Protein 2RFB (pdb70)

Nearest PDB structures (foldseek):
  2rfb-assembly3_C  TM=9.905E-01  e=2.548E-51  Picrophilus oshimae
  2rfc-assembly1_A  TM=9.617E-01  e=9.115E-51  Picrophilus oshimae
  7zsu-assembly2_B  TM=8.738E-01  e=3.568E-18  Mycobacterium tuberculosis H37Rv
  5kyo-assembly2_B  TM=8.465E-01  e=1.935E-18  Sphingobium yanoikuyae
  5hh3-assembly1_C  TM=8.465E-01  e=1.539E-15  Actinoplanes teichomyceticus

Radius of gyration: 35.55 Å; Cα contacts (8 Å, |Δi|>4): 1580; chains: 3; bounding box: 71×96×98 Å

Sequence (1006 aa):
LNDPVHYDGAWHVYKYSDVKHVLMNDKIFSSNPGNRYSGISFITMDNPEHKEFRDISAPYFLPSKINDYKDFIEETSNDLIKNIDNKDIISEYAVRLPVNIISKILGIPDSDMPLFKLWSDYIIGNKRDENFNYVNNRMVSRLLEIFKSDSHGIINVLAGSSLKNRKLTMDEKIKYIMLLIIGGNETTTNLIGNMIRVIDENPDIIDDALKNRSGFVEETLRYYSPIQFLPHRFAAEDSYINNKKIKKGDQVIVYLGSANRDETFFDEPDLFKIGRREMHLAFGIGIHMCLGAPLARLEASIALNDILNHFKRIKIDYKKSRLLDNKMVLGYDKLFLSMRLNDPVHYDGAWHVYKYSDVKHVLMNDKIFSSNGGISFITMDNPEHKEFRDISAPYFLPSKINDYKDFIEETSNDLIKNIDNKDIISEYAVRLPVNIISKILGIPDSDMPLFKLWSDYIIGNKRDENFNYVNNRMVSRLLEIFKSDSHGIINVLAGSSLKNRKLTMDEKIKYIMLLIIGGNETTTNLIGNMIRVIDENPDIIDDALKNRSGFVEETLRYYSPIQFLPHRFAAEDSYINNKKIKKGDQVIVYLGSANRDETFFDEPDLFKIGRREMHLAFGIGIHMCLGAPLARLEASIALNDILNHFKRIKIDYKKSRLLDNKMVLGYDKLFLSLNDPVHYDGAWHVYKYSDVKHVLMNDKIFSSNGGISFITMDNPEHKEFRDISAPYFLPSKINDYKDFIEETSNDLIKNIDNKDIISEYAVRLPVNIISKILGIPDSDMPLFKLWSDYIIGNKRDENFNYVNNRMVSRLLEIFKSDSHGIINVLAGSSLKNRKLTMDEKIKYIMLLIIGGNETTTNLIGNMIRVIDENPDIIDDALKNRSGFVEETLRYYSPIQFLPHRFAAEDSYINNKKIKKGDQVIVYLGSANRDETFFDEPDLFKIGRREMHLAFGIGIHMCLGAPLARLEASIALNDILNHFKRIKIDYKKSRLLDNKMVLGYDKLFLS

Organism: Picrophilus torridus (strain ATCC 700027 / DSM 9790 / JCM 10055 / NBRC 100828 / KAW 2/3) (NCBI:txid1122961)

InterPro domains:
  IPR001128 Cytochrome P450 [PF00067] (221-320)
  IPR002397 Cytochrome P450, B-class [PR00359] (50-61)
  IPR002397 Cytochrome P450, B-class [PR00359] (93-109)
  IPR002397 Cytochrome P450, B-class [PR00359] (110-125)
  IPR002397 Cytochrome P450, B-class [PR00359] (220-231)
  IPR002397 Cytochrome P450, B-class [PR00359] (238-265)
  IPR002397 Cytochrome P450, B-class [PR00359] (266-281)
  IPR002397 Cytochrome P450, B-class [PR00359] (286-295)
  IPR002397 Cytochrome P450, B-class [PR00359] (295-306)
  IPR017972 Cytochrome P450, conserved site [PS00086] (288-297)
  IPR036396 Cytochrome P450 superfamily [G3DSA:1.10.630.10] (1-343)
  IPR036396 Cytochrome P450 superfamily [SSF48264] (10-340)

Solvent-accessible surface area: 49073 Å² total; per-residue (Å²): 111,68,47,5,12,57,37,89,56,2,25,9,0,39,49,4,57,17,0,69,68,0,4,96,47,27,163,42,1,9,8,61,48,90,123,172,86,88,77,55,19,10,86,41,33,53,44,98,98,4,124,49,12,50,55,12,0,25,58,91,9,91,92,79,99,3,80,115,28,87,100,52,0,70,106,12,0,72,83,21,4,138,99,1,71,148,101,18,2,11,49,58,0,0,24,95,0,3,11,27,0,8,2,88,3,0,16,10,47,133,103,14,34,100,23,0,74,67,0,1,36,14,33,35,48,83,82,200,81,175,73,78,99,130,3,32,86,127,0,45,66,87,0,72,110,10,12,187,71,112,71,141,5,4,3,48,26,0,41,76,19,54,61,154,153,124,175,11,61,73,78,36,33,18,65,0,0,25,21,17,0,60,42,26,2,67,34,6,7,4,4,0,0,0,1,4,40,0,3,36,76,48,97,136,22,44,96,76,0,69,173,64,81,73,11,0,2,54,7,0,4,4,30,21,1,7,43,45,21,39,20,51,22,20,4,48,95,67,19,131,8,79,142,97,97,0,129,152,54,35,21,0,20,0,26,2,8,31,0,0,61,11,135,113,58,3,112,89,9,89,96,24,78,44,64,54,237,86,102,14,0,9,32,10,19,26,50,35,84,46,24,21,6,30,12,16,90,35,4,0,13,9,0,2,41,31,4,13,111,63,30,209,189,15,102,11,25,103,192,108,1,125,76,53,142,84,151,61,20,35,0,2,66,101,0,46,26,98,44,24,22,64,14,4,17,81,58,126,60,4,22,27,1,54,78,3,18,5,0,23,23,0,6,22,2,12,36,8,1,5,3,114,90,24,99,7,11,71,34,30,51,49,105,106,0,98,36,9,35,79,22,0,25,65,98,8,106,74,77,110,2,86,96,62,101,103,63,0,76,111,13,0,70,71,30,8,139,80,6,96,105,107,4,6,9,46,43,2,0,30,79,0,1,8,27,0,6,3,94,5,0,10,8,54,118,105,9,22,95,34,0,73,70,0,1,31,22,30,29,53,85,88,221,77,176,82,72,93,147,9,26,91,148,0,33,55,77,0,57,86,9,23,172,65,133,26,186,7,10,1,59,28,1,42,62,22,42,104,169,154,128,132,16,72,83,70,43,26,12,58,0,0,23,18,19,0,67,40,23,4,51,32,5,10,3,3,0,0,0,1,1,38,1,5,35,82,52,93,143,13,51,104,64,0,67,182,64,113,75,10,0,2,48,7,0,5,4,32,17,1,9,40,47,38,34,36,40,12,62,3,35,84,43,4,56,0,26,84,38,67,0,119,146,53,35,53,0,18,0,53,2,9,54,0,0,68,9,134,91,49,4,96,95,17,83,95,26,76,61,64,45,208,66,112,19,0,9,26,8,16,28,33,34,66,49,25,21,6,27,10,17,86,22,5,0,24,12,0,2,42,30,6,12,89,76,23,178,128,16,129,17,53,113,198,132,3,177,68,50,137,88,172,58,15,33,0,4,87,79,0,47,7,80,196,87,59,1,62,87,142,91,57,0,32,6,1,45,22,1,8,6,0,13,18,0,6,15,0,11,77,12,0,11,6,107,83,62,101,7,11,84,32,31,40,47,111,85,0,78,52,20,33,82,19,1,21,60,92,13,85,86,84,104,3,92,125,56,94,107,90,0,72,114,17,0,65,105,32,7,136,131,7,86,114,77,19,5,10,51,44,1,0,24,95,0,0,6,26,0,10,0,41,4,1,21,6,44,134,96,10,33,97,29,1,65,72,0,0,35,14,28,18,51,75,74,166,58,160,67,75,112,135,7,33,97,112,0,38,67,74,0,75,106,4,27,191,59,163,20,159,11,6,0,63,34,0,26,65,48,47,78,147,175,139,174,10,46,118,82,34,14,16,67,1,0,44,24,20,0,68,43,21,3,60,37,5,9,4,3,1,0,0,4,2,45,0,0,38,84,50,78,130,48,58,99,67,1,88,168,71,97,74,7,0,1,49,5,0,4,4,36,21,1,7,48,47,38,50,26,107,15,59,7,54,60,38,2,41,6,42,78,72,71,1,108,151,49,41,40,1,14,0,40,2,9,49,0,0,66,9,115,86,39,6,118,112,11,98,82,26,114,58,66,47,177,65,102,14,0,10,28,7,18,34,35,35,56,47,24,23,7,24,5,13,94,31,2,0,23,11,0,5,37,20,4,23,117,79,26,216,174,15,118,10,24,126,186,125,16,132,67,54,143,79,174,70,18,35,1,2,48,94,0,30,14,102

B-factor: mean 69.82, std 7.32, range [33.53, 125.56]

CATH classification: 1.10.630.10

Structure (mmCIF, N/CA/C/O backbone):
data_2RFB
#
_entry.id   2RFB
#
_cell.length_a   48.790
_cell.length_b   168.460
_cell.length_c   88.230
_cell.angle_alpha   90.00
_cell.angle_beta   96.25
_cell.angle_gamma   90.00
#
_symmetry.space_group_name_H-M   'P 1 21 1'
#
loop_
_entity.id
_entity.type
_entity.pdbx_description
1 polymer 'Cytochrome P450'
2 non-polymer 'SULFATE ION'
3 non-polymer 'PROTOPORPHYRIN IX CONTAINING FE'
4 water water
#
loop_
_atom_site.group_PDB
_atom_site.id
_atom_site.type_symbol
_atom_site.label_atom_id
_atom_site.label_alt_id
_atom_site.label_comp_id
_atom_site.label_asym_id
_atom_site.label_entity_id
_atom_site.label_seq_id
_atom_site.pdbx_PDB_ins_code
_atom_site.Cartn_x
_atom_site.Cartn_y
_atom_site.Cartn_z
_atom_site.occupancy
_atom_site.B_iso_or_equiv
_atom_site.auth_seq_id
_atom_site.auth_comp_id
_atom_site.auth_asym_id
_atom_site.auth_atom_id
_atom_site.pdbx_PDB_model_num
ATOM 1 N N . LEU A 1 3 ? -3.024 37.739 -65.172 1.00 85.75 12 LEU A N 1
ATOM 2 C CA . LEU A 1 3 ? -2.985 38.705 -64.026 1.00 85.13 12 LEU A CA 1
ATOM 3 C C . LEU A 1 3 ? -1.803 39.690 -64.100 1.00 85.34 12 LEU A C 1
ATOM 4 O O . LEU A 1 3 ? -0.847 39.501 -64.893 1.00 84.84 12 LEU A O 1
ATOM 9 N N . ASN A 1 4 ? -1.904 40.745 -63.275 1.00 84.64 13 ASN A N 1
ATOM 10 C CA . ASN A 1 4 ? -0.935 41.842 -63.263 1.00 83.81 13 ASN A CA 1
ATOM 11 C C . ASN A 1 4 ? 0.215 41.676 -62.230 1.00 81.49 13 ASN A C 1
ATOM 12 O O . ASN A 1 4 ? 0.057 41.102 -61.149 1.00 81.45 13 ASN A O 1
ATOM 17 N N . ASP A 1 5 ? 1.376 42.188 -62.586 1.00 78.86 14 ASP A N 1
ATOM 18 C CA . ASP A 1 5 ? 2.442 42.416 -61.621 1.00 76.34 14 ASP A CA 1
ATOM 19 C C . ASP A 1 5 ? 1.955 43.531 -60.614 1.00 75.09 14 ASP A C 1
ATOM 20 O O . ASP A 1 5 ? 0.954 44.199 -60.890 1.00 73.94 14 ASP A O 1
ATOM 25 N N . PRO A 1 6 ? 2.624 43.694 -59.440 1.00 73.30 15 PRO A N 1
ATOM 26 C CA . PRO A 1 6 ? 2.145 44.584 -58.369 1.00 72.02 15 PRO A CA 1
ATOM 27 C C . PRO A 1 6 ? 2.065 46.031 -58.803 1.00 68.84 15 PRO A C 1
ATOM 28 O O . PRO A 1 6 ? 2.991 46.530 -59.394 1.00 68.54 15 PRO A O 1
ATOM 32 N N . VAL A 1 7 ? 0.963 46.691 -58.523 1.00 66.25 16 VAL A N 1
ATOM 33 C CA . VAL A 1 7 ? 0.875 48.107 -58.790 1.00 64.90 16 VAL A CA 1
ATOM 34 C C . VAL A 1 7 ? 0.660 48.934 -57.517 1.00 64.04 16 VAL A C 1
ATOM 35 O O . VAL A 1 7 ? 0.056 48.471 -56.525 1.00 63.52 16 VAL A O 1
ATOM 39 N N . HIS A 1 8 ? 1.158 50.151 -57.557 1.00 62.97 17 HIS A N 1
ATOM 40 C CA . HIS A 1 8 ? 1.004 51.060 -56.436 1.00 63.97 17 HIS A CA 1
ATOM 41 C C . HIS A 1 8 ? 0.012 52.168 -56.783 1.00 62.89 17 HIS A C 1
ATOM 42 O O . HIS A 1 8 ? 0.274 52.953 -57.697 1.00 61.67 17 HIS A O 1
ATOM 49 N N . TYR A 1 9 ? -1.107 52.215 -56.056 1.00 62.32 18 TYR A N 1
ATOM 50 C CA . TYR A 1 9 ? -2.041 53.344 -56.073 1.00 62.16 18 TYR A CA 1
ATOM 51 C C . TYR A 1 9 ? -2.891 53.366 -54.800 1.00 62.43 18 TYR A C 1
ATOM 52 O O . TYR A 1 9 ? -3.057 52.325 -54.136 1.00 62.46 18 TYR A O 1
ATOM 61 N N . ASP A 1 10 ? -3.482 54.533 -54.502 1.00 62.59 19 ASP A N 1
ATOM 62 C CA . ASP A 1 10 ? -4.249 54.769 -53.265 1.00 63.04 19 ASP A CA 1
ATOM 63 C C . ASP A 1 10 ? -3.495 54.408 -51.977 1.00 62.55 19 ASP A C 1
ATOM 64 O O . ASP A 1 10 ? -4.073 53.781 -51.089 1.00 62.93 19 ASP A O 1
ATOM 69 N N . GLY A 1 11 ? -2.218 54.773 -51.888 1.00 62.06 20 GLY A N 1
ATOM 70 C CA . GLY A 1 11 ? -1.379 54.448 -50.719 1.00 63.40 20 GLY A CA 1
ATOM 71 C C . GLY A 1 11 ? -0.966 52.984 -50.425 1.00 65.16 20 GLY A C 1
ATOM 72 O O . GLY A 1 11 ? -0.345 52.732 -49.380 1.00 66.29 20 GLY A O 1
ATOM 73 N N . ALA A 1 12 ? -1.273 52.030 -51.318 1.00 64.06 21 ALA A N 1
ATOM 74 C CA . ALA A 1 12 ? -0.857 50.644 -51.131 1.00 64.16 21 ALA A CA 1
ATOM 75 C C . ALA A 1 12 ? -0.407 49.962 -52.435 1.00 63.68 21 ALA A C 1
ATOM 76 O O . ALA A 1 12 ? -0.738 50.403 -53.527 1.00 64.34 21 ALA A O 1
ATOM 78 N N . TRP A 1 13 ? 0.343 48.874 -52.295 1.00 62.71 22 TRP A N 1
ATOM 79 C CA . TRP A 1 13 ? 0.742 48.062 -53.416 1.00 61.43 22 TRP A CA 1
ATOM 80 C C . TRP A 1 13 ? -0.426 47.170 -53.542 1.00 60.94 22 TRP A C 1
ATOM 81 O O . TRP A 1 13 ? -0.984 46.809 -52.538 1.00 61.06 22 TRP A O 1
ATOM 92 N N . HIS A 1 14 ? -0.823 46.844 -54.771 1.00 61.45 23 HIS A N 1
ATOM 93 C CA . HIS A 1 14 ? -1.797 45.758 -54.982 1.00 61.53 23 HIS A CA 1
ATOM 94 C C . HIS A 1 14 ? -1.148 44.558 -55.651 1.00 60.96 23 HIS A C 1
ATOM 95 O O . HIS A 1 14 ? -0.394 44.720 -56.635 1.00 60.03 23 HIS A O 1
ATOM 102 N N . VAL A 1 15 ? -1.403 43.384 -55.078 1.00 60.65 24 VAL A N 1
ATOM 103 C CA . VAL A 1 15 ? -0.706 42.139 -55.455 1.00 61.30 24 VAL A CA 1
ATOM 104 C C . VAL A 1 15 ? -1.705 41.115 -55.866 1.00 62.18 24 VAL A C 1
ATOM 105 O O . VAL A 1 15 ? -2.619 40.761 -55.094 1.00 63.11 24 VAL A O 1
ATOM 109 N N . TYR A 1 16 ? -1.556 40.646 -57.094 1.00 62.53 25 TYR A N 1
ATOM 110 C CA . TYR A 1 16 ? -2.604 39.877 -57.769 1.00 62.59 25 TYR A CA 1
ATOM 111 C C . TYR A 1 16 ? -2.235 38.461 -58.159 1.00 62.24 25 TYR A C 1
ATOM 112 O O . TYR A 1 16 ? -3.092 37.600 -58.145 1.00 64.26 25 TYR A O 1
ATOM 121 N N . LYS A 1 17 ? -0.997 38.248 -58.585 1.00 61.99 26 LYS A N 1
ATOM 122 C CA . LYS A 1 17 ? -0.533 36.977 -59.079 1.00 62.72 26 LYS A CA 1
ATOM 123 C C . LYS A 1 17 ? -0.410 36.033 -57.939 1.00 62.32 26 LYS A C 1
ATOM 124 O O . LYS A 1 17 ? -0.011 36.429 -56.848 1.00 62.73 26 LYS A O 1
ATOM 130 N N . TYR A 1 18 ? -0.756 34.774 -58.192 1.00 62.80 27 TYR A N 1
ATOM 131 C CA . TYR A 1 18 ? -0.719 33.733 -57.168 1.00 63.07 27 TYR A CA 1
ATOM 132 C C . TYR A 1 18 ? 0.659 33.607 -56.523 1.00 63.19 27 TYR A C 1
ATOM 133 O O . TYR A 1 18 ? 0.748 33.626 -55.313 1.00 63.57 27 TYR A O 1
ATOM 142 N N . SER A 1 19 ? 1.739 33.507 -57.291 1.00 62.97 28 SER A N 1
ATOM 143 C CA . SER A 1 19 ? 3.022 33.412 -56.626 1.00 64.30 28 SER A CA 1
ATOM 144 C C . SER A 1 19 ? 3.372 34.619 -55.804 1.00 63.70 28 SER A C 1
ATOM 145 O O . SER A 1 19 ? 4.093 34.474 -54.819 1.00 64.18 28 SER A O 1
ATOM 148 N N . ASP A 1 20 ? 2.882 35.804 -56.178 1.00 62.67 29 ASP A N 1
ATOM 149 C CA . ASP A 1 20 ? 3.201 37.002 -55.407 1.00 61.89 29 ASP A CA 1
ATOM 150 C C . ASP A 1 20 ? 2.350 37.069 -54.149 1.00 61.31 29 ASP A C 1
ATOM 151 O O . ASP A 1 20 ? 2.853 37.421 -53.082 1.00 60.91 29 ASP A O 1
ATOM 156 N N . VAL A 1 21 ? 1.062 36.734 -54.257 1.00 60.98 30 VAL A N 1
ATOM 157 C CA . VAL A 1 21 ? 0.205 36.690 -53.072 1.00 60.69 30 VAL A CA 1
ATOM 158 C C . VAL A 1 21 ? 0.834 35.750 -52.047 1.00 61.45 30 VAL A C 1
ATOM 159 O O . VAL A 1 21 ? 1.070 36.129 -50.901 1.00 62.43 30 VAL A O 1
ATOM 163 N N . LYS A 1 22 ? 1.197 34.550 -52.490 1.00 62.33 31 LYS A N 1
ATOM 164 C CA . LYS A 1 22 ? 1.866 33.542 -51.641 1.00 61.98 31 LYS A CA 1
ATOM 165 C C . LYS A 1 22 ? 3.205 33.984 -51.058 1.00 61.36 31 LYS A C 1
ATOM 166 O O . LYS A 1 22 ? 3.469 33.715 -49.872 1.00 61.87 31 LYS A O 1
ATOM 172 N N . HIS A 1 23 ? 4.041 34.641 -51.875 1.00 59.49 32 HIS A N 1
ATOM 173 C CA . HIS A 1 23 ? 5.296 35.167 -51.397 1.00 59.14 32 HIS A CA 1
ATOM 174 C C . HIS A 1 23 ? 4.991 36.131 -50.234 1.00 59.89 32 HIS A C 1
ATOM 175 O O . HIS A 1 23 ? 5.535 36.024 -49.132 1.00 59.44 32 HIS A O 1
ATOM 182 N N . VAL A 1 24 ? 4.079 37.061 -50.469 1.00 60.13 33 VAL A N 1
ATOM 183 C CA . VAL A 1 24 ? 3.765 38.022 -49.416 1.00 60.27 33 VAL A CA 1
ATOM 184 C C . VAL A 1 24 ? 3.279 37.284 -48.157 1.00 61.26 33 VAL A C 1
ATOM 185 O O . VAL A 1 24 ? 3.857 37.435 -47.100 1.00 63.68 33 VAL A O 1
ATOM 189 N N . LEU A 1 25 ? 2.240 36.471 -48.256 1.00 61.60 34 LEU A N 1
ATOM 190 C CA . LEU A 1 25 ? 1.688 35.815 -47.041 1.00 60.97 34 LEU A CA 1
ATOM 191 C C . LEU A 1 25 ? 2.684 34.864 -46.383 1.00 61.05 34 LEU A C 1
ATOM 192 O O . LEU A 1 25 ? 2.660 34.703 -45.194 1.00 60.80 34 LEU A O 1
ATOM 197 N N . MET A 1 26 ? 3.524 34.188 -47.151 1.00 61.58 35 MET A N 1
ATOM 198 C CA . MET A 1 26 ? 4.488 33.249 -46.531 1.00 61.95 35 MET A CA 1
ATOM 199 C C . MET A 1 26 ? 5.652 33.994 -45.852 1.00 61.90 35 MET A C 1
ATOM 200 O O . MET A 1 26 ? 6.426 33.400 -45.087 1.00 61.02 35 MET A O 1
ATOM 205 N N . ASN A 1 27 ? 5.810 35.289 -46.152 1.00 61.87 36 ASN A N 1
ATOM 206 C CA . ASN A 1 27 ? 6.944 36.052 -45.568 1.00 61.01 36 ASN A CA 1
ATOM 207 C C . ASN A 1 27 ? 6.406 37.054 -44.502 1.00 61.02 36 ASN A C 1
ATOM 208 O O . ASN A 1 27 ? 6.478 38.284 -44.639 1.00 59.74 36 ASN A O 1
ATOM 213 N N . ASP A 1 28 ? 5.847 36.461 -43.450 1.00 61.80 37 ASP A N 1
ATOM 214 C CA . ASP A 1 28 ? 5.346 37.161 -42.265 1.00 64.19 37 ASP A CA 1
ATOM 215 C C . ASP A 1 28 ? 6.341 38.124 -41.597 1.00 64.75 37 ASP A C 1
ATOM 216 O O . ASP A 1 28 ? 5.915 39.163 -41.135 1.00 66.12 37 ASP A O 1
ATOM 221 N N . LYS A 1 29 ? 7.631 37.779 -41.532 1.00 65.01 38 LYS A N 1
ATOM 222 C CA . LYS A 1 29 ? 8.684 38.684 -41.050 1.00 66.25 38 LYS A CA 1
ATOM 223 C C . LYS A 1 29 ? 9.046 39.859 -41.956 1.00 65.96 38 LYS A C 1
ATOM 224 O O . LYS A 1 29 ? 9.627 40.852 -41.483 1.00 66.58 38 LYS A O 1
ATOM 230 N N . ILE A 1 30 ? 8.788 39.727 -43.247 1.00 65.50 39 ILE A N 1
ATOM 231 C CA . ILE A 1 30 ? 9.004 40.837 -44.160 1.00 64.29 39 ILE A CA 1
ATOM 232 C C . ILE A 1 30 ? 7.710 41.663 -44.218 1.00 64.89 39 ILE A C 1
ATOM 233 O O . ILE A 1 30 ? 7.742 42.928 -44.137 1.00 63.97 39 ILE A O 1
ATOM 238 N N . PHE A 1 31 ? 6.573 40.956 -44.324 1.00 64.35 40 PHE A N 1
ATOM 239 C CA . PHE A 1 31 ? 5.272 41.632 -44.389 1.00 63.43 40 PHE A CA 1
ATOM 240 C C . PHE A 1 31 ? 4.496 41.357 -43.138 1.00 64.55 40 PHE A C 1
ATOM 241 O O . PHE A 1 31 ? 3.943 40.280 -42.941 1.00 65.08 40 PHE A O 1
ATOM 249 N N . SER A 1 32 ? 4.448 42.374 -42.291 1.00 65.82 41 SER A N 1
ATOM 250 C CA . SER A 1 32 ? 3.863 42.304 -40.967 1.00 66.22 41 SER A CA 1
ATOM 251 C C . SER A 1 32 ? 2.348 42.375 -41.014 1.00 67.83 41 SER A C 1
ATOM 252 O O . SER A 1 32 ? 1.784 42.819 -41.997 1.00 68.69 41 SER A O 1
ATOM 255 N N . SER A 1 33 ? 1.689 42.021 -39.922 1.00 69.85 42 SER A N 1
ATOM 256 C CA . SER A 1 33 ? 0.228 42.112 -39.842 1.00 71.73 42 SER A CA 1
ATOM 257 C C . SER A 1 33 ? -0.383 43.331 -39.125 1.00 74.28 42 SER A C 1
ATOM 258 O O . SER A 1 33 ? -1.624 43.469 -39.111 1.00 74.18 42 SER A O 1
ATOM 261 N N . ASN A 1 34 ? 0.449 44.213 -38.561 1.00 77.48 43 ASN A N 1
ATOM 262 C CA . ASN A 1 34 ? -0.038 45.482 -38.006 1.00 81.17 43 ASN A CA 1
ATOM 263 C C . ASN A 1 34 ? 0.833 46.632 -38.421 1.00 84.23 43 ASN A C 1
ATOM 264 O O . ASN A 1 34 ? 2.025 46.439 -38.581 1.00 84.91 43 ASN A O 1
ATOM 269 N N . PRO A 1 35 ? 0.258 47.849 -38.546 1.00 87.42 44 PRO A N 1
ATOM 270 C CA . PRO A 1 35 ? 0.931 49.105 -39.033 1.00 89.90 44 PRO A CA 1
ATOM 271 C C . PRO A 1 35 ? 2.217 49.579 -38.329 1.00 92.50 44 PRO A C 1
ATOM 272 O O . PRO A 1 35 ? 2.929 48.798 -37.691 1.00 93.11 44 PRO A O 1
ATOM 276 N N . GLY A 1 36 ? 2.507 50.872 -38.472 1.00 94.87 45 GLY A N 1
ATOM 277 C CA . GLY A 1 36 ? 3.430 51.561 -37.581 1.00 97.85 45 GLY A CA 1
ATOM 278 C C . GLY A 1 36 ? 2.665 52.344 -36.514 1.00 100.17 45 GLY A C 1
ATOM 279 O O . GLY A 1 36 ? 3.270 52.860 -35.566 1.00 100.02 45 GLY A O 1
ATOM 280 N N . ASN A 1 37 ? 1.336 52.425 -36.671 1.00 102.34 46 ASN A N 1
ATOM 281 C CA . ASN A 1 37 ? 0.455 53.204 -35.778 1.00 104.46 46 ASN A CA 1
ATOM 282 C C . ASN A 1 37 ? -1.054 52.860 -35.864 1.00 105.90 46 ASN A C 1
ATOM 283 O O . ASN A 1 37 ? -1.505 51.862 -35.282 1.00 106.11 46 ASN A O 1
ATOM 288 N N . ARG A 1 38 ? -1.819 53.683 -36.591 1.00 107.74 47 ARG A N 1
ATOM 289 C CA . ARG A 1 38 ? -3.296 53.636 -36.561 1.00 109.30 47 ARG A CA 1
ATOM 290 C C . ARG A 1 38 ? -3.967 53.756 -37.951 1.00 110.27 47 ARG A C 1
ATOM 291 O O . ARG A 1 38 ? -3.828 54.778 -38.631 1.00 110.61 47 ARG A O 1
ATOM 299 N N . TYR A 1 39 ? -4.700 52.715 -38.359 1.00 111.50 48 TYR A N 1
ATOM 300 C CA . TYR A 1 39 ? -5.417 52.698 -39.654 1.00 112.59 48 TYR A CA 1
ATOM 301 C C . TYR A 1 39 ? -6.661 51.762 -39.644 1.00 112.68 48 TYR A C 1
ATOM 302 O O . TYR A 1 39 ? -7.565 51.892 -40.486 1.00 112.53 48 TYR A O 1
ATOM 311 N N . SER A 1 40 ? -6.678 50.825 -38.690 1.00 112.86 49 SER A N 1
ATOM 312 C CA . SER A 1 40 ? -7.833 49.952 -38.378 1.00 112.77 49 SER A CA 1
ATOM 313 C C . SER A 1 40 ? -8.834 49.751 -39.520 1.00 112.72 49 SER A C 1
ATOM 314 O O . SER A 1 40 ? -8.877 48.691 -40.143 1.00 112.58 49 SER A O 1
ATOM 317 N N . GLY A 1 44 ? -9.681 44.486 -37.485 1.00 82.18 53 GLY A N 1
ATOM 318 C CA . GLY A 1 44 ? -8.725 43.450 -37.063 1.00 80.53 53 GLY A CA 1
ATOM 319 C C . GLY A 1 44 ? -8.413 43.575 -35.584 1.00 79.34 53 GLY A C 1
ATOM 320 O O . GLY A 1 44 ? -7.850 44.580 -35.176 1.00 80.18 53 GLY A O 1
ATOM 321 N N . ILE A 1 45 ? -8.796 42.573 -34.783 1.00 77.61 54 ILE A N 1
ATOM 322 C CA . ILE A 1 45 ? -8.477 42.517 -33.340 1.00 74.86 54 ILE A CA 1
ATOM 323 C C . ILE A 1 45 ? -7.837 41.188 -32.908 1.00 73.02 54 ILE A C 1
ATOM 324 O O . ILE A 1 45 ? -7.829 40.204 -33.658 1.00 72.56 54 ILE A O 1
ATOM 329 N N . SER A 1 46 ? -7.355 41.141 -31.667 1.00 70.73 55 SER A N 1
ATOM 330 C CA . SER A 1 46 ? -6.695 39.953 -31.126 1.00 68.86 55 SER A CA 1
ATOM 331 C C . SER A 1 46 ? -5.518 39.493 -31.985 1.00 68.23 55 SER A C 1
ATOM 332 O O . SER A 1 46 ? -4.777 40.319 -32.509 1.00 68.55 55 SER A O 1
ATOM 335 N N . PHE A 1 47 ? -5.342 38.183 -32.127 1.00 66.84 56 PHE A N 1
ATOM 336 C CA . PHE A 1 47 ? -4.097 37.682 -32.650 1.00 66.03 56 PHE A CA 1
ATOM 337 C C . PHE A 1 47 ? -3.946 37.773 -34.165 1.00 66.60 56 PHE A C 1
ATOM 338 O O . PHE A 1 47 ? -2.847 37.549 -34.687 1.00 67.22 56 PHE A O 1
ATOM 346 N N . ILE A 1 48 ? -5.012 38.133 -34.870 1.00 67.15 57 ILE A N 1
ATOM 347 C CA . ILE A 1 48 ? -4.909 38.365 -36.307 1.00 67.88 57 ILE A CA 1
ATOM 348 C C . ILE A 1 48 ? -3.959 39.505 -36.661 1.00 68.83 57 ILE A C 1
ATOM 349 O O . ILE A 1 48 ? -3.347 39.478 -37.721 1.00 68.64 57 ILE A O 1
ATOM 354 N N . THR A 1 49 ? -3.824 40.492 -35.784 1.00 69.60 58 THR A N 1
ATOM 355 C CA . THR A 1 49 ? -3.005 41.638 -36.096 1.00 71.31 58 THR A CA 1
ATOM 356 C C . THR A 1 49 ? -1.636 41.560 -35.399 1.00 72.18 58 THR A C 1
ATOM 357 O O . THR A 1 49 ? -0.930 42.574 -35.287 1.00 72.54 58 THR A O 1
ATOM 361 N N . MET A 1 50 ? -1.240 40.359 -34.956 1.00 72.28 59 MET A N 1
ATOM 362 C CA . MET A 1 50 ? 0.022 40.184 -34.228 1.00 72.56 59 MET A CA 1
ATOM 363 C C . MET A 1 50 ? 1.067 39.469 -35.044 1.00 72.05 59 MET A C 1
ATOM 364 O O . MET A 1 50 ? 0.742 38.564 -35.796 1.00 73.76 59 MET A O 1
ATOM 369 N N . ASP A 1 51 ? 2.323 39.836 -34.846 1.00 71.50 60 ASP A N 1
ATOM 370 C CA . ASP A 1 51 ? 3.397 39.229 -35.565 1.00 70.56 60 ASP A CA 1
ATOM 371 C C . ASP A 1 51 ? 3.943 38.015 -34.889 1.00 70.94 60 ASP A C 1
ATOM 372 O O . ASP A 1 51 ? 3.748 37.770 -33.707 1.00 69.98 60 ASP A O 1
ATOM 377 N N . ASN A 1 52 ? 4.710 37.309 -35.689 1.00 72.63 61 ASN A N 1
ATOM 378 C CA . ASN A 1 52 ? 4.900 35.887 -35.558 1.00 73.82 61 ASN A CA 1
ATOM 379 C C . ASN A 1 52 ? 5.042 35.299 -34.218 1.00 72.95 61 ASN A C 1
ATOM 380 O O . ASN A 1 52 ? 4.293 34.312 -33.988 1.00 74.39 61 ASN A O 1
ATOM 385 N N . PRO A 1 53 ? 5.920 35.888 -33.335 1.00 71.55 62 PRO A N 1
ATOM 386 C CA . PRO A 1 53 ? 6.197 35.339 -31.992 1.00 70.70 62 PRO A CA 1
ATOM 387 C C . PRO A 1 53 ? 5.022 35.505 -30.970 1.00 70.69 62 PRO A C 1
ATOM 388 O O . PRO A 1 53 ? 4.376 34.518 -30.601 1.00 70.13 62 PRO A O 1
ATOM 392 N N . GLU A 1 54 ? 4.727 36.717 -30.532 1.00 70.70 63 GLU A N 1
ATOM 393 C CA . GLU A 1 54 ? 3.495 36.937 -29.764 1.00 72.86 63 GLU A CA 1
ATOM 394 C C . GLU A 1 54 ? 2.228 36.268 -30.359 1.00 71.78 63 GLU A C 1
ATOM 395 O O . GLU A 1 54 ? 1.338 35.823 -29.615 1.00 71.34 63 GLU A O 1
ATOM 401 N N . HIS A 1 55 ? 2.158 36.177 -31.688 1.00 70.86 64 HIS A N 1
ATOM 402 C CA . HIS A 1 55 ? 0.974 35.616 -32.350 1.00 69.58 64 HIS A CA 1
ATOM 403 C C . HIS A 1 55 ? 0.824 34.110 -32.091 1.00 69.61 64 HIS A C 1
ATOM 404 O O . HIS A 1 55 ? -0.285 33.619 -31.981 1.00 69.79 64 HIS A O 1
ATOM 411 N N . LYS A 1 56 ? 1.935 33.388 -32.006 1.00 69.86 65 LYS A N 1
ATOM 412 C CA . LYS A 1 56 ? 1.909 31.920 -31.892 1.00 70.40 65 LYS A CA 1
ATOM 413 C C . LYS A 1 56 ? 1.447 31.541 -30.498 1.00 70.37 65 LYS A C 1
ATOM 414 O O . LYS A 1 56 ? 0.670 30.592 -30.303 1.00 70.44 65 LYS A O 1
ATOM 420 N N . GLU A 1 57 ? 1.933 32.316 -29.533 1.00 69.94 66 GLU A N 1
ATOM 421 C CA . GLU A 1 57 ? 1.524 32.188 -28.151 1.00 70.29 66 GLU A CA 1
ATOM 422 C C . GLU A 1 57 ? 0.013 32.288 -28.075 1.00 68.92 66 GLU A C 1
ATOM 423 O O . GLU A 1 57 ? -0.628 31.428 -27.492 1.00 69.50 66 GLU A O 1
ATOM 429 N N . PHE A 1 58 ? -0.554 33.312 -28.696 1.00 67.73 67 PHE A N 1
ATOM 430 C CA . PHE A 1 58 ? -2.013 33.469 -28.723 1.00 66.21 67 PHE A CA 1
ATOM 431 C C . PHE A 1 58 ? -2.698 32.348 -29.487 1.00 66.21 67 PHE A C 1
ATOM 432 O O . PHE A 1 58 ? -3.571 31.706 -28.951 1.00 66.96 67 PHE A O 1
ATOM 440 N N . ARG A 1 59 ? -2.297 32.081 -30.725 1.00 65.59 68 ARG A N 1
ATOM 441 C CA . ARG A 1 59 ? -2.990 31.033 -31.505 1.00 65.20 68 ARG A CA 1
ATOM 442 C C . ARG A 1 59 ? -2.958 29.612 -30.865 1.00 65.26 68 ARG A C 1
ATOM 443 O O . ARG A 1 59 ? -3.937 28.875 -30.990 1.00 65.45 68 ARG A O 1
ATOM 451 N N . ASP A 1 60 ? -1.873 29.250 -30.166 1.00 65.47 69 ASP A N 1
ATOM 452 C CA . ASP A 1 60 ? -1.740 27.902 -29.540 1.00 66.53 69 ASP A CA 1
ATOM 453 C C . ASP A 1 60 ? -2.822 27.584 -28.477 1.00 67.14 69 ASP A C 1
ATOM 454 O O . ASP A 1 60 ? -3.216 26.421 -28.284 1.00 67.28 69 ASP A O 1
ATOM 459 N N . ILE A 1 61 ? -3.280 28.621 -27.778 1.00 67.05 70 ILE A N 1
ATOM 460 C CA . ILE A 1 61 ? -4.316 28.465 -26.785 1.00 66.44 70 ILE A CA 1
ATOM 461 C C . ILE A 1 61 ? -5.513 27.719 -27.374 1.00 67.28 70 ILE A C 1
ATOM 462 O O . ILE A 1 61 ? -6.066 26.868 -26.714 1.00 67.91 70 ILE A O 1
ATOM 467 N N . SER A 1 62 ? -5.886 27.994 -28.618 1.00 67.64 71 SER A N 1
ATOM 468 C CA . SER A 1 62 ? -7.086 27.361 -29.183 1.00 68.11 71 SER A CA 1
ATOM 469 C C . SER A 1 62 ? -6.816 26.396 -30.348 1.00 68.90 71 SER A C 1
ATOM 470 O O . SER A 1 62 ? -7.693 25.585 -30.713 1.00 68.91 71 SER A O 1
ATOM 473 N N . ALA A 1 63 ? -5.633 26.521 -30.946 1.00 68.67 72 ALA A N 1
ATOM 474 C CA . ALA A 1 63 ? -5.209 25.654 -32.037 1.00 69.45 72 ALA A CA 1
ATOM 475 C C . ALA A 1 63 ? -5.608 24.166 -31.858 1.00 69.89 72 ALA A C 1
ATOM 476 O O . ALA A 1 63 ? -6.284 23.609 -32.722 1.00 70.69 72 ALA A O 1
ATOM 478 N N . PRO A 1 64 ? -5.200 23.512 -30.756 1.00 70.02 73 PRO A N 1
ATOM 479 C CA . PRO A 1 64 ? -5.607 22.092 -30.645 1.00 70.47 73 PRO A CA 1
ATOM 480 C C . PRO A 1 64 ? -7.113 21.833 -30.798 1.00 70.98 73 PRO A C 1
ATOM 481 O O . PRO A 1 64 ? -7.500 20.775 -31.288 1.00 72.12 73 PRO A O 1
ATOM 485 N N . TYR A 1 65 ? -7.965 22.772 -30.409 1.00 70.61 74 TYR A N 1
ATOM 486 C CA . TYR A 1 65 ? -9.402 22.507 -30.488 1.00 70.24 74 TYR A CA 1
ATOM 487 C C . TYR A 1 65 ? -9.978 22.740 -31.890 1.00 70.32 74 TYR A C 1
ATOM 488 O O . TYR A 1 65 ? -11.105 22.371 -32.174 1.00 71.29 74 TYR A O 1
ATOM 497 N N . PHE A 1 66 ? -9.179 23.315 -32.781 1.00 70.49 75 PHE A N 1
ATOM 498 C CA . PHE A 1 66 ? -9.565 23.482 -34.177 1.00 69.74 75 PHE A CA 1
ATOM 499 C C . PHE A 1 66 ? -8.972 22.478 -35.164 1.00 70.29 75 PHE A C 1
ATOM 500 O O . PHE A 1 66 ? -9.278 22.539 -36.334 1.00 70.94 75 PHE A O 1
ATOM 508 N N . LEU A 1 67 ? -8.136 21.560 -34.706 1.00 71.60 76 LEU A N 1
ATOM 509 C CA . LEU A 1 67 ? -7.662 20.448 -35.556 1.00 72.96 76 LEU A CA 1
ATOM 510 C C . LEU A 1 67 ? -8.847 19.655 -36.130 1.00 73.50 76 LEU A C 1
ATOM 511 O O . LEU A 1 67 ? -9.855 19.450 -35.433 1.00 73.51 76 LEU A O 1
ATOM 516 N N . PRO A 1 68 ? -8.732 19.190 -37.389 1.00 74.04 77 PRO A N 1
ATOM 517 C CA . PRO A 1 68 ? -9.850 18.508 -38.011 1.00 74.86 77 PRO A CA 1
ATOM 518 C C . PRO A 1 68 ? -10.278 17.360 -37.153 1.00 76.32 77 PRO A C 1
ATOM 519 O O . PRO A 1 68 ? -11.417 16.903 -37.254 1.00 77.70 77 PRO A O 1
ATOM 523 N N . SER A 1 69 ? -9.367 16.918 -36.290 1.00 76.86 78 SER A N 1
ATOM 524 C CA . SER A 1 69 ? -9.645 15.859 -35.351 1.00 77.04 78 SER A CA 1
ATOM 525 C C . SER A 1 69 ? -10.646 16.296 -34.304 1.00 77.22 78 SER A C 1
ATOM 526 O O . SER A 1 69 ? -11.641 15.615 -34.091 1.00 77.99 78 SER A O 1
ATOM 529 N N . LYS A 1 70 ? -10.390 17.423 -33.640 1.00 76.88 79 LYS A N 1
ATOM 530 C CA . LYS A 1 70 ? -11.232 17.808 -32.516 1.00 76.82 79 LYS A CA 1
ATOM 531 C C . LYS A 1 70 ? -12.590 18.318 -33.016 1.00 76.36 79 LYS A C 1
ATOM 532 O O . LYS A 1 70 ? -13.643 17.940 -32.477 1.00 76.43 79 LYS A O 1
ATOM 538 N N . ILE A 1 71 ? -12.535 19.158 -34.052 1.00 75.21 80 ILE A N 1
ATOM 539 C CA . ILE A 1 71 ? -13.707 19.672 -34.780 1.00 74.13 80 ILE A CA 1
ATOM 540 C C . ILE A 1 71 ? -14.741 18.612 -35.132 1.00 73.34 80 ILE A C 1
ATOM 541 O O . ILE A 1 71 ? -15.933 18.793 -34.888 1.00 72.04 80 ILE A O 1
ATOM 546 N N . ASN A 1 72 ? -14.262 17.500 -35.676 1.00 73.75 81 ASN A N 1
ATOM 547 C CA . ASN A 1 72 ? -15.121 16.363 -35.998 1.00 74.32 81 ASN A CA 1
ATOM 548 C C . ASN A 1 72 ? -16.049 15.850 -34.896 1.00 73.87 81 ASN A C 1
ATOM 549 O O . ASN A 1 72 ? -17.122 15.316 -35.206 1.00 74.31 81 ASN A O 1
ATOM 554 N N . ASP A 1 73 ? -15.669 16.003 -33.627 1.00 72.98 82 ASP A N 1
ATOM 555 C CA . ASP A 1 73 ? -16.620 15.717 -32.542 1.00 72.46 82 ASP A CA 1
ATOM 556 C C . ASP A 1 73 ? -17.902 16.557 -32.651 1.00 71.71 82 ASP A C 1
ATOM 557 O O . ASP A 1 73 ? -18.901 16.237 -31.995 1.00 72.08 82 ASP A O 1
ATOM 562 N N . TYR A 1 74 ? -17.875 17.624 -33.449 1.00 70.33 83 TYR A N 1
ATOM 563 C CA . TYR A 1 74 ? -19.061 18.473 -33.650 1.00 70.02 83 TYR A CA 1
ATOM 564 C C . TYR A 1 74 ? -19.917 18.072 -34.844 1.00 69.48 83 TYR A C 1
ATOM 565 O O . TYR A 1 74 ? -20.918 18.727 -35.126 1.00 69.72 83 TYR A O 1
ATOM 574 N N . LYS A 1 75 ? -19.546 17.008 -35.547 1.00 68.81 84 LYS A N 1
ATOM 575 C CA . LYS A 1 75 ? -20.315 16.604 -36.733 1.00 68.78 84 LYS A CA 1
ATOM 576 C C . LYS A 1 75 ? -21.836 16.368 -36.462 1.00 68.09 84 LYS A C 1
ATOM 577 O O . LYS A 1 75 ? -22.700 16.928 -37.158 1.00 67.95 84 LYS A O 1
ATOM 583 N N . ASP A 1 76 ? -22.181 15.568 -35.464 1.00 66.51 85 ASP A N 1
ATOM 584 C CA . ASP A 1 76 ? -23.608 15.293 -35.250 1.00 66.01 85 ASP A CA 1
ATOM 585 C C . ASP A 1 76 ? -24.389 16.571 -34.864 1.00 65.44 85 ASP A C 1
ATOM 586 O O . ASP A 1 76 ? -25.519 16.811 -35.350 1.00 63.91 85 ASP A O 1
ATOM 591 N N . PHE A 1 77 ? -23.775 17.393 -34.017 1.00 64.83 86 PHE A N 1
ATOM 592 C CA . PHE A 1 77 ? -24.370 18.666 -33.690 1.00 64.64 86 PHE A CA 1
ATOM 593 C C . PHE A 1 77 ? -24.610 19.555 -34.926 1.00 64.79 86 PHE A C 1
ATOM 594 O O . PHE A 1 77 ? -25.668 20.205 -35.023 1.00 65.05 86 PHE A O 1
ATOM 602 N N . ILE A 1 78 ? -23.669 19.577 -35.871 1.00 64.40 87 ILE A N 1
ATOM 603 C CA . ILE A 1 78 ? -23.832 20.413 -37.065 1.00 64.66 87 ILE A CA 1
ATOM 604 C C . ILE A 1 78 ? -24.910 19.848 -37.990 1.00 65.33 87 ILE A C 1
ATOM 605 O O . ILE A 1 78 ? -25.750 20.592 -38.502 1.00 66.42 87 ILE A O 1
ATOM 610 N N . GLU A 1 79 ? -24.923 18.537 -38.163 1.00 65.86 88 GLU A N 1
ATOM 611 C CA . GLU A 1 79 ? -26.008 17.849 -38.860 1.00 66.60 88 GLU A CA 1
ATOM 612 C C . GLU A 1 79 ? -27.374 18.134 -38.245 1.00 66.66 88 GLU A C 1
ATOM 613 O O . GLU A 1 79 ? -28.300 18.497 -38.953 1.00 66.57 88 GLU A O 1
ATOM 619 N N . GLU A 1 80 ? -27.507 17.927 -36.935 1.00 67.26 89 GLU A N 1
ATOM 620 C CA . GLU A 1 80 ? -28.742 18.268 -36.218 1.00 67.40 89 GLU A CA 1
ATOM 621 C C . GLU A 1 80 ? -29.113 19.723 -36.498 1.00 66.13 89 GLU A C 1
ATOM 622 O O . GLU A 1 80 ? -30.215 20.004 -36.936 1.00 66.03 89 GLU A O 1
ATOM 628 N N . THR A 1 81 ? -28.184 20.645 -36.275 1.00 64.71 90 THR A N 1
ATOM 629 C CA . THR A 1 81 ? -28.505 22.047 -36.484 1.00 63.49 90 THR A CA 1
ATOM 630 C C . THR A 1 81 ? -28.922 22.350 -37.933 1.00 63.73 90 THR A C 1
ATOM 631 O O . THR A 1 81 ? -29.960 23.004 -38.199 1.00 63.54 90 THR A O 1
ATOM 635 N N . SER A 1 82 ? -28.119 21.867 -38.869 1.00 63.39 91 SER A N 1
ATOM 636 C CA . SER A 1 82 ? -28.359 22.192 -40.255 1.00 63.36 91 SER A CA 1
ATOM 637 C C . SER A 1 82 ? -29.726 21.670 -40.642 1.00 64.04 91 SER A C 1
ATOM 638 O O . SER A 1 82 ? -30.489 22.357 -41.340 1.00 65.15 91 SER A O 1
ATOM 641 N N . ASN A 1 83 ? -30.081 20.494 -40.124 1.00 64.67 92 ASN A N 1
ATOM 642 C CA . ASN A 1 83 ? -31.335 19.891 -40.493 1.00 65.01 92 ASN A CA 1
ATOM 643 C C . ASN A 1 83 ? -32.493 20.663 -39.922 1.00 66.01 92 ASN A C 1
ATOM 644 O O . ASN A 1 83 ? -33.473 20.892 -40.621 1.00 66.64 92 ASN A O 1
ATOM 649 N N . ASP A 1 84 ? -32.382 21.087 -38.669 1.00 67.61 93 ASP A N 1
ATOM 650 C CA . ASP A 1 84 ? -33.425 21.901 -38.019 1.00 69.70 93 ASP A CA 1
ATOM 651 C C . ASP A 1 84 ? -33.794 23.162 -38.831 1.00 70.21 93 ASP A C 1
ATOM 652 O O . ASP A 1 84 ? -34.976 23.488 -38.968 1.00 70.66 93 ASP A O 1
ATOM 657 N N . LEU A 1 85 ? -32.780 23.848 -39.372 1.00 70.11 94 LEU A N 1
ATOM 658 C CA . LEU A 1 85 ? -32.960 25.101 -40.101 1.00 70.56 94 LEU A CA 1
ATOM 659 C C . LEU A 1 85 ? -33.361 24.977 -41.558 1.00 71.16 94 LEU A C 1
ATOM 660 O O . LEU A 1 85 ? -33.955 25.906 -42.109 1.00 71.96 94 LEU A O 1
ATOM 665 N N . ILE A 1 86 ? -32.951 23.885 -42.203 1.00 71.37 95 ILE A N 1
ATOM 666 C CA . ILE A 1 86 ? -33.284 23.627 -43.610 1.00 71.20 95 ILE A CA 1
ATOM 667 C C . ILE A 1 86 ? -34.716 23.063 -43.758 1.00 72.46 95 ILE A C 1
ATOM 668 O O . ILE A 1 86 ? -35.313 23.175 -44.838 1.00 73.31 95 ILE A O 1
ATOM 673 N N . LYS A 1 87 ? -35.256 22.471 -42.675 1.00 72.71 96 LYS A N 1
ATOM 674 C CA . LYS A 1 87 ? -36.538 21.729 -42.668 1.00 73.40 96 LYS A CA 1
ATOM 675 C C . LYS A 1 87 ? -37.659 22.417 -43.409 1.00 73.24 96 LYS A C 1
ATOM 676 O O . LYS A 1 87 ? -38.494 21.772 -44.040 1.00 72.78 96 LYS A O 1
ATOM 682 N N . ASN A 1 88 ? -37.675 23.734 -43.285 1.00 73.18 97 ASN A N 1
ATOM 683 C CA . ASN A 1 88 ? -38.862 24.525 -43.533 1.00 74.37 97 ASN A CA 1
ATOM 684 C C . ASN A 1 88 ? -38.397 25.883 -43.986 1.00 73.98 97 ASN A C 1
ATOM 685 O O . ASN A 1 88 ? -38.751 26.913 -43.399 1.00 74.87 97 ASN A O 1
ATOM 690 N N . ILE A 1 89 ? -37.556 25.879 -45.006 1.00 72.18 98 ILE A N 1
ATOM 691 C CA . ILE A 1 89 ? -36.915 27.081 -45.408 1.00 70.56 98 ILE A CA 1
ATOM 692 C C . ILE A 1 89 ? -37.563 27.521 -46.688 1.00 70.17 98 ILE A C 1
ATOM 693 O O . ILE A 1 89 ? -37.503 28.682 -47.043 1.00 70.28 98 ILE A O 1
ATOM 698 N N . ASP A 1 90 ? -38.191 26.577 -47.377 1.00 69.22 99 ASP A N 1
ATOM 699 C CA . ASP A 1 90 ? -38.759 26.853 -48.675 1.00 69.42 99 ASP A CA 1
ATOM 700 C C . ASP A 1 90 ? -39.410 28.233 -48.732 1.00 68.82 99 ASP A C 1
ATOM 701 O O . ASP A 1 90 ? -40.108 28.653 -47.796 1.00 67.75 99 ASP A O 1
ATOM 706 N N . ASN A 1 91 ? -39.146 28.933 -49.835 1.00 68.49 100 ASN A N 1
ATOM 707 C CA . ASN A 1 91 ? -39.755 30.232 -50.128 1.00 67.74 100 ASN A CA 1
ATOM 708 C C . ASN A 1 91 ? -39.169 31.394 -49.378 1.00 66.84 100 ASN A C 1
ATOM 709 O O . ASN A 1 91 ? -39.549 32.532 -49.639 1.00 66.88 100 ASN A O 1
ATOM 714 N N . LYS A 1 92 ? -38.249 31.104 -48.465 1.00 65.56 101 LYS A N 1
ATOM 715 C CA . LYS A 1 92 ? -37.668 32.118 -47.592 1.00 65.55 101 LYS A CA 1
ATOM 716 C C . LYS A 1 92 ? -36.321 32.535 -48.061 1.00 65.14 101 LYS A C 1
ATOM 717 O O . LYS A 1 92 ? -35.783 31.948 -48.998 1.00 64.99 101 LYS A O 1
ATOM 723 N N . ASP A 1 93 ? -35.780 33.546 -47.386 1.00 64.86 102 ASP A N 1
ATOM 724 C CA . ASP A 1 93 ? -34.444 34.049 -47.634 1.00 64.48 102 ASP A CA 1
ATOM 725 C C . ASP A 1 93 ? -33.446 33.061 -47.083 1.00 64.38 102 ASP A C 1
ATOM 726 O O . ASP A 1 93 ? -33.358 32.881 -45.869 1.00 64.51 102 ASP A O 1
ATOM 731 N N . ILE A 1 94 ? -32.691 32.423 -47.972 1.00 64.04 103 ILE A N 1
ATOM 732 C CA . ILE A 1 94 ? -31.783 31.348 -47.573 1.00 64.06 103 ILE A CA 1
ATOM 733 C C . ILE A 1 94 ? -30.605 31.884 -46.748 1.00 63.99 103 ILE A C 1
ATOM 734 O O . ILE A 1 94 ? -29.972 31.164 -45.970 1.00 64.05 103 ILE A O 1
ATOM 739 N N . ILE A 1 95 ? -30.243 33.136 -47.000 1.00 64.00 104 ILE A N 1
ATOM 740 C CA . ILE A 1 95 ? -29.165 33.774 -46.268 1.00 62.75 104 ILE A CA 1
ATOM 741 C C . ILE A 1 95 ? -29.630 34.031 -44.827 1.00 61.99 104 ILE A C 1
ATOM 742 O O . ILE A 1 95 ? -29.102 33.438 -43.887 1.00 62.95 104 ILE A O 1
ATOM 747 N N . SER A 1 96 ? -30.639 34.840 -44.625 1.00 60.58 105 SER A N 1
ATOM 748 C CA . SER A 1 96 ? -30.928 35.140 -43.244 1.00 61.98 105 SER A CA 1
ATOM 749 C C . SER A 1 96 ? -31.535 33.996 -42.402 1.00 62.48 105 SER A C 1
ATOM 750 O O . SER A 1 96 ? -31.431 34.007 -41.183 1.00 62.52 105 SER A O 1
ATOM 753 N N . GLU A 1 97 ? -32.157 33.015 -43.053 1.00 63.54 106 GLU A N 1
ATOM 754 C CA . GLU A 1 97 ? -32.870 31.942 -42.352 1.00 64.25 106 GLU A CA 1
ATOM 755 C C . GLU A 1 97 ? -32.086 30.638 -42.316 1.00 63.99 106 GLU A C 1
ATOM 756 O O . GLU A 1 97 ? -32.436 29.739 -41.574 1.00 64.18 106 GLU A O 1
ATOM 762 N N . TYR A 1 98 ? -31.040 30.520 -43.117 1.00 63.57 107 TYR A N 1
ATOM 763 C CA . TYR A 1 98 ? -30.257 29.327 -43.041 1.00 63.58 107 TYR A CA 1
ATOM 764 C C . TYR A 1 98 ? -28.786 29.683 -42.951 1.00 63.86 107 TYR A C 1
ATOM 765 O O . TYR A 1 98 ? -28.109 29.308 -42.038 1.00 64.16 107 TYR A O 1
ATOM 774 N N . ALA A 1 99 ? -28.284 30.425 -43.917 1.00 64.70 108 ALA A N 1
ATOM 775 C CA . ALA A 1 99 ? -26.838 30.625 -44.012 1.00 64.60 108 ALA A CA 1
ATOM 776 C C . ALA A 1 99 ? -26.207 31.492 -42.878 1.00 64.03 108 ALA A C 1
ATOM 777 O O . ALA A 1 99 ? -25.089 31.220 -42.473 1.00 63.99 108 ALA A O 1
ATOM 779 N N . VAL A 1 100 ? -26.914 32.499 -42.359 1.00 63.49 109 VAL A N 1
ATOM 780 C CA . VAL A 1 100 ? -26.450 33.268 -41.179 1.00 62.99 109 VAL A CA 1
ATOM 781 C C . VAL A 1 100 ? -26.634 32.477 -39.880 1.00 64.23 109 VAL A C 1
ATOM 782 O O . VAL A 1 100 ? -25.861 32.617 -38.946 1.00 64.67 109 VAL A O 1
ATOM 786 N N . ARG A 1 101 ? -27.675 31.666 -39.789 1.00 65.12 110 ARG A N 1
ATOM 787 C CA . ARG A 1 101 ? -28.015 31.095 -38.483 1.00 66.11 110 ARG A CA 1
ATOM 788 C C . ARG A 1 101 ? -27.159 29.886 -38.129 1.00 65.97 110 ARG A C 1
ATOM 789 O O . ARG A 1 101 ? -26.976 29.540 -36.928 1.00 66.29 110 ARG A O 1
ATOM 797 N N . LEU A 1 102 ? -26.679 29.224 -39.169 1.00 65.22 111 LEU A N 1
ATOM 798 C CA . LEU A 1 102 ? -25.973 27.974 -39.011 1.00 65.88 111 LEU A CA 1
ATOM 799 C C . LEU A 1 102 ? -24.645 28.225 -38.296 1.00 65.06 111 LEU A C 1
ATOM 800 O O . LEU A 1 102 ? -24.436 27.699 -37.219 1.00 65.07 111 LEU A O 1
ATOM 805 N N . PRO A 1 103 ? -23.750 29.036 -38.875 1.00 65.33 112 PRO A N 1
ATOM 806 C CA . PRO A 1 103 ? -22.431 29.313 -38.261 1.00 64.83 112 PRO A CA 1
ATOM 807 C C . PRO A 1 103 ? -22.540 29.949 -36.871 1.00 64.91 112 PRO A C 1
ATOM 808 O O . PRO A 1 103 ? -21.722 29.663 -36.000 1.00 66.14 112 PRO A O 1
ATOM 812 N N . VAL A 1 104 ? -23.573 30.745 -36.618 1.00 63.49 113 VAL A N 1
ATOM 813 C CA . VAL A 1 104 ? -23.716 31.318 -35.297 1.00 61.62 113 VAL A CA 1
ATOM 814 C C . VAL A 1 104 ? -24.142 30.314 -34.234 1.00 61.64 113 VAL A C 1
ATOM 815 O O . VAL A 1 104 ? -23.806 30.480 -33.080 1.00 61.56 113 VAL A O 1
ATOM 819 N N . ASN A 1 105 ? -24.910 29.287 -34.597 1.00 62.19 114 ASN A N 1
ATOM 820 C CA . ASN A 1 105 ? -25.230 28.198 -33.645 1.00 62.35 114 ASN A CA 1
ATOM 821 C C . ASN A 1 105 ? -24.009 27.344 -33.348 1.00 62.84 114 ASN A C 1
ATOM 822 O O . ASN A 1 105 ? -23.760 26.981 -32.210 1.00 62.20 114 ASN A O 1
ATOM 827 N N . ILE A 1 106 ? -23.222 27.047 -34.385 1.00 63.95 115 ILE A N 1
ATOM 828 C CA . ILE A 1 106 ? -22.125 26.121 -34.246 1.00 64.97 115 ILE A CA 1
ATOM 829 C C . ILE A 1 106 ? -21.064 26.765 -33.370 1.00 65.41 115 ILE A C 1
ATOM 830 O O . ILE A 1 106 ? -20.528 26.123 -32.446 1.00 65.49 115 ILE A O 1
ATOM 835 N N . ILE A 1 107 ? -20.787 28.037 -33.642 1.00 65.07 116 ILE A N 1
ATOM 836 C CA . ILE A 1 107 ? -19.764 28.735 -32.918 1.00 65.67 116 ILE A CA 1
ATOM 837 C C . ILE A 1 107 ? -20.134 28.949 -31.445 1.00 65.98 116 ILE A C 1
ATOM 838 O O . ILE A 1 107 ? -19.288 28.787 -30.553 1.00 66.36 116 ILE A O 1
ATOM 843 N N . SER A 1 108 ? -21.396 29.227 -31.143 1.00 65.97 117 SER A N 1
ATOM 844 C CA . SER A 1 108 ? -21.750 29.278 -29.741 1.00 66.54 117 SER A CA 1
ATOM 845 C C . SER A 1 108 ? -21.559 27.931 -29.022 1.00 66.86 117 SER A C 1
ATOM 846 O O . SER A 1 108 ? -21.279 27.895 -27.795 1.00 66.31 117 SER A O 1
ATOM 849 N N . LYS A 1 109 ? -21.733 26.821 -29.747 1.00 66.78 118 LYS A N 1
ATOM 850 C CA . LYS A 1 109 ? -21.550 25.513 -29.106 1.00 67.79 118 LYS A CA 1
ATOM 851 C C . LYS A 1 109 ? -20.085 25.298 -28.782 1.00 67.61 118 LYS A C 1
ATOM 852 O O . LYS A 1 109 ? -19.755 24.905 -27.678 1.00 67.42 118 LYS A O 1
ATOM 858 N N . ILE A 1 110 ? -19.232 25.544 -29.769 1.00 67.20 119 ILE A N 1
ATOM 859 C CA . ILE A 1 110 ? -17.800 25.469 -29.602 1.00 67.15 119 ILE A CA 1
ATOM 860 C C . ILE A 1 110 ? -17.348 26.450 -28.524 1.00 66.45 119 ILE A C 1
ATOM 861 O O . ILE A 1 110 ? -16.551 26.082 -27.681 1.00 66.63 119 ILE A O 1
ATOM 866 N N . LEU A 1 111 ? -17.862 27.681 -28.506 1.00 65.48 120 LEU A N 1
ATOM 867 C CA . LEU A 1 111 ? -17.431 28.613 -27.448 1.00 64.57 120 LEU A CA 1
ATOM 868 C C . LEU A 1 111 ? -17.763 28.109 -26.036 1.00 64.00 120 LEU A C 1
ATOM 869 O O . LEU A 1 111 ? -16.994 28.306 -25.098 1.00 63.25 120 LEU A O 1
ATOM 874 N N . GLY A 1 112 ? -18.902 27.441 -25.914 1.00 64.08 121 GLY A N 1
ATOM 875 C CA . GLY A 1 112 ? -19.482 27.067 -24.615 1.00 63.85 121 GLY A CA 1
ATOM 876 C C . GLY A 1 112 ? -20.580 28.019 -24.134 1.00 64.38 121 GLY A C 1
ATOM 877 O O . GLY A 1 112 ? -20.845 28.086 -22.960 1.00 64.46 121 GLY A O 1
ATOM 878 N N . ILE A 1 113 ? -21.216 28.777 -25.025 1.00 64.98 122 ILE A N 1
ATOM 879 C CA . ILE A 1 113 ? -22.262 29.679 -24.582 1.00 65.44 122 ILE A CA 1
ATOM 880 C C . ILE A 1 113 ? -23.417 28.809 -24.096 1.00 67.18 122 ILE A C 1
ATOM 881 O O . ILE A 1 113 ? -23.881 27.939 -24.831 1.00 67.53 122 ILE A O 1
ATOM 886 N N . PRO A 1 114 ? -23.869 29.011 -22.845 1.00 68.46 123 PRO A N 1
ATOM 887 C CA . PRO A 1 114 ? -25.033 28.302 -22.325 1.00 69.37 123 PRO A CA 1
ATOM 888 C C . PRO A 1 114 ? -26.299 28.427 -23.158 1.00 70.78 123 PRO A C 1
ATOM 889 O O . PRO A 1 114 ? -26.540 29.448 -23.811 1.00 71.33 123 PRO A O 1
ATOM 893 N N . ASP A 1 115 ? -27.094 27.362 -23.132 1.00 72.30 124 ASP A N 1
ATOM 894 C CA . ASP A 1 115 ? -28.441 27.336 -23.709 1.00 73.20 124 ASP A CA 1
ATOM 895 C C . ASP A 1 115 ? -29.219 28.606 -23.385 1.00 73.11 124 ASP A C 1
ATOM 896 O O . ASP A 1 115 ? -29.687 29.300 -24.285 1.00 73.43 124 ASP A O 1
ATOM 901 N N . SER A 1 116 ? -29.358 28.903 -22.091 1.00 72.92 125 SER A N 1
ATOM 902 C CA . SER A 1 116 ? -30.146 30.059 -21.633 1.00 72.18 125 SER A CA 1
ATOM 903 C C . SER A 1 116 ? -29.623 31.449 -22.082 1.00 71.79 125 SER A C 1
ATOM 904 O O . SER A 1 116 ? -30.259 32.468 -21.799 1.00 72.16 125 SER A O 1
ATOM 907 N N . ASP A 1 117 ? -28.487 31.488 -22.774 1.00 70.40 126 ASP A N 1
ATOM 908 C CA . ASP A 1 117 ? -27.874 32.751 -23.176 1.00 69.61 126 ASP A CA 1
ATOM 909 C C . ASP A 1 117 ? -27.843 32.881 -24.673 1.00 68.55 126 ASP A C 1
ATOM 910 O O . ASP A 1 117 ? -27.380 33.877 -25.223 1.00 67.60 126 ASP A O 1
ATOM 915 N N . MET A 1 118 ? -28.371 31.851 -25.313 1.00 68.47 127 MET A N 1
ATOM 916 C CA . MET A 1 118 ? -28.388 31.724 -26.751 1.00 68.32 127 MET A CA 1
ATOM 917 C C . MET A 1 118 ? -29.110 32.889 -27.441 1.00 66.76 127 MET A C 1
ATOM 918 O O . MET A 1 118 ? -28.544 33.472 -28.362 1.00 67.43 127 MET A O 1
ATOM 923 N N . PRO A 1 119 ? -30.336 33.247 -27.008 1.00 65.82 128 PRO A N 1
ATOM 924 C CA . PRO A 1 119 ? -30.965 34.399 -27.694 1.00 65.48 128 PRO A CA 1
ATOM 925 C C . PRO A 1 119 ? -30.121 35.693 -27.680 1.00 65.22 128 PRO A C 1
ATOM 926 O O . PRO A 1 119 ? -30.003 36.368 -28.717 1.00 65.99 128 PRO A O 1
ATOM 930 N N . LEU A 1 120 ? -29.527 36.022 -26.544 1.00 64.81 129 LEU A N 1
ATOM 931 C CA . LEU A 1 120 ? -28.749 37.236 -26.426 1.00 65.53 129 LEU A CA 1
ATOM 932 C C . LEU A 1 120 ? -27.431 37.118 -27.194 1.00 66.40 129 LEU A C 1
ATOM 933 O O . LEU A 1 120 ? -27.012 38.071 -27.877 1.00 65.88 129 LEU A O 1
ATOM 938 N N . PHE A 1 121 ? -26.791 35.949 -27.105 1.00 66.68 130 PHE A N 1
ATOM 939 C CA . PHE A 1 121 ? -25.583 35.721 -27.883 1.00 67.75 130 PHE A CA 1
ATOM 940 C C . PHE A 1 121 ? -25.808 35.939 -29.384 1.00 68.31 130 PHE A C 1
ATOM 941 O O . PHE A 1 121 ? -24.978 36.516 -30.063 1.00 67.76 130 PHE A O 1
ATOM 949 N N . LYS A 1 122 ? -26.946 35.502 -29.884 1.00 69.45 131 LYS A N 1
ATOM 950 C CA . LYS A 1 122 ? -27.224 35.661 -31.304 1.00 70.74 131 LYS A CA 1
ATOM 951 C C . LYS A 1 122 ? -27.460 37.139 -31.673 1.00 70.28 131 LYS A C 1
ATOM 952 O O . LYS A 1 122 ? -27.003 37.601 -32.722 1.00 71.46 131 LYS A O 1
ATOM 958 N N . LEU A 1 123 ? -28.139 37.888 -30.816 1.00 69.51 132 LEU A N 1
ATOM 959 C CA . LEU A 1 123 ? -28.314 39.324 -31.047 1.00 69.17 132 LEU A CA 1
ATOM 960 C C . LEU A 1 123 ? -26.945 40.028 -31.021 1.00 69.18 132 LEU A C 1
ATOM 961 O O . LEU A 1 123 ? -26.571 40.728 -31.958 1.00 69.94 132 LEU A O 1
ATOM 966 N N . TRP A 1 124 ? -26.166 39.784 -29.981 1.00 68.61 133 TRP A N 1
ATOM 967 C CA . TRP A 1 124 ? -24.841 40.344 -29.886 1.00 68.10 133 TRP A CA 1
ATOM 968 C C . TRP A 1 124 ? -24.005 39.948 -31.080 1.00 68.73 133 TRP A C 1
ATOM 969 O O . TRP A 1 124 ? -23.398 40.795 -31.742 1.00 69.21 133 TRP A O 1
ATOM 980 N N . SER A 1 125 ? -23.955 38.662 -31.375 1.00 69.53 134 SER A N 1
ATOM 981 C CA . SER A 1 125 ? -23.258 38.211 -32.591 1.00 70.12 134 SER A CA 1
ATOM 982 C C . SER A 1 125 ? -23.663 39.006 -33.889 1.00 69.96 134 SER A C 1
ATOM 983 O O . SER A 1 125 ? -22.807 39.482 -34.624 1.00 68.94 134 SER A O 1
ATOM 986 N N . ASP A 1 126 ? -24.952 39.190 -34.136 1.00 70.69 135 ASP A N 1
ATOM 987 C CA . ASP A 1 126 ? -25.389 40.028 -35.264 1.00 72.29 135 ASP A CA 1
ATOM 988 C C . ASP A 1 126 ? -24.843 41.462 -35.254 1.00 72.45 135 ASP A C 1
ATOM 989 O O . ASP A 1 126 ? -24.340 41.952 -36.278 1.00 73.76 135 ASP A O 1
ATOM 994 N N . TYR A 1 127 ? -24.938 42.144 -34.124 1.00 71.15 136 TYR A N 1
ATOM 995 C CA . TYR A 1 127 ? -24.326 43.458 -34.018 1.00 71.14 136 TYR A CA 1
ATOM 996 C C . TYR A 1 127 ? -22.837 43.483 -34.330 1.00 72.41 136 TYR A C 1
ATOM 997 O O . TYR A 1 127 ? -22.328 44.457 -34.896 1.00 73.55 136 TYR A O 1
ATOM 1006 N N . ILE A 1 128 ? -22.138 42.431 -33.943 1.00 73.10 137 ILE A N 1
ATOM 1007 C CA . ILE A 1 128 ? -20.687 42.494 -33.776 1.00 74.60 137 ILE A CA 1
ATOM 1008 C C . ILE A 1 128 ? -20.015 42.108 -35.087 1.00 75.82 137 ILE A C 1
ATOM 1009 O O . ILE A 1 128 ? -18.994 42.675 -35.456 1.00 76.37 137 ILE A O 1
ATOM 1014 N N . ILE A 1 129 ? -20.608 41.145 -35.800 1.00 76.73 138 ILE A N 1
ATOM 1015 C CA . ILE A 1 129 ? -20.161 40.784 -37.123 1.00 76.75 138 ILE A CA 1
ATOM 1016 C C . ILE A 1 129 ? -20.630 41.855 -38.106 1.00 79.15 138 ILE A C 1
ATOM 1017 O O . ILE A 1 129 ? -20.196 41.886 -39.255 1.00 78.83 138 ILE A O 1
ATOM 1022 N N . GLY A 1 130 ? -21.540 42.720 -37.658 1.00 81.38 139 GLY A N 1
ATOM 1023 C CA . GLY A 1 130 ? -22.056 43.795 -38.506 1.00 84.40 139 GLY A CA 1
ATOM 1024 C C . GLY A 1 130 ? -23.399 43.591 -39.204 1.00 86.56 139 GLY A C 1
ATOM 1025 O O . GLY A 1 130 ? -23.883 44.516 -39.850 1.00 87.52 139 GLY A O 1
ATOM 1026 N N . ASN A 1 131 ? -24.011 42.409 -39.067 1.00 88.53 140 ASN A N 1
ATOM 1027 C CA . ASN A 1 131 ? -25.347 42.109 -39.613 1.00 90.01 140 ASN A CA 1
ATOM 1028 C C . ASN A 1 131 ? -26.486 43.004 -39.066 1.00 90.51 140 ASN A C 1
ATOM 1029 O O . ASN A 1 131 ? -27.564 43.065 -39.656 1.00 90.46 140 ASN A O 1
ATOM 1034 N N . LYS A 1 132 ? -26.229 43.701 -37.951 1.00 90.97 141 LYS A N 1
ATOM 1035 C CA . LYS A 1 132 ? -27.168 44.649 -37.306 1.00 91.51 141 LYS A CA 1
ATOM 1036 C C . LYS A 1 132 ? -26.442 45.931 -36.878 1.00 92.11 141 LYS A C 1
ATOM 1037 O O . LYS A 1 132 ? -25.231 45.908 -36.611 1.00 92.13 141 LYS A O 1
ATOM 1043 N N . ARG A 1 133 ? -27.195 47.031 -36.787 1.00 92.97 142 ARG A N 1
ATOM 1044 C CA . ARG A 1 133 ? -26.691 48.334 -36.304 1.00 93.83 142 ARG A CA 1
ATOM 1045 C C . ARG A 1 133 ? -27.880 49.125 -35.772 1.00 93.05 142 ARG A C 1
ATOM 1046 O O . ARG A 1 133 ? -28.896 49.235 -36.456 1.00 92.90 142 ARG A O 1
ATOM 1054 N N . ASP A 1 134 ? -27.761 49.655 -34.552 1.00 92.43 143 ASP A N 1
ATOM 1055 C CA . ASP A 1 134 ? -28.915 50.219 -33.821 1.00 91.20 143 ASP A CA 1
ATOM 1056 C C . ASP A 1 134 ? -28.507 51.121 -32.681 1.00 90.36 143 ASP A C 1
ATOM 1057 O O . ASP A 1 134 ? -27.331 51.277 -32.372 1.00 90.52 143 ASP A O 1
ATOM 1062 N N . GLU A 1 135 ? -29.520 51.697 -32.049 1.00 89.46 144 GLU A N 1
ATOM 1063 C CA . GLU A 1 135 ? -29.410 52.283 -30.720 1.00 88.30 144 GLU A CA 1
ATOM 1064 C C . GLU A 1 135 ? -29.087 51.187 -29.692 1.00 86.81 144 GLU A C 1
ATOM 1065 O O . GLU A 1 135 ? -28.201 51.349 -28.836 1.00 86.81 144 GLU A O 1
ATOM 1071 N N . ASN A 1 136 ? -29.839 50.089 -29.788 1.00 84.52 145 ASN A N 1
ATOM 1072 C CA . ASN A 1 136 ? -29.689 48.917 -28.936 1.00 82.16 145 ASN A CA 1
ATOM 1073 C C . ASN A 1 136 ? -28.275 48.328 -28.845 1.00 79.64 145 ASN A C 1
ATOM 1074 O O . ASN A 1 136 ? -28.027 47.445 -28.034 1.00 79.12 145 ASN A O 1
ATOM 1079 N N . PHE A 1 137 ? -27.343 48.798 -29.660 1.00 77.13 146 PHE A N 1
ATOM 1080 C CA . PHE A 1 137 ? -26.036 48.149 -29.670 1.00 75.02 146 PHE A CA 1
ATOM 1081 C C . PHE A 1 137 ? -25.419 48.209 -28.271 1.00 73.32 146 PHE A C 1
ATOM 1082 O O . PHE A 1 137 ? -25.213 47.180 -27.622 1.00 73.23 146 PHE A O 1
ATOM 1090 N N . ASN A 1 138 ? -25.155 49.425 -27.817 1.00 70.66 147 ASN A N 1
ATOM 1091 C CA . ASN A 1 138 ? -24.568 49.662 -26.519 1.00 68.51 147 ASN A CA 1
ATOM 1092 C C . ASN A 1 138 ? -25.223 48.802 -25.434 1.00 66.62 147 ASN A C 1
ATOM 1093 O O . ASN A 1 138 ? -24.539 48.143 -24.659 1.00 65.93 147 ASN A O 1
ATOM 1098 N N . TYR A 1 139 ? -26.550 48.792 -25.411 1.00 64.98 148 TYR A N 1
ATOM 1099 C CA . TYR A 1 139 ? -27.294 48.001 -24.450 1.00 63.58 148 TYR A CA 1
ATOM 1100 C C . TYR A 1 139 ? -26.975 46.518 -24.569 1.00 63.13 148 TYR A C 1
ATOM 1101 O O . TYR A 1 139 ? -26.701 45.866 -23.586 1.00 63.47 148 TYR A O 1
ATOM 1110 N N . VAL A 1 140 ? -27.002 45.995 -25.776 1.00 62.76 149 VAL A N 1
ATOM 1111 C CA . VAL A 1 140 ? -26.867 44.575 -25.987 1.00 62.43 149 VAL A CA 1
ATOM 1112 C C . VAL A 1 140 ? -25.441 44.110 -25.721 1.00 62.90 149 VAL A C 1
ATOM 1113 O O . VAL A 1 140 ? -25.227 43.082 -25.080 1.00 63.53 149 VAL A O 1
ATOM 1117 N N . ASN A 1 141 ? -24.467 44.887 -26.182 1.00 62.68 150 ASN A N 1
ATOM 1118 C CA . ASN A 1 141 ? -23.075 44.632 -25.874 1.00 61.93 150 ASN A CA 1
ATOM 1119 C C . ASN A 1 141 ? -22.834 44.643 -24.357 1.00 62.47 150 ASN A C 1
ATOM 1120 O O . ASN A 1 141 ? -21.995 43.898 -23.853 1.00 63.19 150 ASN A O 1
ATOM 1125 N N . ASN A 1 142 ? -23.541 45.490 -23.627 1.00 61.37 151 ASN A N 1
ATOM 1126 C CA . ASN A 1 142 ? -23.227 45.600 -22.227 1.00 61.24 151 ASN A CA 1
ATOM 1127 C C . ASN A 1 142 ? -23.809 44.402 -21.527 1.00 61.91 151 ASN A C 1
ATOM 1128 O O . ASN A 1 142 ? -23.213 43.866 -20.596 1.00 62.53 151 ASN A O 1
ATOM 1133 N N . ARG A 1 143 ? -24.983 43.990 -21.999 1.00 62.15 152 ARG A N 1
ATOM 1134 C CA . ARG A 1 143 ? -25.645 42.822 -21.504 1.00 61.96 152 ARG A CA 1
ATOM 1135 C C . ARG A 1 143 ? -24.844 41.569 -21.816 1.00 62.40 152 ARG A C 1
ATOM 1136 O O . ARG A 1 143 ? -24.646 40.760 -20.917 1.00 63.39 152 ARG A O 1
ATOM 1144 N N . MET A 1 144 ? -24.353 41.407 -23.043 1.00 61.95 153 MET A N 1
ATOM 1145 C CA . MET A 1 144 ? -23.625 40.195 -23.374 1.00 62.53 153 MET A CA 1
ATOM 1146 C C . MET A 1 144 ? -22.309 40.056 -22.608 1.00 62.61 153 MET A C 1
ATOM 1147 O O . MET A 1 144 ? -21.952 38.966 -22.185 1.00 63.10 153 MET A O 1
ATOM 1152 N N . VAL A 1 145 ? -21.595 41.168 -22.445 1.00 61.93 154 VAL A N 1
ATOM 1153 C CA . VAL A 1 145 ? -20.288 41.203 -21.808 1.00 60.48 154 VAL A CA 1
ATOM 1154 C C . VAL A 1 145 ? -20.477 40.871 -20.347 1.00 60.47 154 VAL A C 1
ATOM 1155 O O . VAL A 1 145 ? -19.736 40.112 -19.749 1.00 60.83 154 VAL A O 1
ATOM 1159 N N . SER A 1 146 ? -21.500 41.440 -19.765 1.00 60.39 155 SER A N 1
ATOM 1160 C CA . SER A 1 146 ? -21.883 41.027 -18.441 1.00 59.66 155 SER A CA 1
ATOM 1161 C C . SER A 1 146 ? -22.051 39.485 -18.332 1.00 59.49 155 SER A C 1
ATOM 1162 O O . SER A 1 146 ? -21.396 38.864 -17.509 1.00 59.60 155 SER A O 1
ATOM 1165 N N . ARG A 1 147 ? -22.883 38.861 -19.163 1.00 59.64 156 ARG A N 1
ATOM 1166 C CA . ARG A 1 147 ? -23.021 37.394 -19.126 1.00 59.96 156 ARG A CA 1
ATOM 1167 C C . ARG A 1 147 ? -21.687 36.694 -19.358 1.00 59.69 156 ARG A C 1
ATOM 1168 O O . ARG A 1 147 ? -21.372 35.718 -18.687 1.00 59.40 156 ARG A O 1
ATOM 1176 N N . LEU A 1 148 ? -20.903 37.208 -20.292 1.00 59.65 157 LEU A N 1
ATOM 1177 C CA . LEU A 1 148 ? -19.598 36.626 -20.595 1.00 60.56 157 LEU A CA 1
ATOM 1178 C C . LEU A 1 148 ? -18.727 36.439 -19.361 1.00 61.11 157 LEU A C 1
ATOM 1179 O O . LEU A 1 148 ? -18.062 35.411 -19.211 1.00 61.64 157 LEU A O 1
ATOM 1184 N N . LEU A 1 149 ? -18.735 37.439 -18.490 1.00 61.30 158 LEU A N 1
ATOM 1185 C CA . LEU A 1 149 ? -17.918 37.420 -17.311 1.00 62.18 158 LEU A CA 1
ATOM 1186 C C . LEU A 1 149 ? -18.400 36.354 -16.338 1.00 62.85 158 LEU A C 1
ATOM 1187 O O . LEU A 1 149 ? -17.602 35.702 -15.682 1.00 62.86 158 LEU A O 1
ATOM 1192 N N . GLU A 1 150 ? -19.710 36.168 -16.254 1.00 64.11 159 GLU A N 1
ATOM 1193 C CA . GLU A 1 150 ? -20.263 35.081 -15.455 1.00 65.25 159 GLU A CA 1
ATOM 1194 C C . GLU A 1 150 ? -19.835 33.716 -16.018 1.00 65.82 159 GLU A C 1
ATOM 1195 O O . GLU A 1 150 ? -19.448 32.837 -15.278 1.00 66.05 159 GLU A O 1
ATOM 1201 N N . ILE A 1 151 ? -19.846 33.563 -17.331 1.00 66.94 160 ILE A N 1
ATOM 1202 C CA . ILE A 1 151 ? -19.526 32.285 -17.927 1.00 68.21 160 ILE A CA 1
ATOM 1203 C C . ILE A 1 151 ? -18.071 31.934 -17.688 1.00 69.87 160 ILE A C 1
ATOM 1204 O O . ILE A 1 151 ? -17.761 30.825 -17.236 1.00 70.40 160 ILE A O 1
ATOM 1209 N N . PHE A 1 152 ? -17.188 32.893 -17.949 1.00 71.41 161 PHE A N 1
ATOM 1210 C CA . PHE A 1 152 ? -15.768 32.717 -17.677 1.00 73.07 161 PHE A CA 1
ATOM 1211 C C . PHE A 1 152 ? -15.469 32.138 -16.296 1.00 74.52 161 PHE A C 1
ATOM 1212 O O . PHE A 1 152 ? -14.438 31.489 -16.103 1.00 74.55 161 PHE A O 1
ATOM 1220 N N . LYS A 1 153 ? -16.364 32.356 -15.336 1.00 76.43 162 LYS A N 1
ATOM 1221 C CA . LYS A 1 153 ? -16.087 31.907 -13.976 1.00 78.36 162 LYS A CA 1
ATOM 1222 C C . LYS A 1 153 ? -16.786 30.617 -13.577 1.00 79.05 162 LYS A C 1
ATOM 1223 O O . LYS A 1 153 ? -16.371 29.963 -12.639 1.00 79.17 162 LYS A O 1
ATOM 1229 N N . SER A 1 154 ? -17.804 30.216 -14.326 1.00 80.72 163 SER A N 1
ATOM 1230 C CA . SER A 1 154 ? -18.314 28.848 -14.234 1.00 82.50 163 SER A CA 1
ATOM 1231 C C . SER A 1 154 ? -17.336 27.952 -15.002 1.00 83.91 163 SER A C 1
ATOM 1232 O O . SER A 1 154 ? -16.138 28.271 -15.066 1.00 84.54 163 SER A O 1
ATOM 1235 N N . ASP A 1 155 ? -17.823 26.862 -15.609 1.00 85.19 164 ASP A N 1
ATOM 1236 C CA . ASP A 1 155 ? -16.970 26.024 -16.494 1.00 85.98 164 ASP A CA 1
ATOM 1237 C C . ASP A 1 155 ? -17.733 25.186 -17.527 1.00 86.45 164 ASP A C 1
ATOM 1238 O O . ASP A 1 155 ? -18.867 24.757 -17.271 1.00 86.55 164 ASP A O 1
ATOM 1243 N N . SER A 1 156 ? -17.111 24.965 -18.689 1.00 86.66 165 SER A N 1
ATOM 1244 C CA . SER A 1 156 ? -17.531 23.887 -19.597 1.00 86.96 165 SER A CA 1
ATOM 1245 C C . SER A 1 156 ? -16.337 23.213 -20.268 1.00 86.86 165 SER A C 1
ATOM 1246 O O . SER A 1 156 ? -15.233 23.245 -19.725 1.00 87.38 165 SER A O 1
ATOM 1249 N N . HIS A 1 157 ? -16.542 22.568 -21.416 1.00 86.49 166 HIS A N 1
ATOM 1250 C CA . HIS A 1 157 ? -15.390 22.003 -22.148 1.00 85.35 166 HIS A CA 1
ATOM 1251 C C . HIS A 1 157 ? -14.981 22.889 -23.317 1.00 83.69 166 HIS A C 1
ATOM 1252 O O . HIS A 1 157 ? -13.833 22.758 -23.819 1.00 84.50 166 HIS A O 1
ATOM 1259 N N . GLY A 1 158 ? -15.886 23.813 -23.694 1.00 80.37 167 GLY A N 1
ATOM 1260 C CA . GLY A 1 158 ? -15.681 24.733 -24.819 1.00 76.28 167 GLY A CA 1
ATOM 1261 C C . GLY A 1 158 ? -14.527 25.720 -24.692 1.00 73.69 167 GLY A C 1
ATOM 1262 O O . GLY A 1 158 ? -13.802 25.705 -23.697 1.00 72.89 167 GLY A O 1
ATOM 1263 N N . ILE A 1 159 ? -14.375 26.595 -25.698 1.00 71.31 168 ILE A N 1
ATOM 1264 C CA . ILE A 1 159 ? -13.274 27.566 -25.735 1.00 69.36 168 ILE A CA 1
ATOM 1265 C C . ILE A 1 159 ? -13.287 28.579 -24.604 1.00 68.21 168 ILE A C 1
ATOM 1266 O O . ILE A 1 159 ? -12.239 28.920 -24.067 1.00 67.86 168 ILE A O 1
ATOM 1271 N N . ILE A 1 160 ? -14.461 29.086 -24.253 1.00 67.08 169 ILE A N 1
ATOM 1272 C CA . ILE A 1 160 ? -14.528 30.009 -23.127 1.00 66.21 169 ILE A CA 1
ATOM 1273 C C . ILE A 1 160 ? -13.796 29.410 -21.947 1.00 65.86 169 ILE A C 1
ATOM 1274 O O . ILE A 1 160 ? -12.925 30.057 -21.379 1.00 65.67 169 ILE A O 1
ATOM 1279 N N . ASN A 1 161 ? -14.108 28.156 -21.614 1.00 65.75 170 ASN A N 1
ATOM 1280 C CA . ASN A 1 161 ? -13.458 27.495 -20.480 1.00 65.56 170 ASN A CA 1
ATOM 1281 C C . ASN A 1 161 ? -11.953 27.332 -20.649 1.00 65.74 170 ASN A C 1
ATOM 1282 O O . ASN A 1 161 ? -11.206 27.292 -19.662 1.00 66.14 170 ASN A O 1
ATOM 1287 N N . VAL A 1 162 ? -11.516 27.209 -21.894 1.00 65.96 171 VAL A N 1
ATOM 1288 C CA . VAL A 1 162 ? -10.116 27.005 -22.202 1.00 65.84 171 VAL A CA 1
ATOM 1289 C C . VAL A 1 162 ? -9.395 28.323 -22.086 1.00 66.20 171 VAL A C 1
ATOM 1290 O O . VAL A 1 162 ? -8.240 28.364 -21.670 1.00 66.91 171 VAL A O 1
ATOM 1294 N N . LEU A 1 163 ? -10.067 29.399 -22.476 1.00 66.49 172 LEU A N 1
ATOM 1295 C CA . LEU A 1 163 ? -9.483 30.737 -22.400 1.00 66.92 172 LEU A CA 1
ATOM 1296 C C . LEU A 1 163 ? -9.365 31.156 -20.945 1.00 68.04 172 LEU A C 1
ATOM 1297 O O . LEU A 1 163 ? -8.499 31.951 -20.589 1.00 68.24 172 LEU A O 1
ATOM 1302 N N . ALA A 1 164 ? -10.240 30.604 -20.105 1.00 69.00 173 ALA A N 1
ATOM 1303 C CA . ALA A 1 164 ? -10.215 30.881 -18.676 1.00 70.37 173 ALA A CA 1
ATOM 1304 C C . ALA A 1 164 ? -8.964 30.298 -18.023 1.00 71.49 173 ALA A C 1
ATOM 1305 O O . ALA A 1 164 ? -8.315 30.959 -17.218 1.00 71.06 173 ALA A O 1
ATOM 1307 N N . GLY A 1 165 ? -8.632 29.061 -18.379 1.00 73.14 174 GLY A N 1
ATOM 1308 C CA . GLY A 1 165 ? -7.516 28.350 -17.751 1.00 75.31 174 GLY A CA 1
ATOM 1309 C C . GLY A 1 165 ? -6.198 28.571 -18.473 1.00 76.66 174 GLY A C 1
ATOM 1310 O O . GLY A 1 165 ? -5.212 27.880 -18.207 1.00 76.30 174 GLY A O 1
ATOM 1311 N N . SER A 1 166 ? -6.195 29.550 -19.375 1.00 78.15 175 SER A N 1
ATOM 1312 C CA . SER A 1 166 ? -5.065 29.794 -20.259 1.00 79.84 175 SER A CA 1
ATOM 1313 C C . SER A 1 166 ? -4.140 30.917 -19.828 1.00 80.59 175 SER A C 1
ATOM 1314 O O . SER A 1 166 ? -4.535 31.886 -19.173 1.00 80.79 175 SER A O 1
ATOM 1317 N N . SER A 1 167 ? -2.898 30.754 -20.237 1.00 81.67 176 SER A N 1
ATOM 1318 C CA . SER A 1 167 ? -1.901 31.792 -20.219 1.00 82.93 176 SER A CA 1
ATOM 1319 C C . SER A 1 167 ? -1.099 31.489 -21.467 1.00 83.84 176 SER A C 1
ATOM 1320 O O . SER A 1 167 ? -1.367 30.506 -22.166 1.00 83.89 176 SER A O 1
ATOM 1323 N N . LEU A 1 168 ? -0.107 32.309 -21.765 1.00 85.06 177 LEU A N 1
ATOM 1324 C CA . LEU A 1 168 ? 0.956 31.800 -22.611 1.00 86.29 177 LEU A CA 1
ATOM 1325 C C . LEU A 1 168 ? 2.266 32.523 -22.326 1.00 86.30 177 LEU A C 1
ATOM 1326 O O . LEU A 1 168 ? 2.323 33.751 -22.383 1.00 86.79 177 LEU A O 1
ATOM 1331 N N . LYS A 1 169 ? 3.288 31.732 -21.993 1.00 86.36 178 LYS A N 1
ATOM 1332 C CA . LYS A 1 169 ? 4.675 32.182 -21.765 1.00 85.99 178 LYS A CA 1
ATOM 1333 C C . LYS A 1 169 ? 4.780 33.305 -20.744 1.00 85.45 178 LYS A C 1
ATOM 1334 O O . LYS A 1 169 ? 4.673 34.479 -21.083 1.00 85.65 178 LYS A O 1
ATOM 1340 N N . ASN A 1 170 ? 4.963 32.931 -19.487 1.00 85.09 179 ASN A N 1
ATOM 1341 C CA . ASN A 1 170 ? 5.275 33.883 -18.411 1.00 84.86 179 ASN A CA 1
ATOM 1342 C C . ASN A 1 170 ? 4.336 35.098 -18.334 1.00 83.95 179 ASN A C 1
ATOM 1343 O O . ASN A 1 170 ? 4.806 36.236 -18.207 1.00 84.01 179 ASN A O 1
ATOM 1348 N N . ARG A 1 171 ? 3.021 34.848 -18.408 1.00 82.68 180 ARG A N 1
ATOM 1349 C CA . ARG A 1 171 ? 2.003 35.908 -18.340 1.00 81.15 180 ARG A CA 1
ATOM 1350 C C . ARG A 1 171 ? 0.581 35.406 -18.558 1.00 80.15 180 ARG A C 1
ATOM 1351 O O . ARG A 1 171 ? 0.304 34.723 -19.549 1.00 80.12 180 ARG A O 1
ATOM 1359 N N . LYS A 1 172 ? -0.312 35.792 -17.646 1.00 78.86 181 LYS A N 1
ATOM 1360 C CA . LYS A 1 172 ? -1.753 35.494 -17.710 1.00 77.26 181 LYS A CA 1
ATOM 1361 C C . LYS A 1 172 ? -2.444 36.297 -18.801 1.00 76.30 181 LYS A C 1
ATOM 1362 O O . LYS A 1 172 ? -2.037 37.420 -19.107 1.00 76.14 181 LYS A O 1
ATOM 1368 N N . LEU A 1 173 ? -3.503 35.736 -19.380 1.00 74.94 182 LEU A N 1
ATOM 1369 C CA . LEU A 1 173 ? -4.335 36.506 -20.299 1.00 73.64 182 LEU A CA 1
ATOM 1370 C C . LEU A 1 173 ? -5.193 37.538 -19.575 1.00 72.66 182 LEU A C 1
ATOM 1371 O O . LEU A 1 173 ? -5.860 37.243 -18.575 1.00 72.31 182 LEU A O 1
ATOM 1376 N N . THR A 1 174 ? -5.147 38.750 -20.107 1.00 71.37 183 THR A N 1
ATOM 1377 C CA . THR A 1 174 ? -6.056 39.834 -19.756 1.00 70.00 183 THR A CA 1
ATOM 1378 C C . THR A 1 174 ? -7.537 39.487 -20.081 1.00 69.24 183 THR A C 1
ATOM 1379 O O . THR A 1 174 ? -7.826 38.618 -20.907 1.00 69.25 183 THR A O 1
ATOM 1383 N N . MET A 1 175 ? -8.466 40.148 -19.409 1.00 68.28 184 MET A N 1
ATOM 1384 C CA . MET A 1 175 ? -9.877 39.924 -19.650 1.00 67.67 184 MET A CA 1
ATOM 1385 C C . MET A 1 175 ? -10.300 40.600 -20.952 1.00 67.26 184 MET A C 1
ATOM 1386 O O . MET A 1 175 ? -11.209 40.127 -21.613 1.00 67.71 184 MET A O 1
ATOM 1391 N N . ASP A 1 176 ? -9.619 41.674 -21.345 1.00 66.52 185 ASP A N 1
ATOM 1392 C CA . ASP A 1 176 ? -9.855 42.289 -22.642 1.00 66.33 185 ASP A CA 1
ATOM 1393 C C . ASP A 1 176 ? -9.337 41.394 -23.771 1.00 65.74 185 ASP A C 1
ATOM 1394 O O . ASP A 1 176 ? -9.817 41.446 -24.915 1.00 65.71 185 ASP A O 1
ATOM 1399 N N . GLU A 1 177 ? -8.345 40.576 -23.449 1.00 64.57 186 GLU A N 1
ATOM 1400 C CA . GLU A 1 177 ? -7.781 39.678 -24.426 1.00 63.27 186 GLU A CA 1
ATOM 1401 C C . GLU A 1 177 ? -8.676 38.481 -24.586 1.00 63.20 186 GLU A C 1
ATOM 1402 O O . GLU A 1 177 ? -8.868 38.000 -25.695 1.00 63.13 186 GLU A O 1
ATOM 1408 N N . LYS A 1 178 ? -9.257 38.017 -23.481 1.00 62.79 187 LYS A N 1
ATOM 1409 C CA . LYS A 1 178 ? -10.170 36.908 -23.564 1.00 62.37 187 LYS A CA 1
ATOM 1410 C C . LYS A 1 178 ? -11.401 37.292 -24.399 1.00 62.67 187 LYS A C 1
ATOM 1411 O O . LYS A 1 178 ? -11.826 36.508 -25.255 1.00 63.33 187 LYS A O 1
ATOM 1417 N N . ILE A 1 179 ? -11.979 38.480 -24.171 1.00 62.81 188 ILE A N 1
ATOM 1418 C CA . ILE A 1 179 ? -13.167 38.881 -24.937 1.00 62.75 188 ILE A CA 1
ATOM 1419 C C . ILE A 1 179 ? -12.817 39.021 -26.411 1.00 63.33 188 ILE A C 1
ATOM 1420 O O . ILE A 1 179 ? -13.517 38.465 -27.292 1.00 62.86 188 ILE A O 1
ATOM 1425 N N . LYS A 1 180 ? -11.723 39.739 -26.682 1.00 63.45 189 LYS A N 1
ATOM 1426 C CA . LYS A 1 180 ? -11.350 39.993 -28.060 1.00 64.27 189 LYS A CA 1
ATOM 1427 C C . LYS A 1 180 ? -11.077 38.671 -28.783 1.00 64.47 189 LYS A C 1
ATOM 1428 O O . LYS A 1 180 ? -11.431 38.531 -29.966 1.00 65.47 189 LYS A O 1
ATOM 1434 N N . TYR A 1 181 ? -10.507 37.698 -28.070 1.00 63.68 190 TYR A N 1
ATOM 1435 C CA . TYR A 1 181 ? -10.195 36.364 -28.638 1.00 64.02 190 TYR A CA 1
ATOM 1436 C C . TYR A 1 181 ? -11.468 35.720 -29.154 1.00 63.91 190 TYR A C 1
ATOM 1437 O O . TYR A 1 181 ? -11.544 35.296 -30.302 1.00 63.81 190 TYR A O 1
ATOM 1446 N N . ILE A 1 182 ? -12.475 35.685 -28.288 1.00 63.98 191 ILE A N 1
ATOM 1447 C CA . ILE A 1 182 ? -13.808 35.195 -28.626 1.00 64.26 191 ILE A CA 1
ATOM 1448 C C . ILE A 1 182 ? -14.411 36.028 -29.741 1.00 64.60 191 ILE A C 1
ATOM 1449 O O . ILE A 1 182 ? -14.899 35.480 -30.720 1.00 65.03 191 ILE A O 1
ATOM 1454 N N . MET A 1 183 ? -14.317 37.347 -29.639 1.00 64.77 192 MET A N 1
ATOM 1455 C CA . MET A 1 183 ? -14.778 38.196 -30.726 1.00 65.70 192 MET A CA 1
ATOM 1456 C C . MET A 1 183 ? -14.146 37.859 -32.070 1.00 65.80 192 MET A C 1
ATOM 1457 O O . MET A 1 183 ? -14.823 37.851 -33.086 1.00 65.83 192 MET A O 1
ATOM 1462 N N . LEU A 1 184 ? -12.851 37.566 -32.082 1.00 66.99 193 LEU A N 1
ATOM 1463 C CA . LEU A 1 184 ? -12.173 37.229 -33.333 1.00 67.17 193 LEU A CA 1
ATOM 1464 C C . LEU A 1 184 ? -12.678 35.933 -33.862 1.00 67.81 193 LEU A C 1
ATOM 1465 O O . LEU A 1 184 ? -12.871 35.816 -35.049 1.00 69.99 193 LEU A O 1
ATOM 1470 N N . LEU A 1 185 ? -12.919 34.947 -33.018 1.00 68.23 194 LEU A N 1
ATOM 1471 C CA . LEU A 1 185 ? -13.562 33.710 -33.507 1.00 68.64 194 LEU A CA 1
ATOM 1472 C C . LEU A 1 185 ? -14.959 33.890 -34.108 1.00 68.43 194 LEU A C 1
ATOM 1473 O O . LEU A 1 185 ? -15.345 33.180 -35.068 1.00 69.72 194 LEU A O 1
ATOM 1478 N N . ILE A 1 186 ? -15.727 34.812 -33.559 1.00 67.40 195 ILE A N 1
ATOM 1479 C CA . ILE A 1 186 ? -17.099 34.943 -33.988 1.00 67.40 195 ILE A CA 1
ATOM 1480 C C . ILE A 1 186 ? -17.072 35.686 -35.308 1.00 68.77 195 ILE A C 1
ATOM 1481 O O . ILE A 1 186 ? -17.771 35.350 -36.239 1.00 68.32 195 ILE A O 1
ATOM 1486 N N . ILE A 1 187 ? -16.235 36.710 -35.388 1.00 70.50 196 ILE A N 1
ATOM 1487 C CA . ILE A 1 187 ? -16.274 37.576 -36.540 1.00 70.62 196 ILE A CA 1
ATOM 1488 C C . ILE A 1 187 ? -15.648 36.890 -37.716 1.00 71.96 196 ILE A C 1
ATOM 1489 O O . ILE A 1 187 ? -16.167 37.010 -38.806 1.00 74.15 196 ILE A O 1
ATOM 1494 N N . GLY A 1 188 ? -14.578 36.130 -37.514 1.00 72.18 197 GLY A N 1
ATOM 1495 C CA . GLY A 1 188 ? -13.924 35.494 -38.644 1.00 72.16 197 GLY A CA 1
ATOM 1496 C C . GLY A 1 188 ? -14.608 34.246 -39.144 1.00 73.69 197 GLY A C 1
ATOM 1497 O O . GLY A 1 188 ? -14.324 33.768 -40.237 1.00 74.80 197 GLY A O 1
ATOM 1498 N N . GLY A 1 189 ? -15.511 33.675 -38.371 1.00 73.84 198 GLY A N 1
ATOM 1499 C CA . GLY A 1 189 ? -16.163 32.478 -38.874 1.00 74.33 198 GLY A CA 1
ATOM 1500 C C . GLY A 1 189 ? -17.599 32.625 -39.399 1.00 74.62 198 GLY A C 1
ATOM 1501 O O . GLY A 1 189 ? -18.078 31.734 -40.127 1.00 75.84 198 GLY A O 1
ATOM 1502 N N . ASN A 1 190 ? -18.287 33.707 -39.031 1.00 72.19 199 ASN A N 1
ATOM 1503 C CA . ASN A 1 190 ? -19.699 33.855 -39.379 1.00 71.13 199 ASN A CA 1
ATOM 1504 C C . ASN A 1 190 ? -19.918 34.298 -40.831 1.00 70.81 199 ASN A C 1
ATOM 1505 O O . ASN A 1 190 ? -20.300 33.482 -41.646 1.00 70.53 199 ASN A O 1
ATOM 1510 N N . GLU A 1 191 ?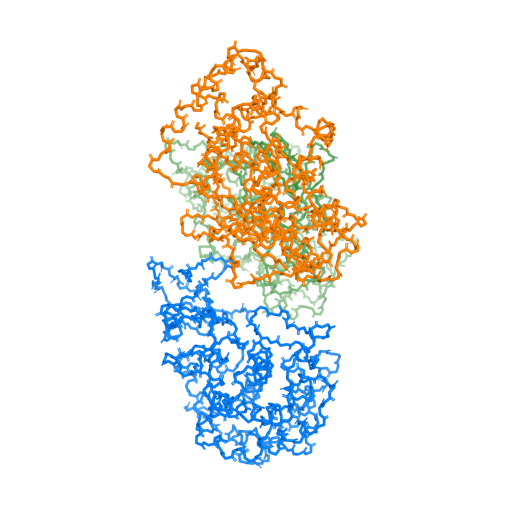 -19.647 35.570 -41.164 1.00 70.29 200 GLU A N 1
ATOM 1511 C CA . GLU A 1 191 ? -19.926 36.079 -42.501 1.00 71.23 200 GLU A CA 1
ATOM 1512 C C . GLU A 1 191 ? -19.260 35.256 -43.569 1.00 70.19 200 GLU A C 1
ATOM 1513 O O . GLU A 1 191 ? -19.839 35.041 -44.635 1.00 71.73 200 GLU A O 1
ATOM 1519 N N . THR A 1 192 ? -18.042 34.819 -43.325 1.00 68.90 201 THR A N 1
ATOM 1520 C CA . THR A 1 192 ? -17.355 34.068 -44.335 1.00 69.21 201 THR A CA 1
ATOM 1521 C C . THR A 1 192 ? -18.068 32.760 -44.649 1.00 68.77 201 THR A C 1
ATOM 1522 O O . THR A 1 192 ? -18.217 32.440 -45.801 1.00 69.16 201 THR A O 1
ATOM 1526 N N . THR A 1 193 ? -18.497 32.009 -43.636 1.00 68.47 202 THR A N 1
ATOM 1527 C CA . THR A 1 193 ? -19.238 30.764 -43.836 1.00 67.76 202 THR A CA 1
ATOM 1528 C C . THR A 1 193 ? -20.601 31.030 -44.476 1.00 68.55 202 THR A C 1
ATOM 1529 O O . THR A 1 193 ? -21.134 30.171 -45.219 1.00 69.04 202 THR A O 1
ATOM 1533 N N . THR A 1 194 ? -21.198 32.184 -44.159 1.00 67.51 203 THR A N 1
ATOM 1534 C CA . THR A 1 194 ? -22.506 32.479 -44.678 1.00 67.16 203 THR A CA 1
ATOM 1535 C C . THR A 1 194 ? -22.296 32.767 -46.163 1.00 66.41 203 THR A C 1
ATOM 1536 O O . THR A 1 194 ? -23.091 32.364 -47.043 1.00 66.72 203 THR A O 1
ATOM 1540 N N . ASN A 1 195 ? -21.239 33.500 -46.453 1.00 65.52 204 ASN A N 1
ATOM 1541 C CA . ASN A 1 195 ? -20.981 33.884 -47.849 1.00 63.74 204 ASN A CA 1
ATOM 1542 C C . ASN A 1 195 ? -20.680 32.638 -48.712 1.00 62.45 204 ASN A C 1
ATOM 1543 O O . ASN A 1 195 ? -21.175 32.516 -49.807 1.00 63.36 204 ASN A O 1
ATOM 1548 N N . LEU A 1 196 ? -19.956 31.682 -48.177 1.00 61.89 205 LEU A N 1
ATOM 1549 C CA . LEU A 1 196 ? -19.629 30.435 -48.888 1.00 62.86 205 LEU A CA 1
ATOM 1550 C C . LEU A 1 196 ? -20.854 29.616 -49.228 1.00 62.93 205 LEU A C 1
ATOM 1551 O O . LEU A 1 196 ? -20.986 29.080 -50.335 1.00 63.63 205 LEU A O 1
ATOM 1556 N N . ILE A 1 197 ? -21.748 29.506 -48.256 1.00 62.69 206 ILE A N 1
ATOM 1557 C CA . ILE A 1 197 ? -22.960 28.755 -48.453 1.00 61.49 206 ILE A CA 1
ATOM 1558 C C . ILE A 1 197 ? -23.744 29.330 -49.630 1.00 62.13 206 ILE A C 1
ATOM 1559 O O . ILE A 1 197 ? -24.169 28.568 -50.512 1.00 62.87 206 ILE A O 1
ATOM 1564 N N . GLY A 1 198 ? -23.886 30.656 -49.679 1.00 61.73 207 GLY A N 1
ATOM 1565 C CA . GLY A 1 198 ? -24.550 31.315 -50.801 1.00 61.47 207 GLY A CA 1
ATOM 1566 C C . GLY A 1 198 ? -23.737 31.154 -52.072 1.00 63.05 207 GLY A C 1
ATOM 1567 O O . GLY A 1 198 ? -24.306 31.001 -53.146 1.00 64.08 207 GLY A O 1
ATOM 1568 N N . ASN A 1 199 ? -22.404 31.153 -51.981 1.00 62.95 208 ASN A N 1
ATOM 1569 C CA . ASN A 1 199 ? -21.634 30.970 -53.183 1.00 63.28 208 ASN A CA 1
ATOM 1570 C C . ASN A 1 199 ? -21.710 29.510 -53.723 1.00 64.70 208 ASN A C 1
ATOM 1571 O O . ASN A 1 199 ? -21.691 29.316 -54.960 1.00 64.79 208 ASN A O 1
ATOM 1576 N N . MET A 1 200 ? -21.842 28.497 -52.856 1.00 64.10 209 MET A N 1
ATOM 1577 C CA . MET A 1 200 ? -22.068 27.127 -53.370 1.00 64.81 209 MET A CA 1
ATOM 1578 C C . MET A 1 200 ? -23.427 27.021 -54.065 1.00 65.07 209 MET A C 1
ATOM 1579 O O . MET A 1 200 ? -23.608 26.223 -55.017 1.00 64.09 209 MET A O 1
ATOM 1584 N N . ILE A 1 201 ? -24.378 27.843 -53.618 1.00 64.61 210 ILE A N 1
ATOM 1585 C CA . ILE A 1 201 ? -25.717 27.734 -54.197 1.00 64.51 210 ILE A CA 1
ATOM 1586 C C . ILE A 1 201 ? -25.594 28.374 -55.582 1.00 64.38 210 ILE A C 1
ATOM 1587 O O . ILE A 1 201 ? -26.122 27.863 -56.559 1.00 64.20 210 ILE A O 1
ATOM 1592 N N . ARG A 1 202 ? -24.841 29.456 -55.673 1.00 63.76 211 ARG A N 1
ATOM 1593 C CA . ARG A 1 202 ? -24.566 30.049 -56.961 1.00 64.44 211 ARG A CA 1
ATOM 1594 C C . ARG A 1 202 ? -23.839 29.095 -57.957 1.00 64.80 211 ARG A C 1
ATOM 1595 O O . ARG A 1 202 ? -24.115 29.071 -59.159 1.00 65.43 211 ARG A O 1
ATOM 1603 N N . VAL A 1 203 ? -22.894 28.298 -57.492 1.00 64.95 212 VAL A N 1
ATOM 1604 C CA . VAL A 1 203 ? -22.270 27.379 -58.451 1.00 63.39 212 VAL A CA 1
ATOM 1605 C C . VAL A 1 203 ? -23.366 26.454 -58.981 1.00 63.56 212 VAL A C 1
ATOM 1606 O O . VAL A 1 203 ? -23.477 26.250 -60.207 1.00 64.05 212 VAL A O 1
ATOM 1610 N N . ILE A 1 204 ? -24.163 25.891 -58.072 1.00 62.82 213 ILE A N 1
ATOM 1611 C CA . ILE A 1 204 ? -25.196 24.937 -58.478 1.00 63.98 213 ILE A CA 1
ATOM 1612 C C . ILE A 1 204 ? -26.159 25.565 -59.510 1.00 64.82 213 ILE A C 1
ATOM 1613 O O . ILE A 1 204 ? -26.382 24.990 -60.578 1.00 65.09 213 ILE A O 1
ATOM 1618 N N . ASP A 1 205 ? -26.721 26.731 -59.175 1.00 64.62 214 ASP A N 1
ATOM 1619 C CA . ASP A 1 205 ? -27.497 27.556 -60.095 1.00 65.13 214 ASP A CA 1
ATOM 1620 C C . ASP A 1 205 ? -26.837 27.689 -61.457 1.00 65.45 214 ASP A C 1
ATOM 1621 O O . ASP A 1 205 ? -27.510 27.627 -62.468 1.00 65.23 214 ASP A O 1
ATOM 1626 N N . GLU A 1 206 ? -25.522 27.892 -61.494 1.00 66.38 215 GLU A N 1
ATOM 1627 C CA . GLU A 1 206 ? -24.836 28.168 -62.772 1.00 66.94 215 GLU A CA 1
ATOM 1628 C C . GLU A 1 206 ? -24.408 26.901 -63.500 1.00 67.62 215 GLU A C 1
ATOM 1629 O O . GLU A 1 206 ? -24.170 26.909 -64.695 1.00 68.11 215 GLU A O 1
ATOM 1635 N N . ASN A 1 207 ? -24.343 25.791 -62.787 1.00 68.84 216 ASN A N 1
ATOM 1636 C CA . ASN A 1 207 ? -23.855 24.551 -63.382 1.00 68.74 216 ASN A CA 1
ATOM 1637 C C . ASN A 1 207 ? -24.775 23.431 -62.969 1.00 69.04 216 ASN A C 1
ATOM 1638 O O . ASN A 1 207 ? -24.430 22.602 -62.157 1.00 69.17 216 ASN A O 1
ATOM 1643 N N . PRO A 1 208 ? -25.996 23.428 -63.486 1.00 70.13 217 PRO A N 1
ATOM 1644 C CA . PRO A 1 208 ? -26.945 22.448 -62.949 1.00 70.85 217 PRO A CA 1
ATOM 1645 C C . PRO A 1 208 ? -26.621 20.945 -63.125 1.00 72.27 217 PRO A C 1
ATOM 1646 O O . 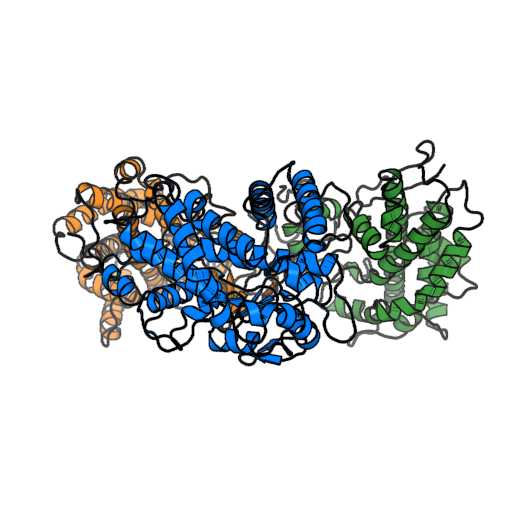PRO A 1 208 ? -27.234 20.110 -62.462 1.00 73.21 217 PRO A O 1
ATOM 1650 N N . ASP A 1 209 ? -25.711 20.533 -63.985 1.00 72.81 218 ASP A N 1
ATOM 1651 C CA . ASP A 1 209 ? -25.507 19.089 -63.942 1.00 73.91 218 ASP A CA 1
ATOM 1652 C C . ASP A 1 209 ? -24.292 18.668 -63.112 1.00 73.84 218 ASP A C 1
ATOM 1653 O O . ASP A 1 209 ? -23.868 17.502 -63.151 1.00 74.08 218 ASP A O 1
ATOM 1658 N N . ILE A 1 210 ? -23.779 19.622 -62.329 1.00 73.54 219 ILE A N 1
ATOM 1659 C CA . ILE A 1 210 ? -22.653 19.400 -61.422 1.00 72.74 219 ILE A CA 1
ATOM 1660 C C . ILE A 1 210 ? -23.136 18.609 -60.210 1.00 71.93 219 ILE A C 1
ATOM 1661 O O . ILE A 1 210 ? -22.328 18.110 -59.436 1.00 71.61 219 ILE A O 1
ATOM 1666 N N . ILE A 1 211 ? -24.450 18.522 -60.054 1.00 70.98 220 ILE A N 1
ATOM 1667 C CA . ILE A 1 211 ? -25.047 18.100 -58.799 1.00 71.76 220 ILE A CA 1
ATOM 1668 C C . ILE A 1 211 ? -24.606 16.702 -58.347 1.00 72.03 220 ILE A C 1
ATOM 1669 O O . ILE A 1 211 ? -24.156 16.544 -57.215 1.00 71.52 220 ILE A O 1
ATOM 1674 N N . ASP A 1 212 ? -24.734 15.712 -59.234 1.00 72.37 221 ASP A N 1
ATOM 1675 C CA . ASP A 1 212 ? -24.256 14.364 -58.980 1.00 73.11 221 ASP A CA 1
ATOM 1676 C C . ASP A 1 212 ? -22.788 14.357 -58.556 1.00 73.09 221 ASP A C 1
ATOM 1677 O O . ASP A 1 212 ? -22.439 13.715 -57.555 1.00 73.43 221 ASP A O 1
ATOM 1682 N N . ASP A 1 213 ? -21.920 15.061 -59.279 1.00 72.32 222 ASP A N 1
ATOM 1683 C CA . ASP A 1 213 ? -20.526 15.024 -58.868 1.00 72.31 222 ASP A CA 1
ATOM 1684 C C . ASP A 1 213 ? -20.346 15.656 -57.500 1.00 71.82 222 ASP A C 1
ATOM 1685 O O . ASP A 1 213 ? -19.533 15.189 -56.712 1.00 72.98 222 ASP A O 1
ATOM 1690 N N . ALA A 1 214 ? -21.092 16.719 -57.220 1.00 70.65 223 ALA A N 1
ATOM 1691 C CA . ALA A 1 214 ? -21.011 17.396 -55.920 1.00 69.47 223 ALA A CA 1
ATOM 1692 C C . ALA A 1 214 ? -21.361 16.422 -54.800 1.00 68.75 223 ALA A C 1
ATOM 1693 O O . ALA A 1 214 ? -20.729 16.436 -53.757 1.00 68.70 223 ALA A O 1
ATOM 1695 N N . LEU A 1 215 ? -22.371 15.582 -55.030 1.00 67.91 224 LEU A N 1
ATOM 1696 C CA . LEU A 1 215 ? -22.810 14.618 -54.027 1.00 67.41 224 LEU A CA 1
ATOM 1697 C C . LEU A 1 215 ? -21.768 13.549 -53.758 1.00 66.92 224 LEU A C 1
ATOM 1698 O O . LEU A 1 215 ? -21.676 13.081 -52.637 1.00 66.71 224 LEU A O 1
ATOM 1703 N N . LYS A 1 216 ? -21.004 13.184 -54.786 1.00 66.03 225 LYS A N 1
ATOM 1704 C CA . LYS A 1 216 ? -20.048 12.120 -54.695 1.00 66.26 225 LYS A CA 1
ATOM 1705 C C . LYS A 1 216 ? -18.744 12.614 -54.110 1.00 66.48 225 LYS A C 1
ATOM 1706 O O . LYS A 1 216 ? -17.900 11.815 -53.726 1.00 67.09 225 LYS A O 1
ATOM 1712 N N . ASN A 1 217 ? -18.559 13.925 -54.075 1.00 66.75 226 ASN A N 1
ATOM 1713 C CA . ASN A 1 217 ? -17.368 14.510 -53.477 1.00 66.95 226 ASN A CA 1
ATOM 1714 C C . ASN A 1 217 ? -17.677 15.882 -52.936 1.00 66.04 226 ASN A C 1
ATOM 1715 O O . ASN A 1 217 ? -17.312 16.880 -53.515 1.00 66.41 226 ASN A O 1
ATOM 1720 N N . ARG A 1 218 ? -18.316 15.929 -51.788 1.00 66.29 227 ARG A N 1
ATOM 1721 C CA . ARG A 1 218 ? -18.647 17.201 -51.158 1.00 66.64 227 ARG A CA 1
ATOM 1722 C C . ARG A 1 218 ? -17.424 18.059 -50.877 1.00 66.95 227 ARG A C 1
ATOM 1723 O O . ARG A 1 218 ? -17.401 19.241 -51.269 1.00 66.61 227 ARG A O 1
ATOM 1731 N N . SER A 1 219 ? -16.413 17.466 -50.239 1.00 66.43 228 SER A N 1
ATOM 1732 C CA . SER A 1 219 ? -15.156 18.158 -49.980 1.00 68.01 228 SER A CA 1
ATOM 1733 C C . SER A 1 219 ? -14.618 18.861 -51.194 1.00 68.05 228 SER A C 1
ATOM 1734 O O . SER A 1 219 ? -14.333 20.068 -51.144 1.00 69.02 228 SER A O 1
ATOM 1737 N N . GLY A 1 220 ? -14.524 18.109 -52.287 1.00 67.69 229 GLY A N 1
ATOM 1738 C CA . GLY A 1 220 ? -14.010 18.607 -53.544 1.00 66.72 229 GLY A CA 1
ATOM 1739 C C . GLY A 1 220 ? -14.797 19.767 -54.062 1.00 66.47 229 GLY A C 1
ATOM 1740 O O . GLY A 1 220 ? -14.200 20.741 -54.527 1.00 67.98 229 GLY A O 1
ATOM 1741 N N . PHE A 1 221 ? -16.127 19.696 -53.963 1.00 65.61 230 PHE A N 1
ATOM 1742 C CA . PHE A 1 221 ? -16.986 20.810 -54.394 1.00 65.53 230 PHE A CA 1
ATOM 1743 C C . PHE A 1 221 ? -16.757 22.063 -53.525 1.00 65.61 230 PHE A C 1
ATOM 1744 O O . PHE A 1 221 ? -16.732 23.207 -54.018 1.00 66.78 230 PHE A O 1
ATOM 1752 N N . VAL A 1 222 ? -16.540 21.853 -52.236 1.00 65.69 231 VAL A N 1
ATOM 1753 C CA . VAL A 1 222 ? -16.356 22.960 -51.295 1.00 65.08 231 VAL A CA 1
ATOM 1754 C C . VAL A 1 222 ? -15.025 23.606 -51.617 1.00 66.35 231 VAL A C 1
ATOM 1755 O O . VAL A 1 222 ? -14.954 24.857 -51.707 1.00 66.65 231 VAL A O 1
ATOM 1759 N N . GLU A 1 223 ? -13.994 22.776 -51.872 1.00 65.79 232 GLU A N 1
ATOM 1760 C CA . GLU A 1 223 ? -12.685 23.324 -52.224 1.00 66.89 232 GLU A CA 1
ATOM 1761 C C . GLU A 1 223 ? -12.785 24.157 -53.497 1.00 66.61 232 GLU A C 1
ATOM 1762 O O . GLU A 1 223 ? -12.213 25.244 -53.553 1.00 67.14 232 GLU A O 1
ATOM 1768 N N . GLU A 1 224 ? -13.500 23.672 -54.515 1.00 65.68 233 GLU A N 1
ATOM 1769 C CA . GLU A 1 224 ? -13.499 24.424 -55.766 1.00 65.42 233 GLU A CA 1
ATOM 1770 C C . GLU A 1 224 ? -14.345 25.693 -55.637 1.00 66.07 233 GLU A C 1
ATOM 1771 O O . GLU A 1 224 ? -14.069 26.705 -56.312 1.00 66.56 233 GLU A O 1
ATOM 1777 N N . THR A 1 225 ? -15.346 25.690 -54.750 1.00 66.18 234 THR A N 1
ATOM 1778 C CA . THR A 1 225 ? -16.073 26.950 -54.552 1.00 65.99 234 THR A CA 1
ATOM 1779 C C . THR A 1 225 ? -15.142 28.003 -53.930 1.00 65.42 234 THR A C 1
ATOM 1780 O O . THR A 1 225 ? -15.208 29.193 -54.278 1.00 66.31 234 THR A O 1
ATOM 1784 N N . LEU A 1 226 ? -14.327 27.570 -52.975 1.00 64.61 235 LEU A N 1
ATOM 1785 C CA . LEU A 1 226 ? -13.419 28.452 -52.204 1.00 64.59 235 LEU A CA 1
ATOM 1786 C C . LEU A 1 226 ? -12.494 29.128 -53.178 1.00 64.80 235 LEU A C 1
ATOM 1787 O O . LEU A 1 226 ? -12.245 30.343 -53.130 1.00 64.62 235 LEU A O 1
ATOM 1792 N N . ARG A 1 227 ? -12.019 28.321 -54.098 1.00 63.96 236 ARG A N 1
ATOM 1793 C CA . ARG A 1 227 ? -11.174 28.827 -55.146 1.00 64.93 236 ARG A CA 1
ATOM 1794 C C . ARG A 1 227 ? -11.924 29.794 -56.082 1.00 64.67 236 ARG A C 1
ATOM 1795 O O . ARG A 1 227 ? -11.382 30.848 -56.503 1.00 64.80 236 ARG A O 1
ATOM 1803 N N . TYR A 1 228 ? -13.150 29.424 -56.426 1.00 63.06 237 TYR A N 1
ATOM 1804 C CA . TYR A 1 228 ? -13.751 30.021 -57.583 1.00 63.84 237 TYR A CA 1
ATOM 1805 C C . TYR A 1 228 ? -14.573 31.268 -57.234 1.00 63.98 237 TYR A C 1
ATOM 1806 O O . TYR A 1 228 ? -14.527 32.252 -57.981 1.00 64.04 237 TYR A O 1
ATOM 1815 N N . TYR A 1 229 ? -15.285 31.226 -56.102 1.00 63.95 238 TYR A N 1
ATOM 1816 C CA . TYR A 1 229 ? -16.032 32.377 -55.552 1.00 63.96 238 TYR A CA 1
ATOM 1817 C C . TYR A 1 229 ? -15.573 32.617 -54.080 1.00 64.70 238 TYR A C 1
ATOM 1818 O O . TYR A 1 229 ? -16.285 32.291 -53.108 1.00 63.68 238 TYR A O 1
ATOM 1827 N N . SER A 1 230 ? -14.347 33.145 -53.932 1.00 64.85 239 SER A N 1
ATOM 1828 C CA . SER A 1 230 ? -13.687 33.221 -52.637 1.00 63.98 239 SER A CA 1
ATOM 1829 C C . SER A 1 230 ? -14.442 34.183 -51.736 1.00 64.54 239 SER A C 1
ATOM 1830 O O . SER A 1 230 ? -14.629 35.335 -52.082 1.00 64.36 239 SER A O 1
ATOM 1833 N N . PRO A 1 231 ? -14.893 33.706 -50.565 1.00 64.52 240 PRO A N 1
ATOM 1834 C CA . PRO A 1 231 ? -15.678 34.605 -49.675 1.00 63.96 240 PRO A CA 1
ATOM 1835 C C . PRO A 1 231 ? -14.930 35.904 -49.358 1.00 63.99 240 PRO A C 1
ATOM 1836 O O . PRO A 1 231 ? -15.529 37.022 -49.351 1.00 64.70 240 PRO A O 1
ATOM 1840 N N . ILE A 1 232 ? -13.637 35.778 -49.162 1.00 63.64 241 ILE A N 1
ATOM 1841 C CA . ILE A 1 232 ? -12.776 36.948 -48.951 1.00 65.13 241 ILE A CA 1
ATOM 1842 C C . ILE A 1 232 ? -11.944 37.241 -50.192 1.00 65.28 241 ILE A C 1
ATOM 1843 O O . ILE A 1 232 ? -11.137 36.406 -50.618 1.00 65.24 241 ILE A O 1
ATOM 1848 N N . GLN A 1 233 ? -12.140 38.427 -50.761 1.00 65.05 242 GLN A N 1
ATOM 1849 C CA . GLN A 1 233 ? -11.517 38.770 -52.032 1.00 65.02 242 GLN A CA 1
ATOM 1850 C C . GLN A 1 233 ? -10.128 39.339 -51.920 1.00 65.43 242 GLN A C 1
ATOM 1851 O O . GLN A 1 233 ? -9.289 39.134 -52.823 1.00 66.24 242 GLN A O 1
ATOM 1857 N N . PHE A 1 234 ? -9.882 40.106 -50.847 1.00 65.96 243 PHE A N 1
ATOM 1858 C CA . PHE A 1 234 ? -8.540 40.629 -50.561 1.00 64.57 243 PHE A CA 1
ATOM 1859 C C . PHE A 1 234 ? -8.301 40.825 -49.074 1.00 65.87 243 PHE A C 1
ATOM 1860 O O . PHE A 1 234 ? -9.242 40.859 -48.290 1.00 66.73 243 PHE A O 1
ATOM 1868 N N . LEU A 1 235 ? -7.021 40.880 -48.680 1.00 66.57 244 LEU A N 1
ATOM 1869 C CA . LEU A 1 235 ? -6.602 41.150 -47.308 1.00 65.59 244 LEU A CA 1
ATOM 1870 C C . LEU A 1 235 ? -5.855 42.466 -47.398 1.00 65.92 244 LEU A C 1
ATOM 1871 O O . LEU A 1 235 ? -4.782 42.485 -47.983 1.00 67.24 244 LEU A O 1
ATOM 1876 N N . PRO A 1 236 ? -6.402 43.547 -46.833 1.00 66.05 245 PRO A N 1
ATOM 1877 C CA . PRO A 1 236 ? -5.731 44.858 -46.955 1.00 66.79 245 PRO A CA 1
ATOM 1878 C C . PRO A 1 236 ? -4.591 45.134 -45.979 1.00 67.41 245 PRO A C 1
ATOM 1879 O O . PRO A 1 236 ? -3.830 46.093 -46.179 1.00 67.16 245 PRO A O 1
ATOM 1883 N N . HIS A 1 237 ? -4.452 44.338 -44.926 1.00 68.53 246 HIS A N 1
ATOM 1884 C CA . HIS A 1 237 ? -3.534 44.766 -43.860 1.00 69.95 246 HIS A CA 1
ATOM 1885 C C . HIS A 1 237 ? -2.228 43.983 -43.828 1.00 68.91 246 HIS A C 1
ATOM 1886 O O . HIS A 1 237 ? -2.134 42.988 -43.102 1.00 70.99 246 HIS A O 1
ATOM 1893 N N . ARG A 1 238 ? -1.271 44.351 -44.682 1.00 66.38 247 ARG A N 1
ATOM 1894 C CA . ARG A 1 238 ? 0.121 43.889 -44.559 1.00 63.73 247 ARG A CA 1
ATOM 1895 C C . ARG A 1 238 ? 0.958 45.113 -44.730 1.00 62.39 247 ARG A C 1
ATOM 1896 O O . ARG A 1 238 ? 0.596 46.004 -45.482 1.00 61.54 247 ARG A O 1
ATOM 1904 N N . PHE A 1 239 ? 2.079 45.162 -44.032 1.00 60.91 248 PHE A N 1
ATOM 1905 C CA . PHE A 1 239 ? 2.926 46.296 -44.127 1.00 60.75 248 PHE A CA 1
ATOM 1906 C C . PHE A 1 239 ? 4.325 45.759 -44.163 1.00 61.41 248 PHE A C 1
ATOM 1907 O O . PHE A 1 239 ? 4.684 44.812 -43.443 1.00 62.62 248 PHE A O 1
ATOM 1915 N N . ALA A 1 240 ? 5.124 46.362 -45.012 1.00 60.52 249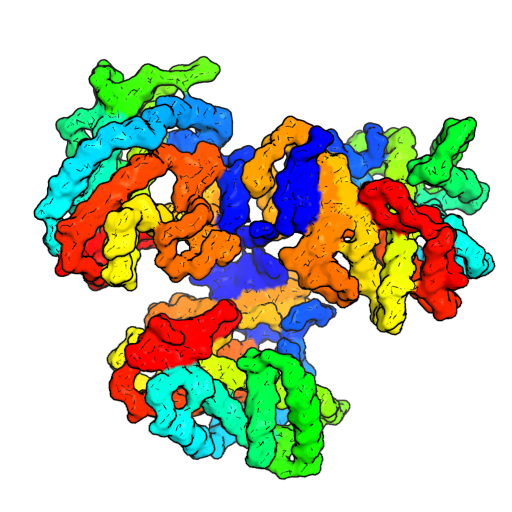 ALA A N 1
ATOM 1916 C CA . ALA A 1 240 ? 6.478 45.972 -45.143 1.00 60.45 249 ALA A CA 1
ATOM 1917 C C . ALA A 1 240 ? 7.240 46.384 -43.866 1.00 60.98 249 ALA A C 1
ATOM 1918 O O . ALA A 1 240 ? 7.314 47.576 -43.528 1.00 60.81 249 ALA A O 1
ATOM 1920 N N . ALA A 1 241 ? 7.815 45.387 -43.182 1.00 60.87 250 ALA A N 1
ATOM 1921 C CA . ALA A 1 241 ? 8.667 45.610 -42.009 1.00 60.46 250 ALA A CA 1
ATOM 1922 C C . ALA A 1 241 ? 10.059 46.012 -42.437 1.00 60.81 250 ALA A C 1
ATOM 1923 O O . ALA A 1 241 ? 10.793 46.606 -41.657 1.00 60.75 250 ALA A O 1
ATOM 1925 N N . GLU A 1 242 ? 10.431 45.680 -43.673 1.00 61.35 251 GLU A N 1
ATOM 1926 C CA . GLU A 1 242 ? 11.731 46.100 -44.232 1.00 62.52 251 GLU A CA 1
ATOM 1927 C C . GLU A 1 242 ? 11.613 46.148 -45.740 1.00 62.27 251 GLU A C 1
ATOM 1928 O O . GLU A 1 242 ? 10.754 45.495 -46.307 1.00 63.71 251 GLU A O 1
ATOM 1934 N N . ASP A 1 243 ? 12.482 46.908 -46.378 1.00 62.31 252 ASP A N 1
ATOM 1935 C CA . ASP A 1 243 ? 12.598 46.973 -47.828 1.00 62.41 252 ASP A CA 1
ATOM 1936 C C . ASP A 1 243 ? 12.763 45.602 -48.445 1.00 62.51 252 ASP A C 1
ATOM 1937 O O . ASP A 1 243 ? 13.453 44.758 -47.893 1.00 63.05 252 ASP A O 1
ATOM 1942 N N . SER A 1 244 ? 12.136 45.387 -49.601 1.00 62.99 253 SER A N 1
ATOM 1943 C CA . SER A 1 244 ? 12.305 44.153 -50.372 1.00 63.35 253 SER A CA 1
ATOM 1944 C C . SER A 1 244 ? 11.665 44.295 -51.734 1.00 64.48 253 SER A C 1
ATOM 1945 O O . SER A 1 244 ? 10.902 45.233 -51.992 1.00 65.51 253 SER A O 1
ATOM 1948 N N . TYR A 1 245 ? 11.974 43.340 -52.597 1.00 65.34 254 TYR A N 1
ATOM 1949 C CA . TYR A 1 245 ? 11.684 43.442 -53.999 1.00 65.81 254 TYR A CA 1
ATOM 1950 C C . TYR A 1 245 ? 10.690 42.400 -54.430 1.00 66.73 254 TYR A C 1
ATOM 1951 O O . TYR A 1 245 ? 10.759 41.248 -54.036 1.00 67.77 254 TYR A O 1
ATOM 1960 N N . ILE A 1 246 ? 9.722 42.819 -55.219 1.00 67.52 255 ILE A N 1
ATOM 1961 C CA . ILE A 1 246 ? 8.850 41.880 -55.893 1.00 67.37 255 ILE A CA 1
ATOM 1962 C C . ILE A 1 246 ? 8.893 42.278 -57.356 1.00 68.61 255 ILE A C 1
ATOM 1963 O O . ILE A 1 246 ? 8.974 43.478 -57.663 1.00 69.10 255 ILE A O 1
ATOM 1968 N N . ASN A 1 247 ? 8.923 41.297 -58.260 1.00 69.26 256 ASN A N 1
ATOM 1969 C CA . ASN A 1 247 ? 8.989 41.611 -59.680 1.00 69.90 256 ASN A CA 1
ATOM 1970 C C . ASN A 1 247 ? 9.832 42.852 -59.906 1.00 69.60 256 ASN A C 1
ATOM 1971 O O . ASN A 1 247 ? 9.409 43.788 -60.569 1.00 69.56 256 ASN A O 1
ATOM 1976 N N . ASN A 1 248 ? 11.012 42.863 -59.283 1.00 70.41 257 ASN A N 1
ATOM 1977 C CA . ASN A 1 248 ? 12.032 43.920 -59.431 1.00 70.53 257 ASN A CA 1
ATOM 1978 C C . ASN A 1 248 ? 11.663 45.355 -59.013 1.00 70.80 257 ASN A C 1
ATOM 1979 O O . ASN A 1 248 ? 12.332 46.319 -59.401 1.00 70.08 257 ASN A O 1
ATOM 1984 N N . LYS A 1 249 ? 10.596 45.462 -58.220 1.00 71.47 258 LYS A N 1
ATOM 1985 C CA . LYS A 1 249 ? 10.121 46.699 -57.608 1.00 71.40 258 LYS A CA 1
ATOM 1986 C C . LYS A 1 249 ? 10.528 46.663 -56.155 1.00 70.83 258 LYS A C 1
ATOM 1987 O O . LYS A 1 249 ? 10.266 45.656 -55.476 1.00 71.30 258 LYS A O 1
ATOM 1993 N N . LYS A 1 250 ? 11.112 47.756 -55.665 1.00 69.67 259 LYS A N 1
ATOM 1994 C CA . LYS A 1 250 ? 11.338 47.941 -54.229 1.00 68.98 259 LYS A CA 1
ATOM 1995 C C . LYS A 1 250 ? 10.060 48.328 -53.488 1.00 68.47 259 LYS A C 1
ATOM 1996 O O . LYS A 1 250 ? 9.528 49.403 -53.710 1.00 68.24 259 LYS A O 1
ATOM 2002 N N . ILE A 1 251 ? 9.567 47.422 -52.636 1.00 68.04 260 ILE A N 1
ATOM 2003 C CA . ILE A 1 251 ? 8.527 47.713 -51.645 1.00 67.54 260 ILE A CA 1
ATOM 2004 C C . ILE A 1 251 ? 9.236 48.241 -50.407 1.00 67.59 260 ILE A C 1
ATOM 2005 O O . ILE A 1 251 ? 9.930 47.477 -49.722 1.00 67.88 260 ILE A O 1
ATOM 2010 N N . LYS A 1 252 ? 9.098 49.538 -50.132 1.00 66.62 261 LYS A N 1
ATOM 2011 C CA . LYS A 1 252 ? 9.821 50.149 -49.013 1.00 65.90 261 LYS A CA 1
ATOM 2012 C C . LYS A 1 252 ? 9.202 49.800 -47.665 1.00 65.03 261 LYS A C 1
ATOM 2013 O O . LYS A 1 252 ? 8.011 49.491 -47.572 1.00 63.47 261 LYS A O 1
ATOM 2019 N N . LYS A 1 253 ? 10.031 49.847 -46.627 1.00 64.48 262 LYS A N 1
ATOM 2020 C CA . LYS A 1 253 ? 9.573 49.737 -45.250 1.00 64.36 262 LYS A CA 1
ATOM 2021 C C . LYS A 1 253 ? 8.429 50.745 -44.983 1.00 63.47 262 LYS A C 1
ATOM 2022 O O . LYS A 1 253 ? 8.559 51.937 -45.283 1.00 63.42 262 LYS A O 1
ATOM 2028 N N . GLY A 1 254 ? 7.312 50.253 -44.451 1.00 62.71 263 GLY A N 1
ATOM 2029 C CA . GLY A 1 254 ? 6.143 51.077 -44.134 1.00 61.93 263 GLY A CA 1
ATOM 2030 C C . GLY A 1 254 ? 4.967 50.940 -45.093 1.00 62.42 263 GLY A C 1
ATOM 2031 O O . GLY A 1 254 ? 3.812 51.247 -44.742 1.00 61.72 263 GLY A O 1
ATOM 2032 N N . ASP A 1 255 ? 5.267 50.482 -46.310 1.00 62.37 264 ASP A N 1
ATOM 2033 C CA . ASP A 1 255 ? 4.317 50.431 -47.402 1.00 62.28 264 ASP A CA 1
ATOM 2034 C C . ASP A 1 255 ? 3.247 49.420 -47.089 1.00 61.80 264 ASP A C 1
ATOM 2035 O O . ASP A 1 255 ? 3.540 48.303 -46.679 1.00 61.82 264 ASP A O 1
ATOM 2040 N N . GLN A 1 256 ? 2.000 49.825 -47.261 1.00 61.27 265 GLN A N 1
ATOM 2041 C CA . GLN A 1 256 ? 0.906 48.892 -47.166 1.00 61.95 265 GLN A CA 1
ATOM 2042 C C . GLN A 1 256 ? 0.884 48.001 -48.431 1.00 62.22 265 GLN A C 1
ATOM 2043 O O . GLN A 1 256 ? 1.191 48.449 -49.547 1.00 61.65 265 GLN A O 1
ATOM 2049 N N . VAL A 1 257 ? 0.526 46.747 -48.225 1.00 62.53 266 VAL A N 1
ATOM 2050 C CA . VAL A 1 257 ? 0.551 45.742 -49.258 1.00 63.52 266 VAL A CA 1
ATOM 2051 C C . VAL A 1 257 ? -0.756 45.003 -49.246 1.00 64.13 266 VAL A C 1
ATOM 2052 O O . VAL A 1 257 ? -1.076 44.304 -48.271 1.00 65.72 266 VAL A O 1
ATOM 2056 N N . ILE A 1 258 ? -1.546 45.181 -50.296 1.00 64.21 267 ILE A N 1
ATOM 2057 C CA . ILE A 1 258 ? -2.839 44.508 -50.353 1.00 63.20 267 ILE A CA 1
ATOM 2058 C C . ILE A 1 258 ? -2.770 43.332 -51.346 1.00 63.96 267 ILE A C 1
ATOM 2059 O O . ILE A 1 258 ? -2.359 43.477 -52.489 1.00 65.82 267 ILE A O 1
ATOM 2064 N N . VAL A 1 259 ? -3.269 42.206 -50.913 1.00 63.93 268 VAL A N 1
ATOM 2065 C CA . VAL A 1 259 ? -3.073 40.942 -51.533 1.00 64.45 268 VAL A CA 1
ATOM 2066 C C . VAL A 1 259 ? -4.483 40.411 -51.915 1.00 65.18 268 VAL A C 1
ATOM 2067 O O . VAL A 1 259 ? -5.409 40.392 -51.065 1.00 65.12 268 VAL A O 1
ATOM 2071 N N . TYR A 1 260 ? -4.661 40.063 -53.203 1.00 64.43 269 TYR A N 1
ATOM 2072 C CA . TYR A 1 260 ? -5.954 39.705 -53.739 1.00 63.66 269 TYR A CA 1
ATOM 2073 C C . TYR A 1 260 ? -6.114 38.226 -53.943 1.00 64.13 269 TYR A C 1
ATOM 2074 O O . TYR A 1 260 ? -5.624 37.706 -54.907 1.00 64.41 269 TYR A O 1
ATOM 2083 N N . LEU A 1 261 ? -6.873 37.581 -53.056 1.00 64.66 270 LEU A N 1
ATOM 2084 C CA . LEU A 1 261 ? -6.991 36.118 -52.998 1.00 65.80 270 LEU A CA 1
ATOM 2085 C C . LEU A 1 261 ? -7.847 35.603 -54.139 1.00 66.79 270 LEU A C 1
ATOM 2086 O O . LEU A 1 261 ? -7.546 34.572 -54.753 1.00 65.85 270 LEU A O 1
ATOM 2091 N N . GLY A 1 262 ? -8.936 36.322 -54.400 1.00 66.16 271 GLY A N 1
ATOM 2092 C CA . GLY A 1 262 ? -9.838 35.893 -55.422 1.00 67.04 271 GLY A CA 1
ATOM 2093 C C . GLY A 1 262 ? -9.138 35.911 -56.755 1.00 67.32 271 GLY A C 1
ATOM 2094 O O . GLY A 1 262 ? -9.252 34.981 -57.565 1.00 68.24 271 GLY A O 1
ATOM 2095 N N . SER A 1 263 ? -8.408 36.976 -56.975 1.00 66.51 272 SER A N 1
ATOM 2096 C CA . SER A 1 263 ? -7.682 37.164 -58.202 1.00 67.65 272 SER A CA 1
ATOM 2097 C C . SER A 1 263 ? -6.555 36.118 -58.344 1.00 68.06 272 SER A C 1
ATOM 2098 O O . SER A 1 263 ? -6.368 35.554 -59.437 1.00 67.87 272 SER A O 1
ATOM 2101 N N . ALA A 1 264 ? -5.856 35.812 -57.244 1.00 67.49 273 ALA A N 1
ATOM 2102 C CA . ALA A 1 264 ? -4.794 34.783 -57.279 1.00 66.61 273 ALA A CA 1
ATOM 2103 C C . ALA A 1 264 ? -5.347 33.396 -57.585 1.00 66.03 273 ALA A C 1
ATOM 2104 O O . ALA A 1 264 ? -4.660 32.574 -58.225 1.00 65.37 273 ALA A O 1
ATOM 2106 N N . ASN A 1 265 ? -6.575 33.161 -57.133 1.00 64.20 274 ASN A N 1
ATOM 2107 C CA . ASN A 1 265 ? -7.271 31.895 -57.314 1.00 63.73 274 ASN A CA 1
ATOM 2108 C C . ASN A 1 265 ? -7.763 31.684 -58.751 1.00 63.93 274 ASN A C 1
ATOM 2109 O O . ASN A 1 265 ? -8.281 30.608 -59.064 1.00 63.46 274 ASN A O 1
ATOM 2114 N N . ARG A 1 266 ? -7.652 32.726 -59.584 1.00 64.09 275 ARG A N 1
ATOM 2115 C CA . ARG A 1 266 ? -7.977 32.677 -61.019 1.00 65.67 275 ARG A CA 1
ATOM 2116 C C . ARG A 1 266 ? -6.734 32.771 -61.929 1.0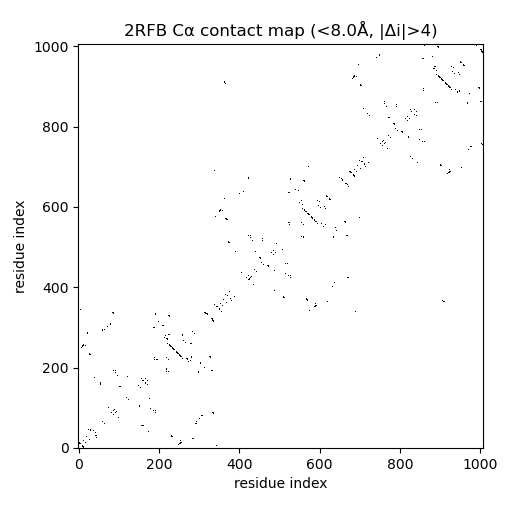0 67.09 275 ARG A C 1
ATOM 2117 O O . ARG A 1 266 ? -6.878 32.985 -63.145 1.00 67.31 275 ARG A O 1
ATOM 2125 N N . ASP A 1 267 ? -5.533 32.668 -61.348 1.00 68.20 276 ASP A N 1
ATOM 2126 C CA . ASP A 1 267 ? -4.265 32.681 -62.080 1.00 69.28 276 ASP A CA 1
ATOM 2127 C C . ASP A 1 267 ? -4.028 31.424 -62.955 1.00 70.72 276 ASP A C 1
ATOM 2128 O O . ASP A 1 267 ? -3.836 30.304 -62.460 1.00 70.51 276 ASP A O 1
ATOM 2133 N N . GLU A 1 268 ? -4.032 31.640 -64.266 1.00 73.10 277 GLU A N 1
ATOM 2134 C CA . GLU A 1 268 ? -3.812 30.590 -65.284 1.00 75.53 277 GLU A CA 1
ATOM 2135 C C . GLU A 1 268 ? -2.479 29.876 -65.166 1.00 75.76 277 GLU A C 1
ATOM 2136 O O . GLU A 1 268 ? -2.327 28.756 -65.642 1.00 76.58 277 GLU A O 1
ATOM 2142 N N . THR A 1 269 ? -1.515 30.520 -64.530 1.00 75.61 278 THR A N 1
ATOM 2143 C CA . THR A 1 269 ? -0.228 29.909 -64.273 1.00 75.20 278 THR A CA 1
ATOM 2144 C C . THR A 1 269 ? -0.302 28.776 -63.263 1.00 75.13 278 THR A C 1
ATOM 2145 O O . THR A 1 269 ? 0.519 27.900 -63.272 1.00 75.54 278 THR A O 1
ATOM 2149 N N . PHE A 1 270 ? -1.282 28.794 -62.372 1.00 75.67 279 PHE A N 1
ATOM 2150 C CA . PHE A 1 270 ? -1.395 27.741 -61.378 1.00 74.94 279 PHE A CA 1
ATOM 2151 C C . PHE A 1 270 ? -2.617 26.886 -61.581 1.00 74.87 279 PHE A C 1
ATOM 2152 O O . PHE A 1 270 ? -2.671 25.751 -61.103 1.00 75.56 279 PHE A O 1
ATOM 2160 N N . PHE A 1 271 ? -3.612 27.404 -62.275 1.00 73.63 280 PHE A N 1
ATOM 2161 C CA . PHE A 1 271 ? -4.786 26.599 -62.485 1.00 73.10 280 PHE A CA 1
ATOM 2162 C C . PHE A 1 271 ? -5.073 26.521 -63.959 1.00 74.46 280 PHE A C 1
ATOM 2163 O O . PHE A 1 271 ? -5.209 27.550 -64.623 1.00 75.52 280 PHE A O 1
ATOM 2171 N N . ASP A 1 272 ? -5.164 25.310 -64.488 1.00 75.91 281 ASP A N 1
ATOM 2172 C CA . ASP A 1 272 ? -5.557 25.147 -65.894 1.00 77.30 281 ASP A CA 1
ATOM 2173 C C . ASP A 1 272 ? -7.030 25.535 -65.982 1.00 77.08 281 ASP A C 1
ATOM 2174 O O . ASP A 1 272 ? -7.851 25.079 -65.181 1.00 77.30 281 ASP A O 1
ATOM 2179 N N . GLU A 1 273 ? -7.351 26.416 -66.921 1.00 76.50 282 GLU A N 1
ATOM 2180 C CA . GLU A 1 273 ? -8.712 26.857 -67.153 1.00 76.22 282 GLU A CA 1
ATOM 2181 C C . GLU A 1 273 ? -9.332 27.450 -65.904 1.00 74.54 282 GLU A C 1
ATOM 2182 O O . GLU A 1 273 ? -10.358 26.974 -65.402 1.00 74.33 282 GLU A O 1
ATOM 2188 N N . PRO A 1 274 ? -8.722 28.534 -65.404 1.00 73.42 283 PRO A N 1
ATOM 2189 C CA . PRO A 1 274 ? -9.119 29.203 -64.136 1.00 71.09 283 PRO A CA 1
ATOM 2190 C C . PRO A 1 274 ? -10.578 29.624 -64.078 1.00 70.20 283 PRO A C 1
ATOM 2191 O O . PRO A 1 274 ? -11.210 29.508 -63.027 1.00 69.15 283 PRO A O 1
ATOM 2195 N N . ASP A 1 275 ? -11.156 30.065 -65.186 1.00 70.28 284 ASP A N 1
ATOM 2196 C CA . ASP A 1 275 ? -12.575 30.500 -65.147 1.00 70.52 284 ASP A CA 1
ATOM 2197 C C . ASP A 1 275 ? -13.631 29.404 -65.274 1.00 70.23 284 ASP A C 1
ATOM 2198 O O . ASP A 1 275 ? -14.820 29.694 -65.383 1.00 70.96 284 ASP A O 1
ATOM 2203 N N . LEU A 1 276 ? -13.204 28.154 -65.170 1.00 69.74 285 LEU A N 1
ATOM 2204 C CA . LEU A 1 276 ? -14.131 27.046 -65.124 1.00 70.76 285 LEU A CA 1
ATOM 2205 C C . LEU A 1 276 ? -14.151 26.325 -63.758 1.00 70.99 285 LEU A C 1
ATOM 2206 O O . LEU A 1 276 ? -13.131 26.181 -63.092 1.00 72.41 285 LEU A O 1
ATOM 2211 N N . PHE A 1 277 ? -15.305 25.811 -63.391 1.00 70.33 286 PHE A N 1
ATOM 2212 C CA . PHE A 1 277 ? -15.456 25.046 -62.194 1.00 70.09 286 PHE A CA 1
ATOM 2213 C C . PHE A 1 277 ? -15.137 23.577 -62.414 1.00 70.79 286 PHE A C 1
ATOM 2214 O O . PHE A 1 277 ? -15.890 22.848 -63.053 1.00 71.11 286 PHE A O 1
ATOM 2222 N N . LYS A 1 278 ? -14.035 23.130 -61.845 1.00 71.63 287 LYS A N 1
ATOM 2223 C CA . LYS A 1 278 ? -13.616 21.742 -61.967 1.00 72.48 287 LYS A CA 1
ATOM 2224 C C . LYS A 1 278 ? -13.268 21.249 -60.579 1.00 72.42 287 LYS A C 1
ATOM 2225 O O . LYS A 1 278 ? -12.311 21.769 -59.949 1.00 72.39 287 LYS A O 1
ATOM 2231 N N . ILE A 1 279 ? -14.064 20.297 -60.091 1.00 71.59 288 ILE A N 1
ATOM 2232 C CA . ILE A 1 279 ? -13.775 19.571 -58.863 1.00 71.97 288 ILE A CA 1
ATOM 2233 C C . ILE A 1 279 ? -12.525 18.751 -59.130 1.00 72.13 288 ILE A C 1
ATOM 2234 O O . ILE A 1 279 ? -12.386 18.203 -60.217 1.00 72.64 288 ILE A O 1
ATOM 2239 N N . GLY A 1 280 ? -11.649 18.648 -58.131 1.00 73.03 289 GLY A N 1
ATOM 2240 C CA . GLY A 1 280 ? -10.488 17.750 -58.149 1.00 73.79 289 GLY A CA 1
ATOM 2241 C C . GLY A 1 280 ? -9.220 18.366 -58.695 1.00 75.08 289 GLY A C 1
ATOM 2242 O O . GLY A 1 280 ? -8.352 17.646 -59.178 1.00 76.02 289 GLY A O 1
ATOM 2243 N N . ARG A 1 281 ? -9.102 19.693 -58.638 1.00 75.61 290 ARG A N 1
ATOM 2244 C CA . ARG A 1 281 ? -7.850 20.375 -58.986 1.00 75.87 290 ARG A CA 1
ATOM 2245 C C . ARG A 1 281 ? -6.731 20.097 -57.979 1.00 77.53 290 ARG A C 1
ATOM 2246 O O . ARG A 1 281 ? -6.988 19.847 -56.788 1.00 77.72 290 ARG A O 1
ATOM 2254 N N . ARG A 1 282 ? -5.491 20.195 -58.468 1.00 78.77 291 ARG A N 1
ATOM 2255 C CA . ARG A 1 282 ? -4.293 19.715 -57.759 1.00 79.55 291 ARG A CA 1
ATOM 2256 C C . ARG A 1 282 ? -3.658 20.784 -56.884 1.00 79.32 291 ARG A C 1
ATOM 2257 O O . ARG A 1 282 ? -3.111 20.482 -55.799 1.00 79.46 291 ARG A O 1
ATOM 2265 N N . GLU A 1 283 ? -3.707 22.025 -57.367 1.00 77.92 292 GLU A N 1
ATOM 2266 C CA . GLU A 1 283 ? -3.008 23.089 -56.688 1.00 77.19 292 GLU A CA 1
ATOM 2267 C C . GLU A 1 283 ? -3.906 23.610 -55.569 1.00 75.33 292 GLU A C 1
ATOM 2268 O O . GLU A 1 283 ? -5.097 23.495 -55.668 1.00 74.45 292 GLU A O 1
ATOM 2274 N N . MET A 1 284 ? -3.305 24.111 -54.498 1.00 73.26 293 MET A N 1
ATOM 2275 C CA . MET A 1 284 ? -4.011 24.660 -53.378 1.00 73.41 293 MET A CA 1
ATOM 2276 C C . MET A 1 284 ? -4.487 26.085 -53.753 1.00 70.58 293 MET A C 1
ATOM 2277 O O . MET A 1 284 ? -3.754 26.838 -54.385 1.00 70.16 293 MET A O 1
ATOM 2282 N N . HIS A 1 285 ? -5.710 26.432 -53.360 1.00 67.65 294 HIS A N 1
ATOM 2283 C CA . HIS A 1 285 ? -6.218 27.761 -53.517 1.00 65.36 294 HIS A CA 1
ATOM 2284 C C . HIS A 1 285 ? -5.754 28.542 -52.272 1.00 64.62 294 HIS A C 1
ATOM 2285 O O . HIS A 1 285 ? -5.364 27.945 -51.278 1.00 64.66 294 HIS A O 1
ATOM 2292 N N . LEU A 1 286 ? -5.843 29.868 -52.332 1.00 63.57 295 LEU A N 1
ATOM 2293 C CA . LEU A 1 286 ? -5.493 30.760 -51.245 1.00 63.56 295 LEU A CA 1
ATOM 2294 C C . LEU A 1 286 ? -6.708 31.442 -50.584 1.00 64.45 295 LEU A C 1
ATOM 2295 O O . LEU A 1 286 ? -6.555 32.447 -49.920 1.00 65.33 295 LEU A O 1
ATOM 2300 N N . ALA A 1 287 ? -7.914 30.921 -50.776 1.00 65.20 296 ALA A N 1
ATOM 2301 C CA . ALA A 1 287 ? -9.126 31.482 -50.154 1.00 65.18 296 ALA A CA 1
ATOM 2302 C C . ALA A 1 287 ? -8.996 31.614 -48.636 1.00 65.91 296 ALA A C 1
ATOM 2303 O O . ALA A 1 287 ? -9.529 32.579 -48.064 1.00 66.45 296 ALA A O 1
ATOM 2305 N N . PHE A 1 288 ? -8.288 30.665 -48.002 1.00 64.70 297 PHE A N 1
ATOM 2306 C CA . PHE A 1 288 ? -8.001 30.681 -46.562 1.00 64.81 297 PHE A CA 1
ATOM 2307 C C . PHE A 1 288 ? -6.609 31.344 -46.236 1.00 65.68 297 PHE A C 1
ATOM 2308 O O . PHE A 1 288 ? -6.117 31.278 -45.072 1.00 65.02 297 PHE A O 1
ATOM 2316 N N . GLY A 1 289 ? -5.977 31.984 -47.223 1.00 65.15 298 GLY A N 1
ATOM 2317 C CA . GLY A 1 289 ? -4.609 32.541 -46.989 1.00 64.66 298 GLY A CA 1
ATOM 2318 C C . GLY A 1 289 ? -3.571 31.411 -46.935 1.00 65.04 298 GLY A C 1
ATOM 2319 O O . GLY A 1 289 ? -3.824 30.286 -47.423 1.00 63.57 298 GLY A O 1
ATOM 2320 N N . ILE A 1 290 ? -2.417 31.693 -46.331 1.00 64.98 299 ILE A N 1
ATOM 2321 C CA . ILE A 1 290 ? -1.365 30.699 -46.190 1.00 65.64 299 ILE A CA 1
ATOM 2322 C C . ILE A 1 290 ? -0.257 31.266 -45.284 1.00 66.60 299 ILE A C 1
ATOM 2323 O O . ILE A 1 290 ? -0.155 32.484 -45.102 1.00 67.41 299 ILE A O 1
ATOM 2328 N N . GLY A 1 291 ? 0.569 30.401 -44.716 1.00 66.78 300 GLY A N 1
ATOM 2329 C CA . GLY A 1 291 ? 1.508 30.850 -43.716 1.00 67.42 300 GLY A CA 1
ATOM 2330 C C . GLY A 1 291 ? 0.942 30.795 -42.292 1.00 67.25 300 GLY A C 1
ATOM 2331 O O . GLY A 1 291 ? 0.048 30.005 -41.981 1.00 67.75 300 GLY A O 1
ATOM 2332 N N . ILE A 1 292 ? 1.497 31.630 -41.420 1.00 66.42 301 ILE A N 1
ATOM 2333 C CA . ILE A 1 292 ? 1.299 31.501 -40.004 1.00 64.80 301 ILE A CA 1
ATOM 2334 C C . ILE A 1 292 ? -0.081 32.003 -39.657 1.00 65.57 301 ILE A C 1
ATOM 2335 O O . ILE A 1 292 ? -0.594 31.662 -38.606 1.00 65.43 301 ILE A O 1
ATOM 2340 N N . HIS A 1 293 ? -0.693 32.785 -40.552 1.00 65.41 302 HIS A N 1
ATOM 2341 C CA . HIS A 1 293 ? -2.058 33.261 -40.303 1.00 65.85 302 HIS A CA 1
ATOM 2342 C C . HIS A 1 293 ? -3.089 32.439 -41.072 1.00 67.01 302 HIS A C 1
ATOM 2343 O O . HIS A 1 293 ? -4.273 32.793 -41.076 1.00 66.60 302 HIS A O 1
ATOM 2350 N N . MET A 1 294 ? -2.655 31.354 -41.730 1.00 67.38 303 MET A N 1
ATOM 2351 C CA . MET A 1 294 ? -3.629 30.515 -42.409 1.00 68.03 303 MET A CA 1
ATOM 2352 C C . MET A 1 294 ? -4.851 30.288 -41.480 1.00 66.05 303 MET A C 1
ATOM 2353 O O . MET A 1 294 ? -4.689 29.936 -40.304 1.00 64.92 303 MET A O 1
ATOM 2358 N N . CYS A 1 295 ? -6.047 30.472 -42.025 1.00 65.71 304 CYS A N 1
ATOM 2359 C CA . CYS A 1 295 ? -7.343 30.389 -41.288 1.00 65.85 304 CYS A CA 1
ATOM 2360 C C . CYS A 1 295 ? -7.383 29.311 -40.212 1.00 65.99 304 CYS A C 1
ATOM 2361 O O . CYS A 1 295 ? -7.300 28.126 -40.520 1.00 66.65 304 CYS A O 1
ATOM 2364 N N . LEU A 1 296 ? -7.504 29.752 -38.970 1.00 65.71 305 LEU A N 1
ATOM 2365 C CA . LEU A 1 296 ? -7.680 28.893 -37.846 1.00 67.63 305 LEU A CA 1
ATOM 2366 C C . LEU A 1 296 ? -8.955 28.051 -37.990 1.00 68.33 305 LEU A C 1
ATOM 2367 O O . LEU A 1 296 ? -8.951 26.886 -37.603 1.00 69.29 305 LEU A O 1
ATOM 2372 N N . GLY A 1 297 ? -10.023 28.621 -38.540 1.00 68.39 306 GLY A N 1
ATOM 2373 C CA . GLY A 1 297 ? -11.294 27.896 -38.671 1.00 69.37 306 GLY A CA 1
ATOM 2374 C C . GLY A 1 297 ? -11.509 27.082 -39.949 1.00 70.35 306 GLY A C 1
ATOM 2375 O O . GLY A 1 297 ? -12.621 26.615 -40.220 1.00 71.38 306 GLY A O 1
ATOM 2376 N N . ALA A 1 298 ? -10.465 26.900 -40.751 1.00 70.20 307 ALA A N 1
ATOM 2377 C CA . ALA A 1 298 ? -10.614 26.183 -42.014 1.00 69.57 307 ALA A CA 1
ATOM 2378 C C . ALA A 1 298 ? -11.244 24.780 -41.892 1.00 69.31 307 ALA A C 1
ATOM 2379 O O . ALA A 1 298 ? -12.119 24.469 -42.686 1.00 70.36 307 ALA A O 1
ATOM 2381 N N . PRO A 1 299 ? -10.749 23.887 -40.981 1.00 69.18 308 PRO A N 1
ATOM 2382 C CA . PRO A 1 299 ? -11.453 22.606 -40.754 1.00 68.03 308 PRO A CA 1
ATOM 2383 C C . PRO A 1 299 ? -12.894 22.747 -40.324 1.00 67.93 308 PRO A C 1
ATOM 2384 O O . PRO A 1 299 ? -13.712 21.967 -40.753 1.00 69.00 308 PRO A O 1
ATOM 2388 N N . LEU A 1 300 ? -13.217 23.723 -39.483 1.00 68.07 309 LEU A N 1
ATOM 2389 C CA . LEU A 1 300 ? -14.597 23.889 -39.073 1.00 67.91 309 LEU A CA 1
ATOM 2390 C C . LEU A 1 300 ? -15.406 24.353 -40.275 1.00 67.93 309 LEU A C 1
ATOM 2391 O O . LEU A 1 300 ? -16.487 23.816 -40.495 1.00 67.46 309 LEU A O 1
ATOM 2396 N N . ALA A 1 301 ? -14.895 25.354 -41.023 1.00 67.77 310 ALA A N 1
ATOM 2397 C CA . ALA A 1 301 ? -15.581 25.876 -42.219 1.00 67.77 310 ALA A CA 1
ATOM 2398 C C . ALA A 1 301 ? -15.788 24.766 -43.258 1.00 68.60 310 ALA A C 1
ATOM 2399 O O . ALA A 1 301 ? -16.877 24.616 -43.816 1.00 68.95 310 ALA A O 1
ATOM 2401 N N . ARG A 1 302 ? -14.771 23.961 -43.473 1.00 68.34 311 ARG A N 1
ATOM 2402 C CA . ARG A 1 302 ? -14.872 22.839 -44.417 1.00 69.82 311 ARG A CA 1
ATOM 2403 C C . ARG A 1 302 ? -15.979 21.917 -44.029 1.00 68.73 311 ARG A C 1
ATOM 2404 O O . ARG A 1 302 ? -16.740 21.498 -44.889 1.00 69.49 311 ARG A O 1
ATOM 2412 N N . LEU A 1 303 ? -16.071 21.593 -42.741 1.00 68.34 312 LEU A N 1
ATOM 2413 C CA . LEU A 1 303 ? -17.071 20.628 -42.294 1.00 68.01 312 LEU A CA 1
ATOM 2414 C C . LEU A 1 303 ? -18.492 21.217 -42.346 1.00 67.92 312 LEU A C 1
ATOM 2415 O O . LEU A 1 303 ? -19.439 20.491 -42.657 1.00 70.01 312 LEU A O 1
ATOM 2420 N N . GLU A 1 304 ? -18.653 22.502 -42.014 1.00 66.47 313 GLU A N 1
ATOM 2421 C CA . GLU A 1 304 ? -19.943 23.165 -42.125 1.00 67.11 313 GLU A CA 1
ATOM 2422 C C . GLU A 1 304 ? -20.442 23.294 -43.543 1.00 65.49 313 GLU A C 1
ATOM 2423 O O . GLU A 1 304 ? -21.617 23.121 -43.785 1.00 66.41 313 GLU A O 1
ATOM 2429 N N . ALA A 1 305 ? -19.582 23.667 -44.462 1.00 63.89 314 ALA A N 1
ATOM 2430 C CA . ALA A 1 305 ? -19.981 23.807 -45.853 1.00 63.79 314 ALA A CA 1
ATOM 2431 C C . ALA A 1 305 ? -20.381 22.434 -46.403 1.00 63.61 314 ALA A C 1
ATOM 2432 O O . ALA A 1 305 ? -21.440 22.269 -47.082 1.00 63.40 314 ALA A O 1
ATOM 2434 N N . SER A 1 306 ? -19.576 21.441 -46.065 1.00 62.19 315 SER A N 1
ATOM 2435 C CA . SER A 1 306 ? -19.837 20.100 -46.574 1.00 63.02 315 SER A CA 1
ATOM 2436 C C . SER A 1 306 ? -21.239 19.575 -46.166 1.00 63.18 315 SER A C 1
ATOM 2437 O O . SER A 1 306 ? -21.954 18.927 -46.974 1.00 63.26 315 SER A O 1
ATOM 2440 N N . ILE A 1 307 ? -21.644 19.849 -44.922 1.00 62.63 316 ILE A N 1
ATOM 2441 C CA . ILE A 1 307 ? -22.935 19.357 -44.475 1.00 61.81 316 ILE A CA 1
ATOM 2442 C C . ILE A 1 307 ? -23.999 20.257 -45.115 1.00 62.18 316 ILE A C 1
ATOM 2443 O O . ILE A 1 307 ? -25.060 19.755 -45.520 1.00 61.96 316 ILE A O 1
ATOM 2448 N N . ALA A 1 308 ? -23.715 21.569 -45.194 1.00 61.43 317 ALA A N 1
ATOM 2449 C CA . ALA A 1 308 ? -24.656 22.520 -45.809 1.00 62.23 317 ALA A CA 1
ATOM 2450 C C . ALA A 1 308 ? -24.961 22.127 -47.242 1.00 62.26 317 ALA A C 1
ATOM 2451 O O . ALA A 1 308 ? -26.109 22.020 -47.626 1.00 62.01 317 ALA A O 1
ATOM 2453 N N . LEU A 1 309 ? -23.917 21.885 -48.026 1.00 63.07 318 LEU A N 1
ATOM 2454 C CA . LEU A 1 309 ? -24.090 21.329 -49.371 1.00 63.36 318 LEU A CA 1
ATOM 2455 C C . LEU A 1 309 ? -24.940 20.064 -49.363 1.00 63.66 318 LEU A C 1
ATOM 2456 O O . LEU A 1 309 ? -25.971 19.989 -50.047 1.00 65.01 318 LEU A O 1
ATOM 2461 N N . ASN A 1 310 ? -24.552 19.075 -48.586 1.00 62.21 319 ASN A N 1
ATOM 2462 C CA . ASN A 1 310 ? -25.356 17.901 -48.584 1.00 62.82 319 ASN A CA 1
ATOM 2463 C C . ASN A 1 310 ? -26.850 18.180 -48.274 1.00 63.44 319 ASN A C 1
ATOM 2464 O O . ASN A 1 310 ? -27.766 17.731 -48.999 1.00 63.01 319 ASN A O 1
ATOM 2469 N N . ASP A 1 311 ? -27.095 18.915 -47.205 1.00 63.51 320 ASP A N 1
ATOM 2470 C CA . ASP A 1 311 ? -28.454 19.241 -46.843 1.00 64.96 320 ASP A CA 1
ATOM 2471 C C . ASP A 1 311 ? -29.188 20.065 -47.893 1.00 64.81 320 ASP A C 1
ATOM 2472 O O . ASP A 1 311 ? -30.390 19.841 -48.111 1.00 65.39 320 ASP A O 1
ATOM 2477 N N . ILE A 1 312 ? -28.501 21.012 -48.536 1.00 63.60 321 ILE A N 1
ATOM 2478 C CA . ILE A 1 312 ? -29.186 21.839 -49.511 1.00 63.29 321 ILE A CA 1
ATOM 2479 C C . ILE A 1 312 ? -29.474 20.959 -50.690 1.00 62.42 321 ILE A C 1
ATOM 2480 O O . ILE A 1 312 ? -30.547 20.962 -51.225 1.00 62.57 321 ILE A O 1
ATOM 2485 N N . LEU A 1 313 ? -28.518 20.162 -51.094 1.00 63.32 322 LEU A N 1
ATOM 2486 C CA . LEU A 1 313 ? -28.768 19.345 -52.267 1.00 63.06 322 LEU A CA 1
ATOM 2487 C C . LEU A 1 313 ? -29.865 18.311 -52.067 1.00 63.49 322 LEU A C 1
ATOM 2488 O O . LEU A 1 313 ? -30.587 18.027 -53.031 1.00 63.44 322 LEU A O 1
ATOM 2493 N N . ASN A 1 314 ? -30.035 17.772 -50.850 1.00 63.07 323 ASN A N 1
ATOM 2494 C CA . ASN A 1 314 ? -31.092 16.764 -50.635 1.00 63.82 323 ASN A CA 1
ATOM 2495 C C . ASN A 1 314 ? -32.478 17.361 -50.353 1.00 64.77 323 ASN A C 1
ATOM 2496 O O . ASN A 1 314 ? -33.471 16.654 -50.353 1.00 64.52 323 ASN A O 1
ATOM 2501 N N . HIS A 1 315 ? -32.532 18.652 -50.061 1.00 65.71 324 HIS A N 1
ATOM 2502 C CA . HIS A 1 315 ? -33.786 19.301 -49.756 1.00 67.16 324 HIS A CA 1
ATOM 2503 C C . HIS A 1 315 ? -34.490 19.828 -51.013 1.00 67.64 324 HIS A C 1
ATOM 2504 O O . HIS A 1 315 ? -35.695 19.716 -51.132 1.00 67.80 324 HIS A O 1
ATOM 2511 N N . PHE A 1 316 ? -33.735 20.386 -51.952 1.00 68.66 325 PHE A N 1
ATOM 2512 C CA . PHE A 1 316 ? -34.322 20.905 -53.194 1.00 69.84 325 PHE A CA 1
ATOM 2513 C C . PHE A 1 316 ? -34.131 19.952 -54.405 1.00 70.58 325 PHE A C 1
ATOM 2514 O O . PHE A 1 316 ? -33.115 19.304 -54.519 1.00 70.65 325 PHE A O 1
ATOM 2522 N N . LYS A 1 317 ? -35.104 19.867 -55.302 1.00 72.06 326 LYS A N 1
ATOM 2523 C CA . LYS A 1 317 ? -34.938 19.066 -56.527 1.00 74.04 326 LYS A CA 1
ATOM 2524 C C . LYS A 1 317 ? -34.299 19.929 -57.626 1.00 74.78 326 LYS A C 1
ATOM 2525 O O . LYS A 1 317 ? -33.472 19.456 -58.410 1.00 75.79 326 LYS A O 1
ATOM 2531 N N . ARG A 1 318 ? -34.702 21.197 -57.659 1.00 74.73 327 ARG A N 1
ATOM 2532 C CA . ARG A 1 318 ? -34.276 22.149 -58.661 1.00 74.61 327 ARG A CA 1
ATOM 2533 C C . ARG A 1 318 ? -33.760 23.358 -57.884 1.00 73.72 327 ARG A C 1
ATOM 2534 O O . ARG A 1 318 ? -34.386 23.781 -56.891 1.00 74.07 327 ARG A O 1
ATOM 2542 N N . ILE A 1 319 ? -32.618 23.889 -58.313 1.00 71.56 328 ILE A N 1
ATOM 2543 C CA . ILE A 1 319 ? -32.014 25.053 -57.667 1.00 70.60 328 ILE A CA 1
ATOM 2544 C C . ILE A 1 319 ? -31.755 26.181 -58.683 1.00 69.50 328 ILE A C 1
ATOM 2545 O O . ILE A 1 319 ? -30.739 26.185 -59.321 1.00 69.24 328 ILE A O 1
ATOM 2550 N N . LYS A 1 320 ? -32.716 27.090 -58.852 1.00 69.30 329 LYS A N 1
ATOM 2551 C CA . LYS A 1 320 ? -32.559 28.343 -59.624 1.00 68.93 329 LYS A CA 1
ATOM 2552 C C . LYS A 1 320 ? -32.605 29.520 -58.669 1.00 67.68 329 LYS A C 1
ATOM 2553 O O . LYS A 1 320 ? -33.515 29.628 -57.840 1.00 68.29 329 LYS A O 1
ATOM 2559 N N . ILE A 1 321 ? -31.653 30.421 -58.777 1.00 66.00 330 ILE A N 1
ATOM 2560 C CA . ILE A 1 321 ? -31.665 31.601 -57.936 1.00 64.37 330 ILE A CA 1
ATOM 2561 C C . ILE A 1 321 ? -32.632 32.596 -58.533 1.00 64.33 330 ILE A C 1
ATOM 2562 O O . ILE A 1 321 ? -32.587 32.850 -59.709 1.00 64.03 330 ILE A O 1
ATOM 2567 N N . ASP A 1 322 ? -33.530 33.149 -57.737 1.00 64.74 331 ASP A N 1
ATOM 2568 C CA . ASP A 1 322 ? -34.419 34.179 -58.281 1.00 65.00 331 ASP A CA 1
ATOM 2569 C C . ASP A 1 322 ? -33.763 35.549 -58.247 1.00 64.84 331 ASP A C 1
ATOM 2570 O O . ASP A 1 322 ? -33.737 36.189 -57.217 1.00 65.85 331 ASP A O 1
ATOM 2575 N N . TYR A 1 323 ? -33.308 36.024 -59.393 1.00 64.36 332 TYR A N 1
ATOM 2576 C CA . TYR A 1 323 ? -32.539 37.261 -59.436 1.00 64.44 332 TYR A CA 1
ATOM 2577 C C . TYR A 1 323 ? -33.332 38.566 -59.403 1.00 65.12 332 TYR A C 1
ATOM 2578 O O . TYR A 1 323 ? -32.727 39.647 -59.366 1.00 65.60 332 TYR A O 1
ATOM 2587 N N . LYS A 1 324 ? -34.662 38.470 -59.447 1.00 65.35 333 LYS A N 1
ATOM 2588 C CA . LYS A 1 324 ? -35.527 39.622 -59.290 1.00 66.03 333 LYS A CA 1
ATOM 2589 C C . LYS A 1 324 ? -35.735 39.965 -57.803 1.00 65.94 333 LYS A C 1
ATOM 2590 O O . LYS A 1 324 ? -36.411 40.945 -57.488 1.00 66.15 333 LYS A O 1
ATOM 2596 N N . LYS A 1 325 ? -35.210 39.120 -56.904 1.00 65.96 334 LYS A N 1
ATOM 2597 C CA . LYS A 1 325 ? -35.242 39.364 -55.456 1.00 65.86 334 LYS A CA 1
ATOM 2598 C C . LYS A 1 325 ? -33.877 39.162 -54.789 1.00 67.07 334 LYS A C 1
ATOM 2599 O O . LYS A 1 325 ? -33.686 39.598 -53.677 1.00 68.88 334 LYS A O 1
ATOM 2605 N N . SER A 1 326 ? -32.925 38.530 -55.445 1.00 66.78 335 SER A N 1
ATOM 2606 C CA . SER A 1 326 ? -31.667 38.251 -54.794 1.00 68.70 335 SER A CA 1
ATOM 2607 C C . SER A 1 326 ? -30.635 39.254 -55.247 1.00 69.95 335 SER A C 1
ATOM 2608 O O . SER A 1 326 ? -30.691 39.717 -56.374 1.00 71.60 335 SER A O 1
ATOM 2611 N N . ARG A 1 327 ? -29.683 39.569 -54.385 1.00 70.51 336 ARG A N 1
ATOM 2612 C CA . ARG A 1 327 ? -28.724 40.591 -54.685 1.00 71.43 336 ARG A CA 1
ATOM 2613 C C . ARG A 1 327 ? -27.451 40.182 -54.061 1.00 71.42 336 ARG A C 1
ATOM 2614 O O . ARG A 1 327 ? -27.457 39.599 -52.994 1.00 71.50 336 ARG A O 1
ATOM 2622 N N . LEU A 1 328 ? -26.359 40.511 -54.746 1.00 71.71 337 LEU A N 1
ATOM 2623 C CA . LEU A 1 328 ? -25.054 40.324 -54.224 1.00 72.58 337 LEU A CA 1
ATOM 2624 C C . LEU A 1 328 ? -24.783 41.398 -53.230 1.00 72.38 337 LEU A C 1
ATOM 2625 O O . LEU A 1 328 ? -25.312 42.460 -53.336 1.00 73.55 337 LEU A O 1
ATOM 2630 N N . LEU A 1 329 ? -23.964 41.102 -52.246 1.00 73.78 338 LEU A N 1
ATOM 2631 C CA . LEU A 1 329 ? -23.449 42.101 -51.341 1.00 74.57 338 LEU A CA 1
ATOM 2632 C C . LEU A 1 329 ? -22.713 43.188 -52.138 1.00 76.38 338 LEU A C 1
ATOM 2633 O O . LEU A 1 329 ? -22.146 42.918 -53.213 1.00 76.12 338 LEU A O 1
ATOM 2638 N N . ASP A 1 330 ? -22.716 44.401 -51.598 1.00 77.74 339 ASP A N 1
ATOM 2639 C CA . ASP A 1 330 ? -22.023 45.530 -52.216 1.00 80.05 339 ASP A CA 1
ATOM 2640 C C . ASP A 1 330 ? -20.513 45.662 -51.906 1.00 80.17 339 ASP A C 1
ATOM 2641 O O . ASP A 1 330 ? -19.781 46.275 -52.698 1.00 81.84 339 ASP A O 1
ATOM 2646 N N . ASN A 1 331 ? -20.036 45.096 -50.797 1.00 79.13 340 ASN A N 1
ATOM 2647 C CA . ASN A 1 331 ? -18.669 45.325 -50.350 1.00 78.16 340 ASN A CA 1
ATOM 2648 C C . ASN A 1 331 ? -17.614 44.605 -51.246 1.00 77.84 340 ASN A C 1
ATOM 2649 O O . ASN A 1 331 ? -17.697 43.392 -51.461 1.00 77.50 340 ASN A O 1
ATOM 2654 N N . LYS A 1 332 ? -16.614 45.322 -51.755 1.00 76.81 341 LYS A N 1
ATOM 2655 C CA . LYS A 1 332 ? -15.674 44.681 -52.687 1.00 76.62 341 LYS A CA 1
ATOM 2656 C C . LYS A 1 332 ? -14.688 43.711 -52.032 1.00 74.81 341 LYS A C 1
ATOM 2657 O O . LYS A 1 332 ? -14.121 42.839 -52.667 1.00 74.16 341 LYS A O 1
ATOM 2663 N N . MET A 1 333 ? -14.536 43.826 -50.733 1.00 73.71 342 MET A N 1
ATOM 2664 C CA . MET A 1 333 ? -13.630 42.977 -50.010 1.00 72.74 342 MET A CA 1
ATOM 2665 C C . MET A 1 333 ? -14.140 41.520 -49.848 1.00 70.72 342 MET A C 1
ATOM 2666 O O . MET A 1 333 ? -13.353 40.630 -49.573 1.00 70.30 342 MET A O 1
ATOM 2671 N N . VAL A 1 334 ? -15.434 41.279 -50.021 1.00 68.31 343 VAL A N 1
ATOM 2672 C CA . VAL A 1 334 ? -15.984 39.925 -49.766 1.00 66.60 343 VAL A CA 1
ATOM 2673 C C . VAL A 1 334 ? -16.887 39.573 -50.945 1.00 66.60 343 VAL A C 1
ATOM 2674 O O . VAL A 1 334 ? -17.177 40.440 -51.774 1.00 66.63 343 VAL A O 1
ATOM 2678 N N . LEU A 1 335 ? -17.336 38.332 -51.031 1.00 64.89 344 LEU A N 1
ATOM 2679 C CA . LEU A 1 335 ? -18.191 37.964 -52.124 1.00 64.24 344 LEU A CA 1
ATOM 2680 C C . LEU A 1 335 ? -19.309 37.035 -51.655 1.00 64.52 344 LEU A C 1
ATOM 2681 O O . LEU A 1 335 ? -19.059 35.914 -51.161 1.00 65.35 344 LEU A O 1
ATOM 2686 N N . GLY A 1 336 ? -20.553 37.474 -51.806 1.00 63.97 345 GLY A N 1
ATOM 2687 C CA . GLY A 1 336 ? -21.662 36.714 -51.288 1.00 63.77 345 GLY A CA 1
ATOM 2688 C C . GLY A 1 336 ? -22.948 37.441 -51.524 1.00 65.56 345 GLY A C 1
ATOM 2689 O O . GLY A 1 336 ? -22.966 38.566 -52.088 1.00 66.18 345 GLY A O 1
ATOM 2690 N N . TYR A 1 337 ? -24.037 36.822 -51.093 1.00 65.72 346 TYR A N 1
ATOM 2691 C CA . TYR A 1 337 ? -25.357 37.383 -51.338 1.00 66.53 346 TYR A CA 1
ATOM 2692 C C . TYR A 1 337 ? -25.792 38.208 -50.146 1.00 66.87 346 TYR A C 1
ATOM 2693 O O . TYR A 1 337 ? -25.455 37.910 -49.005 1.00 67.87 346 TYR A O 1
ATOM 2702 N N . ASP A 1 338 ? -26.531 39.260 -50.420 1.00 66.63 347 ASP A N 1
ATOM 2703 C CA . ASP A 1 338 ? -27.108 40.028 -49.375 1.00 67.05 347 ASP A CA 1
ATOM 2704 C C . ASP A 1 338 ? -28.350 39.258 -48.947 1.00 67.23 347 ASP A C 1
ATOM 2705 O O . ASP A 1 338 ? -28.535 39.006 -47.754 1.00 67.44 347 ASP A O 1
ATOM 2710 N N . LYS A 1 339 ? -29.165 38.877 -49.938 1.00 66.00 348 LYS A N 1
ATOM 2711 C CA . LYS A 1 339 ? -30.333 38.059 -49.775 1.00 65.42 348 LYS A CA 1
ATOM 2712 C C . LYS A 1 339 ? -30.365 37.073 -50.932 1.00 65.57 348 LYS A C 1
ATOM 2713 O O . LYS A 1 339 ? -29.953 37.406 -52.073 1.00 64.78 348 LYS A O 1
ATOM 2719 N N . LEU A 1 340 ? -30.891 35.876 -50.670 1.00 64.77 349 LEU A N 1
ATOM 2720 C CA . LEU A 1 340 ? -30.929 34.833 -51.685 1.00 64.43 349 LEU A CA 1
ATOM 2721 C C . LEU A 1 340 ? -32.274 34.117 -51.662 1.00 65.21 349 LEU A C 1
ATOM 2722 O O . LEU A 1 340 ? -32.652 33.501 -50.659 1.00 66.01 349 LEU A O 1
ATOM 2727 N N . PHE A 1 341 ? -32.999 34.209 -52.764 1.00 65.35 350 PHE A N 1
ATOM 2728 C CA . PHE A 1 341 ? -34.299 33.569 -52.867 1.00 67.04 350 PHE A CA 1
ATOM 2729 C C . PHE A 1 341 ? -34.259 32.632 -54.029 1.00 67.51 350 PHE A C 1
ATOM 2730 O O . PHE A 1 341 ? -33.777 32.966 -55.116 1.00 67.33 350 PHE A O 1
ATOM 2738 N N . LEU A 1 342 ? -34.792 31.458 -53.775 1.00 68.63 351 LEU A N 1
ATOM 2739 C CA . LEU A 1 342 ? -34.751 30.379 -54.708 1.00 70.50 351 LEU A CA 1
ATOM 2740 C C . LEU A 1 342 ? -35.910 30.357 -55.674 1.00 71.91 351 LEU A C 1
ATOM 2741 O O . LEU A 1 342 ? -37.030 30.690 -55.367 1.00 71.85 351 LEU A O 1
ATOM 2746 N N . SER A 1 343 ? -35.576 29.924 -56.873 1.00 74.82 352 SER A N 1
ATOM 2747 C CA . SER A 1 343 ? -36.526 29.341 -57.814 1.00 76.13 352 SER A CA 1
ATOM 2748 C C . SER A 1 343 ? -37.051 30.430 -58.662 1.00 76.67 352 SER A C 1
ATOM 2749 O O . SER A 1 343 ? -36.500 30.704 -59.737 1.00 76.92 352 SER A O 1
ATOM 2753 N N . MET B 1 1 ? -17.244 64.271 -58.014 1.00 82.74 10 MET B N 1
ATOM 2754 C CA . MET B 1 1 ? -15.900 64.399 -58.663 1.00 83.27 10 MET B CA 1
ATOM 2755 C C . MET B 1 1 ? -14.928 64.873 -57.610 1.00 82.02 10 MET B C 1
ATOM 2756 O O . MET B 1 1 ? -15.212 65.797 -56.845 1.00 82.78 10 MET B O 1
ATOM 2761 N N . ARG B 1 2 ? -13.771 64.235 -57.579 1.00 80.82 11 ARG B N 1
ATOM 2762 C CA . ARG B 1 2 ? -12.860 64.367 -56.466 1.00 78.88 11 ARG B CA 1
ATOM 2763 C C . ARG B 1 2 ? -11.461 63.942 -56.887 1.00 77.92 11 ARG B C 1
ATOM 2764 O O . ARG B 1 2 ? -10.531 63.951 -56.051 1.00 78.16 11 ARG B O 1
ATOM 2766 N N . LEU B 1 3 ? -11.325 63.576 -58.171 1.00 75.45 12 LEU B N 1
ATOM 2767 C CA . LEU B 1 3 ? -10.097 63.001 -58.751 1.00 74.01 12 LEU B CA 1
ATOM 2768 C C . LEU B 1 3 ? -9.403 61.905 -57.916 1.00 73.09 12 LEU B C 1
ATOM 2769 O O . LEU B 1 3 ? -9.138 62.062 -56.720 1.00 72.63 12 LEU B O 1
ATOM 2774 N N . ASN B 1 4 ? -9.130 60.785 -58.574 1.00 72.20 13 ASN B N 1
ATOM 2775 C CA . ASN B 1 4 ? -8.479 59.642 -57.942 1.00 71.15 13 ASN B CA 1
ATOM 2776 C C . ASN B 1 4 ? -7.150 59.288 -58.569 1.00 70.10 13 ASN B C 1
ATOM 2777 O O . ASN B 1 4 ? -6.831 59.729 -59.660 1.00 70.18 13 ASN B O 1
ATOM 2782 N N . ASP B 1 5 ? -6.369 58.496 -57.862 1.00 69.25 14 ASP B N 1
ATOM 2783 C CA . ASP B 1 5 ? -5.100 58.013 -58.373 1.00 68.41 14 ASP B CA 1
ATOM 2784 C C . ASP B 1 5 ? -5.253 57.231 -59.694 1.00 67.69 14 ASP B C 1
ATOM 2785 O O . ASP B 1 5 ? -5.995 56.240 -59.751 1.00 67.57 14 ASP B O 1
ATOM 2790 N N . PRO B 1 6 ? -4.592 57.705 -60.767 1.00 66.65 15 PRO B N 1
ATOM 2791 C CA . PRO B 1 6 ? -4.332 56.817 -61.888 1.00 65.98 15 PRO B CA 1
ATOM 2792 C C . PRO B 1 6 ? -3.284 55.789 -61.458 1.00 65.70 15 PRO B C 1
ATOM 2793 O O . PRO B 1 6 ? -2.518 56.024 -60.513 1.00 65.16 15 PRO B O 1
ATOM 2797 N N . VAL B 1 7 ? -3.231 54.667 -62.147 1.00 64.76 16 VAL B N 1
ATOM 2798 C CA . VAL B 1 7 ? -2.200 53.724 -61.828 1.00 65.07 16 VAL B CA 1
ATOM 2799 C C . VAL B 1 7 ? -1.207 53.598 -62.978 1.00 64.01 16 VAL B C 1
ATOM 2800 O O . VAL B 1 7 ? -1.591 53.438 -64.120 1.00 63.81 16 VAL B O 1
ATOM 2804 N N . HIS B 1 8 ? 0.074 53.721 -62.659 1.00 63.78 17 HIS B N 1
ATOM 2805 C CA . HIS B 1 8 ? 1.088 53.519 -63.647 1.00 63.99 17 HIS B CA 1
ATOM 2806 C C . HIS B 1 8 ? 1.362 52.020 -63.741 1.00 64.35 17 HIS B C 1
ATOM 2807 O O . HIS B 1 8 ? 1.763 51.364 -62.779 1.00 64.12 17 HIS B O 1
ATOM 2814 N N . TYR B 1 9 ? 1.124 51.474 -64.909 1.00 64.58 18 TYR B N 1
ATOM 2815 C CA . TYR B 1 9 ? 1.305 50.063 -65.090 1.00 65.09 18 TYR B CA 1
ATOM 2816 C C . TYR B 1 9 ? 1.780 49.875 -66.512 1.00 65.06 18 TYR B C 1
ATOM 2817 O O . TYR B 1 9 ? 1.255 50.531 -67.425 1.00 65.38 18 TYR B O 1
ATOM 2826 N N . ASP B 1 10 ? 2.787 49.019 -66.695 1.00 64.94 19 ASP B N 1
ATOM 2827 C CA . ASP B 1 10 ? 3.207 48.582 -68.031 1.00 65.59 19 ASP B CA 1
ATOM 2828 C C . ASP B 1 10 ? 3.648 49.769 -68.897 1.00 65.07 19 ASP B C 1
ATOM 2829 O O . ASP B 1 10 ? 3.221 49.906 -70.051 1.00 64.71 19 ASP B O 1
ATOM 2834 N N . GLY B 1 11 ? 4.462 50.650 -68.326 1.00 64.24 20 GLY B N 1
ATOM 2835 C CA . GLY B 1 11 ? 4.911 51.838 -69.052 1.00 63.60 20 GLY B CA 1
ATOM 2836 C C . GLY B 1 11 ? 3.918 52.957 -69.331 1.00 63.60 20 GLY B C 1
ATOM 2837 O O . GLY B 1 11 ? 4.241 53.885 -70.072 1.00 64.57 20 GLY B O 1
ATOM 2838 N N . ALA B 1 12 ? 2.717 52.911 -68.752 1.00 62.91 21 ALA B N 1
ATOM 2839 C CA . ALA B 1 12 ? 1.757 53.992 -68.957 1.00 62.52 21 ALA B CA 1
ATOM 2840 C C . ALA B 1 12 ? 0.829 54.222 -67.768 1.00 62.69 21 ALA B C 1
ATOM 2841 O O . ALA B 1 12 ? 0.694 53.358 -66.913 1.00 64.13 21 ALA B O 1
ATOM 2843 N N . TRP B 1 13 ? 0.201 55.390 -67.722 1.00 62.10 22 TRP B N 1
ATOM 2844 C CA . TRP B 1 13 ? -0.840 55.675 -66.741 1.00 62.27 22 TRP B CA 1
ATOM 2845 C C . TRP B 1 13 ? -2.182 55.140 -67.194 1.00 62.20 22 TRP B C 1
ATOM 2846 O O . TRP B 1 13 ? -2.495 55.230 -68.370 1.00 62.99 22 TRP B O 1
ATOM 2857 N N . HIS B 1 14 ? -2.986 54.616 -66.276 1.00 61.47 23 HIS B N 1
ATOM 2858 C CA . HIS B 1 14 ? -4.311 54.146 -66.656 1.00 62.08 23 HIS B CA 1
ATOM 2859 C C . HIS B 1 14 ? -5.342 54.903 -65.868 1.00 63.34 23 HIS B C 1
ATOM 2860 O O . HIS B 1 14 ? -5.377 54.850 -64.641 1.00 64.41 23 HIS B O 1
ATOM 2867 N N . VAL B 1 15 ? -6.172 55.628 -66.587 1.00 63.81 24 VAL B N 1
ATOM 2868 C CA . VAL B 1 15 ? -7.136 56.528 -65.990 1.00 64.59 24 VAL B CA 1
ATOM 2869 C C . VAL B 1 15 ? -8.521 55.968 -66.286 1.00 64.94 24 VAL B C 1
ATOM 2870 O O . VAL B 1 15 ? -8.939 55.870 -67.439 1.00 65.63 24 VAL B O 1
ATOM 2874 N N . TYR B 1 16 ? -9.217 55.569 -65.247 1.00 65.32 25 TYR B N 1
ATOM 2875 C CA . TYR B 1 16 ? -10.380 54.742 -65.428 1.00 66.22 25 TYR B CA 1
ATOM 2876 C C . TYR B 1 16 ? -11.643 55.268 -64.715 1.00 66.99 25 TYR B C 1
ATOM 2877 O O . TYR B 1 16 ? -12.699 54.666 -64.861 1.00 67.29 25 TYR B O 1
ATOM 2886 N N . LYS B 1 17 ? -11.535 56.365 -63.951 1.00 67.51 26 LYS B N 1
ATOM 2887 C CA . LYS B 1 17 ? -12.703 56.970 -63.279 1.00 67.88 26 LYS B CA 1
ATOM 2888 C C . LYS B 1 17 ? -13.159 58.179 -64.050 1.00 67.58 26 LYS B C 1
ATOM 2889 O O . LYS B 1 17 ? -12.336 58.949 -64.556 1.00 68.37 26 LYS B O 1
ATOM 2895 N N . TYR B 1 18 ? -14.472 58.363 -64.102 1.00 66.89 27 TYR B N 1
ATOM 2896 C CA . TYR B 1 18 ? -15.137 59.369 -64.959 1.00 66.10 27 TYR B CA 1
ATOM 2897 C C . TYR B 1 18 ? -14.594 60.808 -64.912 1.00 66.37 27 TYR B C 1
ATOM 2898 O O . TYR B 1 18 ? -14.379 61.443 -65.956 1.00 66.58 27 TYR B O 1
ATOM 2907 N N . SER B 1 19 ? -14.391 61.322 -63.711 1.00 66.41 28 SER B N 1
ATOM 2908 C CA . SER B 1 19 ? -13.969 62.695 -63.544 1.00 67.24 28 SER B CA 1
ATOM 2909 C C . SER B 1 19 ? -12.555 62.844 -64.111 1.00 67.44 28 SER B C 1
ATOM 2910 O O . SER B 1 19 ? -12.166 63.892 -64.642 1.00 66.77 28 SER B O 1
ATOM 2913 N N . ASP B 1 20 ? -11.808 61.751 -64.029 1.00 68.02 29 ASP B N 1
ATOM 2914 C CA . ASP B 1 20 ? -10.418 61.718 -64.426 1.00 69.02 29 ASP B CA 1
ATOM 2915 C C . ASP B 1 20 ? -10.248 61.606 -65.943 1.00 68.55 29 ASP B C 1
ATOM 2916 O O . ASP B 1 20 ? -9.370 62.250 -66.552 1.00 68.57 29 ASP B O 1
ATOM 2921 N N . VAL B 1 21 ? -11.100 60.796 -66.553 1.00 67.69 30 VAL B N 1
ATOM 2922 C CA . VAL B 1 21 ? -11.106 60.683 -67.984 1.00 66.66 30 VAL B CA 1
ATOM 2923 C C . VAL B 1 21 ? -11.579 62.021 -68.567 1.00 66.38 30 VAL B C 1
ATOM 2924 O O . VAL B 1 21 ? -11.021 62.512 -69.529 1.00 65.56 30 VAL B O 1
ATOM 2928 N N . LYS B 1 22 ? -12.579 62.641 -67.963 1.00 66.96 31 LYS B N 1
ATOM 2929 C CA . LYS B 1 22 ? -13.021 63.954 -68.480 1.00 67.38 31 LYS B CA 1
ATOM 2930 C C . LYS B 1 22 ? -11.894 64.982 -68.353 1.00 67.96 31 LYS B C 1
ATOM 2931 O O . LYS B 1 22 ? -11.670 65.782 -69.268 1.00 68.79 31 LYS B O 1
ATOM 2937 N N . HIS B 1 23 ? -11.156 64.932 -67.249 1.00 67.74 32 HIS B N 1
ATOM 2938 C CA . HIS B 1 23 ? -10.074 65.878 -67.045 1.00 67.81 32 HIS B CA 1
ATOM 2939 C C . HIS B 1 23 ? -8.982 65.806 -68.129 1.00 67.82 32 HIS B C 1
ATOM 2940 O O . HIS B 1 23 ? -8.592 66.832 -68.702 1.00 67.84 32 HIS B O 1
ATOM 2947 N N . VAL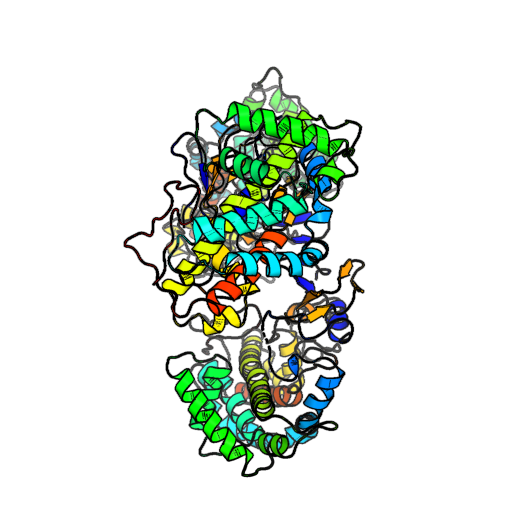 B 1 24 ? -8.514 64.594 -68.412 1.00 67.56 33 VAL B N 1
ATOM 2948 C CA . VAL B 1 24 ? -7.518 64.358 -69.443 1.00 67.37 33 VAL B CA 1
ATOM 2949 C C . VAL B 1 24 ? -7.999 64.769 -70.841 1.00 67.43 33 VAL B C 1
ATOM 2950 O O . VAL B 1 24 ? -7.289 65.455 -71.595 1.00 68.25 33 VAL B O 1
ATOM 2954 N N . LEU B 1 25 ? -9.194 64.322 -71.205 1.00 66.66 34 LEU B N 1
ATOM 2955 C CA . LEU B 1 25 ? -9.710 64.588 -72.533 1.00 65.80 34 LEU B CA 1
ATOM 2956 C C . LEU B 1 25 ? -9.979 66.095 -72.727 1.00 65.90 34 LEU B C 1
ATOM 2957 O O . LEU B 1 25 ? -9.746 66.638 -73.802 1.00 66.08 34 LEU B O 1
ATOM 2962 N N . MET B 1 26 ? -10.445 66.769 -71.678 1.00 65.93 35 MET B N 1
ATOM 2963 C CA . MET B 1 26 ? -10.695 68.216 -71.722 1.00 65.56 35 MET B CA 1
ATOM 2964 C C . MET B 1 26 ? -9.421 69.041 -71.780 1.00 65.67 35 MET B C 1
ATOM 2965 O O . MET B 1 26 ? -9.434 70.202 -72.169 1.00 65.54 35 MET B O 1
ATOM 2970 N N . ASN B 1 27 ? -8.309 68.433 -71.407 1.00 66.27 36 ASN B N 1
ATOM 2971 C CA . ASN B 1 27 ? -7.080 69.177 -71.238 1.00 67.06 36 ASN B CA 1
ATOM 2972 C C . ASN B 1 27 ? -6.053 68.901 -72.315 1.00 67.40 36 ASN B C 1
ATOM 2973 O O . ASN B 1 27 ? -4.954 68.408 -72.029 1.00 68.03 36 ASN B O 1
ATOM 2978 N N . ASP B 1 28 ? -6.427 69.245 -73.546 1.00 67.88 37 ASP B N 1
ATOM 2979 C CA . ASP B 1 28 ? -5.653 68.928 -74.742 1.00 68.55 37 ASP B CA 1
ATOM 2980 C C . ASP B 1 28 ? -4.270 69.585 -74.811 1.00 69.32 37 ASP B C 1
ATOM 2981 O O . ASP B 1 28 ? -3.357 69.064 -75.462 1.00 69.70 37 ASP B O 1
ATOM 2986 N N . LYS B 1 29 ? -4.133 70.735 -74.158 1.00 69.56 38 LYS B N 1
ATOM 2987 C CA . LYS B 1 29 ? -2.848 71.397 -73.980 1.00 70.43 38 LYS B CA 1
ATOM 2988 C C . LYS B 1 29 ? -1.912 70.598 -73.060 1.00 70.45 38 LYS B C 1
ATOM 2989 O O . LYS B 1 29 ? -0.746 70.388 -73.394 1.00 70.63 38 LYS B O 1
ATOM 2995 N N . ILE B 1 30 ? -2.418 70.149 -71.909 1.00 70.09 39 ILE B N 1
ATOM 2996 C CA . ILE B 1 30 ? -1.631 69.281 -71.024 1.00 69.48 39 ILE B CA 1
ATOM 2997 C C . ILE B 1 30 ? -1.507 67.825 -71.546 1.00 69.33 39 ILE B C 1
ATOM 2998 O O . ILE B 1 30 ? -0.412 67.250 -71.535 1.00 68.98 39 ILE B O 1
ATOM 3003 N N . PHE B 1 31 ? -2.611 67.237 -72.000 1.00 68.95 40 PHE B N 1
ATOM 3004 C CA . PHE B 1 31 ? -2.533 65.913 -72.616 1.00 69.05 40 PHE B CA 1
ATOM 3005 C C . PHE B 1 31 ? -2.737 65.880 -74.138 1.00 68.97 40 PHE B C 1
ATOM 3006 O O . PHE B 1 31 ? -3.857 65.930 -74.664 1.00 69.23 40 PHE B O 1
ATOM 3014 N N . SER B 1 32 ? -1.610 65.745 -74.816 1.00 68.56 41 SER B N 1
ATOM 3015 C CA . SER B 1 32 ? -1.522 65.895 -76.236 1.00 68.46 41 SER B CA 1
ATOM 3016 C C . SER B 1 32 ? -1.908 64.608 -76.992 1.00 68.77 41 SER B C 1
ATOM 3017 O O . SER B 1 32 ? -1.639 63.485 -76.548 1.00 68.71 41 SER B O 1
ATOM 3020 N N . SER B 1 33 ? -2.534 64.779 -78.146 1.00 69.04 42 SER B N 1
ATOM 3021 C CA . SER B 1 33 ? -2.884 63.647 -78.974 1.00 69.57 42 SER B CA 1
ATOM 3022 C C . SER B 1 33 ? -1.749 63.165 -79.891 1.00 70.78 42 SER B C 1
ATOM 3023 O O . SER B 1 33 ? -1.891 62.136 -80.539 1.00 70.74 42 SER B O 1
ATOM 3026 N N . ASN B 1 34 ? -0.619 63.879 -79.929 1.00 72.42 43 ASN B N 1
ATOM 3027 C CA . ASN B 1 34 ? 0.507 63.467 -80.788 1.00 73.43 43 ASN B CA 1
ATOM 3028 C C . ASN B 1 34 ? 1.146 62.174 -80.265 1.00 73.64 43 ASN B C 1
ATOM 3029 O O . ASN B 1 34 ? 2.333 61.902 -80.469 1.00 73.78 43 ASN B O 1
ATOM 3034 N N . GLY B 1 43 ? 1.015 61.873 -90.399 1.00 83.08 52 GLY B N 1
ATOM 3035 C CA . GLY B 1 43 ? 0.856 60.441 -90.290 1.00 83.19 52 GLY B CA 1
ATOM 3036 C C . GLY B 1 43 ? -0.540 60.109 -90.744 1.00 83.20 52 GLY B C 1
ATOM 3037 O O . GLY B 1 43 ? -1.280 61.020 -91.117 1.00 82.97 52 GLY B O 1
ATOM 3038 N N . GLY B 1 44 ? -0.893 58.814 -90.663 1.00 83.57 53 GLY B N 1
ATOM 3039 C CA . GLY B 1 44 ? -2.135 58.219 -91.243 1.00 83.41 53 GLY B CA 1
ATOM 3040 C C . GLY B 1 44 ? -3.370 58.286 -90.369 1.00 83.17 53 GLY B C 1
ATOM 3041 O O . GLY B 1 44 ? -4.532 58.045 -90.773 1.00 83.32 53 GLY B O 1
ATOM 3042 N N . ILE B 1 45 ? -3.105 58.627 -89.136 1.00 82.52 54 ILE B N 1
ATOM 3043 C CA . ILE B 1 45 ? -4.147 58.929 -88.226 1.00 81.61 54 ILE B CA 1
ATOM 3044 C C . ILE B 1 45 ? -4.654 60.363 -88.565 1.00 80.33 54 ILE B C 1
ATOM 3045 O O . ILE B 1 45 ? -5.735 60.749 -88.154 1.00 80.94 54 ILE B O 1
ATOM 3050 N N . SER B 1 46 ? -3.918 61.112 -89.390 1.00 78.36 55 SER B N 1
ATOM 3051 C CA . SER B 1 46 ? -4.410 62.387 -89.927 1.00 76.40 55 SER B CA 1
ATOM 3052 C C . SER B 1 46 ? -4.626 63.365 -88.781 1.00 75.39 55 SER B C 1
ATOM 3053 O O . SER B 1 46 ? -3.723 63.538 -87.952 1.00 76.09 55 SER B O 1
ATOM 3056 N N . PHE B 1 47 ? -5.795 64.000 -88.689 1.00 73.48 56 PHE B N 1
ATOM 3057 C CA . PHE B 1 47 ? -5.979 65.029 -87.638 1.00 71.60 56 PHE B CA 1
ATOM 3058 C C . PHE B 1 47 ? -6.287 64.556 -86.201 1.00 70.50 56 PHE B C 1
ATOM 3059 O O . PHE B 1 47 ? -6.144 65.318 -85.235 1.00 69.78 56 PHE B O 1
ATOM 3067 N N . ILE B 1 48 ? -6.677 63.293 -86.072 1.00 69.32 57 ILE B N 1
ATOM 3068 C CA . ILE B 1 48 ? -6.899 62.677 -84.765 1.00 68.69 57 ILE B CA 1
ATOM 3069 C C . ILE B 1 48 ? -5.619 62.668 -83.911 1.00 69.22 57 ILE B C 1
ATOM 3070 O O . ILE B 1 48 ? -5.688 62.633 -82.700 1.00 69.58 57 ILE B O 1
ATOM 3075 N N . THR B 1 49 ? -4.456 62.703 -84.542 1.00 69.51 58 THR B N 1
ATOM 3076 C CA . THR B 1 49 ? -3.205 62.793 -83.801 1.00 70.65 58 THR B CA 1
ATOM 3077 C C . THR B 1 49 ? -2.544 64.171 -83.960 1.00 71.42 58 THR B C 1
ATOM 3078 O O . THR B 1 49 ? -1.326 64.267 -84.137 1.00 72.39 58 THR B O 1
ATOM 3082 N N . MET B 1 50 ? -3.346 65.233 -83.899 1.00 71.54 59 MET B N 1
ATOM 3083 C CA . MET B 1 50 ? -2.850 66.591 -84.054 1.00 71.52 59 MET B CA 1
ATOM 3084 C C . MET B 1 50 ? -3.309 67.405 -82.875 1.00 70.96 59 MET B C 1
ATOM 3085 O O . MET B 1 50 ? -4.353 67.130 -82.299 1.00 71.25 59 MET B O 1
ATOM 3090 N N . ASP B 1 51 ? -2.533 68.411 -82.516 1.00 70.38 60 ASP B N 1
ATOM 3091 C CA . ASP B 1 51 ? -2.881 69.195 -81.365 1.00 70.35 60 ASP B CA 1
ATOM 3092 C C . ASP B 1 51 ? -3.576 70.460 -81.757 1.00 70.87 60 ASP B C 1
ATOM 3093 O O . ASP B 1 51 ? -3.540 70.881 -82.927 1.00 70.09 60 ASP B O 1
ATOM 3098 N N . ASN B 1 52 ? -4.148 71.084 -80.727 1.00 71.75 61 ASN B N 1
ATOM 3099 C CA . ASN B 1 52 ? -5.093 72.212 -80.862 1.00 72.22 61 ASN B CA 1
ATOM 3100 C C . ASN B 1 52 ? -5.141 73.019 -82.123 1.00 71.37 61 ASN B C 1
ATOM 3101 O O . ASN B 1 52 ? -6.180 72.936 -82.786 1.00 71.59 61 ASN B O 1
ATOM 3106 N N . PRO B 1 53 ? -4.053 73.776 -82.468 1.00 70.91 62 PRO B N 1
ATOM 3107 C CA . PRO B 1 53 ? -4.167 74.715 -83.634 1.00 70.54 62 PRO B CA 1
ATOM 3108 C C . PRO B 1 53 ? -4.203 74.012 -85.015 1.00 70.16 62 PRO B C 1
ATOM 3109 O O . PRO B 1 53 ? -5.250 74.029 -85.667 1.00 69.58 62 PRO B O 1
ATOM 3113 N N . GLU B 1 54 ? -3.094 73.400 -85.444 1.00 70.21 63 GLU B N 1
ATOM 3114 C CA . GLU B 1 54 ? -3.079 72.519 -86.642 1.00 71.26 63 GLU B CA 1
ATOM 3115 C C . GLU B 1 54 ? -4.349 71.685 -86.819 1.00 70.35 63 GLU B C 1
ATOM 3116 O O . GLU B 1 54 ? -4.890 71.594 -87.925 1.00 70.09 63 GLU B O 1
ATOM 3122 N N . HIS B 1 55 ? -4.807 71.079 -85.721 1.00 69.68 64 HIS B N 1
ATOM 3123 C CA . HIS B 1 55 ? -5.966 70.191 -85.749 1.00 69.15 64 HIS B CA 1
ATOM 3124 C C . HIS B 1 55 ? -7.310 70.901 -86.002 1.00 69.56 64 HIS B C 1
ATOM 3125 O O . HIS B 1 55 ? -8.053 70.497 -86.899 1.00 69.61 64 HIS B O 1
ATOM 3132 N N . LYS B 1 56 ? -7.634 71.926 -85.210 1.00 69.95 65 LYS B N 1
ATOM 3133 C CA . LYS B 1 56 ? -8.902 72.650 -85.399 1.00 69.86 65 LYS B CA 1
ATOM 3134 C C . LYS B 1 56 ? -8.645 73.593 -86.532 1.00 69.63 65 LYS B C 1
ATOM 3135 O O . LYS B 1 56 ? -8.587 74.805 -86.317 1.00 70.51 65 LYS B O 1
ATOM 3141 N N . GLU B 1 57 ? -8.473 72.995 -87.717 1.00 68.52 66 GLU B N 1
ATOM 3142 C CA . GLU B 1 57 ? -8.068 73.626 -88.975 1.00 68.02 66 GLU B CA 1
ATOM 3143 C C . GLU B 1 57 ? -8.096 72.530 -90.034 1.00 67.57 66 GLU B C 1
ATOM 3144 O O . GLU B 1 57 ? -8.475 72.759 -91.186 1.00 67.39 66 GLU B O 1
ATOM 3150 N N . PHE B 1 58 ? -7.675 71.331 -89.640 1.00 67.26 67 PHE B N 1
ATOM 3151 C CA . PHE B 1 58 ? -8.005 70.141 -90.404 1.00 66.41 67 PHE B CA 1
ATOM 3152 C C . PHE B 1 58 ? -9.472 69.774 -90.175 1.00 66.03 67 PHE B C 1
ATOM 3153 O O . PHE B 1 58 ? -10.182 69.480 -91.120 1.00 65.97 67 PHE B O 1
ATOM 3161 N N . ARG B 1 59 ? -9.935 69.814 -88.929 1.00 66.00 68 ARG B N 1
ATOM 3162 C CA . ARG B 1 59 ? -11.321 69.423 -88.621 1.00 66.22 68 ARG B CA 1
ATOM 3163 C C . ARG B 1 59 ? -12.328 70.286 -89.353 1.00 66.74 68 ARG B C 1
ATOM 3164 O O . ARG B 1 59 ? -13.254 69.762 -89.961 1.00 67.26 68 ARG B O 1
ATOM 3172 N N . ASP B 1 60 ? -12.108 71.600 -89.349 1.00 67.37 69 ASP B N 1
ATOM 3173 C CA . ASP B 1 60 ? -13.060 72.565 -89.930 1.00 67.72 69 ASP B CA 1
ATOM 3174 C C . ASP B 1 60 ? -13.348 72.419 -91.433 1.00 68.17 69 ASP B C 1
ATOM 3175 O O . ASP B 1 60 ? -14.350 72.941 -91.940 1.00 68.26 69 ASP B O 1
ATOM 3180 N N . ILE B 1 61 ? -12.479 71.727 -92.157 1.00 68.56 70 ILE B N 1
ATOM 3181 C CA . ILE B 1 61 ? -12.745 71.487 -93.569 1.00 69.13 70 ILE B CA 1
ATOM 3182 C C . ILE B 1 61 ? -14.014 70.640 -93.717 1.00 68.93 70 ILE B C 1
ATOM 3183 O O . ILE B 1 61 ? -14.876 70.957 -94.536 1.00 69.04 70 ILE B O 1
ATOM 3188 N N . SER B 1 62 ? -14.132 69.586 -92.911 1.00 68.59 71 SER B N 1
ATOM 3189 C CA . SER B 1 62 ? -15.244 68.641 -93.044 1.00 68.46 71 SER B CA 1
ATOM 3190 C C . SER B 1 62 ? -16.335 68.867 -92.007 1.00 68.60 71 SER B C 1
ATOM 3191 O O . SER B 1 62 ? -17.484 68.485 -92.221 1.00 68.93 71 SER B O 1
ATOM 3194 N N . ALA B 1 63 ? -15.969 69.462 -90.880 1.00 68.32 72 ALA B N 1
ATOM 3195 C CA . ALA B 1 63 ? -16.924 69.727 -89.815 1.00 68.74 72 ALA B CA 1
ATOM 3196 C C . ALA B 1 63 ? -18.322 70.154 -90.324 1.00 69.29 72 ALA B C 1
ATOM 3197 O O . ALA B 1 63 ? -19.290 69.439 -90.078 1.00 69.65 72 ALA B O 1
ATOM 3199 N N . PRO B 1 64 ? -18.436 71.291 -91.056 1.00 69.41 73 PRO B N 1
ATOM 3200 C CA . PRO B 1 64 ? -19.809 71.777 -91.276 1.00 69.68 73 PRO B CA 1
ATOM 3201 C C . PRO B 1 64 ? -20.672 70.760 -92.003 1.00 69.73 73 PRO B C 1
ATOM 3202 O O . PRO B 1 64 ? -21.901 70.842 -91.948 1.00 69.73 73 PRO B O 1
ATOM 3206 N N . TYR B 1 65 ? -20.020 69.819 -92.682 1.00 69.81 74 TYR B N 1
ATOM 3207 C CA . TYR B 1 65 ? -20.725 68.796 -93.437 1.00 70.06 74 TYR B CA 1
ATOM 3208 C C . TYR B 1 65 ? -21.185 67.667 -92.537 1.00 70.37 74 TYR B C 1
ATOM 3209 O O . TYR B 1 65 ? -22.059 66.889 -92.913 1.00 70.04 74 TYR B O 1
ATOM 3218 N N . PHE B 1 66 ? -20.612 67.608 -91.337 1.00 71.22 75 PHE B N 1
ATOM 3219 C CA . PHE B 1 66 ? -20.959 66.578 -90.360 1.00 71.94 75 PHE B CA 1
ATOM 3220 C C . PHE B 1 66 ? -21.944 66.986 -89.288 1.00 72.34 75 PHE B C 1
ATOM 3221 O O . PHE B 1 66 ? -22.422 66.140 -88.543 1.00 71.94 75 PHE B O 1
ATOM 3229 N N . LEU B 1 67 ? -22.265 68.278 -89.247 1.00 73.60 76 LEU B N 1
ATOM 3230 C CA . LEU B 1 67 ? -23.289 68.809 -88.349 1.00 74.82 76 LEU B CA 1
ATOM 3231 C C . LEU B 1 67 ? -24.591 68.005 -88.485 1.00 75.33 76 LEU B C 1
ATOM 3232 O O . LEU B 1 67 ? -24.901 67.535 -89.581 1.00 75.16 76 LEU B O 1
ATOM 3237 N N . PRO B 1 68 ? -25.348 67.846 -87.372 1.00 76.03 77 PRO B N 1
ATOM 3238 C CA . PRO B 1 68 ? -26.558 67.024 -87.299 1.00 76.43 77 PRO B CA 1
ATOM 3239 C C . PRO B 1 68 ? -27.542 67.226 -88.433 1.00 76.96 77 PRO B C 1
ATOM 3240 O O . PRO B 1 68 ? -27.893 66.254 -89.094 1.00 77.27 77 PRO B O 1
ATOM 3244 N N . SER B 1 69 ? -27.961 68.469 -88.663 1.00 77.34 78 SER B N 1
ATOM 3245 C CA . SER B 1 69 ? -28.957 68.784 -89.684 1.00 77.69 78 SER B CA 1
ATOM 3246 C C . SER B 1 69 ? -28.522 68.357 -91.075 1.00 77.98 78 SER B C 1
ATOM 3247 O O . SER B 1 69 ? -29.350 67.968 -91.908 1.00 78.42 78 SER B O 1
ATOM 3250 N N . LYS B 1 70 ? -27.225 68.456 -91.340 1.00 77.92 79 LYS B N 1
ATOM 3251 C CA . LYS B 1 70 ? -26.733 68.134 -92.661 1.00 77.95 79 LYS B CA 1
ATOM 3252 C C . LYS B 1 70 ? -26.633 66.607 -92.837 1.00 78.30 79 LYS B C 1
ATOM 3253 O O . LYS B 1 70 ? -26.841 66.096 -93.945 1.00 78.51 79 LYS B O 1
ATOM 3259 N N . ILE B 1 71 ? -26.340 65.893 -91.744 1.00 78.20 80 ILE B N 1
ATOM 3260 C CA . ILE B 1 71 ? -26.419 64.425 -91.704 1.00 78.03 80 ILE B CA 1
ATOM 3261 C C . ILE B 1 71 ? -27.866 63.943 -91.836 1.00 78.26 80 ILE B C 1
ATOM 3262 O O . ILE B 1 71 ? -28.124 62.908 -92.468 1.00 78.56 80 ILE B O 1
ATOM 3267 N N . ASN B 1 72 ? -28.809 64.702 -91.278 1.00 77.93 81 ASN B N 1
ATOM 3268 C CA . ASN B 1 72 ? -30.214 64.351 -91.395 1.00 78.28 81 ASN B CA 1
ATOM 3269 C C . ASN B 1 72 ? -30.658 64.251 -92.855 1.00 78.27 81 ASN B C 1
ATOM 3270 O O . ASN B 1 72 ? -31.625 63.550 -93.165 1.00 78.45 81 ASN B O 1
ATOM 3275 N N . ASP B 1 73 ? -29.940 64.935 -93.749 1.00 77.98 82 ASP B N 1
ATOM 3276 C CA . ASP B 1 73 ? -30.183 64.813 -95.182 1.00 77.76 82 ASP B CA 1
ATOM 3277 C C . ASP B 1 73 ? -30.152 63.349 -95.592 1.00 77.70 82 ASP B C 1
ATOM 3278 O O . ASP B 1 73 ? -31.099 62.853 -96.185 1.00 77.66 82 ASP B O 1
ATOM 3283 N N . TYR B 1 74 ? -29.075 62.653 -95.218 1.00 77.88 83 TYR B N 1
ATOM 3284 C CA . TYR B 1 74 ? -28.833 61.262 -95.629 1.00 77.52 83 TYR B CA 1
ATOM 3285 C C . TYR B 1 74 ? -29.838 60.245 -95.079 1.00 76.95 83 TYR B C 1
ATOM 3286 O O . TYR B 1 74 ? -29.903 59.118 -95.572 1.00 76.72 83 TYR B O 1
ATOM 3295 N N . LYS B 1 75 ? -30.628 60.648 -94.079 1.00 76.39 84 LYS B N 1
ATOM 3296 C CA . LYS B 1 75 ? -31.624 59.765 -93.450 1.00 75.65 84 LYS B CA 1
ATOM 3297 C C . LYS B 1 75 ? -32.323 58.875 -94.479 1.00 74.91 84 LYS B C 1
ATOM 3298 O O . LYS B 1 75 ? -32.388 57.659 -94.310 1.00 74.75 84 LYS B O 1
ATOM 3304 N N . ASP B 1 76 ? -32.820 59.495 -95.547 1.00 74.32 85 ASP B N 1
ATOM 3305 C CA . ASP B 1 76 ? -33.449 58.784 -96.670 1.00 73.49 85 ASP B CA 1
ATOM 3306 C C . ASP B 1 76 ? -32.602 57.617 -97.152 1.00 72.70 85 ASP B C 1
ATOM 3307 O O . ASP B 1 76 ? -32.998 56.463 -97.006 1.00 72.37 85 ASP B O 1
ATOM 3312 N N . PHE B 1 77 ? -31.428 57.935 -97.701 1.00 72.07 86 PHE B N 1
ATOM 3313 C CA . PHE B 1 77 ? -30.519 56.940 -98.289 1.00 71.61 86 PHE B CA 1
ATOM 3314 C C . PHE B 1 77 ? -30.042 55.846 -97.315 1.00 71.11 86 PHE B C 1
ATOM 3315 O O . PHE B 1 77 ? -29.737 54.726 -97.741 1.00 70.79 86 PHE B O 1
ATOM 3323 N N . ILE B 1 78 ? -29.965 56.176 -96.026 1.00 70.57 87 ILE B N 1
ATOM 3324 C CA . ILE B 1 78 ? -29.630 55.185 -95.001 1.00 70.23 87 ILE B CA 1
ATOM 3325 C C . ILE B 1 78 ? -30.747 54.149 -94.827 1.00 70.35 87 ILE B C 1
ATOM 3326 O O . ILE B 1 78 ? -30.486 52.951 -94.933 1.00 70.00 87 ILE B O 1
ATOM 3331 N N . GLU B 1 79 ? -31.974 54.619 -94.571 1.00 70.64 88 GLU B N 1
ATOM 3332 C CA . GLU B 1 79 ? -33.125 53.744 -94.280 1.00 71.11 88 GLU B CA 1
ATOM 3333 C C . GLU B 1 79 ? -33.281 52.662 -95.345 1.00 71.05 88 GLU B C 1
ATOM 3334 O O . GLU B 1 79 ? -33.569 51.502 -95.036 1.00 70.73 88 GLU B O 1
ATOM 3340 N N . GLU B 1 80 ? -33.055 53.064 -96.593 1.00 71.34 89 GLU B N 1
ATOM 3341 C CA . GLU B 1 80 ? -33.123 52.176 -97.733 1.00 72.08 89 GLU B CA 1
ATOM 3342 C C . GLU B 1 80 ? -32.077 51.079 -97.631 1.00 71.68 89 GLU B C 1
ATOM 3343 O O . GLU B 1 80 ? -32.387 49.891 -97.829 1.00 71.97 89 GLU B O 1
ATOM 3349 N N . THR B 1 81 ? -30.845 51.492 -97.321 1.00 70.93 90 THR B N 1
ATOM 3350 C CA . THR B 1 81 ? -29.683 50.618 -97.348 1.00 70.20 90 THR B CA 1
ATOM 3351 C C . THR B 1 81 ? -29.852 49.558 -96.280 1.00 70.69 90 THR B C 1
ATOM 3352 O O . THR B 1 81 ? -29.683 48.362 -96.535 1.00 70.50 90 THR B O 1
ATOM 3356 N N . SER B 1 82 ? -30.211 50.022 -95.088 1.00 71.34 91 SER B N 1
ATOM 3357 C CA . SER B 1 82 ? -30.507 49.167 -93.950 1.00 71.96 91 SER B CA 1
ATOM 3358 C C . SER B 1 82 ? -31.517 48.111 -94.345 1.00 72.21 91 SER B C 1
ATOM 3359 O O . SER B 1 82 ? -31.313 46.928 -94.088 1.00 71.98 91 SER B O 1
ATOM 3362 N N . ASN B 1 83 ? -32.586 48.562 -94.997 1.00 73.10 92 ASN B N 1
ATOM 3363 C CA . ASN B 1 83 ? -33.681 47.702 -95.429 1.00 74.11 92 ASN B CA 1
ATOM 3364 C C . ASN B 1 83 ? -33.202 46.568 -96.341 1.00 75.06 92 ASN B C 1
ATOM 3365 O O . ASN B 1 83 ? -33.427 45.394 -96.045 1.00 75.14 92 ASN B O 1
ATOM 3370 N N . ASP B 1 84 ? -32.521 46.917 -97.429 1.00 76.21 93 ASP B N 1
ATOM 3371 C CA . ASP B 1 84 ? -32.086 45.914 -98.397 1.00 77.38 93 ASP B CA 1
ATOM 3372 C C . ASP B 1 84 ? -31.211 44.867 -97.740 1.00 78.02 93 ASP B C 1
ATOM 3373 O O . ASP B 1 84 ? -31.538 43.680 -97.748 1.00 77.96 93 ASP B O 1
ATOM 3378 N N . LEU B 1 85 ? -30.122 45.331 -97.136 1.00 79.15 94 LEU B N 1
ATOM 3379 C CA . LEU B 1 85 ? -29.142 44.468 -96.484 1.00 80.12 94 LEU B CA 1
ATOM 3380 C C . LEU B 1 85 ? -29.719 43.603 -95.366 1.00 80.62 94 LEU B C 1
ATOM 3381 O O . LEU B 1 85 ? -29.029 42.733 -94.846 1.00 80.80 94 LEU B O 1
ATOM 3386 N N . ILE B 1 86 ? -30.976 43.827 -95.000 1.00 81.28 95 ILE B N 1
ATOM 3387 C CA . ILE B 1 86 ? -31.587 43.014 -93.956 1.00 82.04 95 ILE B CA 1
ATOM 3388 C C . ILE B 1 86 ? -32.540 41.942 -94.481 1.00 82.55 95 ILE B C 1
ATOM 3389 O O . ILE B 1 86 ? -32.903 41.029 -93.737 1.00 82.57 95 ILE B O 1
ATOM 3394 N N . LYS B 1 87 ? -32.919 42.042 -95.755 1.00 83.29 96 LYS B N 1
ATOM 3395 C CA . LYS B 1 87 ? -33.897 41.126 -96.362 1.00 84.13 96 LYS B CA 1
ATOM 3396 C C . LYS B 1 87 ? -33.390 39.684 -96.463 1.00 84.46 96 LYS B C 1
ATOM 3397 O O . LYS B 1 87 ? -34.178 38.738 -96.485 1.00 84.63 96 LYS B O 1
ATOM 3403 N N . ASN B 1 88 ? -32.070 39.541 -96.529 1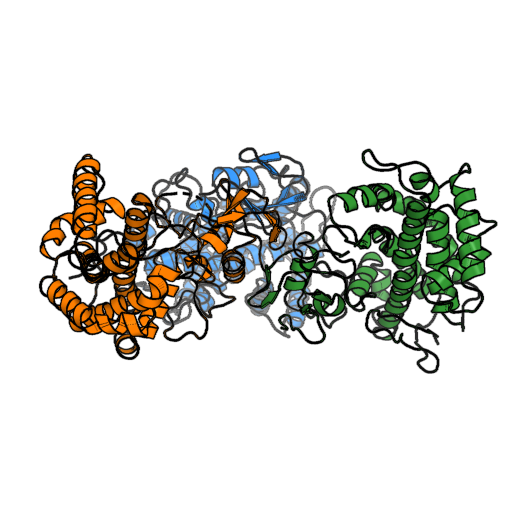.00 84.99 97 ASN B N 1
ATOM 3404 C CA . ASN B 1 88 ? -31.385 38.261 -96.727 1.00 85.28 97 ASN B CA 1
ATOM 3405 C C . ASN B 1 88 ? -30.466 37.967 -95.532 1.00 85.48 97 ASN B C 1
ATOM 3406 O O . ASN B 1 88 ? -29.238 38.167 -95.599 1.00 85.46 97 ASN B O 1
ATOM 3411 N N . ILE B 1 89 ? -31.057 37.500 -94.431 1.00 85.30 98 ILE B N 1
ATOM 3412 C CA . ILE B 1 89 ? -30.348 37.543 -93.149 1.00 85.08 98 ILE B CA 1
ATOM 3413 C C . ILE B 1 89 ? -30.425 36.276 -92.291 1.00 84.72 98 ILE B C 1
ATOM 3414 O O . ILE B 1 89 ? -29.388 35.782 -91.838 1.00 84.69 98 ILE B O 1
ATOM 3419 N N . ASP B 1 90 ? -31.637 35.759 -92.083 1.00 84.05 99 ASP B N 1
ATOM 3420 C CA . ASP B 1 90 ? -31.890 34.591 -91.221 1.00 83.60 99 ASP B CA 1
ATOM 3421 C C . ASP B 1 90 ? -30.814 33.507 -91.302 1.00 83.17 99 ASP B C 1
ATOM 3422 O O . ASP B 1 90 ? -30.356 33.164 -92.396 1.00 83.35 99 ASP B O 1
ATOM 3427 N N . ASN B 1 91 ? -30.434 32.962 -90.146 1.00 82.42 100 ASN B N 1
ATOM 3428 C CA . ASN B 1 91 ? -29.428 31.895 -90.067 1.00 81.84 100 ASN B CA 1
ATOM 3429 C C . ASN B 1 91 ? -28.005 32.411 -90.297 1.00 81.56 100 ASN B C 1
ATOM 3430 O O . ASN B 1 91 ? -27.095 32.051 -89.549 1.00 81.84 100 ASN B O 1
ATOM 3435 N N . LYS B 1 92 ? -27.821 33.250 -91.320 1.00 80.76 101 LYS B N 1
ATOM 3436 C CA . LYS B 1 92 ? -26.513 33.829 -91.662 1.00 80.00 101 LYS B CA 1
ATOM 3437 C C . LYS B 1 92 ? -25.989 34.788 -90.586 1.00 79.14 101 LYS B C 1
ATOM 3438 O O . LYS B 1 92 ? -26.714 35.129 -89.651 1.00 79.14 101 LYS B O 1
ATOM 3444 N N . ASP B 1 93 ? -24.737 35.226 -90.735 1.00 78.12 102 ASP B N 1
ATOM 3445 C CA . ASP B 1 93 ? -24.062 36.078 -89.739 1.00 77.10 102 ASP B CA 1
ATOM 3446 C C . ASP B 1 93 ? -24.386 37.570 -89.873 1.00 76.31 102 ASP B C 1
ATOM 3447 O O . ASP B 1 93 ? -24.059 38.206 -90.881 1.00 76.14 102 ASP B O 1
ATOM 3452 N N . ILE B 1 94 ? -25.006 38.113 -88.827 1.00 75.21 103 ILE B N 1
ATOM 3453 C CA . ILE B 1 94 ? -25.398 39.521 -88.758 1.00 74.25 103 ILE B CA 1
ATOM 3454 C C . ILE B 1 94 ? -24.192 40.458 -88.903 1.00 73.69 103 ILE B C 1
ATOM 3455 O O . ILE B 1 94 ? -24.262 41.497 -89.571 1.00 73.17 103 ILE B O 1
ATOM 3460 N N . ILE B 1 95 ? -23.082 40.092 -88.285 1.00 72.83 104 ILE B N 1
ATOM 3461 C CA . ILE B 1 95 ? -21.934 40.938 -88.411 1.00 72.65 104 ILE B CA 1
ATOM 3462 C C . ILE B 1 95 ? -21.564 41.062 -89.873 1.00 72.33 104 ILE B C 1
ATOM 3463 O O . ILE B 1 95 ? -21.767 42.114 -90.475 1.00 72.62 104 ILE B O 1
ATOM 3468 N N . SER B 1 96 ? -21.051 39.979 -90.438 1.00 72.09 105 SER B N 1
ATOM 3469 C CA . SER B 1 96 ? -20.554 39.963 -91.809 1.00 71.98 105 SER B CA 1
ATOM 3470 C C . SER B 1 96 ? -21.590 40.365 -92.872 1.00 71.76 105 SER B C 1
ATOM 3471 O O . SER B 1 96 ? -21.255 41.053 -93.839 1.00 71.67 105 SER B O 1
ATOM 3474 N N . GLU B 1 97 ? -22.841 39.953 -92.684 1.00 71.64 106 GLU B N 1
ATOM 3475 C CA . GLU B 1 97 ? -23.873 40.174 -93.696 1.00 71.61 106 GLU B CA 1
ATOM 3476 C C . GLU B 1 97 ? -24.656 41.473 -93.533 1.00 71.43 106 GLU B C 1
ATOM 3477 O O . GLU B 1 97 ? -25.446 41.843 -94.404 1.00 71.60 106 GLU B O 1
ATOM 3483 N N . TYR B 1 98 ? -24.462 42.165 -92.421 1.00 71.04 107 TYR B N 1
ATOM 3484 C CA . TYR B 1 98 ? -25.245 43.367 -92.186 1.00 70.67 107 TYR B CA 1
ATOM 3485 C C . TYR B 1 98 ? -24.480 44.478 -91.475 1.00 70.10 107 TYR B C 1
ATOM 3486 O O . TYR B 1 98 ? -24.418 45.604 -91.968 1.00 69.87 107 TYR B O 1
ATOM 3495 N N . ALA B 1 99 ? -23.906 44.163 -90.321 1.00 69.71 108 ALA B N 1
ATOM 3496 C CA . ALA B 1 99 ? -23.319 45.204 -89.466 1.00 69.67 108 ALA B CA 1
ATOM 3497 C C . ALA B 1 99 ? -22.035 45.820 -90.044 1.00 69.38 108 ALA B C 1
ATOM 3498 O O . ALA B 1 99 ? -21.756 46.993 -89.840 1.00 69.30 108 ALA B O 1
ATOM 3500 N N . VAL B 1 100 ? -21.267 45.024 -90.769 1.00 69.11 109 VAL B N 1
ATOM 3501 C CA . VAL B 1 100 ? -20.096 45.524 -91.465 1.00 68.69 109 VAL B CA 1
ATOM 3502 C C . VAL B 1 100 ? -20.562 46.351 -92.679 1.00 68.89 109 VAL B C 1
ATOM 3503 O O . VAL B 1 100 ? -19.987 47.396 -93.010 1.00 68.67 109 VAL B O 1
ATOM 3507 N N . ARG B 1 101 ? -21.650 45.907 -93.290 1.00 68.95 110 ARG B N 1
ATOM 3508 C CA . ARG B 1 101 ? -22.061 46.416 -94.593 1.00 69.33 110 ARG B CA 1
ATOM 3509 C C . ARG B 1 101 ? -22.671 47.811 -94.527 1.00 68.77 110 ARG B C 1
ATOM 3510 O O . ARG B 1 101 ? -22.425 48.657 -95.396 1.00 68.71 110 ARG B O 1
ATOM 3518 N N . LEU B 1 102 ? -23.467 48.047 -93.492 1.00 68.41 111 LEU B N 1
ATOM 3519 C CA . LEU B 1 102 ? -24.276 49.253 -93.415 1.00 67.93 111 LEU B CA 1
ATOM 3520 C C . LEU B 1 102 ? -23.416 50.523 -93.317 1.00 67.74 111 LEU B C 1
ATOM 3521 O O . LEU B 1 102 ? -23.625 51.462 -94.077 1.00 68.38 111 LEU B O 1
ATOM 3526 N N . PRO B 1 103 ? -22.423 50.543 -92.424 1.00 66.80 112 PRO B N 1
ATOM 3527 C CA . PRO B 1 103 ? -21.580 51.728 -92.390 1.00 66.92 112 PRO B CA 1
ATOM 3528 C C . PRO B 1 103 ? -20.723 51.932 -93.664 1.00 67.02 112 PRO B C 1
ATOM 3529 O O . PRO B 1 103 ? -20.468 53.085 -94.071 1.00 66.78 112 PRO B O 1
ATOM 3533 N N . VAL B 1 104 ? -20.283 50.840 -94.282 1.00 66.92 113 VAL B N 1
ATOM 3534 C CA . VAL B 1 104 ? -19.396 50.965 -95.437 1.00 67.30 113 VAL B CA 1
ATOM 3535 C C . VAL B 1 104 ? -20.117 51.551 -96.679 1.00 67.44 113 VAL B C 1
ATOM 3536 O O . VAL B 1 104 ? -19.529 52.326 -97.440 1.00 67.43 113 VAL B O 1
ATOM 3540 N N . ASN B 1 105 ? -21.390 51.221 -96.863 1.00 67.53 114 ASN B N 1
ATOM 3541 C CA . ASN B 1 105 ? -22.122 51.823 -97.976 1.00 68.21 114 ASN B CA 1
ATOM 3542 C C . ASN B 1 105 ? -22.409 53.308 -97.743 1.00 67.78 114 ASN B C 1
ATOM 3543 O O . ASN B 1 105 ? -22.251 54.135 -98.639 1.00 67.56 114 ASN B O 1
ATOM 3548 N N . ILE B 1 106 ? -22.791 53.628 -96.515 1.00 67.74 115 ILE B N 1
ATOM 3549 C CA . ILE B 1 106 ? -23.154 54.975 -96.116 1.00 67.59 115 ILE B CA 1
ATOM 3550 C C . ILE B 1 106 ? -21.990 55.947 -96.265 1.00 67.63 115 ILE B C 1
ATOM 3551 O O . ILE B 1 106 ? -22.136 57.038 -96.820 1.00 67.18 115 ILE B O 1
ATOM 3556 N N . ILE B 1 107 ? -20.830 55.528 -95.773 1.00 68.08 116 ILE B N 1
ATOM 3557 C CA . ILE B 1 107 ? -19.617 56.343 -95.803 1.00 68.38 116 ILE B CA 1
ATOM 3558 C C . ILE B 1 107 ? -19.158 56.615 -97.243 1.00 68.27 116 ILE B C 1
ATOM 3559 O O . ILE B 1 107 ? -18.837 57.767 -97.619 1.00 68.63 116 ILE B O 1
ATOM 3564 N N . SER B 1 108 ? -19.165 55.565 -98.053 1.00 67.28 117 SER B N 1
ATOM 3565 C CA . SER B 1 108 ? -18.825 55.727 -99.444 1.00 66.97 117 SER B CA 1
ATOM 3566 C C . SER B 1 108 ? -19.730 56.772 -100.098 1.00 66.69 117 SER B C 1
ATOM 3567 O O . SER B 1 108 ? -19.255 57.583 -100.903 1.00 66.47 117 SER B O 1
ATOM 3570 N N . LYS B 1 109 ? -21.019 56.765 -99.760 1.00 66.07 118 LYS B N 1
ATOM 3571 C CA . LYS B 1 109 ? -21.912 57.778 -100.314 1.00 66.84 118 LYS B CA 1
ATOM 3572 C C . LYS B 1 109 ? -21.464 59.199 -99.966 1.00 66.67 118 LYS B C 1
ATOM 3573 O O . LYS B 1 109 ? -21.472 60.086 -100.817 1.00 66.29 118 LYS B O 1
ATOM 3579 N N . ILE B 1 110 ? -21.068 59.387 -98.709 1.00 67.04 119 ILE B N 1
ATOM 3580 C CA . ILE B 1 110 ? -20.644 60.678 -98.178 1.00 66.69 119 ILE B CA 1
ATOM 3581 C C . ILE B 1 110 ? -19.290 61.149 -98.744 1.00 66.35 119 ILE B C 1
ATOM 3582 O O . ILE B 1 110 ? -19.090 62.343 -99.000 1.00 66.07 119 ILE B O 1
ATOM 3587 N N . LEU B 1 111 ? -18.365 60.220 -98.946 1.00 65.63 120 LEU B N 1
ATOM 3588 C CA . LEU B 1 111 ? -17.055 60.597 -99.461 1.00 65.48 120 LEU B CA 1
ATOM 3589 C C . LEU B 1 111 ? -17.135 61.100 -100.895 1.00 64.60 120 LEU B C 1
ATOM 3590 O O . LEU B 1 111 ? -16.294 61.879 -101.331 1.00 64.80 120 LEU B O 1
ATOM 3595 N N . GLY B 1 112 ? -18.153 60.641 -101.612 1.00 63.45 121 GLY B N 1
ATOM 3596 C CA . GLY B 1 112 ? -18.249 60.853 -103.042 1.00 62.39 121 GLY B CA 1
ATOM 3597 C C . GLY B 1 112 ? -17.688 59.704 -103.863 1.00 61.55 121 GLY B C 1
ATOM 3598 O O . GLY B 1 112 ? -17.246 59.923 -104.992 1.00 61.59 121 GLY B O 1
ATOM 3599 N N . ILE B 1 113 ? -17.695 58.490 -103.302 1.00 60.85 122 ILE B N 1
ATOM 3600 C CA . ILE B 1 113 ? -17.193 57.283 -103.994 1.00 60.11 122 ILE B CA 1
ATOM 3601 C C . ILE B 1 113 ? -18.189 56.792 -105.072 1.00 59.59 122 ILE B C 1
ATOM 3602 O O . ILE B 1 113 ? -19.316 56.419 -104.744 1.00 58.60 122 ILE B O 1
ATOM 3607 N N . PRO B 1 114 ? -17.765 56.787 -106.360 1.00 59.70 123 PRO B N 1
ATOM 3608 C CA . PRO B 1 114 ? -18.667 56.332 -107.443 1.00 59.91 123 PRO B CA 1
ATOM 3609 C C . PRO B 1 114 ? -19.057 54.868 -107.219 1.00 60.05 123 PRO B C 1
ATOM 3610 O O . PRO B 1 114 ? -18.221 54.051 -106.827 1.00 60.27 123 PRO B O 1
ATOM 3614 N N . ASP B 1 115 ? -20.331 54.572 -107.426 1.00 60.07 124 ASP B N 1
ATOM 3615 C CA . ASP B 1 115 ? -20.919 53.264 -107.124 1.00 60.33 124 ASP B CA 1
ATOM 3616 C C . ASP B 1 115 ? -20.179 52.079 -107.764 1.00 59.67 124 ASP B C 1
ATOM 3617 O O . ASP B 1 115 ? -20.157 50.980 -107.212 1.00 59.53 124 ASP B O 1
ATOM 3622 N N . SER B 1 116 ? -19.576 52.310 -108.924 1.00 58.97 125 SER B N 1
ATOM 3623 C CA . SER B 1 116 ? -18.882 51.251 -109.641 1.00 58.33 125 SER B CA 1
ATOM 3624 C C . SER B 1 116 ? -17.501 50.937 -109.050 1.00 58.34 125 SER B C 1
ATOM 3625 O O . SER B 1 116 ? -16.869 49.937 -109.440 1.00 56.98 125 SER B O 1
ATOM 3628 N N . ASP B 1 117 ? -17.052 51.783 -108.107 1.00 58.13 126 ASP B N 1
ATOM 3629 C CA . ASP B 1 117 ? -15.804 51.544 -107.384 1.00 58.60 126 ASP B CA 1
ATOM 3630 C C . ASP B 1 117 ? -16.009 50.738 -106.112 1.00 58.79 126 ASP B C 1
ATOM 3631 O O . ASP B 1 117 ? -15.043 50.335 -105.459 1.00 59.27 126 ASP B O 1
ATOM 3636 N N . MET B 1 118 ? -17.268 50.478 -105.772 1.00 59.29 127 MET B N 1
ATOM 3637 C CA . MET B 1 118 ? -17.612 49.924 -104.454 1.00 59.75 127 MET B CA 1
ATOM 3638 C C . MET B 1 118 ? -16.960 48.582 -104.130 1.00 59.19 127 MET B C 1
ATOM 3639 O O . MET B 1 118 ? -16.645 48.345 -102.972 1.00 59.51 127 MET B O 1
ATOM 3644 N N . PRO B 1 119 ? -16.803 47.683 -105.127 1.00 58.26 128 PRO B N 1
ATOM 3645 C CA . PRO B 1 119 ? -16.089 46.461 -104.790 1.00 58.16 128 PRO B CA 1
ATOM 3646 C C . PRO B 1 119 ? -14.603 46.679 -104.498 1.00 58.39 128 PRO B C 1
ATOM 3647 O O . PRO B 1 119 ? -14.012 45.893 -103.758 1.00 58.66 128 PRO B O 1
ATOM 3651 N N . LEU B 1 120 ? -14.007 47.735 -105.043 1.00 58.69 129 LEU B N 1
ATOM 3652 C CA . LEU B 1 120 ? -12.619 48.053 -104.722 1.00 59.10 129 LEU B CA 1
ATOM 3653 C C . LEU B 1 120 ? -12.558 48.710 -103.350 1.00 59.99 129 LEU B C 1
ATOM 3654 O O . LEU B 1 120 ? -11.644 48.441 -102.549 1.00 60.43 129 LEU B O 1
ATOM 3659 N N . PHE B 1 121 ? -13.550 49.563 -103.093 1.00 59.98 130 PHE B N 1
ATOM 3660 C CA . PHE B 1 121 ? -13.660 50.314 -101.851 1.00 60.30 130 PHE B CA 1
ATOM 3661 C C . PHE B 1 121 ? -14.014 49.487 -100.620 1.00 60.66 130 PHE B C 1
ATOM 3662 O O . PHE B 1 121 ? -13.453 49.714 -99.574 1.00 61.14 130 PHE B O 1
ATOM 3670 N N . LYS B 1 122 ? -14.953 48.553 -100.736 1.00 61.89 131 LYS B N 1
ATOM 3671 C CA . LYS B 1 122 ? -15.179 47.520 -99.711 1.00 63.29 131 LYS B CA 1
ATOM 3672 C C . LYS B 1 122 ? -13.887 46.768 -99.369 1.00 63.00 131 LYS B C 1
ATOM 3673 O O . LYS B 1 122 ? -13.488 46.724 -98.219 1.00 63.45 131 LYS B O 1
ATOM 3679 N N . LEU B 1 123 ? -13.226 46.193 -100.368 1.00 63.04 132 LEU B N 1
ATOM 3680 C CA . LEU B 1 123 ? -11.929 45.548 -100.154 1.00 63.11 132 LEU B CA 1
ATOM 3681 C C . LEU B 1 123 ? -10.896 46.476 -99.470 1.00 63.16 132 LEU B C 1
ATOM 3682 O O . LEU B 1 123 ? -10.269 46.109 -98.479 1.00 62.70 132 LEU B O 1
ATOM 3687 N N . TRP B 1 124 ? -10.742 47.689 -99.982 1.00 63.15 133 TRP B N 1
ATOM 3688 C CA . TRP B 1 124 ? -9.803 48.609 -99.395 1.00 63.52 133 TRP B CA 1
ATOM 3689 C C . TRP B 1 124 ? -10.125 48.923 -97.941 1.00 64.74 133 TRP B C 1
ATOM 3690 O O . TRP B 1 124 ? -9.222 48.935 -97.071 1.00 65.17 133 TRP B O 1
ATOM 3701 N N . SER B 1 125 ? -11.406 49.198 -97.687 1.00 65.67 134 SER B N 1
ATOM 3702 C CA . SER B 1 125 ? -11.891 49.516 -96.350 1.00 66.10 134 SER B CA 1
ATOM 3703 C C . SER B 1 125 ? -11.588 48.367 -95.386 1.00 66.45 134 SER B C 1
ATOM 3704 O O . SER B 1 125 ? -11.063 48.613 -94.299 1.00 67.93 134 SER B O 1
ATOM 3707 N N . ASP B 1 126 ? -11.898 47.130 -95.769 1.00 66.08 135 ASP B N 1
ATOM 3708 C CA . ASP B 1 126 ? -11.621 45.982 -94.895 1.00 66.74 135 ASP B CA 1
ATOM 3709 C C . ASP B 1 126 ? -10.163 45.884 -94.444 1.00 66.75 135 ASP B C 1
ATOM 3710 O O . ASP B 1 126 ? -9.898 45.559 -93.297 1.00 67.00 135 ASP B O 1
ATOM 3715 N N . TYR B 1 127 ? -9.223 46.168 -95.333 1.00 66.65 136 TYR B N 1
ATOM 3716 C CA . TYR B 1 127 ? -7.823 46.134 -94.955 1.00 66.97 136 TYR B CA 1
ATOM 3717 C C . TYR B 1 127 ? -7.497 47.253 -93.991 1.00 67.48 136 TYR B C 1
ATOM 3718 O O . TYR B 1 127 ? -6.864 47.047 -92.963 1.00 68.01 136 TYR B O 1
ATOM 3727 N N . ILE B 1 128 ? -7.946 48.439 -94.357 1.00 68.02 137 ILE B N 1
ATOM 3728 C CA . ILE B 1 128 ? -7.578 49.683 -93.723 1.00 68.31 137 ILE B CA 1
ATOM 3729 C C . ILE B 1 128 ? -8.163 49.783 -92.322 1.00 69.16 137 ILE B C 1
ATOM 3730 O O . ILE B 1 128 ? -7.559 50.408 -91.446 1.00 69.18 137 ILE B O 1
ATOM 3735 N N . ILE B 1 129 ? -9.321 49.165 -92.096 1.00 69.59 138 ILE B N 1
ATOM 3736 C CA . ILE B 1 129 ? -9.858 49.100 -90.730 1.00 70.78 138 ILE B CA 1
ATOM 3737 C C . ILE B 1 129 ? -9.407 47.844 -89.956 1.00 72.15 138 ILE B C 1
ATOM 3738 O O . ILE B 1 129 ? -9.677 47.727 -88.770 1.00 71.75 138 ILE B O 1
ATOM 3743 N N . GLY B 1 130 ? -8.732 46.909 -90.632 1.00 73.40 139 GLY B N 1
ATOM 3744 C CA . GLY B 1 130 ? -8.236 45.689 -89.993 1.00 75.50 139 GLY B CA 1
ATOM 3745 C C . GLY B 1 130 ? -9.109 44.434 -89.990 1.00 76.76 139 GLY B C 1
ATOM 3746 O O . GLY B 1 130 ? -8.794 43.461 -89.303 1.00 76.83 139 GLY B O 1
ATOM 3747 N N . ASN B 1 131 ? -10.204 44.441 -90.738 1.00 78.10 140 ASN B N 1
ATOM 3748 C CA . ASN B 1 131 ? -10.938 43.206 -90.983 1.00 79.82 140 ASN B CA 1
ATOM 3749 C C . ASN B 1 131 ? -10.087 42.199 -91.745 1.00 80.55 140 ASN B C 1
ATOM 3750 O O . ASN B 1 131 ? -9.722 41.157 -91.194 1.00 81.09 140 ASN B O 1
ATOM 3755 N N . LYS B 1 132 ? -9.767 42.510 -93.002 1.00 81.25 141 LYS B N 1
ATOM 3756 C CA . LYS B 1 132 ? -8.851 41.674 -93.782 1.00 81.93 141 LYS B CA 1
ATOM 3757 C C . LYS B 1 132 ? -7.449 41.921 -93.253 1.00 82.21 141 LYS B C 1
ATOM 3758 O O . LYS B 1 132 ? -7.143 43.019 -92.769 1.00 82.48 141 LYS B O 1
ATOM 3764 N N . ARG B 1 133 ? -6.625 40.883 -93.334 1.00 82.41 142 ARG B N 1
ATOM 3765 C CA . ARG B 1 133 ? -5.189 40.972 -93.136 1.00 83.01 142 ARG B CA 1
ATOM 3766 C C . ARG B 1 133 ? -4.565 39.968 -94.124 1.00 82.56 142 ARG B C 1
ATOM 3767 O O . ARG B 1 133 ? -4.931 38.781 -94.130 1.00 82.80 142 ARG B O 1
ATOM 3775 N N . ASP B 1 134 ? -3.652 40.444 -94.978 1.00 81.71 143 ASP B N 1
ATOM 3776 C CA . ASP B 1 134 ? -3.206 39.663 -96.148 1.00 80.37 143 ASP B CA 1
ATOM 3777 C C . ASP B 1 134 ? -1.864 40.033 -96.692 1.00 79.42 143 ASP B C 1
ATOM 3778 O O . ASP B 1 134 ? -1.325 41.099 -96.403 1.00 79.32 143 ASP B O 1
ATOM 3783 N N . GLU B 1 135 ? -1.371 39.154 -97.553 1.00 78.26 144 GLU B N 1
ATOM 3784 C CA . GLU B 1 135 ? -0.304 39.486 -98.485 1.00 77.44 144 GLU B CA 1
ATOM 3785 C C . GLU B 1 135 ? -0.774 40.529 -99.516 1.00 76.17 144 GLU B C 1
ATOM 3786 O O . GLU B 1 135 ? 0.052 41.205 -100.140 1.00 76.34 144 GLU B O 1
ATOM 3792 N N . ASN B 1 136 ? -2.095 40.651 -99.686 1.00 74.25 145 ASN B N 1
ATOM 3793 C CA . ASN B 1 136 ? -2.680 41.400 -100.793 1.00 72.34 145 ASN B CA 1
ATOM 3794 C C . ASN B 1 136 ? -2.953 42.859 -100.476 1.00 71.24 145 ASN B C 1
ATOM 3795 O O . ASN B 1 136 ? -3.648 43.532 -101.239 1.00 70.99 145 ASN B O 1
ATOM 3800 N N . PHE B 1 137 ? -2.430 43.354 -99.362 1.00 69.85 146 PHE B N 1
ATOM 3801 C CA . PHE B 1 137 ? -2.732 44.718 -98.961 1.00 68.43 146 PHE B CA 1
ATOM 3802 C C . PHE B 1 137 ? -2.223 45.718 -99.988 1.00 67.13 146 PHE B C 1
ATOM 3803 O O . PHE B 1 137 ? -2.960 46.601 -100.423 1.00 66.99 146 PHE B O 1
ATOM 3811 N N . ASN B 1 138 ? -0.961 45.568 -100.364 1.00 65.49 147 ASN B N 1
ATOM 3812 C CA . ASN B 1 138 ? -0.290 46.503 -101.253 1.00 64.44 147 ASN B CA 1
ATOM 3813 C C . ASN B 1 138 ? -0.961 46.665 -102.617 1.00 63.26 147 ASN B C 1
ATOM 3814 O O . ASN B 1 138 ? -1.254 47.786 -103.023 1.00 63.20 147 ASN B O 1
ATOM 3819 N N . TYR B 1 139 ? -1.190 45.546 -103.311 1.00 61.30 148 TYR B N 1
ATOM 3820 C CA . TYR B 1 139 ? -2.027 45.519 -104.503 1.00 59.56 148 TYR B CA 1
ATOM 3821 C C . TYR B 1 139 ? -3.368 46.270 -104.365 1.00 59.20 148 TYR B C 1
ATOM 3822 O O . TYR B 1 139 ? -3.707 47.097 -105.208 1.00 59.32 148 TYR B O 1
ATOM 3831 N N . VAL B 1 140 ? -4.130 45.976 -103.323 1.00 58.47 149 VAL B N 1
ATOM 3832 C CA . VAL B 1 140 ? -5.432 46.588 -103.164 1.00 58.31 149 VAL B CA 1
ATOM 3833 C C . VAL B 1 140 ? -5.271 48.075 -102.936 1.00 58.77 149 VAL B C 1
ATOM 3834 O O . VAL B 1 140 ? -5.950 48.888 -103.566 1.00 59.43 149 VAL B O 1
ATOM 3838 N N . ASN B 1 141 ? -4.370 48.412 -102.026 1.00 58.94 150 ASN B N 1
ATOM 3839 C CA . ASN B 1 141 ? -4.105 49.786 -101.626 1.00 58.69 150 ASN B CA 1
ATOM 3840 C C . ASN B 1 141 ? -3.605 50.647 -102.789 1.00 58.13 150 ASN B C 1
ATOM 3841 O O . ASN B 1 141 ? -4.043 51.782 -102.935 1.00 57.04 150 ASN B O 1
ATOM 3846 N N . ASN B 1 142 ? -2.710 50.100 -103.613 1.00 57.83 151 ASN B N 1
ATOM 3847 C CA . ASN B 1 142 ? -2.177 50.838 -104.752 1.00 59.11 151 ASN B CA 1
ATOM 3848 C C . ASN B 1 142 ? -3.210 51.002 -105.859 1.00 59.99 151 ASN B C 1
ATOM 3849 O O . ASN B 1 142 ? -3.161 51.970 -106.631 1.00 60.08 151 ASN B O 1
ATOM 3854 N N . ARG B 1 143 ? -4.131 50.049 -105.970 1.00 60.45 152 ARG B N 1
ATOM 3855 C CA . ARG B 1 143 ? -5.204 50.238 -106.923 1.00 60.92 152 ARG B CA 1
ATOM 3856 C C . ARG B 1 143 ? -6.135 51.327 -106.420 1.00 60.67 152 ARG B C 1
ATOM 3857 O O . ARG B 1 143 ? -6.492 52.223 -107.173 1.00 61.12 152 ARG B O 1
ATOM 3865 N N . MET B 1 144 ? -6.491 51.281 -105.144 1.00 60.75 153 MET B N 1
ATOM 3866 C CA . MET B 1 144 ? -7.522 52.177 -104.637 1.00 61.22 153 MET B CA 1
ATOM 3867 C C . MET B 1 144 ? -7.023 53.613 -104.530 1.00 62.01 153 MET B C 1
ATOM 3868 O O . MET B 1 144 ? -7.779 54.548 -104.793 1.00 62.10 153 MET B O 1
ATOM 3873 N N . VAL B 1 145 ? -5.755 53.785 -104.155 1.00 62.70 154 VAL B N 1
ATOM 3874 C CA . VAL B 1 145 ? -5.162 55.131 -104.079 1.00 63.21 154 VAL B CA 1
ATOM 3875 C C . VAL B 1 145 ? -5.100 55.753 -105.471 1.00 62.84 154 VAL B C 1
ATOM 3876 O O . VAL B 1 145 ? -5.621 56.854 -105.700 1.00 62.68 154 VAL B O 1
ATOM 3880 N N . SER B 1 146 ? -4.475 55.047 -106.402 1.00 62.53 155 SER B N 1
ATOM 3881 C CA . SER B 1 146 ? -4.380 55.581 -107.737 1.00 62.99 155 SER B CA 1
ATOM 3882 C C . SER B 1 146 ? -5.778 55.816 -108.283 1.00 62.90 155 SER B C 1
ATOM 3883 O O . SER B 1 146 ? -5.970 56.680 -109.135 1.00 63.18 155 SER B O 1
ATOM 3886 N N . ARG B 1 147 ? -6.753 55.062 -107.780 1.00 63.15 156 ARG B N 1
ATOM 3887 C CA . ARG B 1 147 ? -8.160 55.338 -108.083 1.00 63.58 156 ARG B CA 1
ATOM 3888 C C . ARG B 1 147 ? -8.639 56.656 -107.445 1.00 63.42 156 ARG B C 1
ATOM 3889 O O . ARG B 1 147 ? -9.276 57.485 -108.102 1.00 63.02 156 ARG B O 1
ATOM 3897 N N . LEU B 1 148 ? -8.317 56.863 -106.178 1.00 63.48 157 LEU B N 1
ATOM 3898 C CA . LEU B 1 148 ? -8.740 58.089 -105.499 1.00 64.15 157 LEU B CA 1
ATOM 3899 C C . LEU B 1 148 ? -8.179 59.297 -106.222 1.00 64.42 157 LEU B C 1
ATOM 3900 O O . LEU B 1 148 ? -8.835 60.335 -106.306 1.00 64.49 157 LEU B O 1
ATOM 3905 N N . LEU B 1 149 ? -6.979 59.134 -106.776 1.00 64.55 158 LEU B N 1
ATOM 3906 C CA . LEU B 1 149 ? -6.340 60.194 -107.538 1.00 65.05 158 LEU B CA 1
ATOM 3907 C C . LEU B 1 149 ? -7.127 60.565 -108.799 1.00 65.51 158 LEU B C 1
ATOM 3908 O O . LEU B 1 149 ? -7.215 61.745 -109.152 1.00 65.65 158 LEU B O 1
ATOM 3913 N N . GLU B 1 150 ? -7.686 59.557 -109.470 1.00 65.87 159 GLU B N 1
ATOM 3914 C CA . GLU B 1 150 ? -8.576 59.777 -110.610 1.00 66.30 159 GLU B CA 1
ATOM 3915 C C . GLU B 1 150 ? -9.799 60.546 -110.150 1.00 65.99 159 GLU B C 1
ATOM 3916 O O . GLU B 1 150 ? -10.135 61.579 -110.705 1.00 66.21 159 GLU B O 1
ATOM 3922 N N . ILE B 1 151 ? -10.447 60.043 -109.110 1.00 65.95 160 ILE B N 1
ATOM 3923 C CA . ILE B 1 151 ? -11.643 60.660 -108.590 1.00 65.89 160 ILE B CA 1
ATOM 3924 C C . ILE B 1 151 ? -11.358 62.079 -108.143 1.00 66.44 160 ILE B C 1
ATOM 3925 O O . ILE B 1 151 ? -12.257 62.914 -108.128 1.00 66.74 160 ILE B O 1
ATOM 3930 N N . PHE B 1 152 ? -10.101 62.360 -107.811 1.00 66.88 161 PHE B N 1
ATOM 3931 C CA . PHE B 1 152 ? -9.712 63.723 -107.469 1.00 67.42 161 PHE B CA 1
ATOM 3932 C C . PHE B 1 152 ? -9.689 64.664 -108.663 1.00 67.97 161 PHE B C 1
ATOM 3933 O O . PHE B 1 152 ? -10.074 65.827 -108.534 1.00 67.97 161 PHE B O 1
ATOM 3941 N N . LYS B 1 153 ? -9.252 64.144 -109.812 1.00 68.74 162 LYS B N 1
ATOM 3942 C CA . LYS B 1 153 ? -9.167 64.888 -111.075 1.00 69.56 162 LYS B CA 1
ATOM 3943 C C . LYS B 1 153 ? -10.533 65.117 -111.734 1.00 70.09 162 LYS B C 1
ATOM 3944 O O . LYS B 1 153 ? -10.641 65.872 -112.705 1.00 70.42 162 LYS B O 1
ATOM 3950 N N . SER B 1 154 ? -11.562 64.428 -111.248 1.00 70.76 163 SER B N 1
ATOM 3951 C CA . SER B 1 154 ? -12.926 64.611 -111.748 1.00 71.34 163 SER B CA 1
ATOM 3952 C C . SER B 1 154 ? -13.581 65.688 -110.889 1.00 71.84 163 SER B C 1
ATOM 3953 O O . SER B 1 154 ? -12.887 66.407 -110.173 1.00 72.15 163 SER B O 1
ATOM 3956 N N . ASP B 1 155 ? -14.901 65.818 -110.958 1.00 72.15 164 ASP B N 1
ATOM 3957 C CA . ASP B 1 155 ? -15.633 66.469 -109.870 1.00 72.66 164 ASP B CA 1
ATOM 3958 C C . ASP B 1 155 ? -16.575 65.442 -109.260 1.00 73.11 164 ASP B C 1
ATOM 3959 O O . ASP B 1 155 ? -17.435 64.899 -109.967 1.00 73.16 164 ASP B O 1
ATOM 3964 N N . SER B 1 156 ? -16.399 65.149 -107.969 1.00 73.36 165 SER B N 1
ATOM 3965 C CA . SER B 1 156 ? -17.314 64.235 -107.284 1.00 73.64 165 SER B CA 1
ATOM 3966 C C . SER B 1 156 ? -18.302 65.011 -106.426 1.00 73.68 165 SER B C 1
ATOM 3967 O O . SER B 1 156 ? -18.208 66.234 -106.353 1.00 73.92 165 SER B O 1
ATOM 3970 N N . HIS B 1 157 ? -19.264 64.331 -105.800 1.00 73.77 166 HIS B N 1
ATOM 3971 C CA . HIS B 1 157 ? -20.265 65.066 -105.012 1.00 73.97 166 HIS B CA 1
ATOM 3972 C C . HIS B 1 157 ? -20.187 64.909 -103.480 1.00 73.49 166 HIS B C 1
ATOM 3973 O O . HIS B 1 157 ? -21.122 65.282 -102.745 1.00 74.25 166 HIS B O 1
ATOM 3980 N N . GLY B 1 158 ? -19.072 64.395 -102.982 1.00 71.98 167 GLY B N 1
ATOM 3981 C CA . GLY B 1 158 ? -18.986 64.189 -101.557 1.00 70.62 167 GLY B CA 1
ATOM 3982 C C . GLY B 1 158 ? -17.820 64.884 -100.908 1.00 69.61 167 GLY B C 1
ATOM 3983 O O . GLY B 1 158 ? -17.333 65.901 -101.402 1.00 69.13 167 GLY B O 1
ATOM 3984 N N . ILE B 1 159 ? -17.368 64.310 -99.800 1.00 68.59 168 ILE B N 1
ATOM 3985 C CA . ILE B 1 159 ? -16.311 64.904 -99.004 1.00 68.14 168 ILE B CA 1
ATOM 3986 C C . ILE B 1 159 ? -15.051 65.085 -99.849 1.00 67.98 168 ILE B C 1
ATOM 3987 O O . ILE B 1 159 ? -14.235 65.984 -99.577 1.00 67.82 168 ILE B O 1
ATOM 3992 N N . ILE B 1 160 ? -14.919 64.240 -100.875 1.00 67.34 169 ILE B N 1
ATOM 3993 C CA . ILE B 1 160 ? -13.760 64.246 -101.765 1.00 67.17 169 ILE B CA 1
ATOM 3994 C C . ILE B 1 160 ? -13.625 65.569 -102.531 1.00 67.49 169 ILE B C 1
ATOM 3995 O O . ILE B 1 160 ? -12.528 66.124 -102.639 1.00 67.34 169 ILE B O 1
ATOM 4000 N N . ASN B 1 161 ? -14.746 66.063 -103.044 1.00 67.96 170 ASN B N 1
ATOM 4001 C CA . ASN B 1 161 ? -14.789 67.348 -103.733 1.00 68.69 170 ASN B CA 1
ATOM 4002 C C . ASN B 1 161 ? -14.389 68.462 -102.756 1.00 68.91 170 ASN B C 1
ATOM 4003 O O . ASN B 1 161 ? -13.515 69.282 -103.053 1.00 68.98 170 ASN B O 1
ATOM 4008 N N . VAL B 1 162 ? -15.009 68.453 -101.578 1.00 69.04 171 VAL B N 1
ATOM 4009 C CA . VAL B 1 162 ? -14.703 69.408 -100.523 1.00 69.07 171 VAL B CA 1
ATOM 4010 C C . VAL B 1 162 ? -13.197 69.490 -100.266 1.00 69.76 171 VAL B C 1
ATOM 4011 O O . VAL B 1 162 ? -12.629 70.592 -100.253 1.00 69.98 171 VAL B O 1
ATOM 4015 N N . LEU B 1 163 ? -12.562 68.328 -100.091 1.00 70.26 172 LEU B N 1
ATOM 4016 C CA . LEU B 1 163 ? -11.105 68.227 -99.929 1.00 70.90 172 LEU B CA 1
ATOM 4017 C C . LEU B 1 163 ? -10.313 68.810 -101.094 1.00 71.83 172 LEU B C 1
ATOM 4018 O O . LEU B 1 163 ? -9.355 69.565 -100.892 1.00 71.95 172 LEU B O 1
ATOM 4023 N N . ALA B 1 164 ? -10.715 68.462 -102.311 1.00 72.72 173 ALA B N 1
ATOM 4024 C CA . ALA B 1 164 ? -10.054 68.969 -103.505 1.00 73.59 173 ALA B CA 1
ATOM 4025 C C . ALA B 1 164 ? -9.910 70.501 -103.483 1.00 74.27 173 ALA B C 1
ATOM 4026 O O . ALA B 1 164 ? -8.836 71.023 -103.785 1.00 74.06 173 ALA B O 1
ATOM 4028 N N . GLY B 1 165 ? -10.978 71.204 -103.101 1.00 75.33 174 GLY B N 1
ATOM 4029 C CA . GLY B 1 165 ? -10.962 72.667 -103.022 1.00 76.85 174 GLY B CA 1
ATOM 4030 C C . GLY B 1 165 ? -11.062 73.197 -101.600 1.00 78.16 174 GLY B C 1
ATOM 4031 O O . GLY B 1 165 ? -12.085 73.778 -101.222 1.00 78.32 174 GLY B O 1
ATOM 4032 N N . SER B 1 166 ? -10.006 72.985 -100.812 1.00 79.06 175 SER B N 1
ATOM 4033 C CA . SER B 1 166 ? -9.933 73.489 -99.441 1.00 80.01 175 SER B CA 1
ATOM 4034 C C . SER B 1 166 ? -8.485 73.651 -98.971 1.00 80.68 175 SER B C 1
ATOM 4035 O O . SER B 1 166 ? -7.575 73.009 -99.506 1.00 80.56 175 SER B O 1
ATOM 4038 N N . SER B 1 167 ? -8.290 74.513 -97.967 1.00 81.68 176 SER B N 1
ATOM 4039 C CA . SER B 1 167 ? -6.956 74.891 -97.479 1.00 82.54 176 SER B CA 1
ATOM 4040 C C . SER B 1 167 ? -6.990 75.454 -96.058 1.00 83.07 176 SER B C 1
ATOM 4041 O O . SER B 1 167 ? -7.740 74.971 -95.207 1.00 83.10 176 SER B O 1
ATOM 4044 N N . LEU B 1 168 ? -6.128 76.454 -95.830 1.00 83.90 177 LEU B N 1
ATOM 4045 C CA . LEU B 1 168 ? -6.181 77.424 -94.713 1.00 84.45 177 LEU B CA 1
ATOM 4046 C C . LEU B 1 168 ? -4.821 78.124 -94.485 1.00 84.56 177 LEU B C 1
ATOM 4047 O O . LEU B 1 168 ? -3.937 78.055 -95.348 1.00 84.74 177 LEU B O 1
ATOM 4052 N N . LYS B 1 169 ? -4.711 78.832 -93.348 1.00 84.42 178 LYS B N 1
ATOM 4053 C CA . LYS B 1 169 ? -3.481 79.437 -92.774 1.00 83.93 178 LYS B CA 1
ATOM 4054 C C . LYS B 1 169 ? -2.311 79.836 -93.703 1.00 83.58 178 LYS B C 1
ATOM 4055 O O . LYS B 1 169 ? -1.294 80.360 -93.223 1.00 83.57 178 LYS B O 1
ATOM 4061 N N . ASN B 1 170 ? -2.476 79.625 -95.010 1.00 82.87 179 ASN B N 1
ATOM 4062 C CA . ASN B 1 170 ? -1.420 79.790 -96.024 1.00 82.35 179 ASN B CA 1
ATOM 4063 C C . ASN B 1 170 ? -0.754 78.463 -96.394 1.00 81.71 179 ASN B C 1
ATOM 4064 O O . ASN B 1 170 ? 0.454 78.293 -96.199 1.00 81.45 179 ASN B O 1
ATOM 4069 N N . ARG B 1 171 ? -1.540 77.535 -96.940 1.00 81.08 180 ARG B N 1
ATOM 4070 C CA . ARG B 1 171 ? -1.038 76.198 -97.275 1.00 80.56 180 ARG B CA 1
ATOM 4071 C C . ARG B 1 171 ? -2.125 75.295 -97.866 1.00 80.17 180 ARG B C 1
ATOM 4072 O O . ARG B 1 171 ? -3.130 75.008 -97.203 1.00 80.26 180 ARG B O 1
ATOM 4080 N N . LYS B 1 172 ? -1.918 74.857 -99.111 1.00 79.59 181 LYS B N 1
ATOM 4081 C CA . LYS B 1 172 ? -2.758 73.825 -99.738 1.00 78.94 181 LYS B CA 1
ATOM 4082 C C . LYS B 1 172 ? -2.387 72.447 -99.200 1.00 78.26 181 LYS B C 1
ATOM 4083 O O . LYS B 1 172 ? -1.229 72.197 -98.848 1.00 78.33 181 LYS B O 1
ATOM 4089 N N . LEU B 1 173 ? -3.380 71.565 -99.129 1.00 77.43 182 LEU B N 1
ATOM 4090 C CA . LEU B 1 173 ? -3.213 70.206 -98.600 1.00 76.27 182 LEU B CA 1
ATOM 4091 C C . LEU B 1 173 ? -2.398 69.302 -99.505 1.00 75.39 182 LEU B C 1
ATOM 4092 O O . LEU B 1 173 ? -2.739 69.120 -100.671 1.00 75.10 182 LEU B O 1
ATOM 4097 N N . THR B 1 174 ? -1.334 68.728 -98.953 1.00 74.53 183 THR B N 1
ATOM 4098 C CA . THR B 1 174 ? -0.608 67.612 -99.582 1.00 73.74 183 THR B CA 1
ATOM 4099 C C . THR B 1 174 ? -1.546 66.470 -100.033 1.00 73.34 183 THR B C 1
ATOM 4100 O O . THR B 1 174 ? -2.673 66.333 -99.540 1.00 72.96 183 THR B O 1
ATOM 4104 N N . MET B 1 175 ? -1.074 65.684 -100.998 1.00 73.06 184 MET B N 1
ATOM 4105 C CA . MET B 1 175 ? -1.827 64.564 -101.564 1.00 72.73 184 MET B CA 1
ATOM 4106 C C . MET B 1 175 ? -1.984 63.394 -100.599 1.00 72.22 184 MET B C 1
ATOM 4107 O O . MET B 1 175 ? -3.071 62.798 -100.518 1.00 71.76 184 MET B O 1
ATOM 4112 N N . ASP B 1 176 ? -0.911 63.061 -99.874 1.00 71.52 185 ASP B N 1
ATOM 4113 C CA . ASP B 1 176 ? -1.020 62.043 -98.836 1.00 70.79 185 ASP B CA 1
ATOM 4114 C C . ASP B 1 176 ? -1.973 62.504 -97.733 1.00 69.62 185 ASP B C 1
ATOM 4115 O O . ASP B 1 176 ? -2.626 61.674 -97.107 1.00 69.36 185 ASP B O 1
ATOM 4120 N N . GLU B 1 177 ? -2.083 63.821 -97.541 1.00 68.35 186 GLU B N 1
ATOM 4121 C CA . GLU B 1 177 ? -2.972 64.397 -96.524 1.00 67.04 186 GLU B CA 1
ATOM 4122 C C . GLU B 1 177 ? -4.438 64.237 -96.896 1.00 66.18 186 GLU B C 1
ATOM 4123 O O . GLU B 1 177 ? -5.281 63.957 -96.051 1.00 65.58 186 GLU B O 1
ATOM 4129 N N . LYS B 1 178 ? -4.747 64.405 -98.169 1.00 65.30 187 LYS B N 1
ATOM 4130 C CA . LYS B 1 178 ? -6.116 64.172 -98.601 1.00 64.66 187 LYS B CA 1
ATOM 4131 C C . LYS B 1 178 ? -6.524 62.683 -98.447 1.00 64.43 187 LYS B C 1
ATOM 4132 O O . LYS B 1 178 ? -7.620 62.355 -97.963 1.00 63.73 187 LYS B O 1
ATOM 4138 N N . ILE B 1 179 ? -5.608 61.799 -98.832 1.00 64.33 188 ILE B N 1
ATOM 4139 C CA . ILE B 1 179 ? -5.837 60.363 -98.780 1.00 64.19 188 ILE B CA 1
ATOM 4140 C C . ILE B 1 179 ? -6.002 59.956 -97.338 1.00 64.13 188 ILE B C 1
ATOM 4141 O O . ILE B 1 179 ? -6.934 59.244 -97.017 1.00 64.77 188 ILE B O 1
ATOM 4146 N N . LYS B 1 180 ? -5.142 60.467 -96.466 1.00 63.62 189 LYS B N 1
ATOM 4147 C CA . LYS B 1 180 ? -5.213 60.153 -95.050 1.00 63.22 189 LYS B CA 1
ATOM 4148 C C . LYS B 1 180 ? -6.389 60.763 -94.276 1.00 62.59 189 LYS B C 1
ATOM 4149 O O . LYS B 1 180 ? -6.848 60.199 -93.270 1.00 62.86 189 LYS B O 1
ATOM 4155 N N . TYR B 1 181 ? -6.912 61.879 -94.758 1.00 61.57 190 TYR B N 1
ATOM 4156 C CA . TYR B 1 181 ? -8.128 62.445 -94.200 1.00 61.58 190 TYR B CA 1
ATOM 4157 C C . TYR B 1 181 ? -9.263 61.476 -94.453 1.00 61.65 190 TYR B C 1
ATOM 4158 O O . TYR B 1 181 ? -10.069 61.172 -93.565 1.00 61.22 190 TYR B O 1
ATOM 4167 N N . ILE B 1 182 ? -9.302 61.003 -95.695 1.00 62.11 191 ILE B N 1
ATOM 4168 C CA . ILE B 1 182 ? -10.305 60.056 -96.160 1.00 62.33 191 ILE B CA 1
ATOM 4169 C C . ILE B 1 182 ? -10.183 58.764 -95.359 1.00 62.56 191 ILE B C 1
ATOM 4170 O O . ILE B 1 182 ? -11.183 58.264 -94.825 1.00 62.50 191 ILE B O 1
ATOM 4175 N N . MET B 1 183 ? -8.958 58.273 -95.227 1.00 62.49 192 MET B N 1
ATOM 4176 C CA . MET B 1 183 ? -8.693 57.088 -94.434 1.00 64.51 192 MET B CA 1
ATOM 4177 C C . MET B 1 183 ? -9.203 57.268 -92.995 1.00 64.81 192 MET B C 1
ATOM 4178 O O . MET B 1 183 ? -9.765 56.335 -92.424 1.00 65.29 192 MET B O 1
ATOM 4183 N N . LEU B 1 184 ? -9.058 58.471 -92.431 1.00 64.86 193 LEU B N 1
ATOM 4184 C CA . LEU B 1 184 ? -9.565 58.716 -91.086 1.00 64.96 193 LEU B CA 1
ATOM 4185 C C . LEU B 1 184 ? -11.082 58.623 -90.914 1.00 64.78 193 LEU B C 1
ATOM 4186 O O . LEU B 1 184 ? -11.541 58.119 -89.926 1.00 64.84 193 LEU B O 1
ATOM 4191 N N . LEU B 1 185 ? -11.865 59.133 -91.843 1.00 65.60 194 LEU B N 1
ATOM 4192 C CA . LEU B 1 185 ? -13.318 58.978 -91.723 1.00 66.36 194 LEU B CA 1
ATOM 4193 C C . LEU B 1 185 ? -13.771 57.505 -91.834 1.00 66.40 194 LEU B C 1
ATOM 4194 O O . LEU B 1 185 ? -14.753 57.099 -91.235 1.00 66.73 194 LEU B O 1
ATOM 4199 N N . ILE B 1 186 ? -13.041 56.701 -92.589 1.00 66.14 195 ILE B N 1
ATOM 4200 C CA . ILE B 1 186 ? -13.469 55.347 -92.799 1.00 66.53 195 ILE B CA 1
ATOM 4201 C C . ILE B 1 186 ? -13.243 54.571 -91.495 1.00 67.68 195 ILE B C 1
ATOM 4202 O O . ILE B 1 186 ? -14.156 53.940 -90.968 1.00 67.19 195 ILE B O 1
ATOM 4207 N N . ILE B 1 187 ? -12.020 54.643 -90.986 1.00 68.77 196 ILE B N 1
ATOM 4208 C CA . ILE B 1 187 ? -11.628 53.903 -89.818 1.00 69.99 196 ILE B CA 1
ATOM 4209 C C . ILE B 1 187 ? -12.419 54.312 -88.588 1.00 70.80 196 ILE B C 1
ATOM 4210 O O . ILE B 1 187 ? -12.851 53.452 -87.825 1.00 71.59 196 ILE B O 1
ATOM 4215 N N . GLY B 1 188 ? -12.624 55.614 -88.397 1.00 71.05 197 GLY B N 1
ATOM 4216 C CA . GLY B 1 188 ? -13.374 56.100 -87.244 1.00 71.77 197 GLY B CA 1
ATOM 4217 C C . GLY B 1 188 ? -14.829 55.646 -87.258 1.00 72.58 197 GLY B C 1
ATOM 4218 O O . GLY B 1 188 ? -15.425 55.366 -86.218 1.00 73.23 197 GLY B O 1
ATOM 4219 N N . GLY B 1 189 ? -15.405 55.564 -88.448 1.00 72.44 198 GLY B N 1
ATOM 4220 C CA . GLY B 1 189 ? -16.795 55.234 -88.564 1.00 72.10 198 GLY B CA 1
ATOM 4221 C C . GLY B 1 189 ? -17.128 53.766 -88.668 1.00 71.78 198 GLY B C 1
ATOM 4222 O O . GLY B 1 189 ? -18.139 53.353 -88.140 1.00 72.86 198 GLY B O 1
ATOM 4223 N N . ASN B 1 190 ? -16.304 52.973 -89.332 1.00 70.94 199 ASN B N 1
ATOM 4224 C CA . ASN B 1 190 ? -16.739 51.627 -89.693 1.00 70.70 199 ASN B CA 1
ATOM 4225 C C . ASN B 1 190 ? -16.880 50.654 -88.546 1.00 70.10 199 ASN B C 1
ATOM 4226 O O . ASN B 1 190 ? -17.991 50.286 -88.211 1.00 69.61 199 ASN B O 1
ATOM 4231 N N . GLU B 1 191 ? -15.762 50.234 -87.957 1.00 70.60 200 GLU B N 1
ATOM 4232 C CA . GLU B 1 191 ? -15.767 49.207 -86.905 1.00 70.91 200 GLU B CA 1
ATOM 4233 C C . GLU B 1 191 ? -16.608 49.595 -85.683 1.00 70.62 200 GLU B C 1
ATOM 4234 O O . GLU B 1 191 ? -17.264 48.733 -85.077 1.00 70.66 200 GLU B O 1
ATOM 4240 N N . THR B 1 192 ? -16.577 50.887 -85.338 1.00 69.38 201 THR B N 1
ATOM 4241 C CA . THR B 1 192 ? -17.309 51.419 -84.220 1.00 68.88 201 THR B CA 1
ATOM 4242 C C . THR B 1 192 ? -18.815 51.215 -84.418 1.00 68.18 201 THR B C 1
ATOM 4243 O O . THR B 1 192 ? -19.547 50.777 -83.520 1.00 67.86 201 THR B O 1
ATOM 4247 N N . THR B 1 193 ? -19.280 51.541 -85.607 1.00 67.34 202 THR B N 1
ATOM 4248 C CA . THR B 1 193 ? -20.680 51.432 -85.891 1.00 67.04 202 THR B CA 1
ATOM 4249 C C . THR B 1 193 ? -21.076 49.962 -85.984 1.00 66.70 202 THR B C 1
ATOM 4250 O O . THR B 1 193 ? -22.118 49.568 -85.453 1.00 66.19 202 THR B O 1
ATOM 4254 N N . THR B 1 194 ? -20.230 49.150 -86.620 1.00 66.14 203 THR B N 1
ATOM 4255 C CA . THR B 1 194 ? -20.441 47.699 -86.653 1.00 65.89 203 THR B CA 1
ATOM 4256 C C . THR B 1 194 ? -20.510 47.114 -85.245 1.00 65.42 203 THR B C 1
ATOM 4257 O O . THR B 1 194 ? -21.346 46.254 -84.969 1.00 66.42 203 THR B O 1
ATOM 4261 N N . ASN B 1 195 ? -19.639 47.585 -84.363 1.00 64.34 204 ASN B N 1
ATOM 4262 C CA . ASN B 1 195 ? -19.609 47.121 -82.973 1.00 63.43 204 ASN B CA 1
ATOM 4263 C C . ASN B 1 195 ? -20.825 47.547 -82.126 1.00 62.84 204 ASN B C 1
ATOM 4264 O O . ASN B 1 195 ? -21.423 46.729 -81.410 1.00 61.86 204 ASN B O 1
ATOM 4269 N N . LEU B 1 196 ? -21.173 48.831 -82.213 1.00 62.37 205 LEU B N 1
ATOM 4270 C CA . LEU B 1 196 ? -22.405 49.336 -81.606 1.00 62.31 205 LEU B CA 1
ATOM 4271 C C . LEU B 1 196 ? -23.650 48.514 -82.001 1.00 62.20 205 LEU B C 1
ATOM 4272 O O . LEU B 1 196 ? -24.429 48.125 -81.148 1.00 61.87 205 LEU B O 1
ATOM 4277 N N . ILE B 1 197 ? -23.820 48.265 -83.300 1.00 62.46 206 ILE B N 1
ATOM 4278 C CA . ILE B 1 197 ? -25.018 47.607 -83.817 1.00 62.30 206 ILE B CA 1
ATOM 4279 C C . ILE B 1 197 ? -25.215 46.209 -83.231 1.00 62.42 206 ILE B C 1
ATOM 4280 O O . ILE B 1 197 ? -26.344 45.822 -82.919 1.00 62.33 206 ILE B O 1
ATOM 4285 N N . GLY B 1 198 ? -24.117 45.464 -83.095 1.00 62.19 207 GLY B N 1
ATOM 4286 C CA . GLY B 1 198 ? -24.141 44.112 -82.550 1.00 62.25 207 GLY B CA 1
ATOM 4287 C C . GLY B 1 198 ? -24.330 44.184 -81.058 1.00 62.65 207 GLY B C 1
ATOM 4288 O O . GLY B 1 198 ? -24.973 43.317 -80.444 1.00 63.49 207 GLY B O 1
ATOM 4289 N N . ASN B 1 199 ? -23.783 45.236 -80.473 1.00 62.46 208 ASN B N 1
ATOM 4290 C CA . ASN B 1 199 ? -23.937 45.468 -79.049 1.00 62.82 208 ASN B CA 1
ATOM 4291 C C . ASN B 1 199 ? -25.391 45.786 -78.672 1.00 62.62 208 ASN B C 1
ATOM 4292 O O . ASN B 1 199 ? -25.875 45.321 -77.627 1.00 62.94 208 ASN B O 1
ATOM 4297 N N . MET B 1 200 ? -26.095 46.545 -79.519 1.00 62.19 209 MET B N 1
ATOM 4298 C CA . MET B 1 200 ? -27.542 46.750 -79.305 1.00 62.32 209 MET B CA 1
ATOM 4299 C C . MET B 1 200 ? -28.279 45.413 -79.181 1.00 62.66 209 MET B C 1
ATOM 4300 O O . MET B 1 200 ? -28.991 45.206 -78.211 1.00 62.81 209 MET B O 1
ATOM 4305 N N . ILE B 1 201 ? -28.054 44.494 -80.117 1.00 63.08 210 ILE B N 1
ATOM 4306 C CA . ILE B 1 201 ? -28.607 43.144 -79.997 1.00 63.64 210 ILE B CA 1
ATOM 4307 C C . ILE B 1 201 ? -28.306 42.519 -78.642 1.00 63.98 210 ILE B C 1
ATOM 4308 O O . ILE B 1 201 ? -29.190 41.952 -78.016 1.00 64.52 210 ILE B O 1
ATOM 4313 N N . ARG B 1 202 ? -27.065 42.625 -78.186 1.00 64.26 211 ARG B N 1
ATOM 4314 C CA . ARG B 1 202 ? -26.665 41.968 -76.950 1.00 64.47 211 ARG B CA 1
ATOM 4315 C C . ARG B 1 202 ? -27.537 42.418 -75.789 1.00 64.77 211 ARG B C 1
ATOM 4316 O O . ARG B 1 202 ? -27.991 41.582 -75.003 1.00 65.34 211 ARG B O 1
ATOM 4324 N N . VAL B 1 203 ? -27.762 43.734 -75.694 1.00 64.79 212 VAL B N 1
ATOM 4325 C CA . VAL B 1 203 ? -28.623 44.353 -74.673 1.00 64.53 212 VAL B CA 1
ATOM 4326 C C . VAL B 1 203 ? -30.030 43.753 -74.697 1.00 64.74 212 VAL B C 1
ATOM 4327 O O . VAL B 1 203 ? -30.598 43.450 -73.651 1.00 64.60 212 VAL B O 1
ATOM 4331 N N . ILE B 1 204 ? -30.564 43.584 -75.900 1.00 64.84 213 ILE B N 1
ATOM 4332 C CA . ILE B 1 204 ? -31.848 42.934 -76.102 1.00 65.73 213 ILE B CA 1
ATOM 4333 C C . ILE B 1 204 ? -31.846 41.449 -75.687 1.00 66.18 213 ILE B C 1
ATOM 4334 O O . ILE B 1 204 ? -32.625 41.066 -74.805 1.00 66.68 213 ILE B O 1
ATOM 4339 N N . ASP B 1 205 ? -30.985 40.624 -76.286 1.00 66.48 214 ASP B N 1
ATOM 4340 C CA . ASP B 1 205 ? -30.912 39.206 -75.913 1.00 67.00 214 ASP B CA 1
ATOM 4341 C C . ASP B 1 205 ? -30.760 38.989 -74.408 1.00 67.75 214 ASP B C 1
ATOM 4342 O O . ASP B 1 205 ? -31.254 37.995 -73.869 1.00 67.72 214 ASP B O 1
ATOM 4347 N N . GLU B 1 206 ? -30.086 39.924 -73.742 1.00 68.58 215 GLU B N 1
ATOM 4348 C CA . GLU B 1 206 ? -29.876 39.849 -72.297 1.00 69.86 215 GLU B CA 1
ATOM 4349 C C . GLU B 1 206 ? -31.046 40.408 -71.473 1.00 70.60 215 GLU B C 1
ATOM 4350 O O . GLU B 1 206 ? -31.352 39.900 -70.386 1.00 70.30 215 GLU B O 1
ATOM 4356 N N . ASN B 1 207 ? -31.683 41.455 -71.999 1.00 71.68 216 ASN B N 1
ATOM 4357 C CA . ASN B 1 207 ? -32.853 42.051 -71.371 1.00 72.74 216 ASN B CA 1
ATOM 4358 C C . ASN B 1 207 ? -34.060 41.875 -72.292 1.00 73.86 216 ASN B C 1
ATOM 4359 O O . ASN B 1 207 ? -34.387 42.784 -73.063 1.00 74.29 216 ASN B O 1
ATOM 4364 N N . PRO B 1 208 ? -34.724 40.700 -72.214 1.00 74.54 217 PRO B N 1
ATOM 4365 C CA . PRO B 1 208 ? -35.699 40.227 -73.214 1.00 75.25 217 PRO B CA 1
ATOM 4366 C C . PRO B 1 208 ? -36.940 41.112 -73.355 1.00 75.86 217 PRO B C 1
ATOM 4367 O O . PRO B 1 208 ? -37.565 41.171 -74.462 1.00 76.16 217 PRO B O 1
ATOM 4371 N N . ASP B 1 209 ? -37.304 41.775 -72.240 1.00 76.50 218 ASP B N 1
ATOM 4372 C CA . ASP B 1 209 ? -38.431 42.692 -72.260 1.00 76.82 218 ASP B CA 1
ATOM 4373 C C . ASP B 1 209 ? -37.953 44.121 -71.999 1.00 77.16 218 ASP B C 1
ATOM 4374 O O . ASP B 1 209 ? -38.203 44.703 -70.896 1.00 77.23 218 ASP B O 1
ATOM 4379 N N . ILE B 1 210 ? -37.219 44.641 -73.025 1.00 77.09 219 ILE B N 1
ATOM 4380 C CA . ILE B 1 210 ? -36.923 46.063 -73.131 1.00 77.19 219 ILE B CA 1
ATOM 4381 C C . ILE B 1 210 ? -37.335 46.572 -74.526 1.00 77.30 219 ILE B C 1
ATOM 4382 O O . ILE B 1 210 ? -37.358 47.787 -74.784 1.00 77.35 219 ILE B O 1
ATOM 4387 N N . ILE B 1 211 ? -37.666 45.623 -75.408 1.00 77.34 220 ILE B N 1
ATOM 4388 C CA . ILE B 1 211 ? -38.049 45.892 -76.802 1.00 77.37 220 ILE B CA 1
ATOM 4389 C C . ILE B 1 211 ? -39.073 47.036 -76.958 1.00 77.34 220 ILE B C 1
ATOM 4390 O O . ILE B 1 211 ? -38.854 47.969 -77.750 1.00 77.32 220 ILE B O 1
ATOM 4395 N N . ASP B 1 212 ? -40.175 46.950 -76.203 1.00 77.05 221 ASP B N 1
ATOM 4396 C CA . ASP B 1 212 ? -41.189 48.014 -76.139 1.00 76.80 221 ASP B CA 1
ATOM 4397 C C . ASP B 1 212 ? -40.522 49.392 -75.916 1.00 76.45 221 ASP B C 1
ATOM 4398 O O . ASP B 1 212 ? -40.451 50.264 -76.849 1.00 76.44 221 ASP B O 1
ATOM 4403 N N . ASP B 1 213 ? -39.986 49.540 -74.671 1.00 75.94 222 ASP B N 1
ATOM 4404 C CA . ASP B 1 213 ? -39.248 50.739 -74.229 1.00 75.52 222 ASP B CA 1
ATOM 4405 C C . ASP B 1 213 ? -38.323 51.301 -75.309 1.00 74.93 222 ASP B C 1
ATOM 4406 O O . ASP B 1 213 ? -38.276 52.523 -75.520 1.00 74.95 222 ASP B O 1
ATOM 4411 N N . ALA B 1 214 ? -37.595 50.396 -75.982 1.00 74.27 223 ALA B N 1
ATOM 4412 C CA . ALA B 1 214 ? -36.674 50.757 -77.064 1.00 73.77 223 ALA B CA 1
ATOM 4413 C C . ALA B 1 214 ? -37.419 51.428 -78.216 1.00 73.40 223 ALA B C 1
ATOM 4414 O O . ALA B 1 214 ? -37.036 52.538 -78.673 1.00 73.54 223 ALA B O 1
ATOM 4416 N N . LEU B 1 215 ? -38.498 50.758 -78.673 1.00 73.13 224 LEU B N 1
ATOM 4417 C CA . LEU B 1 215 ? -39.246 51.298 -79.808 1.00 72.78 224 LEU B CA 1
ATOM 4418 C C . LEU B 1 215 ? -39.753 52.723 -79.571 1.00 72.75 224 LEU B C 1
ATOM 4419 O O . LEU B 1 215 ? -39.666 53.573 -80.498 1.00 72.84 224 LEU B O 1
ATOM 4424 N N . LYS B 1 216 ? -40.236 52.973 -78.325 1.00 72.51 225 LYS B N 1
ATOM 4425 C CA . LYS B 1 216 ? -40.633 54.312 -77.846 1.00 72.17 225 LYS B CA 1
ATOM 4426 C C . LYS B 1 216 ? -39.557 55.403 -78.009 1.00 72.21 225 LYS B C 1
ATOM 4427 O O . LYS B 1 216 ? -39.899 56.564 -78.403 1.00 72.17 225 LYS B O 1
ATOM 4433 N N . ASN B 1 217 ? -38.272 55.040 -77.691 1.00 72.08 226 ASN B N 1
ATOM 4434 C CA . ASN B 1 217 ? -37.235 56.059 -77.629 1.00 72.04 226 ASN B CA 1
ATOM 4435 C C . ASN B 1 217 ? -35.964 55.562 -78.283 1.00 72.08 226 ASN B C 1
ATOM 4436 O O . ASN B 1 217 ? -35.057 55.037 -77.622 1.00 72.12 226 ASN B O 1
ATOM 4441 N N . ARG B 1 218 ? -35.903 55.740 -79.598 1.00 71.91 227 ARG B N 1
ATOM 4442 C CA . ARG B 1 218 ? -34.784 55.236 -80.369 1.00 71.52 227 ARG B CA 1
ATOM 4443 C C . ARG B 1 218 ? -33.444 55.863 -79.933 1.00 71.33 227 ARG B C 1
ATOM 4444 O O . ARG B 1 218 ? -32.498 55.132 -79.653 1.00 71.01 227 ARG B O 1
ATOM 4452 N N . SER B 1 219 ? -33.389 57.194 -79.832 1.00 71.09 228 SER B N 1
ATOM 4453 C CA . SER B 1 219 ? -32.215 57.912 -79.304 1.00 70.63 228 SER B CA 1
ATOM 4454 C C . SER B 1 219 ? -31.744 57.344 -77.975 1.00 70.04 228 SER B C 1
ATOM 4455 O O . SER B 1 219 ? -30.559 56.986 -77.828 1.00 70.64 228 SER B O 1
ATOM 4458 N N . GLY B 1 220 ? -32.671 57.280 -77.018 1.00 68.90 229 GLY B N 1
ATOM 4459 C CA . GLY B 1 220 ? -32.393 56.863 -75.646 1.00 67.45 229 GLY B CA 1
ATOM 4460 C C . GLY B 1 220 ? -31.741 55.495 -75.530 1.00 66.81 229 GLY B C 1
ATOM 4461 O O . GLY B 1 220 ? -30.751 55.350 -74.806 1.00 67.00 229 GLY B O 1
ATOM 4462 N N . PHE B 1 221 ? -32.281 54.498 -76.242 1.00 65.85 230 PHE B N 1
ATOM 4463 C CA . PHE B 1 221 ? -31.686 53.155 -76.270 1.00 65.07 230 PHE B CA 1
ATOM 4464 C C . PHE B 1 221 ? -30.264 53.153 -76.872 1.00 64.85 230 PHE B C 1
ATOM 4465 O O . PHE B 1 221 ? -29.345 52.576 -76.294 1.00 64.80 230 PHE B O 1
ATOM 4473 N N . VAL B 1 222 ? -30.104 53.796 -78.030 1.00 64.95 231 VAL B N 1
ATOM 4474 C CA . VAL B 1 222 ? -28.809 53.967 -78.691 1.00 65.01 231 VAL B CA 1
ATOM 4475 C C . VAL B 1 222 ? -27.828 54.588 -77.703 1.00 65.38 231 VAL B C 1
ATOM 4476 O O . VAL B 1 222 ? -26.728 54.087 -77.483 1.00 65.08 231 VAL B O 1
ATOM 4480 N N . GLU B 1 223 ? -28.284 55.668 -77.083 1.00 65.98 232 GLU B N 1
ATOM 4481 C CA . GLU B 1 223 ? -27.493 56.462 -76.164 1.00 65.93 232 GLU B CA 1
ATOM 4482 C C . GLU B 1 223 ? -27.125 55.682 -74.907 1.00 65.71 232 GLU B C 1
ATOM 4483 O O . GLU B 1 223 ? -26.007 55.823 -74.407 1.00 66.40 232 GLU B O 1
ATOM 4489 N N . GLU B 1 224 ? -28.035 54.842 -74.415 1.00 65.07 233 GLU B N 1
ATOM 4490 C CA . GLU B 1 224 ? -27.730 53.996 -73.255 1.00 64.53 233 GLU B CA 1
ATOM 4491 C C . GLU B 1 224 ? -26.806 52.828 -73.612 1.00 63.95 233 GLU B C 1
ATOM 4492 O O . GLU B 1 224 ? -25.972 52.418 -72.807 1.00 64.07 233 GLU B O 1
ATOM 4498 N N . THR B 1 225 ? -26.924 52.311 -74.829 1.00 63.28 234 THR B N 1
ATOM 4499 C CA . THR B 1 225 ? -26.027 51.250 -75.260 1.00 62.35 234 THR B CA 1
ATOM 4500 C C . THR B 1 225 ? -24.605 51.800 -75.434 1.00 62.09 234 THR B C 1
ATOM 4501 O O . THR B 1 225 ? -23.633 51.161 -75.016 1.00 62.32 234 THR B O 1
ATOM 4505 N N . LEU B 1 226 ? -24.483 52.987 -76.027 1.00 61.41 235 LEU B N 1
ATOM 4506 C CA . LEU B 1 226 ? -23.183 53.657 -76.150 1.00 61.12 235 LEU B CA 1
ATOM 4507 C C . LEU B 1 226 ? -22.482 53.740 -74.791 1.00 61.26 235 LEU B C 1
ATOM 4508 O O . LEU B 1 226 ? -21.263 53.565 -74.685 1.00 61.21 235 LEU B O 1
ATOM 4513 N N . ARG B 1 227 ? -23.271 53.983 -73.748 1.00 61.14 236 ARG B N 1
ATOM 4514 C CA . ARG B 1 227 ? -22.737 54.058 -72.404 1.00 60.69 236 ARG B CA 1
ATOM 4515 C C . ARG B 1 227 ? -22.498 52.688 -71.777 1.00 60.44 236 ARG B C 1
ATOM 4516 O O . ARG B 1 227 ? -21.517 52.500 -71.073 1.00 60.58 236 ARG B O 1
ATOM 4524 N N . TYR B 1 228 ? -23.383 51.738 -72.035 1.00 60.00 237 TYR B N 1
ATOM 4525 C CA . TYR B 1 228 ? -23.312 50.456 -71.357 1.00 60.51 237 TYR B CA 1
ATOM 4526 C C . TYR B 1 228 ? -22.336 49.457 -71.966 1.00 60.83 237 TYR B C 1
ATOM 4527 O O . TYR B 1 228 ? -21.729 48.683 -71.219 1.00 60.75 237 TYR B O 1
ATOM 4536 N N . TYR B 1 229 ? -22.247 49.416 -73.298 1.00 60.84 238 TYR B N 1
ATOM 4537 C CA . TYR B 1 229 ? -21.246 48.595 -73.998 1.00 61.56 238 TYR B CA 1
ATOM 4538 C C . TYR B 1 229 ? -20.489 49.455 -75.032 1.00 62.25 238 TYR B C 1
ATOM 4539 O O . TYR B 1 229 ? -20.754 49.414 -76.244 1.00 62.21 238 TYR B O 1
ATOM 4548 N N . SER B 1 230 ? -19.569 50.259 -74.537 1.00 62.91 239 SER B N 1
ATOM 4549 C CA . SER B 1 230 ? -18.936 51.248 -75.370 1.00 63.87 239 SER B CA 1
ATOM 4550 C C . SER B 1 230 ? -18.147 50.505 -76.413 1.00 64.10 2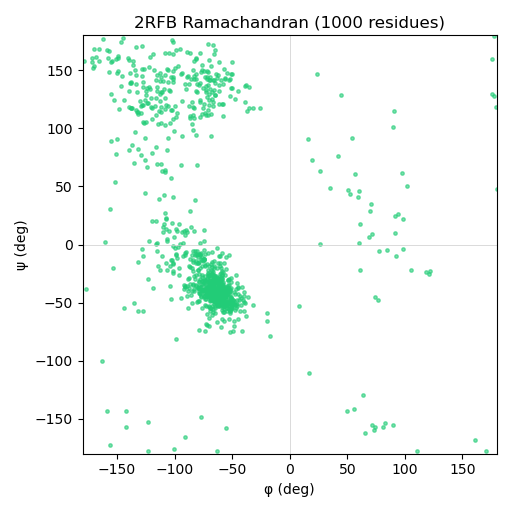39 SER B C 1
ATOM 4551 O O . SER B 1 230 ? -17.409 49.575 -76.087 1.00 64.37 239 SER B O 1
ATOM 4554 N N . PRO B 1 231 ? -18.363 50.874 -77.683 1.00 63.94 240 PRO B N 1
ATOM 4555 C CA . PRO B 1 231 ? -17.660 50.292 -78.798 1.00 63.55 240 PRO B CA 1
ATOM 4556 C C . PRO B 1 231 ? -16.160 50.456 -78.628 1.00 63.89 240 PRO B C 1
ATOM 4557 O O . PRO B 1 231 ? -15.424 49.473 -78.886 1.00 63.72 240 PRO B O 1
ATOM 4561 N N . ILE B 1 232 ? -15.717 51.663 -78.230 1.00 63.69 241 ILE B N 1
ATOM 4562 C CA . ILE B 1 232 ? -14.300 51.931 -77.886 1.00 64.90 241 ILE B CA 1
ATOM 4563 C C . ILE B 1 232 ? -14.072 51.889 -76.368 1.00 65.77 241 ILE B C 1
ATOM 4564 O O . ILE B 1 232 ? -14.507 52.798 -75.624 1.00 66.82 241 ILE B O 1
ATOM 4569 N N . GLN B 1 233 ? -13.374 50.862 -75.901 1.00 66.05 242 GLN B N 1
ATOM 4570 C CA . GLN B 1 233 ? -13.156 50.700 -74.453 1.00 66.09 242 GLN B CA 1
ATOM 4571 C C . GLN B 1 233 ? -12.117 51.673 -73.905 1.00 66.25 242 GLN B C 1
ATOM 4572 O O . GLN B 1 233 ? -12.272 52.178 -72.803 1.00 66.75 242 GLN B O 1
ATOM 4578 N N . PHE B 1 234 ? -11.046 51.923 -74.654 1.00 66.02 243 PHE B N 1
ATOM 4579 C CA . PHE B 1 234 ? -10.021 52.848 -74.172 1.00 65.82 243 PHE B CA 1
ATOM 4580 C C . PHE B 1 234 ? -9.357 53.565 -75.313 1.00 66.29 243 PHE B C 1
ATOM 4581 O O . PHE B 1 234 ? -9.292 53.027 -76.427 1.00 65.85 243 PHE B O 1
ATOM 4589 N N . LEU B 1 235 ? -8.918 54.795 -75.039 1.00 65.57 244 LEU B N 1
ATOM 4590 C CA . LEU B 1 235 ? -8.074 55.517 -75.977 1.00 65.77 244 LEU B CA 1
ATOM 4591 C C . LEU B 1 235 ? -6.635 55.467 -75.497 1.00 66.07 244 LEU B C 1
ATOM 4592 O O . LEU B 1 235 ? -6.329 55.996 -74.438 1.00 66.15 244 LEU B O 1
ATOM 4597 N N . PRO B 1 236 ? -5.737 54.822 -76.267 1.00 66.41 245 PRO B N 1
ATOM 4598 C CA . PRO B 1 236 ? -4.366 54.665 -75.736 1.00 67.01 245 PRO B CA 1
ATOM 4599 C C . PRO B 1 236 ? -3.430 55.842 -75.981 1.00 67.90 245 PRO B C 1
ATOM 4600 O O . PRO B 1 236 ? -2.323 55.860 -75.470 1.00 68.25 245 PRO B O 1
ATOM 4604 N N . HIS B 1 237 ? -3.836 56.802 -76.787 1.00 69.53 246 HIS B N 1
ATOM 4605 C CA . HIS B 1 237 ? -2.820 57.695 -77.332 1.00 71.64 246 HIS B CA 1
ATOM 4606 C C . HIS B 1 237 ? -2.881 59.155 -76.783 1.00 70.58 246 HIS B C 1
ATOM 4607 O O . HIS B 1 237 ? -3.167 60.098 -77.506 1.00 71.55 246 HIS B O 1
ATOM 4614 N N . ARG B 1 238 ? -2.658 59.314 -75.489 1.00 69.54 247 ARG B N 1
ATOM 4615 C CA . ARG B 1 238 ? -2.434 60.633 -74.923 1.00 68.84 247 ARG B CA 1
ATOM 4616 C C . ARG B 1 238 ? -1.023 60.662 -74.383 1.00 68.31 247 ARG B C 1
ATOM 4617 O O . ARG B 1 238 ? -0.477 59.631 -73.935 1.00 67.54 247 ARG B O 1
ATOM 4625 N N . PHE B 1 239 ? -0.418 61.839 -74.482 1.00 68.00 248 PHE B N 1
ATOM 4626 C CA . PHE B 1 239 ? 0.927 62.056 -73.966 1.00 68.29 248 PHE B CA 1
ATOM 4627 C C . PHE B 1 239 ? 1.041 63.388 -73.295 1.00 68.30 248 PHE B C 1
ATOM 4628 O O . PHE B 1 239 ? 0.599 64.412 -73.833 1.00 68.77 248 PHE B O 1
ATOM 4636 N N . ALA B 1 240 ? 1.615 63.366 -72.100 1.00 68.41 249 ALA B N 1
ATOM 4637 C CA . ALA B 1 240 ? 1.745 64.573 -71.308 1.00 68.45 249 ALA B CA 1
ATOM 4638 C C . ALA B 1 240 ? 2.700 65.506 -72.020 1.00 68.59 249 ALA B C 1
ATOM 4639 O O . ALA B 1 240 ? 3.848 65.164 -72.256 1.00 68.43 249 ALA B O 1
ATOM 4641 N N . ALA B 1 241 ? 2.214 66.682 -72.382 1.00 69.43 250 ALA B N 1
ATOM 4642 C CA . ALA B 1 241 ? 3.047 67.665 -73.076 1.00 70.05 250 ALA B CA 1
ATOM 4643 C C . ALA B 1 241 ? 3.912 68.416 -72.082 1.00 70.48 250 ALA B C 1
ATOM 4644 O O . ALA B 1 241 ? 4.803 69.174 -72.465 1.00 70.91 250 ALA B O 1
ATOM 4646 N N . GLU B 1 242 ? 3.632 68.192 -70.801 1.00 70.98 251 GLU B N 1
ATOM 4647 C CA . GLU B 1 242 ? 4.334 68.831 -69.685 1.00 71.23 251 GLU B CA 1
ATOM 4648 C C . GLU B 1 242 ? 3.891 68.125 -68.422 1.00 71.09 251 GLU B C 1
ATOM 4649 O O . GLU B 1 242 ? 2.793 67.557 -68.385 1.00 71.64 251 GLU B O 1
ATOM 4655 N N . ASP B 1 243 ? 4.754 68.138 -67.408 1.00 70.78 252 ASP B N 1
ATOM 4656 C CA . ASP B 1 243 ? 4.441 67.626 -66.067 1.00 70.43 252 ASP B CA 1
ATOM 4657 C C . ASP B 1 243 ? 3.150 68.207 -65.489 1.00 70.31 252 ASP B C 1
ATOM 4658 O O . ASP B 1 243 ? 2.852 69.394 -65.687 1.00 70.45 252 ASP B O 1
ATOM 4663 N N . SER B 1 244 ? 2.395 67.365 -64.781 1.00 69.87 253 SER B N 1
ATOM 4664 C CA . SER B 1 244 ? 1.180 67.776 -64.075 1.00 69.90 253 SER B CA 1
ATOM 4665 C C . SER B 1 244 ? 0.751 66.697 -63.084 1.00 70.01 253 SER B C 1
ATOM 4666 O O . SER B 1 244 ? 1.261 65.573 -63.125 1.00 70.71 253 SER B O 1
ATOM 4669 N N . TYR B 1 245 ? -0.190 67.034 -62.204 1.00 69.83 254 TYR B N 1
ATOM 4670 C CA . TYR B 1 245 ? -0.625 66.145 -61.126 1.00 69.48 254 TYR B CA 1
ATOM 4671 C C . TYR B 1 245 ? -2.070 65.734 -61.238 1.00 69.65 254 TYR B C 1
ATOM 4672 O O . TYR B 1 245 ? -2.910 66.545 -61.596 1.00 69.39 254 TYR B O 1
ATOM 4681 N N . ILE B 1 246 ? -2.352 64.471 -60.915 1.00 70.41 255 ILE B N 1
ATOM 4682 C CA . ILE B 1 246 ? -3.720 63.974 -60.766 1.00 71.08 255 ILE B CA 1
ATOM 4683 C C . ILE B 1 246 ? -3.828 63.265 -59.431 1.00 71.92 255 ILE B C 1
ATOM 4684 O O . ILE B 1 246 ? -3.201 62.221 -59.216 1.00 72.33 255 ILE B O 1
ATOM 4689 N N . ASN B 1 247 ? -4.623 63.855 -58.542 1.00 73.05 256 ASN B N 1
ATOM 4690 C CA . ASN B 1 247 ? -4.748 63.457 -57.130 1.00 73.65 256 ASN B CA 1
ATOM 4691 C C . ASN B 1 247 ? -3.627 62.614 -56.542 1.00 73.45 256 ASN B C 1
ATOM 4692 O O . ASN B 1 247 ? -3.823 61.425 -56.301 1.00 74.58 256 ASN B O 1
ATOM 4697 N N . ASN B 1 248 ? -2.467 63.205 -56.291 1.00 72.62 257 ASN B N 1
ATOM 4698 C CA . ASN B 1 248 ? -1.344 62.488 -55.610 1.00 71.47 257 ASN B CA 1
ATOM 4699 C C . ASN B 1 248 ? -0.447 61.654 -56.516 1.00 70.52 257 ASN B C 1
ATOM 4700 O O . ASN B 1 248 ? 0.559 61.103 -56.052 1.00 70.51 257 ASN B O 1
ATOM 4705 N N . LYS B 1 249 ? -0.802 61.556 -57.798 1.00 68.89 258 LYS B N 1
ATOM 4706 C CA . LYS B 1 249 ? 0.141 61.026 -58.771 1.00 67.30 258 LYS B CA 1
ATOM 4707 C C . LYS B 1 249 ? 0.569 62.103 -59.749 1.00 66.60 258 LYS B C 1
ATOM 4708 O O . LYS B 1 249 ? -0.219 62.948 -60.159 1.00 65.86 258 LYS B O 1
ATOM 4714 N N . LYS B 1 250 ? 1.849 62.067 -60.088 1.00 66.45 259 LYS B N 1
ATOM 4715 C CA . LYS B 1 250 ? 2.443 63.045 -60.980 1.00 66.09 259 LYS B CA 1
ATOM 4716 C C . LYS B 1 250 ? 2.713 62.364 -62.294 1.00 65.43 259 LYS B C 1
ATOM 4717 O O . LYS B 1 250 ? 3.467 61.400 -62.349 1.00 64.55 259 LYS B O 1
ATOM 4723 N N . ILE B 1 251 ? 2.081 62.896 -63.339 1.00 65.39 260 ILE B N 1
ATOM 4724 C CA . ILE B 1 251 ? 2.277 62.478 -64.706 1.00 64.85 260 ILE B CA 1
ATOM 4725 C C . ILE B 1 251 ? 3.331 63.385 -65.315 1.00 64.44 260 ILE B C 1
ATOM 4726 O O . ILE B 1 251 ? 3.187 64.594 -65.312 1.00 64.38 260 ILE B O 1
ATOM 4731 N N . LYS B 1 252 ? 4.393 62.778 -65.828 1.00 64.14 261 LYS B N 1
ATOM 4732 C CA . LYS B 1 252 ? 5.584 63.485 -66.286 1.00 63.93 261 LYS B CA 1
ATOM 4733 C C . LYS B 1 252 ? 5.543 63.713 -67.793 1.00 63.86 261 LYS B C 1
ATOM 4734 O O . LYS B 1 252 ? 4.932 62.926 -68.532 1.00 64.18 261 LYS B O 1
ATOM 4740 N N . LYS B 1 253 ? 6.223 64.759 -68.257 1.00 63.13 262 LYS B N 1
ATOM 4741 C CA . LYS B 1 253 ? 6.353 65.013 -69.683 1.00 63.08 262 LYS B CA 1
ATOM 4742 C C . LYS B 1 253 ? 6.755 63.732 -70.439 1.00 62.74 262 LYS B C 1
ATOM 4743 O O . LYS B 1 253 ? 7.751 63.087 -70.100 1.00 63.22 262 LYS B O 1
ATOM 4749 N N . GLY B 1 254 ? 5.968 63.372 -71.450 1.00 62.09 263 GLY B N 1
ATOM 4750 C CA . GLY B 1 254 ? 6.224 62.192 -72.277 1.00 61.57 263 GLY B CA 1
ATOM 4751 C C . GLY B 1 254 ? 5.534 60.901 -71.828 1.00 61.05 263 GLY B C 1
ATOM 4752 O O . GLY B 1 254 ? 5.568 59.902 -72.542 1.00 60.91 263 GLY B O 1
ATOM 4753 N N . ASP B 1 255 ? 4.942 60.908 -70.634 1.00 60.69 264 ASP B N 1
ATOM 4754 C CA . ASP B 1 255 ? 4.197 59.751 -70.124 1.00 60.25 264 ASP B CA 1
ATOM 4755 C C . ASP B 1 255 ? 2.983 59.494 -70.997 1.00 60.03 264 ASP B C 1
ATOM 4756 O O . ASP B 1 255 ? 2.207 60.405 -71.312 1.00 60.19 264 ASP B O 1
ATOM 4761 N N . GLN B 1 256 ? 2.842 58.253 -71.433 1.00 59.73 265 GLN B N 1
ATOM 4762 C CA . GLN B 1 256 ? 1.641 57.862 -72.101 1.00 59.37 265 GLN B CA 1
ATOM 4763 C C . GLN B 1 256 ? 0.517 57.810 -71.067 1.00 59.53 265 GLN B C 1
ATOM 4764 O O . GLN B 1 256 ? 0.723 57.330 -69.947 1.00 59.98 265 GLN B O 1
ATOM 4770 N N . VAL B 1 257 ? -0.653 58.325 -71.433 1.00 59.71 266 VAL B N 1
ATOM 4771 C CA . VAL B 1 257 ? -1.837 58.321 -70.569 1.00 60.07 266 VAL B CA 1
ATOM 4772 C C . VAL B 1 257 ? -2.984 57.637 -71.275 1.00 61.18 266 VAL B C 1
ATOM 4773 O O . VAL B 1 257 ? -3.391 58.048 -72.378 1.00 61.67 266 VAL B O 1
ATOM 4777 N N . ILE B 1 258 ? -3.516 56.584 -70.661 1.00 61.79 267 ILE B N 1
ATOM 4778 C CA . ILE B 1 258 ? -4.505 55.750 -71.350 1.00 61.78 267 ILE B CA 1
ATOM 4779 C C . ILE B 1 258 ? -5.792 55.884 -70.619 1.00 62.32 267 ILE B C 1
ATOM 4780 O O . ILE B 1 258 ? -5.829 55.737 -69.393 1.00 63.68 267 ILE B O 1
ATOM 4785 N N . VAL B 1 259 ? -6.852 56.113 -71.373 1.00 62.20 268 VAL B N 1
ATOM 4786 C CA . VAL B 1 259 ? -8.100 56.543 -70.817 1.00 63.47 268 VAL B CA 1
ATOM 4787 C C . VAL B 1 259 ? -9.143 55.472 -71.064 1.00 63.55 268 VAL B C 1
ATOM 4788 O O . VAL B 1 259 ? -9.310 55.056 -72.195 1.00 64.71 268 VAL B O 1
ATOM 4792 N N . TYR B 1 260 ? -9.816 55.009 -70.012 1.00 63.35 269 TYR B N 1
ATOM 4793 C CA . TYR B 1 260 ? -10.765 53.909 -70.129 1.00 63.44 269 TYR B CA 1
ATOM 4794 C C . TYR B 1 260 ? -12.222 54.349 -70.180 1.00 64.16 269 TYR B C 1
ATOM 4795 O O . TYR B 1 260 ? -12.859 54.564 -69.147 1.00 64.86 269 TYR B O 1
ATOM 4804 N N . LEU B 1 261 ? -12.744 54.437 -71.402 1.00 64.61 270 LEU B N 1
ATOM 4805 C CA . LEU B 1 261 ? -14.068 54.995 -71.676 1.00 64.66 270 LEU B CA 1
ATOM 4806 C C . LEU B 1 261 ? -15.191 54.152 -71.126 1.00 65.19 270 LEU B C 1
ATOM 4807 O O . LEU B 1 261 ? -16.103 54.686 -70.506 1.00 65.56 270 LEU B O 1
ATOM 4812 N N . GLY B 1 262 ? -15.116 52.837 -71.332 1.00 66.15 271 GLY B N 1
ATOM 4813 C CA . GLY B 1 262 ? -16.159 51.897 -70.880 1.00 66.59 271 GLY B CA 1
ATOM 4814 C C . GLY B 1 262 ? -16.200 51.822 -69.367 1.00 67.68 271 GLY B C 1
ATOM 4815 O O . GLY B 1 262 ? -17.283 51.788 -68.742 1.00 67.82 271 GLY B O 1
ATOM 4816 N N . SER B 1 263 ? -15.004 51.807 -68.784 1.00 68.18 272 SER B N 1
ATOM 4817 C CA . SER B 1 263 ? -14.826 51.825 -67.334 1.00 68.39 272 SER B CA 1
ATOM 4818 C C . SER B 1 263 ? -15.361 53.133 -66.725 1.00 67.65 272 SER B C 1
ATOM 4819 O O . SER B 1 263 ? -16.014 53.097 -65.703 1.00 67.16 272 SER B O 1
ATOM 4822 N N . ALA B 1 264 ? -15.107 54.273 -67.373 1.00 67.60 273 ALA B N 1
ATOM 4823 C CA . ALA B 1 264 ? -15.627 55.589 -66.914 1.00 67.25 273 ALA B CA 1
ATOM 4824 C C . ALA B 1 264 ? -17.127 55.682 -67.050 1.00 67.73 273 ALA B C 1
ATOM 4825 O O . ALA B 1 264 ? -17.782 56.392 -66.294 1.00 68.02 273 ALA B O 1
ATOM 4827 N N . ASN B 1 265 ? -17.666 54.988 -68.046 1.00 68.42 274 ASN B N 1
ATOM 4828 C CA . ASN B 1 265 ? -19.097 54.985 -68.297 1.00 68.89 274 ASN B CA 1
ATOM 4829 C C . ASN B 1 265 ? -19.851 54.133 -67.281 1.00 69.45 274 ASN B C 1
ATOM 4830 O O . ASN B 1 265 ? -21.075 54.096 -67.308 1.00 70.10 274 ASN B O 1
ATOM 4835 N N . ARG B 1 266 ? -19.127 53.447 -66.395 1.00 69.99 275 ARG B N 1
ATOM 4836 C CA . ARG B 1 266 ? -19.748 52.681 -65.313 1.00 70.80 275 ARG B CA 1
ATOM 4837 C C . ARG B 1 266 ? -19.409 53.277 -63.938 1.00 71.87 275 ARG B C 1
ATOM 4838 O O . ARG B 1 266 ? -19.193 52.543 -62.967 1.00 72.09 275 ARG B O 1
ATOM 4846 N N . ASP B 1 267 ? -19.382 54.605 -63.857 1.00 72.96 276 ASP B N 1
ATOM 4847 C CA . ASP B 1 267 ? -18.977 55.307 -62.651 1.00 74.28 276 ASP B CA 1
ATOM 4848 C C . ASP B 1 267 ? -20.155 55.552 -61.662 1.00 75.23 276 ASP B C 1
ATOM 4849 O O . ASP B 1 267 ? -21.132 56.232 -62.011 1.00 75.53 276 ASP B O 1
ATOM 4854 N N . GLU B 1 268 ? -20.060 55.000 -60.443 1.00 75.96 277 GLU B N 1
ATOM 4855 C CA . GLU B 1 268 ? -21.054 55.236 -59.367 1.00 76.99 277 GLU B CA 1
ATOM 4856 C C . GLU B 1 268 ? -21.260 56.724 -59.141 1.00 77.37 277 GLU B C 1
ATOM 4857 O O . GLU B 1 268 ? -22.360 57.175 -58.839 1.00 77.29 277 GLU B O 1
ATOM 4863 N N . THR B 1 269 ? -20.177 57.476 -59.299 1.00 78.24 278 THR B N 1
ATOM 4864 C CA . THR B 1 269 ? -20.161 58.906 -59.024 1.00 78.83 278 THR B CA 1
ATOM 4865 C C . THR B 1 269 ? -20.944 59.686 -60.076 1.00 78.90 278 THR B C 1
ATOM 4866 O O . THR B 1 269 ? -21.306 60.843 -59.856 1.00 79.14 278 THR B O 1
ATOM 4870 N N . PHE B 1 270 ? -21.211 59.049 -61.212 1.00 78.77 279 PHE B N 1
ATOM 4871 C CA . PHE B 1 270 ? -21.931 59.711 -62.285 1.00 78.73 279 PHE B CA 1
ATOM 4872 C C . PHE B 1 270 ? -23.209 59.013 -62.747 1.00 78.29 279 PHE B C 1
ATOM 4873 O O . PHE B 1 270 ? -24.138 59.673 -63.212 1.00 78.31 279 PHE B O 1
ATOM 4881 N N . PHE B 1 271 ? -23.255 57.690 -62.625 1.00 77.64 280 PHE B N 1
ATOM 4882 C CA . PHE B 1 271 ? -24.460 56.935 -62.973 1.00 77.00 280 PHE B CA 1
ATOM 4883 C C . PHE B 1 271 ? -24.923 56.077 -61.800 1.00 77.11 280 PHE B C 1
ATOM 4884 O O . PHE B 1 271 ? -24.115 55.365 -61.186 1.00 76.93 280 PHE B O 1
ATOM 4892 N N . ASP B 1 272 ? -26.221 56.156 -61.497 1.00 77.09 281 ASP B N 1
ATOM 4893 C CA . ASP B 1 272 ? -26.831 55.353 -60.432 1.00 77.49 281 ASP B CA 1
ATOM 4894 C C . ASP B 1 272 ? -27.139 53.942 -60.951 1.00 77.35 281 ASP B C 1
ATOM 4895 O O . ASP B 1 272 ? -27.741 53.780 -62.033 1.00 77.48 281 ASP B O 1
ATOM 4900 N N . GLU B 1 273 ? -26.747 52.935 -60.158 1.00 77.20 282 GLU B N 1
ATOM 4901 C CA . GLU B 1 273 ? -26.759 51.533 -60.592 1.00 76.99 282 GLU B CA 1
ATOM 4902 C C . GLU B 1 273 ? -26.233 51.433 -62.033 1.00 76.89 282 GLU B C 1
ATOM 4903 O O . GLU B 1 273 ? -27.006 51.260 -62.989 1.00 76.84 282 GLU B O 1
ATOM 4909 N N . PRO B 1 274 ? -24.896 51.555 -62.173 1.00 76.58 283 PRO B N 1
ATOM 4910 C CA . PRO B 1 274 ? -24.166 51.843 -63.409 1.00 76.24 283 PRO B CA 1
ATOM 4911 C C . PRO B 1 274 ? -24.095 50.659 -64.348 1.00 75.89 283 PRO B C 1
ATOM 4912 O O . PRO B 1 274 ? -24.031 50.847 -65.562 1.00 75.26 283 PRO B O 1
ATOM 4916 N N . ASP B 1 275 ? -24.092 49.450 -63.789 1.00 75.69 284 ASP B N 1
ATOM 4917 C CA . ASP B 1 275 ? -24.165 48.251 -64.613 1.00 75.49 284 ASP B CA 1
ATOM 4918 C C . ASP B 1 275 ? -25.569 47.694 -64.607 1.00 75.39 284 ASP B C 1
ATOM 4919 O O . ASP B 1 275 ? -25.766 46.485 -64.512 1.00 75.60 284 ASP B O 1
ATOM 4924 N N . LEU B 1 276 ? -26.539 48.600 -64.689 1.00 75.12 285 LEU B N 1
ATOM 4925 C CA . LEU B 1 276 ? -27.886 48.257 -65.101 1.00 75.00 285 LEU B CA 1
ATOM 4926 C C . LEU B 1 276 ? -28.280 49.220 -66.220 1.00 74.98 285 LEU B C 1
ATOM 4927 O O . LEU B 1 276 ? -27.860 50.384 -66.223 1.00 74.86 285 LEU B O 1
ATOM 4932 N N . PHE B 1 277 ? -29.055 48.709 -67.180 1.00 75.06 286 PHE B N 1
ATOM 4933 C CA . PHE B 1 277 ? -29.439 49.437 -68.396 1.00 74.79 286 PHE B CA 1
ATOM 4934 C C . PHE B 1 277 ? -30.659 50.329 -68.125 1.00 74.84 286 PHE B C 1
ATOM 4935 O O . PHE B 1 277 ? -31.766 49.836 -67.885 1.00 74.47 286 PHE B O 1
ATOM 4943 N N . LYS B 1 278 ? -30.440 51.644 -68.154 1.00 74.82 287 LYS B N 1
ATOM 4944 C CA . LYS B 1 278 ? -31.475 52.632 -67.831 1.00 74.76 287 LYS B CA 1
ATOM 4945 C C . LYS B 1 278 ? -31.667 53.644 -68.956 1.00 74.55 287 LYS B C 1
ATOM 4946 O O . LYS B 1 278 ? -30.854 54.546 -69.144 1.00 74.88 287 LYS B O 1
ATOM 4952 N N . ILE B 1 279 ? -32.757 53.497 -69.692 1.00 74.35 288 ILE B N 1
ATOM 4953 C CA . ILE B 1 279 ? -33.081 54.384 -70.805 1.00 74.04 288 ILE B CA 1
ATOM 4954 C C . ILE B 1 279 ? -33.500 55.762 -70.276 1.00 73.96 288 ILE B C 1
ATOM 4955 O O . ILE B 1 279 ? -34.556 55.901 -69.656 1.00 73.61 288 ILE B O 1
ATOM 4960 N N . GLY B 1 280 ? -32.661 56.766 -70.515 1.00 73.74 289 GLY B N 1
ATOM 4961 C CA . GLY B 1 280 ? -32.972 58.142 -70.155 1.00 73.63 289 GLY B CA 1
ATOM 4962 C C . GLY B 1 280 ? -32.282 58.612 -68.892 1.00 73.87 289 GLY B C 1
ATOM 4963 O O . GLY B 1 280 ? -32.928 59.141 -67.977 1.00 74.01 289 GLY B O 1
ATOM 4964 N N . ARG B 1 281 ? -30.969 58.411 -68.833 1.00 73.83 290 ARG B N 1
ATOM 4965 C CA . ARG B 1 281 ? -30.155 58.956 -67.753 1.00 73.78 290 ARG B CA 1
ATOM 4966 C C . ARG B 1 281 ? -29.855 60.416 -68.072 1.00 73.89 290 ARG B C 1
ATOM 4967 O O . ARG B 1 281 ? -29.725 60.785 -69.242 1.00 73.60 290 ARG B O 1
ATOM 4975 N N . ARG B 1 282 ? -29.751 61.246 -67.038 1.00 74.03 291 ARG B N 1
ATOM 4976 C CA . ARG B 1 282 ? -29.584 62.684 -67.254 1.00 74.22 291 ARG B CA 1
ATOM 4977 C C . ARG B 1 282 ? -28.202 63.021 -67.815 1.00 73.94 291 ARG B C 1
ATOM 4978 O O . ARG B 1 282 ? -28.050 63.946 -68.613 1.00 74.23 291 ARG B O 1
ATOM 4986 N N . GLU B 1 283 ? -27.205 62.243 -67.421 1.00 73.40 292 GLU B N 1
ATOM 4987 C CA . GLU B 1 283 ? -25.821 62.693 -67.518 1.00 72.91 292 GLU B CA 1
ATOM 4988 C C . GLU B 1 283 ? -25.069 62.111 -68.730 1.00 72.18 292 GLU B C 1
ATOM 4989 O O . GLU B 1 283 ? -25.255 60.952 -69.108 1.00 71.69 292 GLU B O 1
ATOM 4995 N N . MET B 1 284 ? -24.262 62.954 -69.365 1.00 71.36 293 MET B N 1
ATOM 4996 C CA . MET B 1 284 ? -23.631 62.594 -70.627 1.00 71.44 293 MET B CA 1
ATOM 4997 C C . MET B 1 284 ? -22.561 61.527 -70.411 1.00 69.34 293 MET B C 1
ATOM 4998 O O . MET B 1 284 ? -21.862 61.556 -69.395 1.00 69.11 293 MET B O 1
ATOM 5003 N N . HIS B 1 285 ? -22.465 60.577 -71.349 1.00 67.30 294 HIS B N 1
ATOM 5004 C CA . HIS B 1 285 ? -21.500 59.476 -71.263 1.00 65.18 294 HIS B CA 1
ATOM 5005 C C . HIS B 1 285 ? -20.265 59.865 -72.068 1.00 64.59 294 HIS B C 1
ATOM 5006 O O . HIS B 1 285 ? -20.315 60.827 -72.835 1.00 64.06 294 HIS B O 1
ATOM 5013 N N . LEU B 1 286 ? -19.174 59.112 -71.927 1.00 63.74 295 LEU B N 1
ATOM 5014 C CA . LEU B 1 286 ? -17.910 59.470 -72.583 1.00 63.21 295 LEU B CA 1
ATOM 5015 C C . LEU B 1 286 ? -17.512 58.652 -73.817 1.00 62.97 295 LEU B C 1
ATOM 5016 O O . LEU B 1 286 ? -16.372 58.770 -74.297 1.00 63.16 295 LEU B O 1
ATOM 5021 N N . ALA B 1 287 ? -18.444 57.855 -74.338 1.00 62.16 296 ALA B N 1
ATOM 5022 C CA . ALA B 1 287 ? -18.149 56.904 -75.417 1.00 62.11 296 ALA B CA 1
ATOM 5023 C C . ALA B 1 287 ? -17.679 57.554 -76.703 1.00 62.16 296 ALA B C 1
ATOM 5024 O O . ALA B 1 287 ? -16.920 56.941 -77.447 1.00 61.69 296 ALA B O 1
ATOM 5026 N N . PHE B 1 288 ? -18.150 58.782 -76.951 1.00 62.18 297 PHE B N 1
ATOM 5027 C CA . PHE B 1 288 ? -17.699 59.614 -78.067 1.00 62.09 297 PHE B CA 1
ATOM 5028 C C . PHE B 1 288 ? -16.539 60.508 -77.674 1.00 62.38 297 PHE B C 1
ATOM 5029 O O . PHE B 1 288 ? -16.133 61.388 -78.449 1.00 63.29 297 PHE B O 1
ATOM 5037 N N . GLY B 1 289 ? -16.008 60.298 -76.472 1.00 62.33 298 GLY B N 1
ATOM 5038 C CA . GLY B 1 289 ? -15.016 61.204 -75.907 1.00 61.87 298 GLY B CA 1
ATOM 5039 C C . GLY B 1 289 ? -15.701 62.476 -75.464 1.00 62.20 298 GLY B C 1
ATOM 5040 O O . GLY B 1 289 ? -16.930 62.500 -75.195 1.00 62.02 298 GLY B O 1
ATOM 5041 N N . ILE B 1 290 ? -14.885 63.524 -75.384 1.00 62.46 299 ILE B N 1
ATOM 5042 C CA . ILE B 1 290 ? -15.294 64.887 -75.050 1.00 61.87 299 ILE B CA 1
ATOM 5043 C C . ILE B 1 290 ? -14.129 65.840 -75.350 1.00 62.29 299 ILE B C 1
ATOM 5044 O O . ILE B 1 290 ? -12.966 65.392 -75.498 1.00 61.96 299 ILE B O 1
ATOM 5049 N N . GLY B 1 291 ? -14.450 67.141 -75.469 1.00 62.33 300 GLY B N 1
ATOM 5050 C CA . GLY B 1 291 ? -13.470 68.169 -75.782 1.00 62.49 300 GLY B CA 1
ATOM 5051 C C . GLY B 1 291 ? -13.160 68.240 -77.264 1.00 63.25 300 GLY B C 1
ATOM 5052 O O . GLY B 1 291 ? -13.956 67.786 -78.101 1.00 63.82 300 GLY B O 1
ATOM 5053 N N . ILE B 1 292 ? -11.985 68.769 -77.597 1.00 63.47 301 ILE B N 1
ATOM 5054 C CA . ILE B 1 292 ? -11.684 69.144 -78.972 1.00 64.34 301 ILE B CA 1
ATOM 5055 C C . ILE B 1 292 ? -11.647 68.005 -80.032 1.00 65.04 301 ILE B C 1
ATOM 5056 O O . ILE B 1 292 ? -11.764 68.259 -81.242 1.00 65.24 301 ILE B O 1
ATOM 5061 N N . HIS B 1 293 ? -11.480 66.765 -79.580 1.00 65.59 302 HIS B N 1
ATOM 5062 C CA . HIS B 1 293 ? -11.509 65.611 -80.469 1.00 65.62 302 HIS B CA 1
ATOM 5063 C C . HIS B 1 293 ? -12.784 64.810 -80.268 1.00 65.71 302 HIS B C 1
ATOM 5064 O O . HIS B 1 293 ? -12.858 63.683 -80.735 1.00 65.61 302 HIS B O 1
ATOM 5071 N N . MET B 1 294 ? -13.783 65.353 -79.568 1.00 65.97 303 MET B N 1
ATOM 5072 C CA . MET B 1 294 ? -15.072 64.634 -79.483 1.00 66.76 303 MET B CA 1
ATOM 5073 C C . MET B 1 294 ? -15.571 64.223 -80.877 1.00 66.61 303 MET B C 1
ATOM 5074 O O . MET B 1 294 ? -15.551 65.048 -81.793 1.00 65.96 303 MET B O 1
ATOM 5079 N N . CYS B 1 295 ? -16.029 62.967 -81.008 1.00 67.23 304 CYS B N 1
ATOM 5080 C CA . CYS B 1 295 ? -16.390 62.350 -82.312 1.00 68.04 304 CYS B CA 1
ATOM 5081 C C . CYS B 1 295 ? -17.022 63.282 -83.318 1.00 69.00 304 CYS B C 1
ATOM 5082 O O . CYS B 1 295 ? -18.109 63.811 -83.104 1.00 69.29 304 CYS B O 1
ATOM 5085 N N . LEU B 1 296 ? -16.332 63.458 -84.429 1.00 69.80 305 LEU B N 1
ATOM 5086 C CA . LEU B 1 296 ? -16.881 64.184 -85.556 1.00 70.78 305 LEU B CA 1
ATOM 5087 C C . LEU B 1 296 ? -18.070 63.441 -86.147 1.00 71.22 305 LEU B C 1
ATOM 5088 O O . LEU B 1 296 ? -18.994 64.074 -86.616 1.00 72.22 305 LEU B O 1
ATOM 5093 N N . GLY B 1 297 ? -18.036 62.105 -86.143 1.00 71.64 306 GLY B N 1
ATOM 5094 C CA . GLY B 1 297 ? -19.099 61.301 -86.752 1.00 71.23 306 GLY B CA 1
ATOM 5095 C C . GLY B 1 297 ? -20.360 61.080 -85.927 1.00 71.39 306 GLY B C 1
ATOM 5096 O O . GLY B 1 297 ? -21.349 60.558 -86.432 1.00 71.57 306 GLY B O 1
ATOM 5097 N N . ALA B 1 298 ? -20.341 61.491 -84.664 1.00 71.41 307 ALA B N 1
ATOM 5098 C CA . ALA B 1 298 ? -21.439 61.169 -83.730 1.00 71.30 307 ALA B CA 1
ATOM 5099 C C . ALA B 1 298 ? -22.905 61.275 -84.236 1.00 70.58 307 ALA B C 1
ATOM 5100 O O . ALA B 1 298 ? -23.653 60.304 -84.083 1.00 70.43 307 ALA B O 1
ATOM 5102 N N . PRO B 1 299 ? -23.320 62.426 -84.830 1.00 70.30 308 PRO B N 1
ATOM 5103 C CA . PRO B 1 299 ? -24.707 62.510 -85.368 1.00 69.73 308 PRO B CA 1
ATOM 5104 C C . PRO B 1 299 ? -25.001 61.448 -86.421 1.00 69.31 308 PRO B C 1
ATOM 5105 O O . PRO B 1 299 ? -26.120 60.930 -86.496 1.00 68.87 308 PRO B O 1
ATOM 5109 N N . LEU B 1 300 ? -23.995 61.116 -87.220 1.00 69.31 309 LEU B N 1
ATOM 5110 C CA . LEU B 1 300 ? -24.175 60.085 -88.228 1.00 69.54 309 LEU B CA 1
ATOM 5111 C C . LEU B 1 300 ? -24.343 58.725 -87.583 1.00 69.41 309 LEU B C 1
ATOM 5112 O O . LEU B 1 300 ? -25.237 57.971 -87.957 1.00 69.78 309 LEU B O 1
ATOM 5117 N N . ALA B 1 301 ? -23.492 58.431 -86.606 1.00 69.36 310 ALA B N 1
ATOM 5118 C CA . ALA B 1 301 ? -23.562 57.179 -85.841 1.00 69.13 310 ALA B CA 1
ATOM 5119 C C . ALA B 1 301 ? -24.907 57.015 -85.130 1.00 68.97 310 ALA B C 1
ATOM 5120 O O . ALA B 1 301 ? -25.483 55.925 -85.116 1.00 68.82 310 ALA B O 1
ATOM 5122 N N . ARG B 1 302 ? -25.397 58.101 -84.540 1.00 68.59 311 ARG B N 1
ATOM 5123 C CA . ARG B 1 302 ? -26.725 58.116 -83.953 1.00 68.66 311 ARG B CA 1
ATOM 5124 C C . ARG B 1 302 ? -27.781 57.794 -85.004 1.00 68.28 311 ARG B C 1
ATOM 5125 O O . ARG B 1 302 ? -28.613 56.911 -84.804 1.00 67.69 311 ARG B O 1
ATOM 5133 N N . LEU B 1 303 ? -27.708 58.481 -86.139 1.00 68.33 312 LEU B N 1
ATOM 5134 C CA . LEU B 1 303 ? -28.617 58.214 -87.251 1.00 68.48 312 LEU B CA 1
ATOM 5135 C C . LEU B 1 303 ? -28.530 56.748 -87.687 1.00 68.96 312 LEU B C 1
ATOM 5136 O O . LEU B 1 303 ? -29.530 56.032 -87.652 1.00 69.58 312 LEU B O 1
ATOM 5141 N N . GLU B 1 304 ? -27.339 56.301 -88.075 1.00 69.09 313 GLU B N 1
ATOM 5142 C CA . GLU B 1 304 ? -27.141 54.918 -88.510 1.00 69.79 313 GLU B CA 1
ATOM 5143 C C . GLU B 1 304 ? -27.771 53.942 -87.506 1.00 68.75 313 GLU B C 1
ATOM 5144 O O . GLU B 1 304 ? -28.534 53.057 -87.860 1.00 68.72 313 GLU B O 1
ATOM 5150 N N . ALA B 1 305 ? -27.431 54.122 -86.242 1.00 68.33 314 ALA B N 1
ATOM 5151 C CA . ALA B 1 305 ? -27.780 53.159 -85.209 1.00 67.72 314 ALA B CA 1
ATOM 5152 C C . ALA B 1 305 ? -29.279 53.138 -84.973 1.00 67.13 314 ALA B C 1
ATOM 5153 O O . ALA B 1 305 ? -29.858 52.076 -84.749 1.00 67.00 314 ALA B O 1
ATOM 5155 N N . SER B 1 306 ? -29.890 54.322 -85.038 1.00 66.54 315 SER B N 1
ATOM 5156 C CA . SER B 1 306 ? -31.307 54.501 -84.759 1.00 65.98 315 SER B CA 1
ATOM 5157 C C . SER B 1 306 ? -32.161 53.714 -85.746 1.00 65.76 315 SER B C 1
ATOM 5158 O O . SER B 1 306 ? -33.144 53.068 -85.376 1.00 65.67 315 SER B O 1
ATOM 5161 N N . ILE B 1 307 ? -31.764 53.773 -87.008 1.00 65.54 316 ILE B N 1
ATOM 5162 C CA . ILE B 1 307 ? -32.488 53.112 -88.078 1.00 65.20 316 ILE B CA 1
ATOM 5163 C C . ILE B 1 307 ? -32.259 51.613 -87.985 1.00 65.04 316 ILE B C 1
ATOM 5164 O O . ILE B 1 307 ? -33.213 50.830 -88.040 1.00 64.32 316 ILE B O 1
ATOM 5169 N N . ALA B 1 308 ? -30.993 51.230 -87.813 1.00 65.07 317 ALA B N 1
ATOM 5170 C CA . ALA B 1 308 ? -30.623 49.837 -87.606 1.00 65.28 317 ALA B CA 1
ATOM 5171 C C . ALA B 1 308 ? -31.461 49.248 -86.479 1.00 65.55 317 ALA B C 1
ATOM 5172 O O . ALA B 1 308 ? -32.199 48.284 -86.699 1.00 65.41 317 ALA B O 1
ATOM 5174 N N . LEU B 1 309 ? -31.396 49.864 -85.299 1.00 65.88 318 LEU B N 1
ATOM 5175 C CA . LEU B 1 309 ? -32.203 49.441 -84.149 1.00 66.64 318 LEU B CA 1
ATOM 5176 C C . LEU B 1 309 ? -33.655 49.181 -84.534 1.00 67.14 318 LEU B C 1
ATOM 5177 O O . LEU B 1 309 ? -34.215 48.117 -84.254 1.00 67.16 318 LEU B O 1
ATOM 5182 N N . ASN B 1 310 ? -34.245 50.178 -85.183 1.00 67.91 319 ASN B N 1
ATOM 5183 C CA . ASN B 1 310 ? -35.613 50.131 -85.672 1.00 68.46 319 ASN B CA 1
ATOM 5184 C C . ASN B 1 310 ? -35.886 48.932 -86.589 1.00 69.00 319 ASN B C 1
ATOM 5185 O O . ASN B 1 310 ? -36.910 48.272 -86.460 1.00 69.06 319 ASN B O 1
ATOM 5190 N N . ASP B 1 311 ? -34.954 48.646 -87.494 1.00 70.00 320 ASP B N 1
ATOM 5191 C CA . ASP B 1 311 ? -35.122 47.575 -88.488 1.00 70.93 320 ASP B CA 1
ATOM 5192 C C . ASP B 1 311 ? -34.909 46.158 -87.952 1.00 71.34 320 ASP B C 1
ATOM 5193 O O . ASP B 1 311 ? -35.695 45.259 -88.261 1.00 71.42 320 ASP B O 1
ATOM 5198 N N . ILE B 1 312 ? -33.842 45.962 -87.173 1.00 71.98 321 ILE B N 1
ATOM 5199 C CA . ILE B 1 312 ? -33.555 44.669 -86.536 1.00 72.37 321 ILE B CA 1
ATOM 5200 C C . ILE B 1 312 ? -34.727 44.260 -85.645 1.00 73.06 321 ILE B C 1
ATOM 5201 O O . ILE B 1 312 ? -35.109 43.089 -85.610 1.00 73.27 321 ILE B O 1
ATOM 5206 N N . LEU B 1 313 ? -35.304 45.231 -84.940 1.00 73.70 322 LEU B N 1
ATOM 5207 C CA . LEU B 1 313 ? -36.473 44.965 -84.116 1.00 74.53 322 LEU B CA 1
ATOM 5208 C C . LEU B 1 313 ? -37.694 44.602 -84.958 1.00 75.10 322 LEU B C 1
ATOM 5209 O O . LEU B 1 313 ? -38.374 43.618 -84.665 1.00 75.34 322 LEU B O 1
ATOM 5214 N N . ASN B 1 314 ? -37.959 45.376 -86.012 1.00 75.84 323 ASN B N 1
ATOM 5215 C CA . ASN B 1 314 ? -39.118 45.122 -86.883 1.00 76.50 323 ASN B CA 1
ATOM 5216 C C . ASN B 1 314 ? -38.946 43.922 -87.813 1.00 76.78 323 ASN B C 1
ATOM 5217 O O . ASN B 1 314 ? -39.911 43.460 -88.423 1.00 76.54 323 ASN B O 1
ATOM 5222 N N . HIS B 1 315 ? -37.714 43.426 -87.923 1.00 77.34 324 HIS B N 1
ATOM 5223 C CA . HIS B 1 315 ? -37.479 42.223 -88.707 1.00 77.86 324 HIS B CA 1
ATOM 5224 C C . HIS B 1 315 ? -37.176 40.974 -87.875 1.00 78.14 324 HIS B C 1
ATOM 5225 O O . HIS B 1 315 ? -37.261 39.854 -88.387 1.00 78.33 324 HIS B O 1
ATOM 5232 N N . PHE B 1 316 ? -36.846 41.157 -86.598 1.00 78.44 325 PHE B N 1
ATOM 5233 C CA . PHE B 1 316 ? -36.766 40.020 -85.677 1.00 78.73 325 PHE B CA 1
ATOM 5234 C C . PHE B 1 316 ? -37.815 40.061 -84.568 1.00 78.63 325 PHE B C 1
ATOM 5235 O O . PHE B 1 316 ? -37.681 40.814 -83.600 1.00 78.75 325 PHE B O 1
ATOM 5243 N N . LYS B 1 317 ? -38.850 39.238 -84.711 1.00 78.40 326 LYS B N 1
ATOM 5244 C CA . LYS B 1 317 ? -39.888 39.125 -83.684 1.00 78.22 326 LYS B CA 1
ATOM 5245 C C . LYS B 1 317 ? -39.532 38.094 -82.599 1.00 78.15 326 LYS B C 1
ATOM 5246 O O . LYS B 1 317 ? -40.420 37.474 -81.997 1.00 78.10 326 LYS B O 1
ATOM 5252 N N . ARG B 1 318 ? -38.225 37.921 -82.383 1.00 77.89 327 ARG B N 1
ATOM 5253 C CA . ARG B 1 318 ? -37.634 37.108 -81.311 1.00 77.81 327 ARG B CA 1
ATOM 5254 C C . ARG B 1 318 ? -36.117 37.141 -81.481 1.00 77.98 327 ARG B C 1
ATOM 5255 O O . ARG B 1 318 ? -35.588 36.876 -82.573 1.00 77.91 327 ARG B O 1
ATOM 5263 N N . ILE B 1 319 ? -35.424 37.479 -80.400 1.00 78.03 328 ILE B N 1
ATOM 5264 C CA . ILE B 1 319 ? -33.990 37.734 -80.458 1.00 78.09 328 ILE B CA 1
ATOM 5265 C C . ILE B 1 319 ? -33.257 36.896 -79.410 1.00 78.05 328 ILE B C 1
ATOM 5266 O O . ILE B 1 319 ? -33.317 37.172 -78.206 1.00 77.93 328 ILE B O 1
ATOM 5271 N N . LYS B 1 320 ? -32.593 35.848 -79.890 1.00 77.99 329 LYS B N 1
ATOM 5272 C CA . LYS B 1 320 ? -31.853 34.926 -79.035 1.00 77.94 329 LYS B CA 1
ATOM 5273 C C . LYS B 1 320 ? -30.473 34.672 -79.637 1.00 77.87 329 LYS B C 1
ATOM 5274 O O . LYS B 1 320 ? -30.357 34.123 -80.740 1.00 78.01 329 LYS B O 1
ATOM 5280 N N . ILE B 1 321 ? -29.431 35.081 -78.916 1.00 77.55 330 ILE B N 1
ATOM 5281 C CA . ILE B 1 321 ? -28.062 34.883 -79.380 1.00 77.50 330 ILE B CA 1
ATOM 5282 C C . ILE B 1 321 ? -27.615 33.438 -79.146 1.00 77.41 330 ILE B C 1
ATOM 5283 O O . ILE B 1 321 ? -27.647 32.944 -78.013 1.00 77.20 330 ILE B O 1
ATOM 5288 N N . ASP B 1 322 ? -27.214 32.773 -80.231 1.00 77.59 331 ASP B N 1
ATOM 5289 C CA . ASP B 1 322 ? -26.655 31.425 -80.173 1.00 78.10 331 ASP B CA 1
ATOM 5290 C C . ASP B 1 322 ? -25.164 31.506 -79.855 1.00 78.55 331 ASP B C 1
ATOM 5291 O O . ASP B 1 322 ? -24.347 31.727 -80.748 1.00 78.87 331 ASP B O 1
ATOM 5296 N N . TYR B 1 323 ? -24.814 31.310 -78.584 1.00 79.14 332 TYR B N 1
ATOM 5297 C CA . TYR B 1 323 ? -23.433 31.512 -78.117 1.00 79.52 332 TYR B CA 1
ATOM 5298 C C . TYR B 1 323 ? -22.429 30.398 -78.456 1.00 79.40 332 TYR B C 1
ATOM 5299 O O . TYR B 1 323 ? -21.232 30.557 -78.218 1.00 79.39 332 TYR B O 1
ATOM 5308 N N . LYS B 1 324 ? -22.902 29.282 -79.007 1.00 79.23 333 LYS B N 1
ATOM 5309 C CA . LYS B 1 324 ? -21.988 28.256 -79.516 1.00 79.05 333 LYS B CA 1
ATOM 5310 C C . LYS B 1 324 ? -21.361 28.649 -80.855 1.00 78.90 333 LYS B C 1
ATOM 5311 O O . LYS B 1 324 ? -20.230 28.267 -81.146 1.00 78.74 333 LYS B O 1
ATOM 5317 N N . LYS B 1 325 ? -22.096 29.409 -81.661 1.00 78.87 334 LYS B N 1
ATOM 5318 C CA . LYS B 1 325 ? -21.590 29.862 -82.955 1.00 79.12 334 LYS B CA 1
ATOM 5319 C C . LYS B 1 325 ? -20.892 31.229 -82.837 1.00 79.45 334 LYS B C 1
ATOM 5320 O O . LYS B 1 325 ? -19.892 31.478 -83.506 1.00 79.39 334 LYS B O 1
ATOM 5326 N N . SER B 1 326 ? -21.398 32.083 -81.948 1.00 79.80 335 SER B N 1
ATOM 5327 C CA . SER B 1 326 ? -20.904 33.455 -81.774 1.00 80.19 335 SER B CA 1
ATOM 5328 C C . SER B 1 326 ? -19.758 33.633 -80.759 1.00 80.50 335 SER B C 1
ATOM 5329 O O . SER B 1 326 ? -19.718 32.970 -79.725 1.00 80.49 335 SER B O 1
ATOM 5332 N N . ARG B 1 327 ? -18.838 34.547 -81.066 1.00 80.94 336 ARG B N 1
ATOM 5333 C CA . ARG B 1 327 ? -17.824 35.006 -80.109 1.00 81.56 336 ARG B CA 1
ATOM 5334 C C . ARG B 1 327 ? -17.644 36.522 -80.149 1.00 81.23 336 ARG B C 1
ATOM 5335 O O . ARG B 1 327 ? -17.968 37.183 -81.144 1.00 81.33 336 ARG B O 1
ATOM 5343 N N . LEU B 1 328 ? -17.126 37.072 -79.056 1.00 80.82 337 LEU B N 1
ATOM 5344 C CA . LEU B 1 328 ? -16.745 38.483 -79.024 1.00 80.23 337 LEU B CA 1
ATOM 5345 C C . LEU B 1 328 ? -15.378 38.659 -79.664 1.00 79.74 337 LEU B C 1
ATOM 5346 O O . LEU B 1 328 ? -14.604 37.705 -79.776 1.00 79.42 337 LEU B O 1
ATOM 5351 N N . LEU B 1 329 ? -15.082 39.880 -80.084 1.00 79.46 338 LEU B N 1
ATOM 5352 C CA . LEU B 1 329 ? -13.747 40.213 -80.566 1.00 79.67 338 LEU B CA 1
ATOM 5353 C C . LEU B 1 329 ? -12.774 40.117 -79.407 1.00 79.96 338 LEU B C 1
ATOM 5354 O O . LEU B 1 329 ? -13.114 40.520 -78.292 1.00 79.79 338 LEU B O 1
ATOM 5359 N N . ASP B 1 330 ? -11.568 39.606 -79.663 1.00 80.35 339 ASP B N 1
ATOM 5360 C CA . ASP B 1 330 ? -10.549 39.529 -78.610 1.00 80.59 339 ASP B CA 1
ATOM 5361 C C . ASP B 1 330 ? -9.964 40.873 -78.174 1.00 80.37 339 ASP B C 1
ATOM 5362 O O . ASP B 1 330 ? -9.969 41.187 -76.982 1.00 81.29 339 ASP B O 1
ATOM 5367 N N . ASN B 1 331 ? -9.476 41.654 -79.128 1.00 79.39 340 ASN B N 1
ATOM 5368 C CA . ASN B 1 331 ? -8.915 42.988 -78.881 1.00 78.88 340 ASN B CA 1
ATOM 5369 C C . ASN B 1 331 ? -9.566 43.714 -77.719 1.00 78.01 340 ASN B C 1
ATOM 5370 O O . ASN B 1 331 ? -10.761 44.014 -77.760 1.00 78.56 340 ASN B O 1
ATOM 5375 N N . LYS B 1 332 ? -8.772 44.004 -76.693 1.00 77.02 341 LYS B N 1
ATOM 5376 C CA . LYS B 1 332 ? -9.250 44.671 -75.470 1.00 76.05 341 LYS B CA 1
ATOM 5377 C C . LYS B 1 332 ? -9.693 46.122 -75.637 1.00 74.75 341 LYS B C 1
ATOM 5378 O O . LYS B 1 332 ? -10.362 46.670 -74.759 1.00 74.77 341 LYS B O 1
ATOM 5384 N N . MET B 1 333 ? -9.325 46.741 -76.752 1.00 72.90 342 MET B N 1
ATOM 5385 C CA . MET B 1 333 ? -9.577 48.150 -76.962 1.00 72.27 342 MET B CA 1
ATOM 5386 C C . MET B 1 333 ? -11.041 48.375 -77.385 1.00 70.83 342 MET B C 1
ATOM 5387 O O . MET B 1 333 ? -11.555 49.522 -77.431 1.00 69.86 342 MET B O 1
ATOM 5392 N N . VAL B 1 334 ? -11.721 47.277 -77.696 1.00 68.98 343 VAL B N 1
ATOM 5393 C CA . VAL B 1 334 ? -13.037 47.387 -78.290 1.00 67.98 343 VAL B CA 1
ATOM 5394 C C . VAL B 1 334 ? -13.975 46.359 -77.709 1.00 67.47 343 VAL B C 1
ATOM 5395 O O . VAL B 1 334 ? -13.530 45.357 -77.157 1.00 67.42 343 VAL B O 1
ATOM 5399 N N . LEU B 1 335 ? -15.272 46.618 -77.831 1.00 66.93 344 LEU B N 1
ATOM 5400 C CA . LEU B 1 335 ? -16.277 45.674 -77.402 1.00 66.56 344 LEU B CA 1
ATOM 5401 C C . LEU B 1 335 ? -17.282 45.479 -78.520 1.00 67.01 344 LEU B C 1
ATOM 5402 O O . LEU B 1 335 ? -17.887 46.447 -79.000 1.00 66.63 344 LEU B O 1
ATOM 5407 N N . GLY B 1 336 ? -17.446 44.220 -78.921 1.00 67.17 345 GLY B N 1
ATOM 5408 C CA . GLY B 1 336 ? -18.246 43.859 -80.074 1.00 68.09 345 GLY B CA 1
ATOM 5409 C C . GLY B 1 336 ? -18.082 42.389 -80.436 1.00 69.05 345 GLY B C 1
ATOM 5410 O O . GLY B 1 336 ? -17.387 41.640 -79.744 1.00 68.95 345 GLY B O 1
ATOM 5411 N N . TYR B 1 337 ? -18.742 41.988 -81.520 1.00 69.83 346 TYR B N 1
ATOM 5412 C CA . TYR B 1 337 ? -18.750 40.610 -81.987 1.00 70.62 346 TYR B CA 1
ATOM 5413 C C . TYR B 1 337 ? -17.880 40.441 -83.212 1.00 71.32 346 TYR B C 1
ATOM 5414 O O . TYR B 1 337 ? -17.875 41.287 -84.104 1.00 71.26 346 TYR B O 1
ATOM 5423 N N . ASP B 1 338 ? -17.153 39.330 -83.250 1.00 72.08 347 ASP B N 1
ATOM 5424 C CA . ASP B 1 338 ? -16.501 38.895 -84.468 1.00 72.54 347 ASP B CA 1
ATOM 5425 C C . ASP B 1 338 ? -17.548 38.248 -85.370 1.00 72.01 347 ASP B C 1
ATOM 5426 O O . ASP B 1 338 ? -17.585 38.504 -86.566 1.00 71.92 347 ASP B O 1
ATOM 5431 N N . LYS B 1 339 ? -18.411 37.432 -84.779 1.00 71.56 348 LYS B N 1
ATOM 5432 C CA . LYS B 1 339 ? -19.483 36.767 -85.517 1.00 71.36 348 LYS B CA 1
ATOM 5433 C C . LYS B 1 339 ? -20.754 36.813 -84.695 1.00 70.79 348 LYS B C 1
ATOM 5434 O O . LYS B 1 339 ? -20.713 36.660 -83.474 1.00 70.83 348 LYS B O 1
ATOM 5440 N N . LEU B 1 340 ? -21.880 37.045 -85.352 1.00 70.29 349 LEU B N 1
ATOM 5441 C CA . LEU B 1 340 ? -23.159 37.029 -84.654 1.00 70.19 349 LEU B CA 1
ATOM 5442 C C . LEU B 1 340 ? -24.212 36.232 -85.424 1.00 70.17 349 LEU B C 1
ATOM 5443 O O . LEU B 1 340 ? -24.839 36.759 -86.347 1.00 70.20 349 LEU B O 1
ATOM 5448 N N . PHE B 1 341 ? -24.389 34.965 -85.045 1.00 70.11 350 PHE B N 1
ATOM 5449 C CA . PHE B 1 341 ? -25.483 34.129 -85.572 1.00 70.25 350 PHE B CA 1
ATOM 5450 C C . PHE B 1 341 ? -26.623 34.081 -84.564 1.00 70.22 350 PHE B C 1
ATOM 5451 O O . PHE B 1 341 ? -26.444 33.612 -83.436 1.00 70.42 350 PHE B O 1
ATOM 5459 N N . LEU B 1 342 ? -27.791 34.563 -84.972 1.00 70.11 351 LEU B N 1
ATOM 5460 C CA . LEU B 1 342 ? -28.933 34.660 -84.067 1.00 70.13 351 LEU B CA 1
ATOM 5461 C C . LEU B 1 342 ? -29.915 33.490 -84.226 1.00 70.13 351 LEU B C 1
ATOM 5462 O O . LEU B 1 342 ? -29.879 32.539 -83.443 1.00 70.10 351 LEU B O 1
ATOM 5467 N N . SER B 1 343 ? -30.779 33.583 -85.242 1.00 70.25 352 SER B N 1
ATOM 5468 C CA . SER B 1 343 ? -31.806 32.573 -85.589 1.00 70.33 352 SER B CA 1
ATOM 5469 C C . SER B 1 343 ? -32.851 32.298 -84.486 1.00 70.35 352 SER B C 1
ATOM 5470 O O . SER B 1 343 ? -33.798 31.541 -84.695 1.00 70.22 352 SER B O 1
ATOM 5474 N N . LEU C 1 3 ? -20.064 71.164 -52.145 1.00 88.24 12 LEU C N 1
ATOM 5475 C CA . LEU C 1 3 ? -20.741 71.169 -53.477 1.00 88.07 12 LEU C CA 1
ATOM 5476 C C . LEU C 1 3 ? -20.774 72.609 -54.024 1.00 87.85 12 LEU C C 1
ATOM 5477 O O . LEU C 1 3 ? -21.817 73.274 -54.022 1.00 88.01 12 LEU C O 1
ATOM 5482 N N . ASN C 1 4 ? -19.603 73.080 -54.460 1.00 87.39 13 ASN C N 1
ATOM 5483 C CA . ASN C 1 4 ? -19.431 74.424 -55.026 1.00 86.73 13 ASN C CA 1
ATOM 5484 C C . ASN C 1 4 ? -18.319 74.524 -56.068 1.00 86.13 13 ASN C C 1
ATOM 5485 O O . ASN C 1 4 ? -17.158 74.783 -55.742 1.00 86.23 13 ASN C O 1
ATOM 5490 N N . ASP C 1 5 ? -18.690 74.316 -57.326 1.00 85.37 14 ASP C N 1
ATOM 5491 C CA . ASP C 1 5 ? -17.765 74.444 -58.443 1.00 84.57 14 ASP C CA 1
ATOM 5492 C C . ASP C 1 5 ? -17.248 75.877 -58.593 1.00 83.75 14 ASP C C 1
ATOM 5493 O O . ASP C 1 5 ? -17.964 76.831 -58.282 1.00 83.88 14 ASP C O 1
ATOM 5498 N N . PRO C 1 6 ? -15.990 76.029 -59.048 1.00 82.85 15 PRO C N 1
ATOM 5499 C CA . PRO C 1 6 ? -15.365 77.346 -59.220 1.00 81.86 15 PRO C CA 1
ATOM 5500 C C . PRO C 1 6 ? -16.206 78.359 -60.008 1.00 80.90 15 PRO C C 1
ATOM 5501 O O . PRO C 1 6 ? -16.794 78.029 -61.047 1.00 80.73 15 PRO C O 1
ATOM 5505 N N . VAL C 1 7 ? -16.256 79.578 -59.477 1.00 79.85 16 VAL C N 1
ATOM 5506 C CA . VAL C 1 7 ? -17.020 80.687 -60.045 1.00 78.87 16 VAL C CA 1
ATOM 5507 C C . VAL C 1 7 ? -16.149 81.928 -60.217 1.00 78.58 16 VAL C C 1
ATOM 5508 O O . VAL C 1 7 ? -15.191 82.160 -59.469 1.00 78.58 16 VAL C O 1
ATOM 5512 N N . HIS C 1 8 ? -16.498 82.732 -61.204 1.00 78.22 17 HIS C N 1
ATOM 5513 C CA . HIS C 1 8 ? -15.747 83.925 -61.531 1.00 78.40 17 HIS C CA 1
ATOM 5514 C C . HIS C 1 8 ? -16.633 85.136 -61.201 1.00 78.32 17 HIS C C 1
ATOM 5515 O O . HIS C 1 8 ? -17.757 85.194 -61.695 1.00 78.64 17 HIS C O 1
ATOM 5522 N N . TYR C 1 9 ? -16.174 86.074 -60.358 1.00 78.31 18 TYR C N 1
ATOM 5523 C CA . TYR C 1 9 ? -16.988 87.294 -60.060 1.00 78.30 18 TYR C CA 1
ATOM 5524 C C . TYR C 1 9 ? -16.312 88.605 -59.576 1.00 78.07 18 TYR C C 1
ATOM 5525 O O . TYR C 1 9 ? -16.933 89.392 -58.848 1.00 78.65 18 TYR C O 1
ATOM 5534 N N . ASP C 1 10 ? -15.069 88.857 -59.990 1.00 77.14 19 ASP C N 1
ATOM 5535 C CA . ASP C 1 10 ? -14.358 90.101 -59.626 1.00 76.05 19 ASP C CA 1
ATOM 5536 C C . ASP C 1 10 ? -12.975 90.081 -60.247 1.00 74.69 19 ASP C C 1
ATOM 5537 O O . ASP C 1 10 ? -11.972 90.348 -59.577 1.00 74.15 19 ASP C O 1
ATOM 5542 N N . GLY C 1 11 ? -12.931 89.751 -61.533 1.00 73.29 20 GLY C N 1
ATOM 5543 C CA . GLY C 1 11 ? -11.673 89.510 -62.229 1.00 71.39 20 GLY C CA 1
ATOM 5544 C C . GLY C 1 11 ? -10.844 88.389 -61.618 1.00 69.79 20 GLY C C 1
ATOM 5545 O O . GLY C 1 11 ? -9.617 88.523 -61.509 1.00 69.95 20 GLY C O 1
ATOM 5546 N N . ALA C 1 12 ? -11.508 87.300 -61.213 1.00 67.95 21 ALA C N 1
ATOM 5547 C CA . ALA C 1 12 ? -10.835 86.135 -60.615 1.00 66.58 21 ALA C CA 1
ATOM 5548 C C . ALA C 1 12 ? -11.753 84.918 -60.421 1.00 65.42 21 ALA C C 1
ATOM 5549 O O . ALA C 1 12 ? -12.960 85.068 -60.237 1.00 65.61 21 ALA C O 1
ATOM 5551 N N . TRP C 1 13 ? -11.172 83.717 -60.458 1.00 63.83 22 TRP C N 1
ATOM 5552 C CA . TRP C 1 13 ? -11.910 82.471 -60.209 1.00 62.16 22 TRP C CA 1
ATOM 5553 C C . TRP C 1 13 ? -11.837 82.129 -58.736 1.00 62.07 22 TRP C C 1
ATOM 5554 O O . TRP C 1 13 ? -10.781 82.241 -58.127 1.00 62.48 22 TRP C O 1
ATOM 5565 N N . HIS C 1 14 ? -12.945 81.691 -58.158 1.00 62.06 23 HIS C N 1
ATOM 5566 C CA . HIS C 1 14 ? -12.963 81.340 -56.741 1.00 62.13 23 HIS C CA 1
ATOM 5567 C C . HIS C 1 14 ? -13.143 79.838 -56.590 1.00 62.32 23 HIS C C 1
ATOM 5568 O O . HIS C 1 14 ? -14.153 79.304 -57.018 1.00 61.82 23 HIS C O 1
ATOM 5575 N N . VAL C 1 15 ? -12.158 79.171 -55.984 1.00 63.01 24 VAL C N 1
ATOM 5576 C CA . VAL C 1 15 ? -12.110 77.697 -55.906 1.00 63.67 24 VAL C CA 1
ATOM 5577 C C . VAL C 1 15 ? -12.310 77.223 -54.471 1.00 64.20 24 VAL C C 1
ATOM 5578 O O . VAL C 1 15 ? -11.475 77.468 -53.608 1.00 64.64 24 VAL C O 1
ATOM 5582 N N . TYR C 1 16 ? -13.420 76.538 -54.232 1.00 65.14 25 TYR C N 1
ATOM 5583 C CA . TYR C 1 16 ? -13.856 76.219 -52.884 1.00 65.84 25 TYR C CA 1
ATOM 5584 C C . TYR C 1 16 ? -13.610 74.784 -52.476 1.00 66.06 25 TYR C C 1
ATOM 5585 O O . TYR C 1 16 ? -13.346 74.517 -51.311 1.00 66.34 25 TYR C O 1
ATOM 5594 N N . LYS C 1 17 ? -13.745 73.856 -53.419 1.00 66.10 26 LYS C N 1
ATOM 5595 C CA . LYS C 1 17 ? -13.786 72.438 -53.089 1.00 65.85 26 LYS C CA 1
ATOM 5596 C C . LYS C 1 17 ? -12.392 71.880 -52.876 1.00 65.72 26 LYS C C 1
ATOM 5597 O O . LYS C 1 17 ? -11.479 72.193 -53.635 1.00 66.10 26 LYS C O 1
ATOM 5603 N N . TYR C 1 18 ? -12.242 71.048 -51.846 1.00 65.51 27 TYR C N 1
ATOM 5604 C CA . TYR C 1 18 ? -10.965 70.413 -51.497 1.00 65.21 27 TYR C CA 1
ATOM 5605 C C . TYR C 1 18 ? -10.245 69.862 -52.723 1.00 65.40 27 TYR C C 1
ATOM 5606 O O . TYR C 1 18 ? -9.153 70.320 -53.058 1.00 65.81 27 TYR C O 1
ATOM 5615 N N . SER C 1 19 ? -10.870 68.873 -53.364 1.00 65.10 28 SER C N 1
ATOM 5616 C CA . SER C 1 19 ? -10.468 68.338 -54.656 1.00 64.78 28 SER C CA 1
ATOM 5617 C C . SER C 1 19 ? -9.828 69.376 -55.577 1.00 64.19 28 SER C C 1
ATOM 5618 O O . SER C 1 19 ? -8.729 69.140 -56.113 1.00 64.01 28 SER C O 1
ATOM 5621 N N . ASP C 1 20 ? -10.523 70.510 -55.759 1.00 63.42 29 ASP C N 1
ATOM 5622 C CA . ASP C 1 20 ? -10.106 71.553 -56.694 1.00 62.84 29 ASP C CA 1
ATOM 5623 C C . ASP C 1 20 ? -8.933 72.390 -56.150 1.00 62.12 29 ASP C C 1
ATOM 5624 O O . ASP C 1 20 ? -8.063 72.856 -56.890 1.00 61.77 29 ASP C O 1
ATOM 5629 N N . VAL C 1 21 ? -8.912 72.587 -54.846 1.00 61.50 30 VAL C N 1
ATOM 5630 C CA . VAL C 1 21 ? -7.874 73.396 -54.247 1.00 60.95 30 VAL C CA 1
ATOM 5631 C C . VAL C 1 21 ? -6.557 72.616 -54.288 1.00 60.47 30 VAL C C 1
ATOM 5632 O O . VAL C 1 21 ? -5.499 73.162 -54.657 1.00 60.24 30 VAL C O 1
ATOM 5636 N N . LYS C 1 22 ? -6.652 71.331 -53.943 1.00 59.60 31 LYS C N 1
ATOM 5637 C CA . LYS C 1 22 ? -5.548 70.388 -54.089 1.00 58.83 31 LYS C CA 1
ATOM 5638 C C . LYS C 1 22 ? -4.978 70.429 -55.498 1.00 58.32 31 LYS C C 1
ATOM 5639 O O . LYS C 1 22 ? -3.768 70.578 -55.674 1.00 58.12 31 LYS C O 1
ATOM 5645 N N . HIS C 1 23 ? -5.857 70.329 -56.493 1.00 58.15 32 HIS C N 1
ATOM 5646 C CA . HIS C 1 23 ? -5.439 70.297 -57.888 1.00 57.84 32 HIS C CA 1
ATOM 5647 C C . HIS C 1 23 ? -4.712 71.554 -58.290 1.00 58.05 32 HIS C C 1
ATOM 5648 O O . HIS C 1 23 ? -3.693 71.463 -58.986 1.00 57.77 32 HIS C O 1
ATOM 5655 N N . VAL C 1 24 ? -5.235 72.713 -57.849 1.00 58.41 33 VAL C N 1
ATOM 5656 C CA . VAL C 1 24 ? -4.633 74.007 -58.163 1.00 58.50 33 VAL C CA 1
ATOM 5657 C C . VAL C 1 24 ? -3.287 74.130 -57.487 1.00 59.46 33 VAL C C 1
ATOM 5658 O O . VAL C 1 24 ? -2.278 74.304 -58.168 1.00 60.17 33 VAL C O 1
ATOM 5662 N N . LEU C 1 25 ? -3.251 74.019 -56.161 1.00 60.10 34 LEU C N 1
ATOM 5663 C CA . LEU C 1 25 ? -1.966 74.117 -55.457 1.00 60.85 34 LEU C CA 1
ATOM 5664 C C . LEU C 1 25 ? -0.931 73.084 -55.911 1.00 61.30 34 LEU C C 1
ATOM 5665 O O . LEU C 1 25 ? 0.258 73.370 -55.937 1.00 61.16 34 LEU C O 1
ATOM 5670 N N . MET C 1 26 ? -1.361 71.882 -56.280 1.00 62.20 35 MET C N 1
ATOM 5671 C CA . MET C 1 26 ? -0.367 70.879 -56.660 1.00 63.20 35 MET C CA 1
ATOM 5672 C C . MET C 1 26 ? 0.166 71.050 -58.067 1.00 61.78 35 MET C C 1
ATOM 5673 O O . MET C 1 26 ? 1.222 70.526 -58.402 1.00 61.58 35 MET C O 1
ATOM 5678 N N . ASN C 1 27 ? -0.541 71.834 -58.868 1.00 61.95 36 ASN C N 1
ATOM 5679 C CA . ASN C 1 27 ? -0.121 72.100 -60.241 1.00 61.87 36 ASN C CA 1
ATOM 5680 C C . ASN C 1 27 ? 0.503 73.480 -60.430 1.00 62.27 36 ASN C C 1
ATOM 5681 O O . ASN C 1 27 ? 0.020 74.294 -61.231 1.00 62.10 36 ASN C O 1
ATOM 5686 N N . ASP C 1 28 ? 1.572 73.719 -59.657 1.00 62.65 37 ASP C N 1
ATOM 5687 C CA . ASP C 1 28 ? 2.375 74.948 -59.695 1.00 62.96 37 ASP C CA 1
ATOM 5688 C C . ASP C 1 28 ? 2.655 75.503 -61.098 1.00 63.47 37 ASP C C 1
ATOM 5689 O O . ASP C 1 28 ? 2.678 76.727 -61.279 1.00 63.22 37 ASP C O 1
ATOM 5694 N N . LYS C 1 29 ? 2.853 74.602 -62.072 1.00 63.49 38 LYS C N 1
ATOM 5695 C CA . LYS C 1 29 ? 3.188 74.978 -63.449 1.00 64.43 38 LYS C CA 1
ATOM 5696 C C . LYS C 1 29 ? 1.995 75.449 -64.316 1.00 64.98 38 LYS C C 1
ATOM 5697 O O . LYS C 1 29 ? 2.195 76.167 -65.300 1.00 65.26 38 LYS C O 1
ATOM 5703 N N . ILE C 1 30 ? 0.778 75.007 -63.989 1.00 65.24 39 ILE C N 1
ATOM 5704 C CA . ILE C 1 30 ? -0.428 75.590 -64.586 1.00 65.46 39 ILE C CA 1
ATOM 5705 C C . ILE C 1 30 ? -0.836 76.838 -63.785 1.00 65.72 39 ILE C C 1
ATOM 5706 O O . ILE C 1 30 ? -1.060 77.905 -64.355 1.00 66.12 39 ILE C O 1
ATOM 5711 N N . PHE C 1 31 ? -0.920 76.704 -62.467 1.00 65.68 40 PHE C N 1
ATOM 5712 C CA . PHE C 1 31 ? -1.311 77.823 -61.626 1.00 65.83 40 PHE C CA 1
ATOM 5713 C C . PHE C 1 31 ? -0.112 78.377 -60.897 1.00 66.03 40 PHE C C 1
ATOM 5714 O O . PHE C 1 31 ? 0.237 77.909 -59.815 1.00 66.62 40 PHE C O 1
ATOM 5722 N N . SER C 1 32 ? 0.516 79.372 -61.518 1.00 66.08 41 SER C N 1
ATOM 5723 C CA . SER C 1 32 ? 1.721 79.994 -61.001 1.00 66.19 41 SER C CA 1
ATOM 5724 C C . SER C 1 32 ? 1.402 80.823 -59.779 1.00 66.72 41 SER C C 1
ATOM 5725 O O . SER C 1 32 ? 0.226 81.043 -59.455 1.00 66.80 41 SER C O 1
ATOM 5728 N N . SER C 1 33 ? 2.467 81.304 -59.133 1.00 66.73 42 SER C N 1
ATOM 5729 C CA . SER C 1 33 ? 2.364 82.141 -57.953 1.00 66.60 42 SER C CA 1
ATOM 5730 C C . SER C 1 33 ? 2.697 83.602 -58.244 1.00 67.35 42 SER C C 1
ATOM 5731 O O . SER C 1 33 ? 2.764 84.413 -57.320 1.00 67.52 42 SER C O 1
ATOM 5734 N N . ASN C 1 34 ? 2.937 83.919 -59.520 1.00 68.08 43 ASN C N 1
ATOM 5735 C CA . ASN C 1 34 ? 3.040 85.302 -60.011 1.00 68.90 43 ASN C CA 1
ATOM 5736 C C . ASN C 1 34 ? 2.415 85.430 -61.406 1.00 69.28 43 ASN C C 1
ATOM 5737 O O . ASN C 1 34 ? 2.672 86.383 -62.148 1.00 69.75 43 ASN C O 1
ATOM 5742 N N . GLY C 1 43 ? 11.889 90.846 -57.454 1.00 77.31 52 GLY C N 1
ATOM 5743 C CA . GLY C 1 43 ? 11.887 91.384 -56.088 1.00 77.35 52 GLY C CA 1
ATOM 5744 C C . GLY C 1 43 ? 10.674 91.000 -55.254 1.00 77.09 52 GLY C C 1
ATOM 5745 O O . GLY C 1 43 ? 10.813 90.483 -54.138 1.00 76.70 52 GLY C O 1
ATOM 5746 N N . GLY C 1 44 ? 9.489 91.257 -55.816 1.00 77.15 53 GLY C N 1
ATOM 5747 C CA . GLY C 1 44 ? 8.183 90.993 -55.184 1.00 76.71 53 GLY C CA 1
ATOM 5748 C C . GLY C 1 44 ? 8.171 90.753 -53.677 1.00 76.42 53 GLY C C 1
ATOM 5749 O O . GLY C 1 44 ? 8.418 91.673 -52.881 1.00 76.19 53 GLY C O 1
ATOM 5750 N N . ILE C 1 45 ? 7.890 89.497 -53.311 1.00 75.63 54 ILE C N 1
ATOM 5751 C CA . ILE C 1 45 ? 7.719 89.042 -51.926 1.00 74.43 54 ILE C CA 1
ATOM 5752 C C . ILE C 1 45 ? 8.677 87.841 -51.670 1.00 73.62 54 ILE C C 1
ATOM 5753 O O . ILE C 1 45 ? 8.304 86.831 -51.060 1.00 73.19 54 ILE C O 1
ATOM 5758 N N . SER C 1 46 ? 9.921 87.981 -52.133 1.00 72.74 55 SER C N 1
ATOM 5759 C CA . SER C 1 46 ? 10.900 86.878 -52.175 1.00 72.18 55 SER C CA 1
ATOM 5760 C C . SER C 1 46 ? 10.292 85.630 -52.820 1.00 71.91 55 SER C C 1
ATOM 5761 O O . SER C 1 46 ? 9.478 85.752 -53.750 1.00 72.15 55 SER C O 1
ATOM 5764 N N . PHE C 1 47 ? 10.650 84.447 -52.319 1.00 71.19 56 PHE C N 1
ATOM 5765 C CA . PHE C 1 47 ? 10.400 83.207 -53.082 1.00 70.67 56 PHE C CA 1
ATOM 5766 C C . PHE C 1 47 ? 8.955 82.694 -53.144 1.00 70.33 56 PHE C C 1
ATOM 5767 O O . PHE C 1 47 ? 8.653 81.832 -53.983 1.00 69.95 56 PHE C O 1
ATOM 5775 N N . ILE C 1 48 ? 8.074 83.240 -52.301 1.00 69.72 57 ILE C N 1
ATOM 5776 C CA . ILE C 1 48 ? 6.660 82.857 -52.318 1.00 69.65 57 ILE C CA 1
ATOM 5777 C C . ILE C 1 48 ? 6.016 83.090 -53.685 1.00 69.87 57 ILE C C 1
ATOM 5778 O O . ILE C 1 48 ? 5.127 82.345 -54.082 1.00 70.43 57 ILE C O 1
ATOM 5783 N N . THR C 1 49 ? 6.482 84.109 -54.400 1.00 69.99 58 THR C N 1
ATOM 5784 C CA . THR C 1 49 ? 5.916 84.482 -55.695 1.00 70.12 58 THR C CA 1
ATOM 5785 C C . THR C 1 49 ? 6.874 84.115 -56.824 1.00 70.20 58 THR C C 1
ATOM 5786 O O . THR C 1 49 ? 6.880 84.741 -57.890 1.00 69.88 58 THR C O 1
ATOM 5790 N N . MET C 1 50 ? 7.691 83.101 -56.558 1.00 70.39 59 MET C N 1
ATOM 5791 C CA . MET C 1 50 ? 8.607 82.547 -57.539 1.00 71.07 59 MET C CA 1
ATOM 5792 C C . MET C 1 50 ? 8.094 81.202 -58.049 1.00 70.98 59 MET C C 1
ATOM 5793 O O . MET C 1 50 ? 7.405 80.469 -57.329 1.00 70.61 59 MET C O 1
ATOM 5798 N N . ASP C 1 51 ? 8.431 80.883 -59.295 1.00 71.16 60 ASP C N 1
ATOM 5799 C CA . ASP C 1 51 ? 8.086 79.596 -59.845 1.00 71.31 60 ASP C CA 1
ATOM 5800 C C . ASP C 1 51 ? 9.306 78.688 -59.917 1.00 71.51 60 ASP C C 1
ATOM 5801 O O . ASP C 1 51 ? 10.449 79.151 -59.851 1.00 70.96 60 ASP C O 1
ATOM 5806 N N . ASN C 1 52 ? 9.033 77.398 -60.103 1.00 72.43 61 ASN C N 1
ATOM 5807 C CA . ASN C 1 52 ? 9.929 76.321 -59.680 1.00 72.91 61 ASN C CA 1
ATOM 5808 C C . ASN C 1 52 ? 11.225 75.983 -60.412 1.00 73.33 61 ASN C C 1
ATOM 5809 O O . ASN C 1 52 ? 11.874 75.004 -60.035 1.00 74.06 61 ASN C O 1
ATOM 5814 N N . PRO C 1 53 ? 11.616 76.736 -61.461 1.00 73.49 62 PRO C N 1
ATOM 5815 C CA . PRO C 1 53 ? 13.083 76.649 -61.539 1.00 73.33 62 PRO C CA 1
ATOM 5816 C C . PRO C 1 53 ? 13.679 77.484 -60.383 1.00 73.07 62 PRO C C 1
ATOM 5817 O O . PRO C 1 53 ? 14.101 76.920 -59.364 1.00 72.77 62 PRO C O 1
ATOM 5821 N N . GLU C 1 54 ? 13.632 78.807 -60.510 1.00 72.90 63 GLU C N 1
ATOM 5822 C CA . GLU C 1 54 ? 14.277 79.711 -59.554 1.00 72.99 63 GLU C CA 1
ATOM 5823 C C . GLU C 1 54 ? 13.863 79.491 -58.085 1.00 72.62 63 GLU C C 1
ATOM 5824 O O . GLU C 1 54 ? 14.699 79.583 -57.181 1.00 72.44 63 GLU C O 1
ATOM 5830 N N . HIS C 1 55 ? 12.582 79.189 -57.868 1.00 72.15 64 HIS C N 1
ATOM 5831 C CA . HIS C 1 55 ? 12.011 79.044 -56.529 1.00 71.66 64 HIS C CA 1
ATOM 5832 C C . HIS C 1 55 ? 12.741 78.052 -55.620 1.00 72.10 64 HIS C C 1
ATOM 5833 O O . HIS C 1 55 ? 13.156 78.424 -54.528 1.00 72.33 64 HIS C O 1
ATOM 5840 N N . LYS C 1 56 ? 12.876 76.795 -56.050 1.00 72.43 65 LYS C N 1
ATOM 5841 C CA . LYS C 1 56 ? 13.551 75.790 -55.229 1.00 72.72 65 LYS C CA 1
ATOM 5842 C C . LYS C 1 56 ? 14.988 76.200 -54.901 1.00 72.66 65 LYS C C 1
ATOM 5843 O O . LYS C 1 56 ? 15.515 75.840 -53.847 1.00 72.66 65 LYS C O 1
ATOM 5849 N N . GLU C 1 57 ? 15.609 76.962 -55.802 1.00 72.43 66 GLU C N 1
ATOM 5850 C CA . GLU C 1 57 ? 16.977 77.432 -55.601 1.00 72.25 66 GLU C CA 1
ATOM 5851 C C . GLU C 1 57 ? 17.011 78.488 -54.495 1.00 71.73 66 GLU C C 1
ATOM 5852 O O . GLU C 1 57 ? 18.078 78.903 -54.040 1.00 71.97 66 GLU C O 1
ATOM 5858 N N . PHE C 1 58 ? 15.827 78.891 -54.050 1.00 70.93 67 PHE C N 1
ATOM 5859 C CA . PHE C 1 58 ? 15.691 79.806 -52.938 1.00 70.05 67 PHE C CA 1
ATOM 5860 C C . PHE C 1 58 ? 15.280 79.077 -51.682 1.00 69.49 67 PHE C C 1
ATOM 5861 O O . PHE C 1 58 ? 15.871 79.287 -50.624 1.00 69.52 67 PHE C O 1
ATOM 5869 N N . ARG C 1 59 ? 14.277 78.211 -51.798 1.00 68.62 68 ARG C N 1
ATOM 5870 C CA . ARG C 1 59 ? 13.769 77.506 -50.634 1.00 67.93 68 ARG C CA 1
ATOM 5871 C C . ARG C 1 59 ? 14.821 76.619 -50.006 1.00 68.24 68 ARG C C 1
ATOM 5872 O O . ARG C 1 59 ? 14.995 76.643 -48.796 1.00 68.78 68 ARG C O 1
ATOM 5880 N N . ASP C 1 60 ? 15.529 75.856 -50.829 1.00 68.31 69 ASP C N 1
ATOM 5881 C CA . ASP C 1 60 ? 16.528 74.918 -50.342 1.00 68.55 69 ASP C CA 1
ATOM 5882 C C . ASP C 1 60 ? 17.670 75.573 -49.576 1.00 68.68 69 ASP C C 1
ATOM 5883 O O . ASP C 1 60 ? 18.493 74.874 -48.966 1.00 68.89 69 ASP C O 1
ATOM 5888 N N . ILE C 1 61 ? 17.733 76.903 -49.625 1.00 68.43 70 ILE C N 1
ATOM 5889 C CA . ILE C 1 61 ? 18.737 77.626 -48.872 1.00 68.38 70 ILE C CA 1
ATOM 5890 C C . ILE C 1 61 ? 18.461 77.426 -47.388 1.00 68.45 70 ILE C C 1
ATOM 5891 O O . ILE C 1 61 ? 19.365 77.065 -46.635 1.00 68.71 70 ILE C O 1
ATOM 5896 N N . SER C 1 62 ? 17.210 77.634 -46.979 1.00 68.33 71 SER C N 1
ATOM 5897 C CA . SER C 1 62 ? 16.848 77.592 -45.562 1.00 68.13 71 SER C CA 1
ATOM 5898 C C . SER C 1 62 ? 16.183 76.290 -45.132 1.00 68.15 71 SER C C 1
ATOM 5899 O O . SER C 1 62 ? 16.218 75.923 -43.954 1.00 67.84 71 SER C O 1
ATOM 5902 N N . ALA C 1 63 ? 15.604 75.588 -46.099 1.00 68.39 72 ALA C N 1
ATOM 5903 C CA . ALA C 1 63 ? 14.762 74.419 -45.837 1.00 68.92 72 ALA C CA 1
ATOM 5904 C C . ALA C 1 63 ? 15.339 73.390 -44.864 1.00 69.21 72 ALA C C 1
ATOM 5905 O O . ALA C 1 63 ? 14.613 72.899 -44.000 1.00 68.67 72 ALA C O 1
ATOM 5907 N N . PRO C 1 64 ? 16.639 73.069 -44.984 1.00 70.12 73 PRO C N 1
ATOM 5908 C CA . PRO C 1 64 ? 17.135 72.044 -44.078 1.00 71.25 73 PRO C CA 1
ATOM 5909 C C . PRO C 1 64 ? 17.152 72.496 -42.623 1.00 72.27 73 PRO C C 1
ATOM 5910 O O . PRO C 1 64 ? 17.404 71.683 -41.742 1.00 72.61 73 PRO C O 1
ATOM 5914 N N . TYR C 1 65 ? 16.860 73.773 -42.374 1.00 73.60 74 TYR C N 1
ATOM 5915 C CA . TYR C 1 65 ? 16.889 74.328 -41.017 1.00 74.37 74 TYR C CA 1
ATOM 5916 C C . TYR C 1 65 ? 15.497 74.384 -40.387 1.00 74.68 74 TYR C C 1
ATOM 5917 O O . TYR C 1 65 ? 15.367 74.598 -39.176 1.00 74.52 74 TYR C O 1
ATOM 5926 N N . PHE C 1 66 ? 14.467 74.166 -41.202 1.00 74.65 75 PHE C N 1
ATOM 5927 C CA . PHE C 1 66 ? 13.104 74.086 -40.694 1.00 74.76 75 PHE C CA 1
ATOM 5928 C C . PHE C 1 66 ? 12.583 72.640 -40.719 1.00 75.12 75 PHE C C 1
ATOM 5929 O O . PHE C 1 66 ? 11.370 72.400 -40.732 1.00 75.25 75 PHE C O 1
ATOM 5937 N N . LEU C 1 67 ? 13.505 71.679 -40.725 1.00 75.27 76 LEU C N 1
ATOM 5938 C CA . LEU C 1 67 ? 13.127 70.273 -40.625 1.00 75.84 76 LEU C CA 1
ATOM 5939 C C . LEU C 1 67 ? 12.660 69.981 -39.201 1.00 76.04 76 LEU C C 1
ATOM 5940 O O . LEU C 1 67 ? 13.229 70.515 -38.246 1.00 75.18 76 LEU C O 1
ATOM 5945 N N . PRO C 1 68 ? 11.643 69.106 -39.046 1.00 76.53 77 PRO C N 1
ATOM 5946 C CA . PRO C 1 68 ? 11.147 68.842 -37.697 1.00 76.83 77 PRO C CA 1
ATOM 5947 C C . PRO C 1 68 ? 12.279 68.399 -36.764 1.00 77.21 77 PRO C C 1
ATOM 5948 O O . PRO C 1 68 ? 12.291 68.807 -35.595 1.00 77.39 77 PRO C O 1
ATOM 5952 N N . SER C 1 69 ? 13.224 67.599 -37.284 1.00 77.09 78 SER C N 1
ATOM 5953 C CA . SER C 1 69 ? 14.430 67.197 -36.536 1.00 77.05 78 SER C CA 1
ATOM 5954 C C . SER C 1 69 ? 15.188 68.411 -35.973 1.00 77.02 78 SER C C 1
ATOM 5955 O O . SER C 1 69 ? 15.279 68.591 -34.759 1.00 76.60 78 SER C O 1
ATOM 5958 N N . LYS C 1 70 ? 15.705 69.247 -36.873 1.00 77.17 79 LYS C N 1
ATOM 5959 C CA . LYS C 1 70 ? 16.427 70.476 -36.523 1.00 77.04 79 LYS C CA 1
ATOM 5960 C C . LYS C 1 70 ? 15.603 71.462 -35.702 1.00 77.05 79 LYS C C 1
ATOM 5961 O O . LYS C 1 70 ? 16.132 72.117 -34.806 1.00 77.17 79 LYS C O 1
ATOM 5967 N N . ILE C 1 71 ? 14.314 71.570 -36.010 1.00 76.97 80 ILE C N 1
ATOM 5968 C CA . ILE C 1 71 ? 13.413 72.506 -35.311 1.00 76.66 80 ILE C CA 1
ATOM 5969 C C . ILE C 1 71 ? 13.213 72.122 -33.840 1.00 76.38 80 ILE C C 1
ATOM 5970 O O . ILE C 1 71 ? 12.941 72.982 -32.987 1.00 76.69 80 ILE C O 1
ATOM 5975 N N . ASN C 1 72 ? 13.365 70.827 -33.570 1.00 75.90 81 ASN C N 1
ATOM 5976 C CA . ASN C 1 72 ? 13.256 70.229 -32.247 1.00 75.64 81 ASN C CA 1
ATOM 5977 C C . ASN C 1 72 ? 14.312 70.799 -31.288 1.00 75.35 81 ASN C C 1
ATOM 5978 O O . ASN C 1 72 ? 14.031 71.013 -30.107 1.00 75.19 81 ASN C O 1
ATOM 5983 N N . ASP C 1 73 ? 15.505 71.076 -31.823 1.00 75.14 82 ASP C N 1
ATOM 5984 C CA . ASP C 1 73 ? 16.619 71.699 -31.086 1.00 74.96 82 ASP C CA 1
ATOM 5985 C C . ASP C 1 73 ? 16.270 73.039 -30.417 1.00 74.75 82 ASP C C 1
ATOM 5986 O O . ASP C 1 73 ? 17.065 73.567 -29.628 1.00 74.74 82 ASP C O 1
ATOM 5991 N N . TYR C 1 74 ? 15.102 73.598 -30.739 1.00 74.53 83 TYR C N 1
ATOM 5992 C CA . TYR C 1 74 ? 14.676 74.884 -30.173 1.00 74.39 83 TYR C CA 1
ATOM 5993 C C . TYR C 1 74 ? 13.563 74.720 -29.133 1.00 73.80 83 TYR C C 1
ATOM 5994 O O . TYR C 1 74 ? 13.039 75.712 -28.619 1.00 73.37 83 TYR C O 1
ATOM 6003 N N . LYS C 1 75 ? 13.189 73.474 -28.845 1.00 73.33 84 LYS C N 1
ATOM 6004 C CA . LYS C 1 75 ? 12.074 73.192 -27.932 1.00 73.11 84 LYS C CA 1
ATOM 6005 C C . LYS C 1 75 ? 12.189 73.904 -26.574 1.00 72.87 84 LYS C C 1
ATOM 6006 O O . LYS C 1 75 ? 11.302 74.674 -26.213 1.00 72.82 84 LYS C O 1
ATOM 6012 N N . ASP C 1 76 ? 13.271 73.646 -25.835 1.00 72.44 85 ASP C N 1
ATOM 6013 C CA . ASP C 1 76 ? 13.425 74.198 -24.487 1.00 72.37 85 ASP C CA 1
ATOM 6014 C C . ASP C 1 76 ? 13.366 75.723 -24.482 1.00 72.39 85 ASP C C 1
ATOM 6015 O O . ASP C 1 76 ? 12.698 76.312 -23.631 1.00 72.23 85 ASP C O 1
ATOM 6020 N N . PHE C 1 77 ? 14.038 76.353 -25.447 1.00 72.22 86 PHE C N 1
ATOM 6021 C CA . PHE C 1 77 ? 13.999 77.800 -25.584 1.00 71.95 86 PHE C CA 1
ATOM 6022 C C . PHE C 1 77 ? 12.557 78.296 -25.719 1.00 72.05 86 PHE C C 1
ATOM 6023 O O . PHE C 1 77 ? 12.183 79.296 -25.091 1.00 72.27 86 PHE C O 1
ATOM 6031 N N . ILE C 1 78 ? 11.755 77.601 -26.525 1.00 71.42 87 ILE C N 1
ATOM 6032 C CA . ILE C 1 78 ? 10.362 77.989 -26.716 1.00 71.04 87 ILE C CA 1
ATOM 6033 C C . ILE C 1 78 ? 9.557 77.773 -25.443 1.00 70.97 87 ILE C C 1
ATOM 6034 O O . ILE C 1 78 ? 8.745 78.622 -25.082 1.00 71.49 87 ILE C O 1
ATOM 6039 N N . GLU C 1 79 ? 9.794 76.670 -24.745 1.00 70.60 88 GLU C N 1
ATOM 6040 C CA . GLU C 1 79 ? 9.116 76.438 -23.470 1.00 70.62 88 GLU C CA 1
ATOM 6041 C C . GLU C 1 79 ? 9.469 77.518 -22.450 1.00 70.36 88 GLU C C 1
ATOM 6042 O O . GLU C 1 79 ? 8.638 77.902 -21.625 1.00 70.47 88 GLU C O 1
ATOM 6048 N N . GLU C 1 80 ? 10.702 78.013 -22.537 1.00 70.19 89 GLU C N 1
ATOM 6049 C CA . GLU C 1 80 ? 11.232 79.023 -21.618 1.00 69.95 89 GLU C CA 1
ATOM 6050 C C . GLU C 1 80 ? 10.675 80.400 -21.974 1.00 69.46 89 GLU C C 1
ATOM 6051 O O . GLU C 1 80 ? 10.270 81.157 -21.091 1.00 69.35 89 GLU C O 1
ATOM 6057 N N . THR C 1 81 ? 10.656 80.707 -23.271 1.00 68.85 90 THR C N 1
ATOM 6058 C CA . THR C 1 81 ? 10.083 81.951 -23.768 1.00 68.26 90 THR C CA 1
ATOM 6059 C C . THR C 1 81 ? 8.583 81.984 -23.461 1.00 68.52 90 THR C C 1
ATOM 6060 O O . THR C 1 81 ? 8.053 83.010 -23.043 1.00 68.37 90 THR C O 1
ATOM 6064 N N . SER C 1 82 ? 7.909 80.852 -23.639 1.00 68.93 91 SER C N 1
ATOM 6065 C CA . SER C 1 82 ? 6.467 80.786 -23.396 1.00 69.29 91 SER C CA 1
ATOM 6066 C C . SER C 1 82 ? 6.107 80.994 -21.939 1.00 69.49 91 SER C C 1
ATOM 6067 O O . SER C 1 82 ? 5.046 81.534 -21.630 1.00 69.56 91 SER C O 1
ATOM 6070 N N . ASN C 1 83 ? 6.985 80.552 -21.050 1.00 69.98 92 ASN C N 1
ATOM 6071 C CA . ASN C 1 83 ? 6.712 80.645 -19.638 1.00 70.77 92 ASN C CA 1
ATOM 6072 C C . ASN C 1 83 ? 6.964 82.067 -19.135 1.00 71.32 92 ASN C C 1
ATOM 6073 O O . ASN C 1 83 ? 6.211 82.586 -18.303 1.00 71.14 92 ASN C O 1
ATOM 6078 N N . ASP C 1 84 ? 8.010 82.695 -19.675 1.00 72.05 93 ASP C N 1
ATOM 6079 C CA . ASP C 1 84 ? 8.342 84.084 -19.376 1.00 72.76 93 ASP C CA 1
ATOM 6080 C C . ASP C 1 84 ? 7.213 85.001 -19.792 1.00 73.23 93 ASP C C 1
ATOM 6081 O O . ASP C 1 84 ? 6.971 86.022 -19.151 1.00 73.51 93 ASP C O 1
ATOM 6086 N N . LEU C 1 85 ? 6.529 84.638 -20.870 1.00 73.70 94 LEU C N 1
ATOM 6087 C CA . LEU C 1 85 ? 5.458 85.466 -21.390 1.00 74.48 94 LEU C CA 1
ATOM 6088 C C . LEU C 1 85 ? 4.130 85.232 -20.687 1.00 75.14 94 LEU C C 1
ATOM 6089 O O . LEU C 1 85 ? 3.344 86.166 -20.509 1.00 75.03 94 LEU C O 1
ATOM 6094 N N . ILE C 1 86 ? 3.880 83.992 -20.282 1.00 76.01 95 ILE C N 1
ATOM 6095 C CA . ILE C 1 86 ? 2.596 83.656 -19.671 1.00 76.87 95 ILE C CA 1
ATOM 6096 C C . ILE C 1 86 ? 2.460 84.125 -18.209 1.00 77.46 95 ILE C C 1
ATOM 6097 O O . ILE C 1 86 ? 1.364 84.095 -17.644 1.00 77.75 95 ILE C O 1
ATOM 6102 N N . LYS C 1 87 ? 3.567 84.565 -17.606 1.00 78.07 96 LYS C N 1
ATOM 6103 C CA . LYS C 1 87 ? 3.533 85.177 -16.270 1.00 78.48 96 LYS C CA 1
ATOM 6104 C C . LYS C 1 87 ? 3.114 86.653 -16.357 1.00 78.73 96 LYS C C 1
ATOM 6105 O O . LYS C 1 87 ? 3.182 87.265 -17.432 1.00 78.47 96 LYS C O 1
ATOM 6111 N N . ASN C 1 88 ? 2.649 87.211 -15.235 1.00 79.25 97 ASN C N 1
ATOM 6112 C CA . ASN C 1 88 ? 2.203 88.614 -15.171 1.00 79.43 97 ASN C CA 1
ATOM 6113 C C . ASN C 1 88 ? 1.025 88.907 -16.135 1.00 79.74 97 ASN C C 1
ATOM 6114 O O . ASN C 1 88 ? 0.516 90.031 -16.194 1.00 79.82 97 ASN C O 1
ATOM 6119 N N . ILE C 1 89 ? 0.572 87.875 -16.852 1.00 79.84 98 ILE C N 1
ATOM 6120 C CA . ILE C 1 89 ? -0.315 88.050 -18.007 1.00 80.10 98 ILE C CA 1
ATOM 6121 C C . ILE C 1 89 ? -1.830 88.114 -17.729 1.00 79.87 98 ILE C C 1
ATOM 6122 O O . ILE C 1 89 ? -2.588 88.591 -18.566 1.00 80.01 98 ILE C O 1
ATOM 6127 N N . ASP C 1 90 ? -2.271 87.622 -16.577 1.00 79.75 99 ASP C N 1
ATOM 6128 C CA . ASP C 1 90 ? -3.702 87.531 -16.280 1.00 79.56 99 ASP C CA 1
ATOM 6129 C C . ASP C 1 90 ? -4.393 88.900 -16.350 1.00 79.28 99 ASP C C 1
ATOM 6130 O O . ASP C 1 90 ? -3.840 89.900 -15.888 1.00 79.07 99 ASP C O 1
ATOM 6135 N N . ASN C 1 91 ? -5.589 88.917 -16.947 1.00 79.07 100 ASN C N 1
ATOM 6136 C CA . ASN C 1 91 ? -6.422 90.127 -17.141 1.00 78.70 100 ASN C CA 1
ATOM 6137 C C . ASN C 1 91 ? -5.892 91.149 -18.154 1.00 78.44 100 ASN C C 1
ATOM 6138 O O . ASN C 1 91 ? -6.162 92.340 -18.054 1.00 78.68 100 ASN C O 1
ATOM 6143 N N . LYS C 1 92 ? -5.148 90.670 -19.140 1.00 78.26 101 LYS C N 1
ATOM 6144 C CA . LYS C 1 92 ? -4.633 91.515 -20.207 1.00 77.94 101 LYS C CA 1
ATOM 6145 C C . LYS C 1 92 ? -5.094 90.989 -21.569 1.00 77.51 101 LYS C C 1
ATOM 6146 O O . LYS C 1 92 ? -5.851 90.006 -21.644 1.00 77.24 101 LYS C O 1
ATOM 6152 N N . ASP C 1 93 ? -4.644 91.655 -22.638 1.00 76.79 102 ASP C N 1
ATOM 6153 C CA . ASP C 1 93 ? -4.875 91.191 -23.999 1.00 75.81 102 ASP C CA 1
ATOM 6154 C C . ASP C 1 93 ? -3.893 90.066 -24.285 1.00 75.25 102 ASP C C 1
ATOM 6155 O O . ASP C 1 93 ? -2.684 90.291 -24.413 1.00 75.32 102 ASP C O 1
ATOM 6160 N N . ILE C 1 94 ? -4.424 88.852 -24.382 1.00 74.20 103 ILE C N 1
ATOM 6161 C CA . ILE C 1 94 ? -3.611 87.684 -24.651 1.00 73.25 103 ILE C CA 1
ATOM 6162 C C . ILE C 1 94 ? -2.870 87.875 -25.955 1.00 72.40 103 ILE C C 1
ATOM 6163 O O . ILE C 1 94 ? -1.687 87.533 -26.063 1.00 72.49 103 ILE C O 1
ATOM 6168 N N . ILE C 1 95 ? -3.570 88.437 -26.935 1.00 71.13 104 ILE C N 1
ATOM 6169 C CA . ILE C 1 95 ? -2.990 88.658 -28.250 1.00 69.84 104 ILE C CA 1
ATOM 6170 C C . ILE C 1 95 ? -1.736 89.511 -28.080 1.00 69.45 104 ILE C C 1
ATOM 6171 O O . ILE C 1 95 ? -0.620 89.032 -28.284 1.00 69.04 104 ILE C O 1
ATOM 6176 N N . SER C 1 96 ? -1.946 90.748 -27.646 1.00 69.05 105 SER C N 1
ATOM 6177 C CA . SER C 1 96 ? -0.900 91.753 -27.503 1.00 68.99 105 SER C CA 1
ATOM 6178 C C . SER C 1 96 ? 0.228 91.345 -26.577 1.00 68.61 105 SER C C 1
ATOM 6179 O O . SER C 1 96 ? 1.374 91.691 -26.837 1.00 68.59 105 SER C O 1
ATOM 6182 N N . GLU C 1 97 ? -0.092 90.613 -25.512 1.00 68.55 106 GLU C N 1
ATOM 6183 C CA . GLU C 1 97 ? 0.890 90.308 -24.460 1.00 68.74 106 GLU C CA 1
ATOM 6184 C C . GLU C 1 97 ? 1.573 88.962 -24.619 1.00 68.52 106 GLU C C 1
ATOM 6185 O O . GLU C 1 97 ? 2.691 88.776 -24.143 1.00 68.57 106 GLU C O 1
ATOM 6191 N N . TYR C 1 98 ? 0.908 88.015 -25.271 1.00 68.17 107 TYR C N 1
ATOM 6192 C CA . TYR C 1 98 ? 1.412 86.654 -25.284 1.00 67.64 107 TYR C CA 1
ATOM 6193 C C . TYR C 1 98 ? 1.518 86.142 -26.705 1.00 67.29 107 TYR C C 1
ATOM 6194 O O . TYR C 1 98 ? 2.587 85.771 -27.174 1.00 66.56 107 TYR C O 1
ATOM 6203 N N . ALA C 1 99 ? 0.386 86.173 -27.388 1.00 67.45 108 ALA C N 1
ATOM 6204 C CA . ALA C 1 99 ? 0.232 85.614 -28.709 1.00 67.04 108 ALA C CA 1
ATOM 6205 C C . ALA C 1 99 ? 0.998 86.328 -29.824 1.00 67.27 108 ALA C C 1
ATOM 6206 O O . ALA C 1 99 ? 1.429 85.679 -30.779 1.00 67.45 108 ALA C O 1
ATOM 6208 N N . VAL C 1 100 ? 1.159 87.645 -29.724 1.00 67.67 109 VAL C N 1
ATOM 6209 C CA . VAL C 1 100 ? 1.962 88.389 -30.698 1.00 68.41 109 VAL C CA 1
ATOM 6210 C C . VAL C 1 100 ? 3.459 88.230 -30.420 1.00 68.79 109 VAL C C 1
ATOM 6211 O O . VAL C 1 100 ? 4.245 88.161 -31.358 1.00 69.00 109 VAL C O 1
ATOM 6215 N N . ARG C 1 101 ? 3.848 88.162 -29.147 1.00 68.99 110 ARG C N 1
ATOM 6216 C CA . ARG C 1 101 ? 5.268 88.172 -28.775 1.00 69.72 110 ARG C CA 1
ATOM 6217 C C . ARG C 1 101 ? 5.977 86.810 -28.888 1.00 70.01 110 ARG C C 1
ATOM 6218 O O . ARG C 1 101 ? 7.155 86.748 -29.269 1.00 70.64 110 ARG C O 1
ATOM 6226 N N . LEU C 1 102 ? 5.281 85.714 -28.587 1.00 69.92 111 LEU C N 1
ATOM 6227 C CA . LEU C 1 102 ? 5.894 84.388 -28.720 1.00 69.63 111 LEU C CA 1
ATOM 6228 C C . LEU C 1 102 ? 6.581 84.146 -30.078 1.00 70.15 111 LEU C C 1
ATOM 6229 O O . LEU C 1 102 ? 7.741 83.734 -30.102 1.00 70.63 111 LEU C O 1
ATOM 6234 N N . PRO C 1 103 ? 5.880 84.393 -31.206 1.00 69.95 112 PRO C N 1
ATOM 6235 C CA . PRO C 1 103 ? 6.554 84.175 -32.482 1.00 69.98 112 PRO C CA 1
ATOM 6236 C C . PRO C 1 103 ? 7.674 85.173 -32.783 1.00 70.28 112 PRO C C 1
ATOM 6237 O O . PRO C 1 103 ? 8.732 84.748 -33.237 1.00 70.37 112 PRO C O 1
ATOM 6241 N N . VAL C 1 104 ? 7.465 86.469 -32.527 1.00 70.41 113 VAL C N 1
ATOM 6242 C CA . VAL C 1 104 ? 8.491 87.481 -32.819 1.00 70.98 113 VAL C CA 1
ATOM 6243 C C . VAL C 1 104 ? 9.825 87.054 -32.222 1.00 71.39 113 VAL C C 1
ATOM 6244 O O . VAL C 1 104 ? 10.850 87.059 -32.904 1.00 71.57 113 VAL C O 1
ATOM 6248 N N . ASN C 1 105 ? 9.806 86.678 -30.949 1.00 71.73 114 ASN C N 1
ATOM 6249 C CA . ASN C 1 105 ? 11.039 86.373 -30.248 1.00 72.39 114 ASN C CA 1
ATOM 6250 C C . ASN C 1 105 ? 11.669 85.154 -30.855 1.00 72.74 114 ASN C C 1
ATOM 6251 O O . ASN C 1 105 ? 12.840 85.179 -31.241 1.00 73.14 114 ASN C O 1
ATOM 6256 N N . ILE C 1 106 ? 10.860 84.109 -30.982 1.00 72.77 115 ILE C N 1
ATOM 6257 C CA . ILE C 1 106 ? 11.309 82.836 -31.502 1.00 72.81 115 ILE C CA 1
ATOM 6258 C C . ILE C 1 106 ? 11.885 82.969 -32.891 1.00 72.41 115 ILE C C 1
ATOM 6259 O O . ILE C 1 106 ? 12.973 82.472 -33.159 1.00 72.74 115 ILE C O 1
ATOM 6264 N N . ILE C 1 107 ? 11.177 83.653 -33.773 1.00 72.10 116 ILE C N 1
ATOM 6265 C CA . ILE C 1 107 ? 11.697 83.842 -35.108 1.00 71.88 116 ILE C CA 1
ATOM 6266 C C . ILE C 1 107 ? 13.033 84.568 -35.050 1.00 71.55 116 ILE C C 1
ATOM 6267 O O . ILE C 1 107 ? 14.002 84.111 -35.647 1.00 71.79 116 ILE C O 1
ATOM 6272 N N . SER C 1 108 ? 13.090 85.648 -34.275 1.00 71.12 117 SER C N 1
ATOM 6273 C CA . SER C 1 108 ? 14.210 86.581 -34.323 1.00 70.97 117 SER C CA 1
ATOM 6274 C C . SER C 1 108 ? 15.523 85.925 -33.944 1.00 70.88 117 SER C C 1
ATOM 6275 O O . SER C 1 108 ? 16.595 86.341 -34.375 1.00 70.60 117 SER C O 1
ATOM 6278 N N . LYS C 1 109 ? 15.436 84.898 -33.123 1.00 71.04 118 LYS C N 1
ATOM 6279 C CA . LYS C 1 109 ? 16.628 84.216 -32.720 1.00 71.78 118 LYS C CA 1
ATOM 6280 C C . LYS C 1 109 ? 16.929 82.969 -33.557 1.00 71.26 118 LYS C C 1
ATOM 6281 O O . LYS C 1 109 ? 18.075 82.525 -33.583 1.00 72.12 118 LYS C O 1
ATOM 6287 N N . ILE C 1 110 ? 15.930 82.415 -34.243 1.00 70.32 119 ILE C N 1
ATOM 6288 C CA . ILE C 1 110 ? 16.213 81.455 -35.310 1.00 69.67 119 ILE C CA 1
ATOM 6289 C C . ILE C 1 110 ? 16.935 82.216 -36.407 1.00 68.90 119 ILE C C 1
ATOM 6290 O O . ILE C 1 110 ? 17.855 81.697 -37.029 1.00 68.72 119 ILE C O 1
ATOM 6295 N N . LEU C 1 111 ? 16.510 83.451 -36.636 1.00 68.05 120 LEU C N 1
ATOM 6296 C CA . LEU C 1 111 ? 17.146 84.304 -37.629 1.00 67.63 120 LEU C CA 1
ATOM 6297 C C . LEU C 1 111 ? 18.564 84.663 -37.217 1.00 67.40 120 LEU C C 1
ATOM 6298 O O . LEU C 1 111 ? 19.442 84.745 -38.068 1.00 67.35 120 LEU C O 1
ATOM 6303 N N . GLY C 1 112 ? 18.777 84.870 -35.914 1.00 67.05 121 GLY C N 1
ATOM 6304 C CA . GLY C 1 112 ? 20.091 85.219 -35.375 1.00 66.77 121 GLY C CA 1
ATOM 6305 C C . GLY C 1 112 ? 20.137 86.534 -34.616 1.00 66.96 121 GLY C C 1
ATOM 6306 O O . GLY C 1 112 ? 21.017 86.733 -33.770 1.00 67.33 121 GLY C O 1
ATOM 6307 N N . ILE C 1 113 ? 19.185 87.423 -34.910 1.00 66.76 122 ILE C N 1
ATOM 6308 C CA . ILE C 1 113 ? 19.105 88.770 -34.324 1.00 66.73 122 ILE C CA 1
ATOM 6309 C C . ILE C 1 113 ? 19.781 88.890 -32.937 1.00 66.98 122 ILE C C 1
ATOM 6310 O O . ILE C 1 113 ? 19.371 88.225 -31.980 1.00 67.31 122 ILE C O 1
ATOM 6315 N N . PRO C 1 114 ? 20.829 89.722 -32.835 1.00 66.83 123 PRO C N 1
ATOM 6316 C CA . PRO C 1 114 ? 21.527 89.879 -31.559 1.00 67.27 123 PRO C CA 1
ATOM 6317 C C . PRO C 1 114 ? 20.612 90.390 -30.448 1.00 67.83 123 PRO C C 1
ATOM 6318 O O . PRO C 1 114 ? 19.746 91.236 -30.682 1.00 68.07 123 PRO C O 1
ATOM 6322 N N . ASP C 1 115 ? 20.809 89.863 -29.247 1.00 68.15 124 ASP C N 1
ATOM 6323 C CA . ASP C 1 115 ? 20.032 90.252 -28.079 1.00 68.68 124 ASP C CA 1
ATOM 6324 C C . ASP C 1 115 ? 19.881 91.779 -27.898 1.00 68.97 124 ASP C C 1
ATOM 6325 O O . ASP C 1 115 ? 18.806 92.258 -27.508 1.00 69.16 124 ASP C O 1
ATOM 6330 N N . SER C 1 116 ? 20.943 92.533 -28.197 1.00 68.73 125 SER C N 1
ATOM 6331 C CA . SER C 1 116 ? 20.963 93.988 -28.003 1.00 68.48 125 SER C CA 1
ATOM 6332 C C . SER C 1 116 ? 20.056 94.812 -28.927 1.00 68.33 125 SER C C 1
ATOM 6333 O O . SER C 1 116 ? 19.734 95.951 -28.595 1.00 68.52 125 SER C O 1
ATOM 6336 N N . ASP C 1 117 ? 19.680 94.258 -30.080 1.00 67.90 126 ASP C N 1
ATOM 6337 C CA . ASP C 1 117 ? 18.912 94.995 -31.103 1.00 67.65 126 ASP C CA 1
ATOM 6338 C C . ASP C 1 117 ? 17.500 94.407 -31.361 1.00 67.28 126 ASP C C 1
ATOM 6339 O O . ASP C 1 117 ? 16.862 94.673 -32.383 1.00 66.19 126 ASP C O 1
ATOM 6344 N N . MET C 1 118 ? 17.032 93.635 -30.384 1.00 67.35 127 MET C N 1
ATOM 6345 C CA . MET C 1 118 ? 15.685 93.099 -30.337 1.00 67.57 127 MET C CA 1
ATOM 6346 C C . MET C 1 118 ? 14.620 94.191 -30.290 1.00 67.28 127 MET C C 1
ATOM 6347 O O . MET C 1 118 ? 13.711 94.181 -31.111 1.00 67.26 127 MET C O 1
ATOM 6352 N N . PRO C 1 119 ? 14.727 95.141 -29.337 1.00 67.24 128 PRO C N 1
ATOM 6353 C CA . PRO C 1 119 ? 13.731 96.207 -29.266 1.00 67.14 128 PRO C CA 1
ATOM 6354 C C . PRO C 1 119 ? 13.357 96.783 -30.631 1.00 67.00 128 PRO C C 1
ATOM 6355 O O . PRO C 1 119 ? 12.169 96.973 -30.897 1.00 67.61 128 PRO C O 1
ATOM 6359 N N . LEU C 1 120 ? 14.351 97.047 -31.483 1.00 66.20 129 LEU C N 1
ATOM 6360 C CA . LEU C 1 120 ? 14.099 97.618 -32.815 1.00 65.31 129 LEU C CA 1
ATOM 6361 C C . LEU C 1 120 ? 13.485 96.609 -33.782 1.00 63.80 129 LEU C C 1
ATOM 6362 O O . LEU C 1 120 ? 12.635 96.947 -34.593 1.00 63.08 129 LEU C O 1
ATOM 6367 N N . PHE C 1 121 ? 13.936 95.369 -33.685 1.00 63.19 130 PHE C N 1
ATOM 6368 C CA . PHE C 1 121 ? 13.542 94.329 -34.619 1.00 62.28 130 PHE C CA 1
ATOM 6369 C C . PHE C 1 121 ? 12.061 93.988 -34.477 1.00 62.75 130 PHE C C 1
ATOM 6370 O O . PHE C 1 121 ? 11.370 93.744 -35.475 1.00 62.00 130 PHE C O 1
ATOM 6378 N N . LYS C 1 122 ? 11.610 93.955 -33.217 1.00 63.65 131 LYS C N 1
ATOM 6379 C CA . LYS C 1 122 ? 10.189 93.889 -32.842 1.00 64.56 131 LYS C CA 1
ATOM 6380 C C . LYS C 1 122 ? 9.399 95.037 -33.467 1.00 63.94 131 LYS C C 1
ATOM 6381 O O . LYS C 1 122 ? 8.420 94.791 -34.170 1.00 63.58 131 LYS C O 1
ATOM 6387 N N . LEU C 1 123 ? 9.832 96.276 -33.234 1.00 63.90 132 LEU C N 1
ATOM 6388 C CA . LEU C 1 123 ? 9.142 97.432 -33.821 1.00 64.51 132 LEU C CA 1
ATOM 6389 C C . LEU C 1 123 ? 9.033 97.276 -35.342 1.00 64.75 132 LEU C C 1
ATOM 6390 O O . LEU C 1 123 ? 7.963 97.485 -35.941 1.00 64.66 132 LEU C O 1
ATOM 6395 N N . TRP C 1 124 ? 10.137 96.850 -35.950 1.00 64.72 133 TRP C N 1
ATOM 6396 C CA . TRP C 1 124 ? 10.208 96.704 -37.388 1.00 64.13 133 TRP C CA 1
ATOM 6397 C C . TRP C 1 124 ? 9.298 95.610 -37.833 1.00 64.27 133 TRP C C 1
ATOM 6398 O O . TRP C 1 124 ? 8.781 95.656 -38.944 1.00 64.46 133 TRP C O 1
ATOM 6409 N N . SER C 1 125 ? 9.112 94.612 -36.978 1.00 64.80 134 SER C N 1
ATOM 6410 C CA . SER C 1 125 ? 8.306 93.460 -37.348 1.00 65.17 134 SER C CA 1
ATOM 6411 C C . SER C 1 125 ? 6.860 93.917 -37.379 1.00 65.37 134 SER C C 1
ATOM 6412 O O . SER C 1 125 ? 6.108 93.591 -38.295 1.00 64.84 134 SER C O 1
ATOM 6415 N N . ASP C 1 126 ? 6.488 94.714 -36.388 1.00 65.80 135 ASP C N 1
ATOM 6416 C CA . ASP C 1 126 ? 5.156 95.283 -36.356 1.00 66.33 135 ASP C CA 1
ATOM 6417 C C . ASP C 1 126 ? 4.808 96.183 -37.526 1.00 66.10 135 ASP C C 1
ATOM 6418 O O . ASP C 1 126 ? 3.680 96.128 -38.009 1.00 66.34 135 ASP C O 1
ATOM 6423 N N . TYR C 1 127 ? 5.748 96.986 -38.010 1.00 65.66 136 TYR C N 1
ATOM 6424 C CA . TYR C 1 127 ? 5.473 97.717 -39.244 1.00 65.63 136 TYR C CA 1
ATOM 6425 C C . TYR C 1 127 ? 5.276 96.716 -40.391 1.00 66.56 136 TYR C C 1
ATOM 6426 O O . TYR C 1 127 ? 4.292 96.752 -41.135 1.00 66.95 136 TYR C O 1
ATOM 6435 N N . ILE C 1 128 ? 6.215 95.792 -40.498 1.00 67.79 137 ILE C N 1
ATOM 6436 C CA . ILE C 1 128 ? 6.350 94.934 -41.671 1.00 68.74 137 ILE C CA 1
ATOM 6437 C C . ILE C 1 128 ? 5.217 93.912 -41.805 1.00 69.22 137 ILE C C 1
ATOM 6438 O O . ILE C 1 128 ? 4.838 93.546 -42.922 1.00 68.88 137 ILE C O 1
ATOM 6443 N N . ILE C 1 129 ? 4.679 93.466 -40.667 1.00 70.05 138 ILE C N 1
ATOM 6444 C CA . ILE C 1 129 ? 3.593 92.480 -40.652 1.00 70.86 138 ILE C CA 1
ATOM 6445 C C . ILE C 1 129 ? 2.212 93.117 -40.548 1.00 71.27 138 ILE C C 1
ATOM 6446 O O . ILE C 1 129 ? 1.226 92.396 -40.493 1.00 72.07 138 ILE C O 1
ATOM 6451 N N . GLY C 1 130 ? 2.134 94.443 -40.487 1.00 71.37 139 GLY C N 1
ATOM 6452 C CA . GLY C 1 130 ? 0.844 95.107 -40.566 1.00 72.10 139 GLY C CA 1
ATOM 6453 C C . GLY C 1 130 ? 0.375 95.937 -39.389 1.00 72.57 139 GLY C C 1
ATOM 6454 O O . GLY C 1 130 ? -0.436 96.835 -39.578 1.00 72.78 139 GLY C O 1
ATOM 6455 N N . ASN C 1 131 ? 0.887 95.660 -38.187 1.00 73.04 140 ASN C N 1
ATOM 6456 C CA . ASN C 1 131 ? 0.360 96.242 -36.931 1.00 73.47 140 ASN C CA 1
ATOM 6457 C C . ASN C 1 131 ? 0.758 97.671 -36.610 1.00 73.75 140 ASN C C 1
ATOM 6458 O O . ASN C 1 131 ? 0.114 98.330 -35.795 1.00 73.93 140 ASN C O 1
ATOM 6463 N N . LYS C 1 132 ? 1.831 98.153 -37.219 1.00 74.19 141 LYS C N 1
ATOM 6464 C CA . LYS C 1 132 ? 2.154 99.567 -37.114 1.00 74.28 141 LYS C CA 1
ATOM 6465 C C . LYS C 1 132 ? 1.920 100.212 -38.469 1.00 74.27 141 LYS C C 1
ATOM 6466 O O . LYS C 1 132 ? 2.211 99.619 -39.521 1.00 73.56 141 LYS C O 1
ATOM 6472 N N . ARG C 1 133 ? 1.381 101.424 -38.421 1.00 74.44 142 ARG C N 1
ATOM 6473 C CA . ARG C 1 133 ? 1.151 102.250 -39.595 1.00 75.26 142 ARG C CA 1
ATOM 6474 C C . ARG C 1 133 ? 1.329 103.652 -39.075 1.00 74.66 142 ARG C C 1
ATOM 6475 O O . ARG C 1 133 ? 0.592 104.095 -38.204 1.00 75.15 142 ARG C O 1
ATOM 6483 N N . ASP C 1 134 ? 2.332 104.350 -39.590 1.00 74.13 143 ASP C N 1
ATOM 6484 C CA . ASP C 1 134 ? 2.923 105.446 -38.842 1.00 72.83 143 ASP C CA 1
ATOM 6485 C C . ASP C 1 134 ? 3.655 106.417 -39.735 1.00 72.31 143 ASP C C 1
ATOM 6486 O O . ASP C 1 134 ? 3.927 106.121 -40.894 1.00 72.79 143 ASP C O 1
ATOM 6491 N N . GLU C 1 135 ? 3.996 107.564 -39.164 1.00 71.37 144 GLU C N 1
ATOM 6492 C CA . GLU C 1 135 ? 4.916 108.528 -39.756 1.00 70.39 144 GLU C CA 1
ATOM 6493 C C . GLU C 1 135 ? 6.401 108.224 -39.438 1.00 70.44 144 GLU C C 1
ATOM 6494 O O . GLU C 1 135 ? 7.279 109.096 -39.627 1.00 70.33 144 GLU C O 1
ATOM 6500 N N . ASN C 1 136 ? 6.678 107.006 -38.956 1.00 69.59 145 ASN C N 1
ATOM 6501 C CA . ASN C 1 136 ? 8.034 106.613 -38.604 1.00 68.97 145 ASN C CA 1
ATOM 6502 C C . ASN C 1 136 ? 8.459 105.368 -39.379 1.00 68.62 145 ASN C C 1
ATOM 6503 O O . ASN C 1 136 ? 9.572 104.858 -39.175 1.00 69.00 145 ASN C O 1
ATOM 6508 N N . PHE C 1 137 ? 7.593 104.875 -40.271 1.00 67.48 146 PHE C N 1
ATOM 6509 C CA . PHE C 1 137 ? 7.885 103.622 -40.986 1.00 65.97 146 PHE C CA 1
ATOM 6510 C C . PHE C 1 137 ? 9.163 103.657 -41.820 1.00 65.50 146 PHE C C 1
ATOM 6511 O O . PHE C 1 137 ? 9.796 102.617 -42.053 1.00 65.75 146 PHE C O 1
ATOM 6519 N N . ASN C 1 138 ? 9.509 104.832 -42.317 1.00 64.58 147 ASN C N 1
ATOM 6520 C CA . ASN C 1 138 ? 10.722 104.961 -43.099 1.00 64.19 147 ASN C CA 1
ATOM 6521 C C . ASN C 1 138 ? 11.961 104.848 -42.220 1.00 63.04 147 ASN C C 1
ATOM 6522 O O . ASN C 1 138 ? 12.744 103.914 -42.401 1.00 63.12 147 ASN C O 1
ATOM 6527 N N . TYR C 1 139 ? 12.102 105.742 -41.245 1.00 61.59 148 TYR C N 1
ATOM 6528 C CA . TYR C 1 139 ? 13.187 105.636 -40.294 1.00 60.59 148 TYR C CA 1
ATOM 6529 C C . TYR C 1 139 ? 13.331 104.189 -39.922 1.00 60.83 148 TYR C C 1
ATOM 6530 O O . TYR C 1 139 ? 14.245 103.512 -40.404 1.00 61.47 148 TYR C O 1
ATOM 6539 N N . VAL C 1 140 ? 12.400 103.693 -39.109 1.00 60.42 149 VAL C N 1
ATOM 6540 C CA . VAL C 1 140 ? 12.460 102.307 -38.648 1.00 59.27 149 VAL C CA 1
ATOM 6541 C C . VAL C 1 140 ? 12.899 101.351 -39.742 1.00 59.12 149 VAL C C 1
ATOM 6542 O O . VAL C 1 140 ? 13.811 100.568 -39.534 1.00 59.20 149 VAL C O 1
ATOM 6546 N N . ASN C 1 141 ? 12.292 101.424 -40.913 1.00 59.22 150 ASN C N 1
ATOM 6547 C CA . ASN C 1 141 ? 12.636 100.450 -41.966 1.00 59.39 150 ASN C CA 1
ATOM 6548 C C . ASN C 1 141 ? 14.029 100.663 -42.616 1.00 59.26 150 ASN C C 1
ATOM 6549 O O . ASN C 1 141 ? 14.743 99.699 -42.846 1.00 58.47 150 ASN C O 1
ATOM 6554 N N . ASN C 1 142 ? 14.396 101.915 -42.903 1.00 59.62 151 ASN C N 1
ATOM 6555 C CA . ASN C 1 142 ? 15.781 102.268 -43.244 1.00 60.13 151 ASN C CA 1
ATOM 6556 C C . ASN C 1 142 ? 16.708 101.667 -42.202 1.00 60.64 151 ASN C C 1
ATOM 6557 O O . ASN C 1 142 ? 17.399 100.675 -42.452 1.00 61.35 151 ASN C O 1
ATOM 6562 N N . ARG C 1 143 ? 16.705 102.293 -41.035 1.00 60.82 152 ARG C N 1
ATOM 6563 C CA . ARG C 1 143 ? 17.316 101.775 -39.837 1.00 61.20 152 ARG C CA 1
ATOM 6564 C C . ARG C 1 143 ? 17.591 100.306 -39.951 1.00 61.67 152 ARG C C 1
ATOM 6565 O O . ARG C 1 143 ? 18.704 99.885 -40.229 1.00 62.35 152 ARG C O 1
ATOM 6573 N N . MET C 1 144 ? 16.538 99.527 -39.769 1.00 62.32 153 MET C N 1
ATOM 6574 C CA . MET C 1 144 ? 16.626 98.094 -39.673 1.00 62.25 153 MET C CA 1
ATOM 6575 C C . MET C 1 144 ? 17.401 97.431 -40.805 1.00 62.10 153 MET C C 1
ATOM 6576 O O . MET C 1 144 ? 18.110 96.442 -40.571 1.00 62.09 153 MET C O 1
ATOM 6581 N N . VAL C 1 145 ? 17.261 97.955 -42.022 1.00 61.52 154 VAL C N 1
ATOM 6582 C CA . VAL C 1 145 ? 17.965 97.383 -43.170 1.00 60.96 154 VAL C CA 1
ATOM 6583 C C . VAL C 1 145 ? 19.460 97.658 -43.018 1.00 60.58 154 VAL C C 1
ATOM 6584 O O . VAL C 1 145 ? 20.281 96.784 -43.242 1.00 60.84 154 VAL C O 1
ATOM 6588 N N . SER C 1 146 ? 19.795 98.860 -42.585 1.00 60.14 155 SER C N 1
ATOM 6589 C CA . SER C 1 146 ? 21.177 99.208 -42.307 1.00 60.03 155 SER C CA 1
ATOM 6590 C C . SER C 1 146 ? 21.778 98.469 -41.118 1.00 59.63 155 SER C C 1
ATOM 6591 O O . SER C 1 146 ? 22.992 98.350 -41.021 1.00 60.19 155 SER C O 1
ATOM 6594 N N . ARG C 1 147 ? 20.947 97.985 -40.208 1.00 58.84 156 ARG C N 1
ATOM 6595 C CA . ARG C 1 147 ? 21.458 97.191 -39.113 1.00 58.41 156 ARG C CA 1
ATOM 6596 C C . ARG C 1 147 ? 21.590 95.725 -39.546 1.00 58.62 156 ARG C C 1
ATOM 6597 O O . ARG C 1 147 ? 22.344 94.956 -38.953 1.00 59.04 156 ARG C O 1
ATOM 6605 N N . LEU C 1 148 ? 20.873 95.344 -40.590 1.00 58.38 157 LEU C N 1
ATOM 6606 C CA . LEU C 1 148 ? 20.879 93.966 -41.033 1.00 58.59 157 LEU C CA 1
ATOM 6607 C C . LEU C 1 148 ? 22.074 93.671 -41.936 1.00 58.46 157 LEU C C 1
ATOM 6608 O O . LEU C 1 148 ? 22.689 92.604 -41.851 1.00 57.66 157 LEU C O 1
ATOM 6613 N N . LEU C 1 149 ? 22.374 94.637 -42.800 1.00 58.52 158 LEU C N 1
ATOM 6614 C CA . LEU C 1 149 ? 23.592 94.659 -43.580 1.00 58.55 158 LEU C CA 1
ATOM 6615 C C . LEU C 1 149 ? 24.810 94.467 -42.671 1.00 58.59 158 LEU C C 1
ATOM 6616 O O . LEU C 1 149 ? 25.698 93.668 -42.985 1.00 58.76 158 LEU C O 1
ATOM 6621 N N . GLU C 1 150 ? 24.836 95.194 -41.548 1.00 58.38 159 GLU C N 1
ATOM 6622 C CA . GLU C 1 150 ? 25.890 95.059 -40.544 1.00 57.90 159 GLU C CA 1
ATOM 6623 C C . GLU C 1 150 ? 25.996 93.644 -39.986 1.00 57.94 159 GLU C C 1
ATOM 6624 O O . GLU C 1 150 ? 27.105 93.133 -39.821 1.00 58.34 159 GLU C O 1
ATOM 6630 N N . ILE C 1 151 ? 24.860 93.023 -39.684 1.00 57.82 160 ILE C N 1
ATOM 6631 C CA . ILE C 1 151 ? 24.864 91.665 -39.150 1.00 58.50 160 ILE C CA 1
ATOM 6632 C C . ILE C 1 151 ? 25.414 90.654 -40.166 1.00 59.36 160 ILE C C 1
ATOM 6633 O O . ILE C 1 151 ? 26.309 89.874 -39.827 1.00 59.42 160 ILE C O 1
ATOM 6638 N N . PHE C 1 152 ? 24.899 90.693 -41.400 1.00 60.22 161 PHE C N 1
ATOM 6639 C CA . PHE C 1 152 ? 25.401 89.867 -42.505 1.00 61.41 161 PHE C CA 1
ATOM 6640 C C . PHE C 1 152 ? 26.917 89.746 -42.506 1.00 62.36 161 PHE C C 1
ATOM 6641 O O . PHE C 1 152 ? 27.473 88.661 -42.743 1.00 62.07 161 PHE C O 1
ATOM 6649 N N . LYS C 1 153 ? 27.565 90.876 -42.226 1.00 63.28 162 LYS C N 1
ATOM 6650 C CA . LYS C 1 153 ? 29.004 90.983 -42.201 1.00 64.35 162 LYS C CA 1
ATOM 6651 C C . LYS C 1 153 ? 29.590 90.211 -41.013 1.00 65.22 162 LYS C C 1
ATOM 6652 O O . LYS C 1 153 ? 30.554 89.463 -41.171 1.00 65.51 162 LYS C O 1
ATOM 6658 N N . SER C 1 154 ? 28.986 90.367 -39.837 1.00 66.23 163 SER C N 1
ATOM 6659 C CA . SER C 1 154 ? 29.531 89.818 -38.589 1.00 67.09 163 SER C CA 1
ATOM 6660 C C . SER C 1 154 ? 29.586 88.287 -38.550 1.00 68.00 163 SER C C 1
ATOM 6661 O O . SER C 1 154 ? 28.994 87.608 -39.400 1.00 67.74 163 SER C O 1
ATOM 6664 N N . ASP C 1 155 ? 30.309 87.756 -37.562 1.00 69.14 164 ASP C N 1
ATOM 6665 C CA . ASP C 1 155 ? 30.195 86.343 -37.198 1.00 70.38 164 ASP C CA 1
ATOM 6666 C C . ASP C 1 155 ? 28.810 86.133 -36.595 1.00 71.19 164 ASP C C 1
ATOM 6667 O O . ASP C 1 155 ? 28.591 86.335 -35.396 1.00 71.40 164 ASP C O 1
ATOM 6672 N N . SER C 1 156 ? 27.875 85.744 -37.452 1.00 72.12 165 SER C N 1
ATOM 6673 C CA . SER C 1 156 ? 26.466 85.679 -37.104 1.00 73.00 165 SER C CA 1
ATOM 6674 C C . SER C 1 156 ? 26.030 84.228 -36.953 1.00 73.44 165 SER C C 1
ATOM 6675 O O . SER C 1 156 ? 26.604 83.356 -37.597 1.00 73.58 165 SER C O 1
ATOM 6678 N N . HIS C 1 157 ? 25.033 83.956 -36.106 1.00 74.03 166 HIS C N 1
ATOM 6679 C CA . HIS C 1 157 ? 24.385 82.626 -36.109 1.00 74.48 166 HIS C CA 1
ATOM 6680 C C . HIS C 1 157 ? 23.035 82.655 -36.862 1.00 74.22 166 HIS C C 1
ATOM 6681 O O . HIS C 1 157 ? 22.661 83.676 -37.457 1.00 74.18 166 HIS C O 1
ATOM 6688 N N . GLY C 1 158 ? 22.335 81.520 -36.854 1.00 73.67 167 GLY C N 1
ATOM 6689 C CA . GLY C 1 158 ? 21.002 81.410 -37.415 1.00 73.00 167 GLY C CA 1
ATOM 6690 C C . GLY C 1 158 ? 20.921 81.598 -38.915 1.00 72.90 167 GLY C C 1
ATOM 6691 O O . GLY C 1 158 ? 21.921 81.517 -39.628 1.00 73.01 167 GLY C O 1
ATOM 6692 N N . ILE C 1 159 ? 19.712 81.869 -39.392 1.00 72.55 168 ILE C N 1
ATOM 6693 C CA . ILE C 1 159 ? 19.457 81.964 -40.819 1.00 72.25 168 ILE C CA 1
ATOM 6694 C C . ILE C 1 159 ? 20.197 83.110 -41.510 1.00 72.11 168 ILE C C 1
ATOM 6695 O O . ILE C 1 159 ? 20.707 82.936 -42.618 1.00 72.56 168 ILE C O 1
ATOM 6700 N N . ILE C 1 160 ? 20.269 84.263 -40.849 1.00 71.66 169 ILE C N 1
ATOM 6701 C CA . ILE C 1 160 ? 20.953 85.443 -41.383 1.00 71.39 169 ILE C CA 1
ATOM 6702 C C . ILE C 1 160 ? 22.379 85.106 -41.815 1.00 71.70 169 ILE C C 1
ATOM 6703 O O . ILE C 1 160 ? 22.933 85.721 -42.731 1.00 71.48 169 ILE C O 1
ATOM 6708 N N . ASN C 1 161 ? 22.960 84.119 -41.145 1.00 72.06 170 ASN C N 1
ATOM 6709 C CA . ASN C 1 161 ? 24.289 83.657 -41.470 1.00 72.85 170 ASN C CA 1
ATOM 6710 C C . ASN C 1 161 ? 24.262 82.748 -42.690 1.00 73.41 170 ASN C C 1
ATOM 6711 O O . ASN C 1 161 ? 25.050 82.917 -43.626 1.00 73.21 170 ASN C O 1
ATOM 6716 N N . VAL C 1 162 ? 23.352 81.779 -42.671 1.00 74.20 171 VAL C N 1
ATOM 6717 C CA . VAL C 1 162 ? 23.187 80.871 -43.796 1.00 75.13 171 VAL C CA 1
ATOM 6718 C C . VAL C 1 162 ? 23.127 81.730 -45.054 1.00 75.62 171 VAL C C 1
ATOM 6719 O O . VAL C 1 162 ? 23.946 81.569 -45.959 1.00 75.81 171 VAL C O 1
ATOM 6723 N N . LEU C 1 163 ? 22.187 82.669 -45.070 1.00 76.26 172 LEU C N 1
ATOM 6724 C CA . LEU C 1 163 ? 22.054 83.626 -46.159 1.00 76.96 172 LEU C CA 1
ATOM 6725 C C . LEU C 1 163 ? 23.344 84.373 -46.419 1.00 77.50 172 LEU C C 1
ATOM 6726 O O . LEU C 1 163 ? 23.816 84.397 -47.555 1.00 77.63 172 LEU C O 1
ATOM 6731 N N . ALA C 1 164 ? 23.907 84.959 -45.359 1.00 78.39 173 ALA C N 1
ATOM 6732 C CA . ALA C 1 164 ? 25.068 85.870 -45.435 1.00 79.15 173 ALA C CA 1
ATOM 6733 C C . ALA C 1 164 ? 25.887 85.739 -46.720 1.00 79.58 173 ALA C C 1
ATOM 6734 O O . ALA C 1 164 ? 26.033 86.709 -47.472 1.00 79.57 173 ALA C O 1
ATOM 6736 N N . GLY C 1 165 ? 26.408 84.539 -46.965 1.00 80.03 174 GLY C N 1
ATOM 6737 C CA . GLY C 1 165 ? 27.111 84.255 -48.206 1.00 80.84 174 GLY C CA 1
ATOM 6738 C C . GLY C 1 165 ? 26.786 82.880 -48.755 1.00 81.42 174 GLY C C 1
ATOM 6739 O O . GLY C 1 165 ? 27.544 81.931 -48.546 1.00 81.40 174 GLY C O 1
ATOM 6740 N N . SER C 1 166 ? 25.656 82.765 -49.451 1.00 81.98 175 SER C N 1
ATOM 6741 C CA . SER C 1 166 ? 25.306 81.516 -50.143 1.00 82.58 175 SER C CA 1
ATOM 6742 C C . SER C 1 166 ? 24.168 81.705 -51.144 1.00 83.01 175 SER C C 1
ATOM 6743 O O . SER C 1 166 ? 23.389 82.670 -51.035 1.00 83.12 175 SER C O 1
ATOM 6746 N N . SER C 1 167 ? 24.092 80.783 -52.114 1.00 83.28 176 SER C N 1
ATOM 6747 C CA . SER C 1 167 ? 23.011 80.730 -53.109 1.00 83.59 176 SER C CA 1
ATOM 6748 C C . SER C 1 167 ? 22.867 79.318 -53.660 1.00 84.00 176 SER C C 1
ATOM 6749 O O . SER C 1 167 ? 23.496 78.388 -53.150 1.00 84.27 176 SER C O 1
ATOM 6752 N N . LEU C 1 168 ? 22.023 79.156 -54.681 1.00 84.35 177 LEU C N 1
ATOM 6753 C CA . LEU C 1 168 ? 22.056 77.949 -55.515 1.00 84.55 177 LEU C CA 1
ATOM 6754 C C . LEU C 1 168 ? 22.172 78.291 -57.013 1.00 84.59 177 LEU C C 1
ATOM 6755 O O . LEU C 1 168 ? 21.211 78.763 -57.636 1.00 84.51 177 LEU C O 1
ATOM 6760 N N . LYS C 1 169 ? 23.383 78.083 -57.544 1.00 84.59 178 LYS C N 1
ATOM 6761 C CA . LYS C 1 169 ? 23.698 78.017 -58.999 1.00 84.45 178 LYS C CA 1
ATOM 6762 C C . LYS C 1 169 ? 24.078 79.332 -59.729 1.00 84.25 178 LYS C C 1
ATOM 6763 O O . LYS C 1 169 ? 23.214 80.150 -60.076 1.00 84.34 178 LYS C O 1
ATOM 6769 N N . ASN C 1 170 ? 25.387 79.506 -59.938 1.00 83.77 179 ASN C N 1
ATOM 6770 C CA . ASN C 1 170 ? 25.986 80.555 -60.792 1.00 83.50 179 ASN C CA 1
ATOM 6771 C C . ASN C 1 170 ? 25.765 82.051 -60.474 1.00 83.49 179 ASN C C 1
ATOM 6772 O O . ASN C 1 170 ? 26.572 82.887 -60.895 1.00 83.48 179 ASN C O 1
ATOM 6777 N N . ARG C 1 171 ? 24.705 82.379 -59.731 1.00 83.36 180 ARG C N 1
ATOM 6778 C CA . ARG C 1 171 ? 24.313 83.777 -59.473 1.00 83.11 180 ARG C CA 1
ATOM 6779 C C . ARG C 1 171 ? 24.327 84.145 -57.981 1.00 82.93 180 ARG C C 1
ATOM 6780 O O . ARG C 1 171 ? 23.565 83.581 -57.184 1.00 83.02 180 ARG C O 1
ATOM 6788 N N . LYS C 1 172 ? 25.187 85.098 -57.616 1.00 82.46 181 LYS C N 1
ATOM 6789 C CA . LYS C 1 172 ? 25.283 85.561 -56.234 1.00 82.00 181 LYS C CA 1
ATOM 6790 C C . LYS C 1 172 ? 24.064 86.396 -55.890 1.00 81.68 181 LYS C C 1
ATOM 6791 O O . LYS C 1 172 ? 23.678 87.280 -56.658 1.00 81.70 181 LYS C O 1
ATOM 6797 N N . LEU C 1 173 ? 23.473 86.101 -54.732 1.00 81.27 182 LEU C N 1
ATOM 6798 C CA . LEU C 1 173 ? 22.301 86.810 -54.221 1.00 80.96 182 LEU C CA 1
ATOM 6799 C C . LEU C 1 173 ? 22.589 88.271 -53.900 1.00 80.58 182 LEU C C 1
ATOM 6800 O O . LEU C 1 173 ? 23.634 88.603 -53.344 1.00 80.59 182 LEU C O 1
ATOM 6805 N N . THR C 1 174 ? 21.644 89.134 -54.247 1.00 80.10 183 THR C N 1
ATOM 6806 C CA . THR C 1 174 ? 21.732 90.541 -53.906 1.00 79.64 183 THR C CA 1
ATOM 6807 C C . THR C 1 174 ? 21.527 90.712 -52.404 1.00 79.30 183 THR C C 1
ATOM 6808 O O . THR C 1 174 ? 20.814 89.935 -51.765 1.00 79.21 183 THR C O 1
ATOM 6812 N N . MET C 1 175 ? 22.181 91.728 -51.852 1.00 78.86 184 MET C N 1
ATOM 6813 C CA . MET C 1 175 ? 21.962 92.173 -50.475 1.00 78.39 184 MET C CA 1
ATOM 6814 C C . MET C 1 175 ? 20.508 92.585 -50.273 1.00 77.63 184 MET C C 1
ATOM 6815 O O . MET C 1 175 ? 19.896 92.237 -49.265 1.00 77.41 184 MET C O 1
ATOM 6820 N N . ASP C 1 176 ? 19.966 93.315 -51.247 1.00 76.87 185 ASP C N 1
ATOM 6821 C CA . ASP C 1 176 ? 18.541 93.652 -51.297 1.00 76.27 185 ASP C CA 1
ATOM 6822 C C . ASP C 1 176 ? 17.625 92.427 -51.500 1.00 75.87 185 ASP C C 1
ATOM 6823 O O . ASP C 1 176 ? 16.422 92.505 -51.240 1.00 75.76 185 ASP C O 1
ATOM 6828 N N . GLU C 1 177 ? 18.181 91.312 -51.983 1.00 75.39 186 GLU C N 1
ATOM 6829 C CA . GLU C 1 177 ? 17.426 90.051 -52.053 1.00 74.98 186 GLU C CA 1
ATOM 6830 C C . GLU C 1 177 ? 17.384 89.367 -50.695 1.00 74.39 186 GLU C C 1
ATOM 6831 O O . GLU C 1 177 ? 16.317 88.959 -50.235 1.00 74.22 186 GLU C O 1
ATOM 6837 N N . LYS C 1 178 ? 18.551 89.253 -50.062 1.00 73.93 187 LYS C N 1
ATOM 6838 C CA . LYS C 1 178 ? 18.662 88.652 -48.734 1.00 73.65 187 LYS C CA 1
ATOM 6839 C C . LYS C 1 178 ? 17.711 89.280 -47.709 1.00 73.08 187 LYS C C 1
ATOM 6840 O O . LYS C 1 178 ? 17.125 88.563 -46.893 1.00 73.13 187 LYS C O 1
ATOM 6846 N N . ILE C 1 179 ? 17.549 90.608 -47.767 1.00 72.22 188 ILE C N 1
ATOM 6847 C CA . ILE C 1 179 ? 16.612 91.328 -46.895 1.00 71.27 188 ILE C CA 1
ATOM 6848 C C . ILE C 1 179 ? 15.191 90.846 -47.094 1.00 70.36 188 ILE C C 1
ATOM 6849 O O . ILE C 1 179 ? 14.508 90.527 -46.123 1.00 70.20 188 ILE C O 1
ATOM 6854 N N . LYS C 1 180 ? 14.758 90.777 -48.353 1.00 69.67 189 LYS C N 1
ATOM 6855 C CA . LYS C 1 180 ? 13.403 90.307 -48.688 1.00 68.85 189 LYS C CA 1
ATOM 6856 C C . LYS C 1 180 ? 13.176 88.864 -48.250 1.00 68.00 189 LYS C C 1
ATOM 6857 O O . LYS C 1 180 ? 12.069 88.514 -47.865 1.00 68.09 189 LYS C O 1
ATOM 6863 N N . TYR C 1 181 ? 14.235 88.054 -48.270 1.00 67.08 190 TYR C N 1
ATOM 6864 C CA . TYR C 1 181 ? 14.192 86.684 -47.769 1.00 66.53 190 TYR C CA 1
ATOM 6865 C C . TYR C 1 181 ? 13.895 86.671 -46.273 1.00 66.56 190 TYR C C 1
ATOM 6866 O O . TYR C 1 181 ? 12.984 85.981 -45.822 1.00 66.27 190 TYR C O 1
ATOM 6875 N N . ILE C 1 182 ? 14.670 87.448 -45.510 1.00 67.25 191 ILE C N 1
ATOM 6876 C CA . ILE C 1 182 ? 14.449 87.627 -44.073 1.00 67.00 191 ILE C CA 1
ATOM 6877 C C . ILE C 1 182 ? 12.999 88.003 -43.851 1.00 67.23 191 ILE C C 1
ATOM 6878 O O . ILE C 1 182 ? 12.293 87.338 -43.095 1.00 67.48 191 ILE C O 1
ATOM 6883 N N . MET C 1 183 ? 12.563 89.066 -44.525 1.00 67.08 192 MET C N 1
ATOM 6884 C CA . MET C 1 183 ? 11.194 89.549 -44.423 1.00 67.51 192 MET C CA 1
ATOM 6885 C C . MET C 1 183 ? 10.156 88.452 -44.588 1.00 67.35 192 MET C C 1
ATOM 6886 O O . MET C 1 183 ? 9.221 88.343 -43.783 1.00 67.74 192 MET C O 1
ATOM 6891 N N . LEU C 1 184 ? 10.326 87.641 -45.628 1.00 67.07 193 LEU C N 1
ATOM 6892 C CA . LEU C 1 184 ? 9.384 86.576 -45.914 1.00 66.46 193 LEU C CA 1
ATOM 6893 C C . LEU C 1 184 ? 9.265 85.691 -44.694 1.00 65.83 193 LEU C C 1
ATOM 6894 O O . LEU C 1 184 ? 8.158 85.366 -44.280 1.00 65.93 193 LEU C O 1
ATOM 6899 N N . LEU C 1 185 ? 10.392 85.330 -44.097 1.00 65.30 194 LEU C N 1
ATOM 6900 C CA . LEU C 1 185 ? 10.354 84.513 -42.892 1.00 65.56 194 LEU C CA 1
ATOM 6901 C C . LEU C 1 185 ? 9.554 85.172 -41.763 1.00 66.02 194 LEU C C 1
ATOM 6902 O O . LEU C 1 185 ? 8.718 84.516 -41.129 1.00 66.19 194 LEU C O 1
ATOM 6907 N N . ILE C 1 186 ? 9.787 86.470 -41.543 1.00 66.31 195 ILE C N 1
ATOM 6908 C CA . ILE C 1 186 ? 9.129 87.194 -40.466 1.00 66.85 195 ILE C CA 1
ATOM 6909 C C . ILE C 1 186 ? 7.624 87.192 -40.671 1.00 67.70 195 ILE C C 1
ATOM 6910 O O . ILE C 1 186 ? 6.859 86.954 -39.738 1.00 67.76 195 ILE C O 1
ATOM 6915 N N . ILE C 1 187 ? 7.205 87.466 -41.898 1.00 68.52 196 ILE C N 1
ATOM 6916 C CA . ILE C 1 187 ? 5.796 87.625 -42.187 1.00 69.70 196 ILE C CA 1
ATOM 6917 C C . ILE C 1 187 ? 5.073 86.271 -42.321 1.00 71.14 196 ILE C C 1
ATOM 6918 O O . ILE C 1 187 ? 3.911 86.143 -41.915 1.00 72.37 196 ILE C O 1
ATOM 6923 N N . GLY C 1 188 ? 5.736 85.272 -42.904 1.00 71.57 197 GLY C N 1
ATOM 6924 C CA . GLY C 1 188 ? 5.159 83.941 -42.960 1.00 71.81 197 GLY C CA 1
ATOM 6925 C C . GLY C 1 188 ? 4.731 83.549 -41.557 1.00 72.05 197 GLY C C 1
ATOM 6926 O O . GLY C 1 188 ? 3.549 83.290 -41.313 1.00 72.00 197 GLY C O 1
ATOM 6927 N N . GLY C 1 189 ? 5.691 83.566 -40.630 1.00 71.85 198 GLY C N 1
ATOM 6928 C CA . GLY C 1 189 ? 5.482 83.055 -39.282 1.00 71.80 198 GLY C CA 1
ATOM 6929 C C . GLY C 1 189 ? 4.548 83.839 -38.376 1.00 72.10 198 GLY C C 1
ATOM 6930 O O . GLY C 1 189 ? 3.567 83.284 -37.860 1.00 72.86 198 GLY C O 1
ATOM 6931 N N . ASN C 1 190 ? 4.834 85.130 -38.215 1.00 71.29 199 ASN C N 1
ATOM 6932 C CA . ASN C 1 190 ? 4.260 85.961 -37.157 1.00 70.61 199 ASN C CA 1
ATOM 6933 C C . ASN C 1 190 ? 2.747 85.978 -36.994 1.00 69.96 199 ASN C C 1
ATOM 6934 O O . ASN C 1 190 ? 2.236 85.376 -36.071 1.00 69.52 199 ASN C O 1
ATOM 6939 N N . GLU C 1 191 ? 2.035 86.664 -37.880 1.00 69.88 200 GLU C N 1
ATOM 6940 C CA . GLU C 1 191 ? 0.592 86.847 -37.727 1.00 70.12 200 GLU C CA 1
ATOM 6941 C C . GLU C 1 191 ? -0.222 85.544 -37.777 1.00 68.56 200 GLU C C 1
ATOM 6942 O O . GLU C 1 191 ? -1.258 85.431 -37.136 1.00 68.75 200 GLU C O 1
ATOM 6948 N N . THR C 1 192 ? 0.247 84.566 -38.533 1.00 67.47 201 THR C N 1
ATOM 6949 C CA . THR C 1 192 ? -0.444 83.270 -38.623 1.00 67.01 201 THR C CA 1
ATOM 6950 C C . THR C 1 192 ? -0.441 82.524 -37.306 1.00 66.57 201 THR C C 1
ATOM 6951 O O . THR C 1 192 ? -1.477 82.006 -36.879 1.00 66.32 201 THR C O 1
ATOM 6955 N N . THR C 1 193 ? 0.737 82.451 -36.688 1.00 65.99 202 THR C N 1
ATOM 6956 C CA . THR C 1 193 ? 0.932 81.684 -35.468 1.00 65.84 202 THR C CA 1
ATOM 6957 C C . THR C 1 193 ? 0.063 82.295 -34.371 1.00 65.58 202 THR C C 1
ATOM 6958 O O . THR C 1 193 ? -0.649 81.588 -33.646 1.00 66.23 202 THR C O 1
ATOM 6962 N N . THR C 1 194 ? 0.119 83.618 -34.292 1.00 63.70 203 THR C N 1
ATOM 6963 C CA . THR C 1 194 ? -0.654 84.387 -33.372 1.00 62.56 203 THR C CA 1
ATOM 6964 C C . THR C 1 194 ? -2.118 84.081 -33.545 1.00 61.39 203 THR C C 1
ATOM 6965 O O . THR C 1 194 ? -2.845 83.871 -32.577 1.00 61.21 203 THR C O 1
ATOM 6969 N N . ASN C 1 195 ? -2.559 84.068 -34.783 1.00 60.30 204 ASN C N 1
ATOM 6970 C CA . ASN C 1 195 ? -3.959 83.803 -35.029 1.00 59.67 204 ASN C CA 1
ATOM 6971 C C . ASN C 1 195 ? -4.315 82.377 -34.632 1.00 59.54 204 ASN C C 1
ATOM 6972 O O . ASN C 1 195 ? -5.342 82.144 -34.022 1.00 60.48 204 ASN C O 1
ATOM 6977 N N . LEU C 1 196 ? -3.444 81.422 -34.906 1.00 59.09 205 LEU C N 1
ATOM 6978 C CA . LEU C 1 196 ? -3.714 80.062 -34.481 1.00 58.88 205 LEU C CA 1
ATOM 6979 C C . LEU C 1 196 ? -3.917 79.936 -32.962 1.00 59.55 205 LEU C C 1
ATOM 6980 O O . LEU C 1 196 ? -4.825 79.231 -32.496 1.00 59.51 205 LEU C O 1
ATOM 6985 N N . ILE C 1 197 ? -3.090 80.631 -32.191 1.00 59.73 206 ILE C N 1
ATOM 6986 C CA . ILE C 1 197 ? -3.161 80.511 -30.746 1.00 60.51 206 ILE C CA 1
ATOM 6987 C C . ILE C 1 197 ? -4.520 80.977 -30.187 1.00 61.16 206 ILE C C 1
ATOM 6988 O O . ILE C 1 197 ? -5.164 80.253 -29.399 1.00 61.73 206 ILE C O 1
ATOM 6993 N N . GLY C 1 198 ? -4.968 82.146 -30.623 1.00 60.72 207 GLY C N 1
ATOM 6994 C CA . GLY C 1 198 ? -6.292 82.621 -30.267 1.00 61.38 207 GLY C CA 1
ATOM 6995 C C . GLY C 1 198 ? -7.360 81.718 -30.844 1.00 61.94 207 GLY C C 1
ATOM 6996 O O . GLY C 1 198 ? -8.422 81.542 -30.258 1.00 62.26 207 GLY C O 1
ATOM 6997 N N . ASN C 1 199 ? -7.073 81.147 -32.005 1.00 62.53 208 ASN C N 1
ATOM 6998 C CA . ASN C 1 199 ? -7.966 80.179 -32.616 1.00 63.41 208 ASN C CA 1
ATOM 6999 C C . ASN C 1 199 ? -8.071 78.862 -31.835 1.00 63.44 208 ASN C C 1
ATOM 7000 O O . ASN C 1 199 ? -9.085 78.181 -31.912 1.00 63.94 208 ASN C O 1
ATOM 7005 N N . MET C 1 200 ? -7.051 78.507 -31.067 1.00 63.44 209 MET C N 1
ATOM 7006 C CA . MET C 1 200 ? -7.196 77.367 -30.152 1.00 63.29 209 MET C CA 1
ATOM 7007 C C . MET C 1 200 ? -8.056 77.729 -28.941 1.00 62.79 209 MET C C 1
ATOM 7008 O O . MET C 1 200 ? -8.894 76.924 -28.505 1.00 63.03 209 MET C O 1
ATOM 7013 N N . ILE C 1 201 ? -7.860 78.940 -28.413 1.00 62.05 210 ILE C N 1
ATOM 7014 C CA . ILE C 1 201 ? -8.609 79.413 -27.238 1.00 61.49 210 ILE C CA 1
ATOM 7015 C C . ILE C 1 201 ? -10.115 79.472 -27.518 1.00 61.23 210 ILE C C 1
ATOM 7016 O O . ILE C 1 201 ? -10.936 79.139 -26.670 1.00 60.70 210 ILE C O 1
ATOM 7021 N N . ARG C 1 202 ? -10.470 79.871 -28.727 1.00 61.53 211 ARG C N 1
ATOM 7022 C CA . ARG C 1 202 ? -11.872 79.929 -29.125 1.00 62.08 211 ARG C CA 1
ATOM 7023 C C . ARG C 1 202 ? -12.474 78.523 -29.116 1.00 61.70 211 ARG C C 1
ATOM 7024 O O . ARG C 1 202 ? -13.604 78.332 -28.643 1.00 61.42 211 ARG C O 1
ATOM 7032 N N . VAL C 1 203 ? -11.699 77.548 -29.606 1.00 62.01 212 VAL C N 1
ATOM 7033 C CA . VAL C 1 203 ? -12.106 76.134 -29.611 1.00 61.99 212 VAL C CA 1
ATOM 7034 C C . VAL C 1 203 ? -12.413 75.647 -28.213 1.00 62.42 212 VAL C C 1
ATOM 7035 O O . VAL C 1 203 ? -13.431 74.985 -28.007 1.00 62.71 212 VAL C O 1
ATOM 7039 N N . ILE C 1 204 ? -11.548 75.973 -27.256 1.00 63.04 213 ILE C N 1
ATOM 7040 C CA . ILE C 1 204 ? -11.778 75.540 -25.868 1.00 64.00 213 ILE C CA 1
ATOM 7041 C C . ILE C 1 204 ? -12.981 76.224 -25.229 1.00 63.88 213 ILE C C 1
ATOM 7042 O O . ILE C 1 204 ? -13.771 75.572 -24.541 1.00 64.14 213 ILE C O 1
ATOM 7047 N N . ASP C 1 205 ? -13.120 77.525 -25.471 1.00 63.86 214 ASP C N 1
ATOM 7048 C CA . ASP C 1 205 ? -14.276 78.281 -25.002 1.00 64.11 214 ASP C CA 1
ATOM 7049 C C . ASP C 1 205 ? -15.551 77.660 -25.531 1.00 64.25 214 ASP C C 1
ATOM 7050 O O . ASP C 1 205 ? -16.463 77.367 -24.763 1.00 64.10 214 ASP C O 1
ATOM 7055 N N . GLU C 1 206 ? -15.603 77.464 -26.846 1.00 64.87 215 GLU C N 1
ATOM 7056 C CA . GLU C 1 206 ? -16.778 76.882 -27.498 1.00 65.57 215 GLU C CA 1
ATOM 7057 C C . GLU C 1 206 ? -17.010 75.409 -27.139 1.00 65.36 215 GLU C C 1
ATOM 7058 O O . GLU C 1 206 ? -18.143 74.934 -27.201 1.00 65.45 215 GLU C O 1
ATOM 7064 N N . ASN C 1 207 ? -15.950 74.695 -26.764 1.00 65.17 216 ASN C N 1
ATOM 7065 C CA . ASN C 1 207 ? -16.082 73.297 -26.377 1.00 65.58 216 ASN C CA 1
ATOM 7066 C C . ASN C 1 207 ? -15.355 72.990 -25.060 1.00 65.98 216 ASN C C 1
ATOM 7067 O O . ASN C 1 207 ? -14.223 72.489 -25.074 1.00 66.28 216 ASN C O 1
ATOM 7072 N N . PRO C 1 208 ? -16.011 73.278 -23.912 1.00 65.93 217 PRO C N 1
ATOM 7073 C CA . PRO C 1 208 ? -15.322 73.211 -22.619 1.00 65.67 217 PRO C CA 1
ATOM 7074 C C . PRO C 1 208 ? -15.115 71.785 -22.103 1.00 65.52 217 PRO C C 1
ATOM 7075 O O . PRO C 1 208 ? -14.175 71.543 -21.348 1.00 65.88 217 PRO C O 1
ATOM 7079 N N . ASP C 1 209 ? -15.967 70.847 -22.505 1.00 65.24 218 ASP C N 1
ATOM 7080 C CA . ASP C 1 209 ? -15.831 69.458 -22.048 1.00 64.89 218 ASP C CA 1
ATOM 7081 C C . ASP C 1 209 ? -14.674 68.744 -22.742 1.00 64.74 218 ASP C C 1
ATOM 7082 O O . ASP C 1 209 ? -14.530 67.535 -22.633 1.00 64.78 218 ASP C O 1
ATOM 7087 N N . ILE C 1 210 ? -13.832 69.515 -23.422 1.00 64.93 219 ILE C N 1
ATOM 7088 C CA . ILE C 1 210 ? -12.804 68.970 -24.302 1.00 64.87 219 ILE C CA 1
ATOM 7089 C C . ILE C 1 210 ? -11.363 69.256 -23.842 1.00 64.84 219 ILE C C 1
ATOM 7090 O O . ILE C 1 210 ? -10.398 68.755 -24.438 1.00 64.78 219 ILE C O 1
ATOM 7095 N N . ILE C 1 211 ? -11.227 70.052 -22.782 1.00 64.52 220 ILE C N 1
ATOM 7096 C CA . ILE C 1 211 ? -9.923 70.304 -22.166 1.00 64.42 220 ILE C CA 1
ATOM 7097 C C . ILE C 1 211 ? -9.196 68.985 -21.884 1.00 64.64 220 ILE C C 1
ATOM 7098 O O . ILE C 1 211 ? -8.057 68.788 -22.319 1.00 64.42 220 ILE C O 1
ATOM 7103 N N . ASP C 1 212 ? -9.886 68.083 -21.186 1.00 64.95 221 ASP C N 1
ATOM 7104 C CA . ASP C 1 212 ? -9.365 66.762 -20.840 1.00 65.40 221 ASP C CA 1
ATOM 7105 C C . ASP C 1 212 ? -8.616 66.071 -21.983 1.00 65.49 221 ASP C C 1
ATOM 7106 O O . ASP C 1 212 ? -7.518 65.543 -21.776 1.00 65.28 221 ASP C O 1
ATOM 7111 N N . ASP C 1 213 ? -9.203 66.088 -23.181 1.00 65.83 222 ASP C N 1
ATOM 7112 C CA . ASP C 1 213 ? -8.610 65.424 -24.354 1.00 66.01 222 ASP C CA 1
ATOM 7113 C C . ASP C 1 213 ? -7.495 66.241 -24.987 1.00 66.12 222 ASP C C 1
ATOM 7114 O O . ASP C 1 213 ? -6.555 65.679 -25.541 1.00 66.09 222 ASP C O 1
ATOM 7119 N N . ALA C 1 214 ? -7.601 67.565 -24.897 1.00 66.63 223 ALA C N 1
ATOM 7120 C CA . ALA C 1 214 ? -6.633 68.466 -25.527 1.00 67.10 223 ALA C CA 1
ATOM 7121 C C . ALA C 1 214 ? -5.236 68.256 -24.936 1.00 67.42 223 ALA C C 1
ATOM 7122 O O . ALA C 1 214 ? -4.236 68.200 -25.667 1.00 67.31 223 ALA C O 1
ATOM 7124 N N . LEU C 1 215 ? -5.187 68.128 -23.610 1.00 67.67 224 LEU C N 1
ATOM 7125 C CA . LEU C 1 215 ? -3.992 67.660 -22.916 1.00 67.90 224 LEU C CA 1
ATOM 7126 C C . LEU C 1 215 ? -3.536 66.282 -23.430 1.00 67.84 224 LEU C C 1
ATOM 7127 O O . LEU C 1 215 ? -2.347 66.068 -23.665 1.00 68.12 224 LEU C O 1
ATOM 7132 N N . LYS C 1 216 ? -4.482 65.361 -23.621 1.00 67.44 225 LYS C N 1
ATOM 7133 C CA . LYS C 1 216 ? -4.150 63.984 -24.009 1.00 66.89 225 LYS C CA 1
ATOM 7134 C C . LYS C 1 216 ? -3.582 63.829 -25.431 1.00 66.96 225 LYS C C 1
ATOM 7135 O O . LYS C 1 216 ? -3.002 62.776 -25.745 1.00 66.82 225 LYS C O 1
ATOM 7141 N N . ASN C 1 217 ? -3.756 64.852 -26.279 1.00 66.69 226 ASN C N 1
ATOM 7142 C CA . ASN C 1 217 ? -2.998 64.969 -27.539 1.00 66.61 226 ASN C CA 1
ATOM 7143 C C . ASN C 1 217 ? -2.836 66.389 -28.099 1.00 66.71 226 ASN C C 1
ATOM 7144 O O . ASN C 1 217 ? -3.643 66.849 -28.914 1.00 67.05 226 ASN C O 1
ATOM 7149 N N . ARG C 1 218 ? -1.772 67.066 -27.677 1.00 66.44 227 ARG C N 1
ATOM 7150 C CA . ARG C 1 218 ? -1.426 68.385 -28.198 1.00 65.96 227 ARG C CA 1
ATOM 7151 C C . ARG C 1 218 ? -1.287 68.398 -29.727 1.00 66.08 227 ARG C C 1
ATOM 7152 O O . ARG C 1 218 ? -1.875 69.258 -30.400 1.00 65.78 227 ARG C O 1
ATOM 7160 N N . SER C 1 219 ? -0.501 67.453 -30.257 1.00 65.96 228 SER C N 1
ATOM 7161 C CA . SER C 1 219 ? -0.249 67.364 -31.694 1.00 65.71 228 SER C CA 1
ATOM 7162 C C . SER C 1 219 ? -1.558 67.350 -32.487 1.00 65.16 228 SER C C 1
ATOM 7163 O O . SER C 1 219 ? -1.698 68.096 -33.474 1.00 65.67 228 SER C O 1
ATOM 7166 N N . GLY C 1 220 ? -2.510 66.530 -32.020 1.00 64.34 229 GLY C N 1
ATOM 7167 C CA . GLY C 1 220 ? -3.823 66.389 -32.650 1.00 63.47 229 GLY C CA 1
ATOM 7168 C C . GLY C 1 220 ? -4.724 67.605 -32.493 1.00 63.18 229 GLY C C 1
ATOM 7169 O O . GLY C 1 220 ? -5.440 67.972 -33.423 1.00 63.18 229 GLY C O 1
ATOM 7170 N N . PHE C 1 221 ? -4.708 68.231 -31.316 1.00 62.82 230 PHE C N 1
ATOM 7171 C CA . PHE C 1 221 ? -5.515 69.431 -31.105 1.00 62.34 230 PHE C CA 1
ATOM 7172 C C . PHE C 1 221 ? -5.112 70.557 -32.059 1.00 62.20 230 PHE C C 1
ATOM 7173 O O . PHE C 1 221 ? -5.979 71.203 -32.666 1.00 62.19 230 PHE C O 1
ATOM 7181 N N . VAL C 1 222 ? -3.803 70.786 -32.178 1.00 61.87 231 VAL C N 1
ATOM 7182 C CA . VAL C 1 222 ? -3.264 71.719 -33.165 1.00 61.59 231 VAL C CA 1
ATOM 7183 C C . VAL C 1 222 ? -3.792 71.355 -34.564 1.00 61.78 231 VAL C C 1
ATOM 7184 O O . VAL C 1 222 ? -4.410 72.185 -35.229 1.00 61.84 231 VAL C O 1
ATOM 7188 N N . GLU C 1 223 ? -3.592 70.108 -34.989 1.00 62.12 232 GLU C N 1
ATOM 7189 C CA . GLU C 1 223 ? -4.035 69.701 -36.324 1.00 62.45 232 GLU C CA 1
ATOM 7190 C C . GLU C 1 223 ? -5.520 69.996 -36.510 1.00 62.51 232 GLU C C 1
ATOM 7191 O O . GLU C 1 223 ? -5.902 70.661 -37.473 1.00 62.69 232 GLU C O 1
ATOM 7197 N N . GLU C 1 224 ? -6.355 69.566 -35.571 1.00 62.27 233 GLU C N 1
ATOM 7198 C CA . GLU C 1 224 ? -7.775 69.871 -35.687 1.00 62.47 233 GLU C CA 1
ATOM 7199 C C . GLU C 1 224 ? -8.094 71.375 -35.532 1.00 63.10 233 GLU C C 1
ATOM 7200 O O . GLU C 1 224 ? -9.147 71.824 -35.971 1.00 63.50 233 GLU C O 1
ATOM 7206 N N . THR C 1 225 ? -7.202 72.161 -34.938 1.00 63.62 234 THR C N 1
ATOM 7207 C CA . THR C 1 225 ? -7.447 73.607 -34.917 1.00 64.37 234 THR C CA 1
ATOM 7208 C C . THR C 1 225 ? -7.136 74.204 -36.271 1.00 65.00 234 THR C C 1
ATOM 7209 O O . THR C 1 225 ? -7.986 74.888 -36.862 1.00 65.38 234 THR C O 1
ATOM 7213 N N . LEU C 1 226 ? -5.910 73.961 -36.744 1.00 65.38 235 LEU C N 1
ATOM 7214 C CA . LEU C 1 226 ? -5.502 74.360 -38.088 1.00 65.41 235 LEU C CA 1
ATOM 7215 C C . LEU C 1 226 ? -6.588 73.998 -39.080 1.00 65.69 235 LEU C C 1
ATOM 7216 O O . LEU C 1 226 ? -6.854 74.764 -40.014 1.00 66.46 235 LEU C O 1
ATOM 7221 N N . ARG C 1 227 ? -7.237 72.858 -38.852 1.00 65.56 236 ARG C N 1
ATOM 7222 C CA . ARG C 1 227 ? -8.310 72.398 -39.726 1.00 65.92 236 ARG C CA 1
ATOM 7223 C C . ARG C 1 227 ? -9.602 73.201 -39.564 1.00 66.21 236 ARG C C 1
ATOM 7224 O O . ARG C 1 227 ? -10.145 73.680 -40.545 1.00 66.54 236 ARG C O 1
ATOM 7232 N N . TYR C 1 228 ? -10.080 73.336 -38.330 1.00 66.34 237 TYR C N 1
ATOM 7233 C CA . TYR C 1 228 ? -11.376 73.941 -38.032 1.00 66.78 237 TYR C CA 1
ATOM 7234 C C . TYR C 1 228 ? -11.352 75.450 -38.200 1.00 66.65 237 TYR C C 1
ATOM 7235 O O . TYR C 1 228 ? -12.251 76.020 -38.787 1.00 66.82 237 TYR C O 1
ATOM 7244 N N . TYR C 1 229 ? -10.334 76.102 -37.659 1.00 66.49 238 TYR C N 1
ATOM 7245 C CA . TYR C 1 229 ? -10.255 77.561 -37.712 1.00 66.41 238 TYR C CA 1
ATOM 7246 C C . TYR C 1 229 ? -8.949 77.947 -38.361 1.00 66.44 238 TYR C C 1
ATOM 7247 O O . TYR C 1 229 ? -8.050 78.460 -37.702 1.00 65.63 238 TYR C O 1
ATOM 7256 N N . SER C 1 230 ? -8.849 77.625 -39.654 1.00 66.57 239 SER C N 1
ATOM 7257 C CA . SER C 1 230 ? -7.654 77.851 -40.437 1.00 66.21 239 SER C CA 1
ATOM 7258 C C . SER C 1 230 ? -7.319 79.316 -40.423 1.00 66.19 239 SER C C 1
ATOM 7259 O O . SER C 1 230 ? -8.144 80.134 -40.786 1.00 66.41 239 SER C O 1
ATOM 7262 N N . PRO C 1 231 ? -6.113 79.652 -39.935 1.00 66.09 240 PRO C N 1
ATOM 7263 C CA . PRO C 1 231 ? -5.645 81.027 -39.794 1.00 65.24 240 PRO C CA 1
ATOM 7264 C C . PRO C 1 231 ? -5.641 81.833 -41.112 1.00 65.22 240 PRO C C 1
ATOM 7265 O O . PRO C 1 231 ? -5.995 83.016 -41.109 1.00 65.33 240 PRO C O 1
ATOM 7269 N N . ILE C 1 232 ? -5.216 81.207 -42.206 1.00 65.53 241 ILE C N 1
ATOM 7270 C CA . ILE C 1 232 ? -5.295 81.786 -43.551 1.00 65.88 241 ILE C CA 1
ATOM 7271 C C . ILE C 1 232 ? -6.474 81.128 -44.278 1.00 66.05 241 ILE C C 1
ATOM 7272 O O . ILE C 1 232 ? -6.478 79.908 -44.515 1.00 66.01 241 ILE C O 1
ATOM 7277 N N . GLN C 1 233 ? -7.471 81.941 -44.610 1.00 65.76 242 GLN C N 1
ATOM 7278 C CA . GLN C 1 233 ? -8.739 81.468 -45.158 1.00 65.88 242 GLN C CA 1
ATOM 7279 C C . GLN C 1 233 ? -8.705 81.179 -46.656 1.00 66.00 242 GLN C C 1
ATOM 7280 O O . GLN C 1 233 ? -9.399 80.273 -47.142 1.00 66.01 242 GLN C O 1
ATOM 7286 N N . PHE C 1 234 ? -7.935 81.988 -47.380 1.00 66.01 243 PHE C N 1
ATOM 7287 C CA . PHE C 1 234 ? -7.768 81.826 -48.819 1.00 66.27 243 PHE C CA 1
ATOM 7288 C C . PHE C 1 234 ? -6.394 82.279 -49.301 1.00 67.02 243 PHE C C 1
ATOM 7289 O O . PHE C 1 234 ? -5.698 83.017 -48.593 1.00 66.34 243 PHE C O 1
ATOM 7297 N N . LEU C 1 235 ? -6.002 81.802 -50.487 1.00 67.67 244 LEU C N 1
ATOM 7298 C CA . LEU C 1 235 ? -4.767 82.237 -51.134 1.00 68.35 244 LEU C CA 1
ATOM 7299 C C . LEU C 1 235 ? -5.104 82.855 -52.472 1.00 68.80 244 LEU C C 1
ATOM 7300 O O . LEU C 1 235 ? -5.465 82.148 -53.385 1.00 69.58 244 LEU C O 1
ATOM 7305 N N . PRO C 1 236 ? -4.993 84.184 -52.589 1.00 69.65 245 PRO C N 1
ATOM 7306 C CA . PRO C 1 236 ? -5.429 84.866 -53.813 1.00 70.05 245 PRO C CA 1
ATOM 7307 C C . PRO C 1 236 ? -4.441 84.887 -54.985 1.00 70.65 245 PRO C C 1
ATOM 7308 O O . PRO C 1 236 ? -4.881 84.974 -56.128 1.00 71.40 245 PRO C O 1
ATOM 7312 N N . HIS C 1 237 ? -3.137 84.826 -54.737 1.00 71.17 246 HIS C N 1
ATOM 7313 C CA . HIS C 1 237 ? -2.199 85.177 -55.803 1.00 72.03 246 HIS C CA 1
ATOM 7314 C C . HIS C 1 237 ? -1.655 84.023 -56.653 1.00 72.27 246 HIS C C 1
ATOM 7315 O O . HIS C 1 237 ? -0.472 83.676 -56.592 1.00 72.53 246 HIS C O 1
ATOM 7322 N N . ARG C 1 238 ? -2.560 83.440 -57.444 1.00 72.20 247 ARG C N 1
ATOM 7323 C CA . ARG C 1 238 ? -2.206 82.478 -58.477 1.00 71.94 247 ARG C CA 1
ATOM 7324 C C . ARG C 1 238 ? -2.707 82.980 -59.813 1.00 71.81 247 ARG C C 1
ATOM 7325 O O . ARG C 1 238 ? -3.684 83.729 -59.882 1.00 71.76 247 ARG C O 1
ATOM 7333 N N . PHE C 1 239 ? -2.026 82.569 -60.876 1.00 71.57 248 PHE C N 1
ATOM 7334 C CA . PHE C 1 239 ? -2.337 83.045 -62.220 1.00 71.21 248 PHE C CA 1
ATOM 7335 C C . PHE C 1 239 ? -1.994 81.957 -63.209 1.00 70.92 248 PHE C C 1
ATOM 7336 O O . PHE C 1 239 ? -1.068 81.181 -62.984 1.00 71.02 248 PHE C O 1
ATOM 7344 N N . ALA C 1 240 ? -2.746 81.888 -64.299 1.00 70.69 249 ALA C N 1
ATOM 7345 C CA . ALA C 1 240 ? -2.594 80.781 -65.242 1.00 70.25 249 ALA C CA 1
ATOM 7346 C C . ALA C 1 240 ? -1.471 81.054 -66.239 1.00 70.11 249 ALA C C 1
ATOM 7347 O O . ALA C 1 240 ? -1.478 82.074 -66.931 1.00 70.04 249 ALA C O 1
ATOM 7349 N N . ALA C 1 241 ? -0.497 80.147 -66.286 1.00 69.91 250 ALA C N 1
ATOM 7350 C CA . ALA C 1 241 ? 0.616 80.248 -67.229 1.00 69.78 250 ALA C CA 1
ATOM 7351 C C . ALA C 1 241 ? 0.126 79.962 -68.642 1.00 69.64 250 ALA C C 1
ATOM 7352 O O . ALA C 1 241 ? 0.626 80.542 -69.607 1.00 69.56 250 ALA C O 1
ATOM 7354 N N . GLU C 1 242 ? -0.852 79.061 -68.746 1.00 69.39 251 GLU C N 1
ATOM 7355 C CA . GLU C 1 242 ? -1.545 78.796 -70.003 1.00 69.41 251 GLU C CA 1
ATOM 7356 C C . GLU C 1 242 ? -3.017 78.423 -69.782 1.00 68.94 251 GLU C C 1
ATOM 7357 O O . GLU C 1 242 ? -3.475 78.302 -68.639 1.00 68.65 251 GLU C O 1
ATOM 7363 N N . ASP C 1 243 ? -3.748 78.274 -70.887 1.00 68.59 252 ASP C N 1
ATOM 7364 C CA . ASP C 1 243 ? -5.094 77.706 -70.870 1.00 68.32 252 ASP C CA 1
ATOM 7365 C C . ASP C 1 243 ? -5.114 76.392 -70.093 1.00 68.03 252 ASP C C 1
ATOM 7366 O O . ASP C 1 243 ? -4.131 75.645 -70.087 1.00 68.06 252 ASP C O 1
ATOM 7371 N N . SER C 1 244 ? -6.234 76.126 -69.429 1.00 67.60 253 SER C N 1
ATOM 7372 C CA . SER C 1 244 ? -6.454 74.860 -68.744 1.00 67.62 253 SER C CA 1
ATOM 7373 C C . SER C 1 244 ? -7.886 74.788 -68.269 1.00 67.42 253 SER C C 1
ATOM 7374 O O . SER C 1 244 ? -8.539 75.818 -68.113 1.00 67.50 253 SER C O 1
ATOM 7377 N N . TYR C 1 245 ? -8.372 73.562 -68.063 1.00 67.64 254 TYR C N 1
ATOM 7378 C CA . TYR C 1 245 ? -9.746 73.326 -67.637 1.00 67.92 254 TYR C CA 1
ATOM 7379 C C . TYR C 1 245 ? -9.772 72.776 -66.226 1.00 68.25 254 TYR C C 1
ATOM 7380 O O . TYR C 1 245 ? -8.883 72.028 -65.828 1.00 68.69 254 TYR C O 1
ATOM 7389 N N . ILE C 1 246 ? -10.785 73.173 -65.464 1.00 68.73 255 ILE C N 1
ATOM 7390 C CA . ILE C 1 246 ? -11.097 72.533 -64.190 1.00 69.32 255 ILE C CA 1
ATOM 7391 C C . ILE C 1 246 ? -12.570 72.199 -64.217 1.00 69.87 255 ILE C C 1
ATOM 7392 O O . ILE C 1 246 ? -13.415 73.097 -64.357 1.00 69.75 255 ILE C O 1
ATOM 7397 N N . ASN C 1 247 ? -12.862 70.902 -64.111 1.00 70.64 256 ASN C N 1
ATOM 7398 C CA . ASN C 1 247 ? -14.201 70.353 -64.376 1.00 71.12 256 ASN C CA 1
ATOM 7399 C C . ASN C 1 247 ? -15.094 71.334 -65.150 1.00 71.13 256 ASN C C 1
ATOM 7400 O O . ASN C 1 247 ? -15.763 72.199 -64.561 1.00 71.82 256 ASN C O 1
ATOM 7405 N N . ASN C 1 248 ? -15.050 71.229 -66.474 1.00 70.92 257 ASN C N 1
ATOM 7406 C CA . ASN C 1 248 ? -15.855 72.082 -67.366 1.00 70.86 257 ASN C CA 1
ATOM 7407 C C . ASN C 1 248 ? -15.361 73.514 -67.568 1.00 70.49 257 ASN C C 1
ATOM 7408 O O . ASN C 1 248 ? -15.304 73.980 -68.704 1.00 70.73 257 ASN C O 1
ATOM 7413 N N . LYS C 1 249 ? -15.023 74.212 -66.486 1.00 69.78 258 LYS C N 1
ATOM 7414 C CA . LYS C 1 249 ? -14.708 75.636 -66.573 1.00 69.21 258 LYS C CA 1
ATOM 7415 C C . LYS C 1 249 ? -13.378 75.877 -67.266 1.00 68.50 258 LYS C C 1
ATOM 7416 O O . LYS C 1 249 ? -12.333 75.475 -66.757 1.00 68.49 258 LYS C O 1
ATOM 7422 N N . LYS C 1 250 ? -13.418 76.538 -68.420 1.00 67.67 259 LYS C N 1
ATOM 7423 C CA . LYS C 1 250 ? -12.187 76.977 -69.078 1.00 67.27 259 LYS C CA 1
ATOM 7424 C C . LYS C 1 250 ? -11.559 78.152 -68.316 1.00 67.09 259 LYS C C 1
ATOM 7425 O O . LYS C 1 250 ? -12.122 79.247 -68.286 1.00 66.91 259 LYS C O 1
ATOM 7431 N N . ILE C 1 251 ? -10.409 77.909 -67.691 1.00 66.89 260 ILE C N 1
ATOM 7432 C CA . ILE C 1 251 ? -9.647 78.972 -67.049 1.00 67.15 260 ILE C CA 1
ATOM 7433 C C . ILE C 1 251 ? -8.530 79.447 -67.982 1.00 66.94 260 ILE C C 1
ATOM 7434 O O . ILE C 1 251 ? -7.588 78.705 -68.268 1.00 66.90 260 ILE C O 1
ATOM 7439 N N . LYS C 1 252 ? -8.642 80.691 -68.446 1.00 66.84 261 LYS C N 1
ATOM 7440 C CA . LYS C 1 252 ? -7.782 81.185 -69.533 1.00 66.82 261 LYS C CA 1
ATOM 7441 C C . LYS C 1 252 ? -6.403 81.681 -69.086 1.00 66.59 261 LYS C C 1
ATOM 7442 O O . LYS C 1 252 ? -6.206 82.031 -67.922 1.00 66.24 261 LYS C O 1
ATOM 7448 N N . LYS C 1 253 ? -5.455 81.702 -70.024 1.00 66.43 262 LYS C N 1
ATOM 7449 C CA . LYS C 1 253 ? -4.118 82.229 -69.754 1.00 66.17 262 LYS C CA 1
ATOM 7450 C C . LYS C 1 253 ? -4.192 83.689 -69.277 1.00 65.62 262 LYS C C 1
ATOM 7451 O O . LYS C 1 253 ? -4.546 84.594 -70.037 1.00 65.64 262 LYS C O 1
ATOM 7457 N N . GLY C 1 254 ? -3.870 83.898 -68.005 1.00 65.18 263 GLY C N 1
ATOM 7458 C CA . GLY C 1 254 ? -3.887 85.228 -67.403 1.00 64.29 263 GLY C CA 1
ATOM 7459 C C . GLY C 1 254 ? -4.813 85.368 -66.207 1.00 63.65 263 GLY C C 1
ATOM 7460 O O . GLY C 1 254 ? -4.587 86.223 -65.362 1.00 64.03 263 GLY C O 1
ATOM 7461 N N . ASP C 1 255 ? -5.847 84.530 -66.132 1.00 62.96 264 ASP C N 1
ATOM 7462 C CA . ASP C 1 255 ? -6.870 84.621 -65.089 1.00 62.22 264 ASP C CA 1
ATOM 7463 C C . ASP C 1 255 ? -6.347 84.335 -63.695 1.00 61.91 264 ASP C C 1
ATOM 7464 O O . ASP C 1 255 ? -5.624 83.364 -63.474 1.00 62.19 264 ASP C O 1
ATOM 7469 N N . GLN C 1 256 ? -6.717 85.201 -62.759 1.00 61.55 265 GLN C N 1
ATOM 7470 C CA . GLN C 1 256 ? -6.400 85.022 -61.350 1.00 60.81 265 GLN C CA 1
ATOM 7471 C C . GLN C 1 256 ? -7.287 83.899 -60.814 1.00 60.74 265 GLN C C 1
ATOM 7472 O O . GLN C 1 256 ? -8.467 83.827 -61.147 1.00 60.75 265 GLN C O 1
ATOM 7478 N N . VAL C 1 257 ? -6.725 83.002 -60.022 1.00 60.53 266 VAL C N 1
ATOM 7479 C CA . VAL C 1 257 ? -7.559 81.995 -59.375 1.00 61.25 266 VAL C CA 1
ATOM 7480 C C . VAL C 1 257 ? -7.334 82.049 -57.883 1.00 61.42 266 VAL C C 1
ATOM 7481 O O . VAL C 1 257 ? -6.197 82.043 -57.433 1.00 61.85 266 VAL C O 1
ATOM 7485 N N . ILE C 1 258 ? -8.422 82.135 -57.124 1.00 61.99 267 ILE C N 1
ATOM 7486 C CA . ILE C 1 258 ? -8.338 82.239 -55.662 1.00 63.16 267 ILE C CA 1
ATOM 7487 C C . ILE C 1 258 ? -8.802 80.928 -55.033 1.00 63.60 267 ILE C C 1
ATOM 7488 O O . ILE C 1 258 ? -9.898 80.446 -55.329 1.00 64.21 267 ILE C O 1
ATOM 7493 N N . VAL C 1 259 ? -7.976 80.344 -54.180 1.00 64.05 268 VAL C N 1
ATOM 7494 C CA . VAL C 1 259 ? -8.365 79.086 -53.535 1.00 64.59 268 VAL C CA 1
ATOM 7495 C C . VAL C 1 259 ? -8.636 79.372 -52.074 1.00 64.89 268 VAL C C 1
ATOM 7496 O O . VAL C 1 259 ? -7.860 80.058 -51.429 1.00 64.83 268 VAL C O 1
ATOM 7500 N N . TYR C 1 260 ? -9.751 78.849 -51.578 1.00 65.41 269 TYR C N 1
ATOM 7501 C CA . TYR C 1 260 ? -10.178 79.063 -50.207 1.00 65.42 269 TYR C CA 1
ATOM 7502 C C . TYR C 1 260 ? -9.839 77.843 -49.358 1.00 65.15 269 TYR C C 1
ATOM 7503 O O . TYR C 1 260 ? -10.459 76.788 -49.499 1.00 65.62 269 TYR C O 1
ATOM 7512 N N . LEU C 1 261 ? -8.850 77.987 -48.485 1.00 64.81 270 LEU C N 1
ATOM 7513 C CA . LEU C 1 261 ? -8.391 76.885 -47.649 1.00 64.66 270 LEU C CA 1
ATOM 7514 C C . LEU C 1 261 ? -9.395 76.502 -46.570 1.00 64.99 270 LEU C C 1
ATOM 7515 O O . LEU C 1 261 ? -9.654 75.297 -46.325 1.00 65.06 270 LEU C O 1
ATOM 7520 N N . GLY C 1 262 ? -9.948 77.523 -45.926 1.00 64.92 271 GLY C N 1
ATOM 7521 C CA . GLY C 1 262 ? -10.923 77.339 -44.859 1.00 65.75 271 GLY C CA 1
ATOM 7522 C C . GLY C 1 262 ? -12.125 76.480 -45.231 1.00 66.25 271 GLY C C 1
ATOM 7523 O O . GLY C 1 262 ? -12.585 75.685 -44.420 1.00 66.46 271 GLY C O 1
ATOM 7524 N N . SER C 1 263 ? -12.641 76.648 -46.447 1.00 66.68 272 SER C N 1
ATOM 7525 C CA . SER C 1 263 ? -13.850 75.947 -46.857 1.00 67.58 272 SER C CA 1
ATOM 7526 C C . SER C 1 263 ? -13.538 74.592 -47.446 1.00 67.47 272 SER C C 1
ATOM 7527 O O . SER C 1 263 ? -14.353 73.692 -47.351 1.00 67.30 272 SER C O 1
ATOM 7530 N N . ALA C 1 264 ? -12.353 74.469 -48.042 1.00 67.73 273 ALA C N 1
ATOM 7531 C CA . ALA C 1 264 ? -11.808 73.200 -48.506 1.00 68.08 273 ALA C CA 1
ATOM 7532 C C . ALA C 1 264 ? -11.599 72.256 -47.337 1.00 68.57 273 ALA C C 1
ATOM 7533 O O . ALA C 1 264 ? -11.736 71.037 -47.465 1.00 68.33 273 ALA C O 1
ATOM 7535 N N . ASN C 1 265 ? -11.250 72.836 -46.197 1.00 69.33 274 ASN C N 1
ATOM 7536 C CA . ASN C 1 265 ? -11.088 72.092 -44.970 1.00 69.78 274 ASN C CA 1
ATOM 7537 C C . ASN C 1 265 ? -12.423 71.771 -44.336 1.00 70.70 274 ASN C C 1
ATOM 7538 O O . ASN C 1 265 ? -12.470 71.173 -43.258 1.00 71.50 274 ASN C O 1
ATOM 7543 N N . ARG C 1 266 ? -13.510 72.176 -44.993 1.00 71.35 275 ARG C N 1
ATOM 7544 C CA . ARG C 1 266 ? -14.848 71.759 -44.572 1.00 71.75 275 ARG C CA 1
ATOM 7545 C C . ARG C 1 266 ? -15.578 70.981 -45.668 1.00 71.31 275 ARG C C 1
ATOM 7546 O O . ARG C 1 266 ? -16.803 70.865 -45.671 1.00 71.45 275 ARG C O 1
ATOM 7554 N N . ASP C 1 267 ? -14.795 70.452 -46.599 1.00 70.99 276 ASP C N 1
ATOM 7555 C CA . ASP C 1 267 ? -15.289 69.581 -47.652 1.00 70.69 276 ASP C CA 1
ATOM 7556 C C . ASP C 1 267 ? -15.598 68.206 -47.084 1.00 70.70 276 ASP C C 1
ATOM 7557 O O . ASP C 1 267 ? -14.713 67.533 -46.549 1.00 70.16 276 ASP C O 1
ATOM 7562 N N . GLU C 1 268 ? -16.857 67.803 -47.230 1.00 70.98 277 GLU C N 1
ATOM 7563 C CA . GLU C 1 268 ? -17.374 66.536 -46.702 1.00 71.07 277 GLU C CA 1
ATOM 7564 C C . GLU C 1 268 ? -16.971 65.348 -47.559 1.00 70.92 277 GLU C C 1
ATOM 7565 O O . GLU C 1 268 ? -17.210 64.190 -47.190 1.00 70.89 277 GLU C O 1
ATOM 7571 N N . THR C 1 269 ? -16.377 65.634 -48.714 1.00 70.85 278 THR C N 1
ATOM 7572 C CA . THR C 1 269 ? -15.892 64.584 -49.611 1.00 70.68 278 THR C CA 1
ATOM 7573 C C . THR C 1 269 ? -14.577 64.048 -49.061 1.00 70.53 278 THR C C 1
ATOM 7574 O O . THR C 1 269 ? -14.241 62.874 -49.255 1.00 70.03 278 THR C O 1
ATOM 7578 N N . PHE C 1 270 ? -13.846 64.924 -48.371 1.00 70.34 279 PHE C N 1
ATOM 7579 C CA . PHE C 1 270 ? -12.582 64.567 -47.752 1.00 70.37 279 PHE C CA 1
ATOM 7580 C C . PHE C 1 270 ? -12.664 64.561 -46.228 1.00 70.51 279 PHE C C 1
ATOM 7581 O O . PHE C 1 270 ? -11.750 64.076 -45.561 1.00 70.91 279 PHE C O 1
ATOM 7589 N N . PHE C 1 271 ? -13.763 65.064 -45.672 1.00 70.50 280 PHE C N 1
ATOM 7590 C CA . PHE C 1 271 ? -13.916 65.051 -44.220 1.00 70.70 280 PHE C CA 1
ATOM 7591 C C . PHE C 1 271 ? -15.246 64.545 -43.743 1.00 71.36 280 PHE C C 1
ATOM 7592 O O . PHE C 1 271 ? -16.292 64.979 -44.218 1.00 71.76 280 PHE C O 1
ATOM 7600 N N . ASP C 1 272 ? -15.182 63.621 -42.790 1.00 72.07 281 ASP C N 1
ATOM 7601 C CA . ASP C 1 272 ? -16.347 63.140 -42.078 1.00 72.45 281 ASP C CA 1
ATOM 7602 C C . ASP C 1 272 ? -16.895 64.240 -41.174 1.00 72.94 281 ASP C C 1
ATOM 7603 O O . ASP C 1 272 ? -16.131 64.912 -40.475 1.00 72.70 281 ASP C O 1
ATOM 7608 N N . GLU C 1 273 ? -18.214 64.423 -41.207 1.00 73.43 282 GLU C N 1
ATOM 7609 C CA . GLU C 1 273 ? -18.889 65.525 -40.504 1.00 74.11 282 GLU C CA 1
ATOM 7610 C C . GLU C 1 273 ? -18.021 66.778 -40.257 1.00 74.40 282 GLU C C 1
ATOM 7611 O O . GLU C 1 273 ? -17.779 67.172 -39.112 1.00 74.65 282 GLU C O 1
ATOM 7617 N N . PRO C 1 274 ? -17.580 67.435 -41.342 1.00 74.65 283 PRO C N 1
ATOM 7618 C CA . PRO C 1 274 ? -16.544 68.457 -41.240 1.00 74.65 283 PRO C CA 1
ATOM 7619 C C . PRO C 1 274 ? -16.875 69.651 -40.359 1.00 74.68 283 PRO C C 1
ATOM 7620 O O . PRO C 1 274 ? -15.989 70.453 -40.080 1.00 74.80 283 PRO C O 1
ATOM 7624 N N . ASP C 1 275 ? -18.118 69.788 -39.919 1.00 74.80 284 ASP C N 1
ATOM 7625 C CA . ASP C 1 275 ? -18.444 70.922 -39.040 1.00 74.60 284 ASP C CA 1
ATOM 7626 C C . ASP C 1 275 ? -18.318 70.577 -37.560 1.00 74.34 284 ASP C C 1
ATOM 7627 O O . ASP C 1 275 ? -18.376 71.459 -36.703 1.00 74.39 284 ASP C O 1
ATOM 7632 N N . LEU C 1 276 ? -18.143 69.290 -37.268 1.00 74.06 285 LEU C N 1
ATOM 7633 C CA . LEU C 1 276 ? -17.784 68.854 -35.921 1.00 73.82 285 LEU C CA 1
ATOM 7634 C C . LEU C 1 276 ? -16.290 69.082 -35.704 1.00 73.67 285 LEU C C 1
ATOM 7635 O O . LEU C 1 276 ? -15.492 68.800 -36.600 1.00 74.13 285 LEU C O 1
ATOM 7640 N N . PHE C 1 277 ? -15.901 69.583 -34.533 1.00 73.07 286 PHE C N 1
ATOM 7641 C CA . PHE C 1 277 ? -14.474 69.636 -34.187 1.00 72.41 286 PHE C CA 1
ATOM 7642 C C . PHE C 1 277 ? -14.026 68.283 -33.619 1.00 72.54 286 PHE C C 1
ATOM 7643 O O . PHE C 1 277 ? -14.392 67.941 -32.497 1.00 72.46 286 PHE C O 1
ATOM 7651 N N . LYS C 1 278 ? -13.225 67.536 -34.385 1.00 72.95 287 LYS C N 1
ATOM 7652 C CA . LYS C 1 278 ? -12.835 66.152 -34.018 1.00 73.66 287 LYS C CA 1
ATOM 7653 C C . LYS C 1 278 ? -11.337 65.816 -34.141 1.00 73.92 287 LYS C C 1
ATOM 7654 O O . LYS C 1 278 ? -10.786 65.745 -35.247 1.00 74.04 287 LYS C O 1
ATOM 7660 N N . ILE C 1 279 ? -10.705 65.558 -33.000 1.00 74.24 288 ILE C N 1
ATOM 7661 C CA . ILE C 1 279 ? -9.260 65.296 -32.930 1.00 74.79 288 ILE C CA 1
ATOM 7662 C C . ILE C 1 279 ? -8.828 63.956 -33.556 1.00 74.97 288 ILE C C 1
ATOM 7663 O O . ILE C 1 279 ? -9.542 62.953 -33.483 1.00 74.73 288 ILE C O 1
ATOM 7668 N N . GLY C 1 280 ? -7.652 63.968 -34.179 1.00 75.35 289 GLY C N 1
ATOM 7669 C CA . GLY C 1 280 ? -7.074 62.787 -34.815 1.00 75.83 289 GLY C CA 1
ATOM 7670 C C . GLY C 1 280 ? -7.751 62.297 -36.086 1.00 76.08 289 GLY C C 1
ATOM 7671 O O . GLY C 1 280 ? -7.793 61.091 -36.315 1.00 76.54 289 GLY C O 1
ATOM 7672 N N . ARG C 1 281 ? -8.264 63.215 -36.912 1.00 76.32 290 ARG C N 1
ATOM 7673 C CA . ARG C 1 281 ? -8.928 62.877 -38.191 1.00 76.61 290 ARG C CA 1
ATOM 7674 C C . ARG C 1 281 ? -7.971 62.202 -39.174 1.00 76.97 290 ARG C C 1
ATOM 7675 O O . ARG C 1 281 ? -6.789 62.550 -39.243 1.00 77.24 290 ARG C O 1
ATOM 7683 N N . ARG C 1 282 ? -8.490 61.244 -39.938 1.00 76.98 291 ARG C N 1
ATOM 7684 C CA . ARG C 1 282 ? -7.656 60.421 -40.812 1.00 76.94 291 ARG C CA 1
ATOM 7685 C C . ARG C 1 282 ? -7.019 61.234 -41.950 1.00 76.73 291 ARG C C 1
ATOM 7686 O O . ARG C 1 282 ? -5.921 60.908 -42.406 1.00 76.85 291 ARG C O 1
ATOM 7694 N N . GLU C 1 283 ? -7.691 62.301 -42.379 1.00 76.22 292 GLU C N 1
ATOM 7695 C CA . GLU C 1 283 ? -7.280 63.019 -43.579 1.00 75.68 292 GLU C CA 1
ATOM 7696 C C . GLU C 1 283 ? -6.547 64.334 -43.305 1.00 75.11 292 GLU C C 1
ATOM 7697 O O . GLU C 1 283 ? -6.860 65.056 -42.363 1.00 74.99 292 GLU C O 1
ATOM 7703 N N . MET C 1 284 ? -5.572 64.613 -44.165 1.00 74.47 293 MET C N 1
ATOM 7704 C CA . MET C 1 284 ? -4.780 65.826 -44.169 1.00 74.47 293 MET C CA 1
ATOM 7705 C C . MET C 1 284 ? -5.627 67.082 -44.409 1.00 72.76 293 MET C C 1
ATOM 7706 O O . MET C 1 284 ? -6.609 67.036 -45.150 1.00 72.72 293 MET C O 1
ATOM 7711 N N . HIS C 1 285 ? -5.243 68.191 -43.776 1.00 70.77 294 HIS C N 1
ATOM 7712 C CA . HIS C 1 285 ? -5.907 69.484 -43.993 1.00 69.21 294 HIS C CA 1
ATOM 7713 C C . HIS C 1 285 ? -5.058 70.333 -44.914 1.00 67.96 294 HIS C C 1
ATOM 7714 O O . HIS C 1 285 ? -3.895 70.044 -45.121 1.00 68.44 294 HIS C O 1
ATOM 7721 N N . LEU C 1 286 ? -5.625 71.378 -45.477 1.00 66.33 295 LEU C N 1
ATOM 7722 C CA . LEU C 1 286 ? -4.820 72.227 -46.345 1.00 65.53 295 LEU C CA 1
ATOM 7723 C C . LEU C 1 286 ? -4.454 73.620 -45.756 1.00 64.17 295 LEU C C 1
ATOM 7724 O O . LEU C 1 286 ? -4.137 74.536 -46.507 1.00 63.02 295 LEU C O 1
ATOM 7729 N N . ALA C 1 287 ? -4.485 73.765 -44.436 1.00 63.37 296 ALA C N 1
ATOM 7730 C CA . ALA C 1 287 ? -4.162 75.048 -43.808 1.00 63.92 296 ALA C CA 1
ATOM 7731 C C . ALA C 1 287 ? -2.756 75.585 -44.108 1.00 63.79 296 ALA C C 1
ATOM 7732 O O . ALA C 1 287 ? -2.557 76.826 -44.107 1.00 64.92 296 ALA C O 1
ATOM 7734 N N . PHE C 1 288 ? -1.815 74.674 -44.361 1.00 62.38 297 PHE C N 1
ATOM 7735 C CA . PHE C 1 288 ? -0.445 75.001 -44.767 1.00 62.50 297 PHE C CA 1
ATOM 7736 C C . PHE C 1 288 ? -0.199 74.922 -46.268 1.00 62.82 297 PHE C C 1
ATOM 7737 O O . PHE C 1 288 ? 0.958 74.954 -46.708 1.00 62.79 297 PHE C O 1
ATOM 7745 N N . GLY C 1 289 ? -1.272 74.811 -47.050 1.00 63.14 298 GLY C N 1
ATOM 7746 C CA . GLY C 1 289 ? -1.158 74.552 -48.482 1.00 62.47 298 GLY C CA 1
ATOM 7747 C C . GLY C 1 289 ? -0.700 73.118 -48.678 1.00 62.80 298 GLY C C 1
ATOM 7748 O O . GLY C 1 289 ? -0.902 72.260 -47.793 1.00 62.66 298 GLY C O 1
ATOM 7749 N N . ILE C 1 290 ? -0.060 72.887 -49.830 1.00 62.18 299 ILE C N 1
ATOM 7750 C CA . ILE C 1 290 ? 0.393 71.588 -50.304 1.00 61.63 299 ILE C CA 1
ATOM 7751 C C . ILE C 1 290 ? 1.103 71.800 -51.646 1.00 61.45 299 ILE C C 1
ATOM 7752 O O . ILE C 1 290 ? 0.884 72.795 -52.325 1.00 61.21 299 ILE C O 1
ATOM 7757 N N . GLY C 1 291 ? 1.959 70.865 -52.027 1.00 61.72 300 GLY C N 1
ATOM 7758 C CA . GLY C 1 291 ? 2.815 71.072 -53.183 1.00 62.47 300 GLY C CA 1
ATOM 7759 C C . GLY C 1 291 ? 4.065 71.871 -52.845 1.00 63.12 300 GLY C C 1
ATOM 7760 O O . GLY C 1 291 ? 4.539 71.879 -51.698 1.00 62.78 300 GLY C O 1
ATOM 7761 N N . ILE C 1 292 ? 4.593 72.560 -53.849 1.00 63.71 301 ILE C N 1
ATOM 7762 C CA . ILE C 1 292 ? 5.937 73.112 -53.760 1.00 64.17 301 ILE C CA 1
ATOM 7763 C C . ILE C 1 292 ? 6.038 74.278 -52.803 1.00 64.79 301 ILE C C 1
ATOM 7764 O O . ILE C 1 292 ? 7.113 74.504 -52.245 1.00 65.78 301 ILE C O 1
ATOM 7769 N N . HIS C 1 293 ? 4.942 75.003 -52.590 1.00 64.69 302 HIS C N 1
ATOM 7770 C CA . HIS C 1 293 ? 4.981 76.129 -51.649 1.00 64.39 302 HIS C CA 1
ATOM 7771 C C . HIS C 1 293 ? 4.473 75.791 -50.267 1.00 64.56 302 HIS C C 1
ATOM 7772 O O . HIS C 1 293 ? 4.508 76.654 -49.381 1.00 65.84 302 HIS C O 1
ATOM 7779 N N . MET C 1 294 ? 4.014 74.564 -50.045 1.00 64.21 303 MET C N 1
ATOM 7780 C CA . MET C 1 294 ? 3.624 74.172 -48.690 1.00 64.41 303 MET C CA 1
ATOM 7781 C C . MET C 1 294 ? 4.543 74.843 -47.661 1.00 64.74 303 MET C C 1
ATOM 7782 O O . MET C 1 294 ? 5.776 74.875 -47.817 1.00 64.66 303 MET C O 1
ATOM 7787 N N . CYS C 1 295 ? 3.915 75.362 -46.614 1.00 64.62 304 CYS C N 1
ATOM 7788 C CA . CYS C 1 295 ? 4.565 76.109 -45.570 1.00 64.78 304 CYS C CA 1
ATOM 7789 C C . CYS C 1 295 ? 5.916 75.583 -45.150 1.00 65.01 304 CYS C C 1
ATOM 7790 O O . CYS C 1 295 ? 6.047 74.435 -44.743 1.00 65.10 304 CYS C O 1
ATOM 7793 N N . LEU C 1 296 ? 6.920 76.445 -45.247 1.00 65.02 305 LEU C N 1
ATOM 7794 C CA . LEU C 1 296 ? 8.262 76.102 -44.817 1.00 65.16 305 LEU C CA 1
ATOM 7795 C C . LEU C 1 296 ? 8.345 76.074 -43.288 1.00 65.60 305 LEU C C 1
ATOM 7796 O O . LEU C 1 296 ? 9.125 75.313 -42.720 1.00 65.63 305 LEU C O 1
ATOM 7801 N N . GLY C 1 297 ? 7.540 76.903 -42.627 1.00 65.89 306 GLY C N 1
ATOM 7802 C CA . GLY C 1 297 ? 7.631 77.068 -41.174 1.00 66.34 306 GLY C CA 1
ATOM 7803 C C . GLY C 1 297 ? 6.672 76.227 -40.361 1.00 66.74 306 GLY C C 1
ATOM 7804 O O . GLY C 1 297 ? 6.449 76.491 -39.182 1.00 67.13 306 GLY C O 1
ATOM 7805 N N . ALA C 1 298 ? 6.125 75.199 -40.993 1.00 67.17 307 ALA C N 1
ATOM 7806 C CA . ALA C 1 298 ? 5.117 74.341 -40.385 1.00 67.56 307 ALA C CA 1
ATOM 7807 C C . ALA C 1 298 ? 5.627 73.602 -39.150 1.00 67.82 307 ALA C C 1
ATOM 7808 O O . ALA C 1 298 ? 4.982 73.663 -38.108 1.00 67.98 307 ALA C O 1
ATOM 7810 N N . PRO C 1 299 ? 6.767 72.885 -39.258 1.00 68.06 308 PRO C N 1
ATOM 7811 C CA . PRO C 1 299 ? 7.206 72.204 -38.036 1.00 68.49 308 PRO C CA 1
ATOM 7812 C C . PRO C 1 299 ? 7.383 73.146 -36.840 1.00 68.85 308 PRO C C 1
ATOM 7813 O O . PRO C 1 299 ? 7.246 72.725 -35.691 1.00 69.18 308 PRO C O 1
ATOM 7817 N N . LEU C 1 300 ? 7.660 74.415 -37.102 1.00 68.77 309 LEU C N 1
ATOM 7818 C CA . LEU C 1 300 ? 7.884 75.330 -36.005 1.00 68.74 309 LEU C CA 1
ATOM 7819 C C . LEU C 1 300 ? 6.566 75.933 -35.554 1.00 68.44 309 LEU C C 1
ATOM 7820 O O . LEU C 1 300 ? 6.398 76.287 -34.381 1.00 68.46 309 LEU C O 1
ATOM 7825 N N . ALA C 1 301 ? 5.628 76.053 -36.489 1.00 67.73 310 ALA C N 1
ATOM 7826 C CA . ALA C 1 301 ? 4.297 76.504 -36.143 1.00 67.12 310 ALA C CA 1
ATOM 7827 C C . ALA C 1 301 ? 3.643 75.391 -35.341 1.00 67.27 310 ALA C C 1
ATOM 7828 O O . ALA C 1 301 ? 3.032 75.630 -34.302 1.00 66.39 310 ALA C O 1
ATOM 7830 N N . ARG C 1 302 ? 3.817 74.160 -35.824 1.00 68.34 311 ARG C N 1
ATOM 7831 C CA . ARG C 1 302 ? 3.392 72.965 -35.102 1.00 69.02 311 ARG C CA 1
ATOM 7832 C C . ARG C 1 302 ? 3.966 72.929 -33.695 1.00 69.23 311 ARG C C 1
ATOM 7833 O O . ARG C 1 302 ? 3.276 72.507 -32.770 1.00 69.44 311 ARG C O 1
ATOM 7841 N N . LEU C 1 303 ? 5.204 73.398 -33.528 1.00 69.75 312 LEU C N 1
ATOM 7842 C CA . LEU C 1 303 ? 5.869 73.319 -32.224 1.00 70.67 312 LEU C CA 1
ATOM 7843 C C . LEU C 1 303 ? 5.557 74.485 -31.277 1.00 71.37 312 LEU C C 1
ATOM 7844 O O . LEU C 1 303 ? 5.338 74.256 -30.081 1.00 72.22 312 LEU C O 1
ATOM 7849 N N . GLU C 1 304 ? 5.550 75.724 -31.782 1.00 71.30 313 GLU C N 1
ATOM 7850 C CA . GLU C 1 304 ? 5.187 76.870 -30.943 1.00 71.68 313 GLU C CA 1
ATOM 7851 C C . GLU C 1 304 ? 3.776 76.673 -30.407 1.00 71.11 313 GLU C C 1
ATOM 7852 O O . GLU C 1 304 ? 3.503 76.998 -29.259 1.00 71.20 313 GLU C O 1
ATOM 7858 N N . ALA C 1 305 ? 2.901 76.117 -31.248 1.00 70.64 314 ALA C N 1
ATOM 7859 C CA . ALA C 1 305 ? 1.483 75.924 -30.928 1.00 69.86 314 ALA C CA 1
ATOM 7860 C C . ALA C 1 305 ? 1.245 74.899 -29.816 1.00 69.48 314 ALA C C 1
ATOM 7861 O O . ALA C 1 305 ? 0.462 75.155 -28.893 1.00 69.87 314 ALA C O 1
ATOM 7863 N N . SER C 1 306 ? 1.912 73.749 -29.923 1.00 68.15 315 SER C N 1
ATOM 7864 C CA . SER C 1 306 ? 1.870 72.670 -28.918 1.00 67.43 315 SER C CA 1
ATOM 7865 C C . SER C 1 306 ? 2.152 73.158 -27.487 1.00 66.59 315 SER C C 1
ATOM 7866 O O . SER C 1 306 ? 1.358 72.946 -26.564 1.00 66.13 315 SER C O 1
ATOM 7869 N N . ILE C 1 307 ? 3.292 73.819 -27.339 1.00 65.96 316 ILE C N 1
ATOM 7870 C CA . ILE C 1 307 ? 3.722 74.422 -26.094 1.00 65.57 316 ILE C CA 1
ATOM 7871 C C . ILE C 1 307 ? 2.743 75.509 -25.630 1.00 66.08 316 ILE C C 1
ATOM 7872 O O . ILE C 1 307 ? 2.279 75.491 -24.494 1.00 66.56 316 ILE C O 1
ATOM 7877 N N . ALA C 1 308 ? 2.435 76.452 -26.513 1.00 66.25 317 ALA C N 1
ATOM 7878 C CA . ALA C 1 308 ? 1.445 77.495 -26.244 1.00 66.48 317 ALA C CA 1
ATOM 7879 C C . ALA C 1 308 ? 0.126 76.947 -25.680 1.00 66.79 317 ALA C C 1
ATOM 7880 O O . ALA C 1 308 ? -0.471 77.544 -24.770 1.00 66.57 317 ALA C O 1
ATOM 7882 N N . LEU C 1 309 ? -0.314 75.818 -26.237 1.00 67.05 318 LEU C N 1
ATOM 7883 C CA . LEU C 1 309 ? -1.591 75.215 -25.902 1.00 67.39 318 LEU C CA 1
ATOM 7884 C C . LEU C 1 309 ? -1.554 74.725 -24.478 1.00 67.88 318 LEU C C 1
ATOM 7885 O O . LEU C 1 309 ? -2.411 75.092 -23.664 1.00 68.03 318 LEU C O 1
ATOM 7890 N N . ASN C 1 310 ? -0.553 73.885 -24.192 1.00 68.34 319 ASN C N 1
ATOM 7891 C CA . ASN C 1 310 ? -0.344 73.306 -22.865 1.00 68.36 319 ASN C CA 1
ATOM 7892 C C . ASN C 1 310 ? -0.363 74.366 -21.777 1.00 68.55 319 ASN C C 1
ATOM 7893 O O . ASN C 1 310 ? -1.115 74.244 -20.816 1.00 68.60 319 ASN C O 1
ATOM 7898 N N . ASP C 1 311 ? 0.447 75.412 -21.963 1.00 68.91 320 ASP C N 1
ATOM 7899 C CA . ASP C 1 311 ? 0.629 76.491 -20.982 1.00 69.11 320 ASP C CA 1
ATOM 7900 C C . ASP C 1 311 ? -0.647 77.269 -20.677 1.00 69.25 320 ASP C C 1
ATOM 7901 O O . ASP C 1 311 ? -0.860 77.696 -19.547 1.00 69.44 320 ASP C O 1
ATOM 7906 N N . ILE C 1 312 ? -1.488 77.444 -21.689 1.00 69.47 321 ILE C N 1
ATOM 7907 C CA . ILE C 1 312 ? -2.743 78.184 -21.554 1.00 69.66 321 ILE C CA 1
ATOM 7908 C C . ILE C 1 312 ? -3.785 77.350 -20.805 1.00 69.72 321 ILE C C 1
ATOM 7909 O O . ILE C 1 312 ? -4.541 77.872 -19.987 1.00 69.18 321 ILE C O 1
ATOM 7914 N N . LEU C 1 313 ? -3.811 76.050 -21.094 1.00 70.36 322 LEU C N 1
ATOM 7915 C CA . LEU C 1 313 ? -4.656 75.116 -20.355 1.00 71.06 322 LEU C CA 1
ATOM 7916 C C . LEU C 1 313 ? -4.123 74.902 -18.946 1.00 71.37 322 LEU C C 1
ATOM 7917 O O . LEU C 1 313 ? -4.893 74.776 -17.994 1.00 71.48 322 LEU C O 1
ATOM 7922 N N . ASN C 1 314 ? -2.797 74.887 -18.835 1.00 71.90 323 ASN C N 1
ATOM 7923 C CA . ASN C 1 314 ? -2.094 74.636 -17.582 1.00 72.54 323 ASN C CA 1
ATOM 7924 C C . ASN C 1 314 ? -2.128 75.833 -16.636 1.00 72.68 323 ASN C C 1
ATOM 7925 O O . ASN C 1 314 ? -2.129 75.662 -15.419 1.00 72.56 323 ASN C O 1
ATOM 7930 N N . HIS C 1 315 ? -2.153 77.038 -17.203 1.00 72.82 324 HIS C N 1
ATOM 7931 C CA . HIS C 1 315 ? -2.105 78.265 -16.413 1.00 73.29 324 HIS C CA 1
ATOM 7932 C C . HIS C 1 315 ? -3.479 78.770 -15.970 1.00 73.29 324 HIS C C 1
ATOM 7933 O O . HIS C 1 315 ? -3.705 78.996 -14.781 1.00 73.32 324 HIS C O 1
ATOM 7940 N N . PHE C 1 316 ? -4.384 78.958 -16.924 1.00 73.33 325 PHE C N 1
ATOM 7941 C CA . PHE C 1 316 ? -5.692 79.539 -16.636 1.00 73.52 325 PHE C CA 1
ATOM 7942 C C . PHE C 1 316 ? -6.653 78.584 -15.954 1.00 73.44 325 PHE C C 1
ATOM 7943 O O . PHE C 1 316 ? -6.790 77.428 -16.357 1.00 73.48 325 PHE C O 1
ATOM 7951 N N . LYS C 1 317 ? -7.321 79.093 -14.922 1.00 73.48 326 LYS C N 1
ATOM 7952 C CA . LYS C 1 317 ? -8.285 78.314 -14.151 1.00 73.44 326 LYS C CA 1
ATOM 7953 C C . LYS C 1 317 ? -9.529 78.010 -14.985 1.00 73.23 326 LYS C C 1
ATOM 7954 O O . LYS C 1 317 ? -9.881 76.844 -15.171 1.00 73.35 326 LYS C O 1
ATOM 7960 N N . ARG C 1 318 ? -10.184 79.055 -15.488 1.00 72.94 327 ARG C N 1
ATOM 7961 C CA . ARG C 1 318 ? -11.274 78.887 -16.444 1.00 72.74 327 ARG C CA 1
ATOM 7962 C C . ARG C 1 318 ? -10.955 79.624 -17.727 1.00 72.20 327 ARG C C 1
ATOM 7963 O O . ARG C 1 318 ? -10.516 80.778 -17.709 1.00 72.64 327 ARG C O 1
ATOM 7971 N N . ILE C 1 319 ? -11.173 78.947 -18.843 1.00 71.66 328 ILE C N 1
ATOM 7972 C CA . ILE C 1 319 ? -11.079 79.587 -20.147 1.00 71.10 328 ILE C CA 1
ATOM 7973 C C . ILE C 1 319 ? -12.459 80.073 -20.592 1.00 70.69 328 ILE C C 1
ATOM 7974 O O . ILE C 1 319 ? -13.244 79.319 -21.168 1.00 70.44 328 ILE C O 1
ATOM 7979 N N . LYS C 1 320 ? -12.762 81.333 -20.295 1.00 70.26 329 LYS C N 1
ATOM 7980 C CA . LYS C 1 320 ? -14.023 81.913 -20.739 1.00 70.06 329 LYS C CA 1
ATOM 7981 C C . LYS C 1 320 ? -13.753 83.231 -21.458 1.00 69.58 329 LYS C C 1
ATOM 7982 O O . LYS C 1 320 ? -13.179 84.148 -20.877 1.00 69.58 329 LYS C O 1
ATOM 7988 N N . ILE C 1 321 ? -14.148 83.314 -22.726 1.00 69.20 330 ILE C N 1
ATOM 7989 C CA . ILE C 1 321 ? -13.883 84.519 -23.522 1.00 68.85 330 ILE C CA 1
ATOM 7990 C C . ILE C 1 321 ? -14.848 85.641 -23.181 1.00 68.83 330 ILE C C 1
ATOM 7991 O O . ILE C 1 321 ? -16.065 85.472 -23.224 1.00 68.65 330 ILE C O 1
ATOM 7996 N N . ASP C 1 322 ? -14.273 86.776 -22.815 1.00 69.14 331 ASP C N 1
ATOM 7997 C CA . ASP C 1 322 ? -15.029 87.960 -22.488 1.00 69.87 331 ASP C CA 1
ATOM 7998 C C . ASP C 1 322 ? -15.400 88.660 -23.790 1.00 70.12 331 ASP C C 1
ATOM 7999 O O . ASP C 1 322 ? -14.612 89.432 -24.329 1.00 69.82 331 ASP C O 1
ATOM 8004 N N . TYR C 1 323 ? -16.587 88.376 -24.312 1.00 70.85 332 TYR C N 1
ATOM 8005 C CA . TYR C 1 323 ? -17.046 89.087 -25.500 1.00 72.00 332 TYR C CA 1
ATOM 8006 C C . TYR C 1 323 ? -17.654 90.430 -25.124 1.00 72.61 332 TYR C C 1
ATOM 8007 O O . TYR C 1 323 ? -18.663 90.846 -25.684 1.00 72.73 332 TYR C O 1
ATOM 8016 N N . LYS C 1 324 ? -17.042 91.071 -24.137 1.00 73.34 333 LYS C N 1
ATOM 8017 C CA . LYS C 1 324 ? -17.221 92.483 -23.915 1.00 74.46 333 LYS C CA 1
ATOM 8018 C C . LYS C 1 324 ? -16.087 93.197 -24.639 1.00 74.66 333 LYS C C 1
ATOM 8019 O O . LYS C 1 324 ? -16.340 94.153 -25.367 1.00 74.96 333 LYS C O 1
ATOM 8025 N N . LYS C 1 325 ? -14.852 92.710 -24.472 1.00 75.05 334 LYS C N 1
ATOM 8026 C CA . LYS C 1 325 ? -13.649 93.376 -25.019 1.00 75.21 334 LYS C CA 1
ATOM 8027 C C . LYS C 1 325 ? -12.923 92.552 -26.086 1.00 75.42 334 LYS C C 1
ATOM 8028 O O . LYS C 1 325 ? -11.879 92.964 -26.603 1.00 75.75 334 LYS C O 1
ATOM 8034 N N . SER C 1 326 ? -13.461 91.385 -26.412 1.00 75.39 335 SER C N 1
ATOM 8035 C CA . SER C 1 326 ? -12.834 90.535 -27.415 1.00 75.46 335 SER C CA 1
ATOM 8036 C C . SER C 1 326 ? -13.357 90.850 -28.805 1.00 75.89 335 SER C C 1
ATOM 8037 O O . SER C 1 326 ? -14.568 90.970 -29.005 1.00 75.87 335 SER C O 1
ATOM 8040 N N . ARG C 1 327 ? -12.438 90.972 -29.763 1.00 76.51 336 ARG C N 1
ATOM 8041 C CA . ARG C 1 327 ? -12.802 91.280 -31.147 1.00 77.18 336 ARG C CA 1
ATOM 8042 C C . ARG C 1 327 ? -12.098 90.389 -32.172 1.00 76.39 336 ARG C C 1
ATOM 8043 O O . ARG C 1 327 ? -10.907 90.101 -32.063 1.00 75.91 336 ARG C O 1
ATOM 8051 N N . LEU C 1 328 ? -12.868 89.967 -33.167 1.00 76.51 337 LEU C N 1
ATOM 8052 C CA . LEU C 1 328 ? -12.363 89.214 -34.304 1.00 76.65 337 LEU C CA 1
ATOM 8053 C C . LEU C 1 328 ? -11.882 90.156 -35.418 1.00 76.71 337 LEU C C 1
ATOM 8054 O O . LEU C 1 328 ? -12.544 91.163 -35.708 1.00 77.22 337 LEU C O 1
ATOM 8059 N N . LEU C 1 329 ? -10.736 89.823 -36.019 1.00 76.38 338 LEU C N 1
ATOM 8060 C CA . LEU C 1 329 ? -10.102 90.601 -37.094 1.00 76.38 338 LEU C CA 1
ATOM 8061 C C . LEU C 1 329 ? -10.986 90.855 -38.330 1.00 76.75 338 LEU C C 1
ATOM 8062 O O . LEU C 1 329 ? -11.768 89.985 -38.731 1.00 76.12 338 LEU C O 1
ATOM 8067 N N . ASP C 1 330 ? -10.833 92.062 -38.903 1.00 77.32 339 ASP C N 1
ATOM 8068 C CA . ASP C 1 330 ? -11.536 92.553 -40.105 1.00 77.87 339 ASP C CA 1
ATOM 8069 C C . ASP C 1 330 ? -11.339 91.667 -41.350 1.00 77.91 339 ASP C C 1
ATOM 8070 O O . ASP C 1 330 ? -12.302 91.237 -41.978 1.00 78.29 339 ASP C O 1
ATOM 8075 N N . ASN C 1 331 ? -10.080 91.403 -41.682 1.00 77.77 340 ASN C N 1
ATOM 8076 C CA . ASN C 1 331 ? -9.652 90.820 -42.948 1.00 77.37 340 ASN C CA 1
ATOM 8077 C C . ASN C 1 331 ? -10.225 89.418 -43.191 1.00 77.21 340 ASN C C 1
ATOM 8078 O O . ASN C 1 331 ? -10.001 88.503 -42.392 1.00 77.66 340 ASN C O 1
ATOM 8083 N N . LYS C 1 332 ? -10.963 89.271 -44.296 1.00 76.55 341 LYS C N 1
ATOM 8084 C CA . LYS C 1 332 ? -11.613 88.025 -44.697 1.00 76.06 341 LYS C CA 1
ATOM 8085 C C . LYS C 1 332 ? -10.558 86.988 -45.015 1.00 75.36 341 LYS C C 1
ATOM 8086 O O . LYS C 1 332 ? -10.806 85.789 -44.887 1.00 74.17 341 LYS C O 1
ATOM 8092 N N . MET C 1 333 ? -9.390 87.478 -45.430 1.00 75.04 342 MET C N 1
ATOM 8093 C CA . MET C 1 333 ? -8.249 86.642 -45.772 1.00 76.14 342 MET C CA 1
ATOM 8094 C C . MET C 1 333 ? -7.644 85.894 -44.589 1.00 74.60 342 MET C C 1
ATOM 8095 O O . MET C 1 333 ? -7.004 84.866 -44.779 1.00 74.74 342 MET C O 1
ATOM 8100 N N . VAL C 1 334 ? -7.845 86.405 -43.382 1.00 73.58 343 VAL C N 1
ATOM 8101 C CA . VAL C 1 334 ? -7.362 85.744 -42.172 1.00 72.88 343 VAL C CA 1
ATOM 8102 C C . VAL C 1 334 ? -8.504 85.433 -41.211 1.00 73.06 343 VAL C C 1
ATOM 8103 O O . VAL C 1 334 ? -9.607 85.999 -41.326 1.00 72.68 343 VAL C O 1
ATOM 8107 N N . LEU C 1 335 ? -8.224 84.504 -40.290 1.00 72.89 344 LEU C N 1
ATOM 8108 C CA . LEU C 1 335 ? -9.093 84.207 -39.159 1.00 72.72 344 LEU C CA 1
ATOM 8109 C C . LEU C 1 335 ? -8.262 84.274 -37.881 1.00 72.94 344 LEU C C 1
ATOM 8110 O O . LEU C 1 335 ? -7.292 83.529 -37.724 1.00 72.94 344 LEU C O 1
ATOM 8115 N N . GLY C 1 336 ? -8.641 85.171 -36.974 1.00 72.63 345 GLY C N 1
ATOM 8116 C CA . GLY C 1 336 ? -7.872 85.378 -35.755 1.00 72.48 345 GLY C CA 1
ATOM 8117 C C . GLY C 1 336 ? -8.451 86.508 -34.956 1.00 72.00 345 GLY C C 1
ATOM 8118 O O . GLY C 1 336 ? -9.185 87.328 -35.490 1.00 72.74 345 GLY C O 1
ATOM 8119 N N . TYR C 1 337 ? -8.136 86.550 -33.670 1.00 71.52 346 TYR C N 1
ATOM 8120 C CA . TYR C 1 337 ? -8.595 87.652 -32.831 1.00 70.83 346 TYR C CA 1
ATOM 8121 C C . TYR C 1 337 ? -7.739 88.894 -32.951 1.00 70.96 346 TYR C C 1
ATOM 8122 O O . TYR C 1 337 ? -6.520 88.824 -33.054 1.00 70.22 346 TYR C O 1
ATOM 8131 N N . ASP C 1 338 ? -8.401 90.046 -32.912 1.00 71.68 347 ASP C N 1
ATOM 8132 C CA . ASP C 1 338 ? -7.704 91.307 -32.880 1.00 72.01 347 ASP C CA 1
ATOM 8133 C C . ASP C 1 338 ? -7.345 91.611 -31.427 1.00 71.93 347 ASP C C 1
ATOM 8134 O O . ASP C 1 338 ? -6.250 92.099 -31.136 1.00 71.75 347 ASP C O 1
ATOM 8139 N N . LYS C 1 339 ? -8.288 91.309 -30.532 1.00 71.83 348 LYS C N 1
ATOM 8140 C CA . LYS C 1 339 ? -8.125 91.424 -29.072 1.00 71.47 348 LYS C CA 1
ATOM 8141 C C . LYS C 1 339 ? -8.762 90.177 -28.455 1.00 71.40 348 LYS C C 1
ATOM 8142 O O . LYS C 1 339 ? -9.840 89.752 -28.898 1.00 71.24 348 LYS C O 1
ATOM 8148 N N . LEU C 1 340 ? -8.119 89.602 -27.438 1.00 71.43 349 LEU C N 1
ATOM 8149 C CA . LEU C 1 340 ? -8.701 88.452 -26.720 1.00 71.34 349 LEU C CA 1
ATOM 8150 C C . LEU C 1 340 ? -8.530 88.537 -25.203 1.00 71.18 349 LEU C C 1
ATOM 8151 O O . LEU C 1 340 ? -7.411 88.531 -24.698 1.00 71.38 349 LEU C O 1
ATOM 8156 N N . PHE C 1 341 ? -9.656 88.594 -24.494 1.00 71.07 350 PHE C N 1
ATOM 8157 C CA . PHE C 1 341 ? -9.679 88.733 -23.037 1.00 71.06 350 PHE C CA 1
ATOM 8158 C C . PHE C 1 341 ? -10.483 87.601 -22.417 1.00 71.05 350 PHE C C 1
ATOM 8159 O O . PHE C 1 341 ? -11.584 87.300 -22.878 1.00 70.67 350 PHE C O 1
ATOM 8167 N N . LEU C 1 342 ? -9.939 87.003 -21.356 1.00 71.51 351 LEU C N 1
ATOM 8168 C CA . LEU C 1 342 ? -10.573 85.873 -20.668 1.00 72.03 351 LEU C CA 1
ATOM 8169 C C . LEU C 1 342 ? -11.136 86.230 -19.304 1.00 72.40 351 LEU C C 1
ATOM 8170 O O . LEU C 1 342 ? -10.787 87.265 -18.733 1.00 72.62 351 LEU C O 1
ATOM 8175 N N . SER C 1 343 ? -11.986 85.344 -18.783 1.00 72.89 352 SER C N 1
ATOM 8176 C CA . SER C 1 343 ? -12.601 85.488 -17.460 1.00 73.15 352 SER C CA 1
ATOM 8177 C C . SER C 1 343 ? -13.460 86.764 -17.402 1.00 73.42 352 SER C C 1
ATOM 8178 O O . SER C 1 343 ? -13.590 87.464 -16.377 1.00 73.70 352 SER C O 1
#

Secondary structure (DSSP, 8-state):
-PPPEEETTEEEE-SHHHHHHHHH-TTTEESS-SS-----GGGG--HHHHHHHHHHHHHHHSHHHHGGGHHHHHHHHHHHHTT-TTS-HIIIIITHHHHHHHHHHHT--GGGHHHHHHHHHHHHTS--SSHHHHHHHHHHHHHHHHHHS--SSHHHHHHT-B-SSSBPPHHHHHHHHHHHHHHHHHHHHHHHHHHHHHHHH-GGGHHHHHH-HHHHHHHHHHHS-SB--B---EESS-EEETTEEE-TT-EEEE-HHHHTT-TTTSSSTTS--TT-SSPP-TT--STTS-TTHHHHHHHHHHHHHHHHHH-S---B-TTT-EE-S-TTB--EEE--B-/------EEETTEEEE-SHHHHHHHHH-TTTEE---TTGGGG--HHHHHHHHHHHHHHHSHHHHHHHHHHHHHHHHHTTSS-TTSBHIIIIITHHHHHHHHHHHT--GGGHHHHHHHHHHHHTS--STTHHHHHHHHHHHHHHHHHS--SSHHHHHHT---TT-PPPHHHHHHHHHHHHHHHHHHHHHHHHHHHHHHHHSSS-HHHHHH-HHHHHHHHHHHS-SB-EEEEEEESS-EEETTEEEPTT-EEEEEHHHHTT-TTTSSSTTS--SS-SSPPSTT--STTS-SSHHHHHHHHHHHHHHHHHH-SS----TTT-EE---TTB--EEE-B--/----EE-SSSEEE-SHHHHHHHHH-TTTEE---EEEETT--TTTTHHHHHHHGGGSSHHHHHTTHHHHHHHHHHHHTT-TTS-HIIIIITHHHHHHHHHHHT--GGGHHHHHHHHHHHTTS--STTHHHHHHHHHHHHHHHHHSS--HHHHHHHT--SSS-PPPHHHHHHHHHHHHHHHHHHHHHHHHHHHHHHHH-GGGHHHHHHTHHHHHHHHHHHT-SB-EEEEEEESS-EEETTEEE-TT-EEEEEHHHHTT-TTTSSSTTS--TT-SSPP-TT--STTS-TTHHHHHHHHHHHHHHHHHH-S---B-TTT-EE-S-TTB--EEE--B-

Foldseek 3Di:
DDPWDDDPQFIEAFAQVRLQVQLACCVQWPQAFPDDDDDDFLSSDGDPVNCLRLVLCLVCQPLVNLVVCQVVLLVLQCVQLVPCAQHWCLVRHLQVSQQVSLCVQQVPDPVCSVLSSVQLCVLLVVDDDPCNVVSVVVVLVVLVVDCPPADPHSSRSLSVDDGDPGHDDPVNSVRSSSVVSNVRRQQLSFLLQLLLVVCQVPVVCLVVCLVPVLLSSQLSCLAAQQFFKDFGIFGCAWDDDPRDIRHGRGTYMYTQNSNSQHCVQFPPSNDRDGPDDDHGCSQHDHPNRDSNPSNSSSSSSSSSVSVSVSDPDWHWDPVPWAWDDDPRGTGTPTTGTD/DQFDDFDDDDQFTEAQAQVRLQVLLACCVQKPQDPLLFLSRPGDPVNVQLCVLCLVCLPQVNLVVCLVVLLVQQVVLPPPPAQFWCLVSHLLRSQQVSLCVAQQNPPVCSVLSSVQLCVLLPNDDDPCNVVSVVVVLVVLVVCLVPQGDHSSNSLSPDDDPPDRDDSVSSVSSSSNVSNLGRQQLSFLQQLLLVLCQVVVPCLVVCVVPLLQSSQLSCLQFQQFQKDFRIFGCAWDDTVPDIHHGGHTYMYGQNSNSQHVVQDPNSNDRDRDDPDHGQSQHDHPNRDSN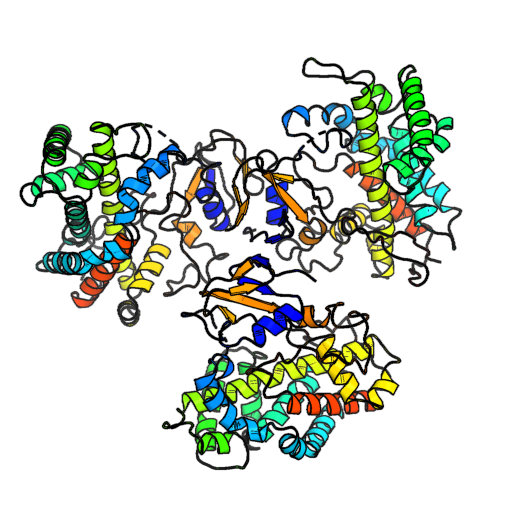VSNSSSNNSSSSVVCSVPDPGWHWDVVVWDWDDDPRGTGTPTTRTD/DDPWDDDDLFIEAFALVRLQVQLACCQFWPLALPLALSRPGPPQNCQLCVLCLVCLPLVNLVVCQVVLLVLQVVQLPPPAFFWCLVRHLQPSQLVVLCVLQFPDPVCSVLSSVLLCVLQPNDDDPCNVVSVVVVLVVLLVQLPDPTDHSSVSLSWDTGDDDTDDSSSSVSSSSSSSNLGRQQLSFLLQLLLVVCQVPVVCLVVCVVDVLQSSQLSCLQFQFFFKDWRIFGCAWDDDVPDIDGHGGTYMYTQNSNSQHCVQDPNSNDRDTPGPGHGQSQHDHPNRDSNVSVSSSSRSSSSCCVSVPDPDSHWDVVPWAWDDDPRGTGTPTTHGD